Protein AF-A0A2P4YSJ6-F1 (afdb_monomer)

Sequence (942 aa):
MQADPAQVALFRINFDSLRIKSAMDFTLGIGMNLSFCHRFSRVVDILVAQRYQMVGAKLGPTIAAANEAKQSYQKSVPRWFALPFLMASIFAVIYTHQAIETSHAACRAYPQCVAFSYTWTSDAKCSCIMLIDTDRIPRTARDWYSPADATEIVRKLAVGGSLQGLQLINRQLQHFPEELRHCTGLETISLIYTSTEDLPEWIVELKQLQFFSLIYTSLEEIPSWATEFKQLQHLHLEGKYGSQNLVTLPPDLFSDFPEFTFLHLGNHHNLVALPPFYGTPNLRSMVLAVLLSLTELPSFDNLPNLETMALAHIQRVPVVPDMAPLVSLSRLAIFRPNHMCCNGFIGACNLTDSYCEQDVAFNVPAAKCLDANDPRHATTATSEILAKFSFAICQKSAIPFALEGLSDFPTPDRIASCDGVMFRQCDIPGVTSANGTVGMCYSSRMQVVACNVDQLFIKVRRVEIERNVGPPCNPEEEAWLGCKRADLSAAPTSVSNLQHPTNVFIMPRVTLNIGMFGCGTVGGGVFDLLHSPVRRQKLAAMGVNALVSKICVQNVKKDRGLQHLGSETTFTSSYSDILEDSNINCIVELMGGVDDAKDVVFGAIKAGKHVITANKALVANFMPEIVQLLQSHPDVRFGYEAAVAGGIPIIHTLQGAYNSDTITEIAGIMNGTTNYMLSKMEAEGVAYDAVLKEAQDLGYAEANPSADVDGYDVQSKIAILAKLGFATIAKPAETPTVGISRVSSADIVYSKMMDSTIKLLGVAKLLKPADEKTGKPQEVTVYVSPVVVKHSNVIASISGATNLVNVRSDNLDSSAYVGPGAGRFPTANSVMNDIIQLARGDAPLDPFKASVPFTLQPDYEAHFYVRITITDGLGVIRHVGQLAEESGVSIYSILQAPIIDRANVQFVVTTETSLLSKVRSMCQKIAALPFVQEEPLYLPIM

Structure (mmCIF, N/CA/C/O backbone):
data_AF-A0A2P4YSJ6-F1
#
_entry.id   AF-A0A2P4YSJ6-F1
#
loop_
_atom_site.group_PDB
_atom_site.id
_atom_site.type_symbol
_atom_site.label_atom_id
_atom_site.label_alt_id
_atom_site.label_comp_id
_atom_site.label_asym_id
_atom_site.label_entity_id
_atom_site.label_seq_id
_atom_site.pdbx_PDB_ins_code
_atom_site.Cartn_x
_atom_site.Cartn_y
_atom_site.Cartn_z
_atom_site.occupancy
_atom_site.B_iso_or_equiv
_atom_site.auth_seq_id
_atom_site.auth_comp_id
_atom_site.auth_asym_id
_atom_site.auth_atom_id
_atom_site.pdbx_PDB_model_num
ATOM 1 N N . MET A 1 1 ? 13.505 12.958 0.367 1.00 31.94 1 MET A N 1
ATOM 2 C CA . MET A 1 1 ? 13.326 12.914 -1.104 1.00 31.94 1 MET A CA 1
ATOM 3 C C . MET A 1 1 ? 12.061 13.682 -1.447 1.00 31.94 1 MET A C 1
ATOM 5 O O . MET A 1 1 ? 10.998 13.270 -1.010 1.00 31.94 1 MET A O 1
ATOM 9 N N . GLN A 1 2 ? 12.157 14.812 -2.148 1.00 39.88 2 GLN A N 1
ATOM 10 C CA . GLN A 1 2 ? 10.982 15.439 -2.766 1.00 39.88 2 GLN A CA 1
ATOM 11 C C . GLN A 1 2 ? 10.757 14.785 -4.133 1.00 39.88 2 GLN A C 1
ATOM 13 O O . GLN A 1 2 ? 11.734 14.494 -4.825 1.00 39.88 2 GLN A O 1
ATOM 18 N N . ALA A 1 3 ? 9.497 14.534 -4.497 1.00 44.44 3 ALA A N 1
ATOM 19 C CA . ALA A 1 3 ? 9.133 14.033 -5.820 1.00 44.44 3 ALA A CA 1
ATOM 20 C C . ALA A 1 3 ? 9.685 14.953 -6.923 1.00 44.44 3 ALA A C 1
ATOM 22 O O . ALA A 1 3 ? 9.896 16.147 -6.696 1.00 44.44 3 ALA A O 1
ATOM 23 N N . ASP A 1 4 ? 9.938 14.400 -8.110 1.00 61.72 4 ASP A N 1
ATOM 24 C CA . ASP A 1 4 ? 10.343 15.197 -9.265 1.00 61.72 4 ASP A CA 1
ATOM 25 C C . ASP A 1 4 ? 9.221 16.205 -9.604 1.00 61.72 4 ASP A C 1
ATOM 27 O O . ASP A 1 4 ? 8.117 15.783 -9.957 1.00 61.72 4 ASP A O 1
ATOM 31 N N . PRO A 1 5 ? 9.454 17.525 -9.498 1.00 62.47 5 PRO A N 1
ATOM 32 C CA . PRO A 1 5 ? 8.469 18.555 -9.789 1.00 62.47 5 PRO A CA 1
ATOM 33 C C . PRO A 1 5 ? 7.919 18.468 -11.210 1.00 62.47 5 PRO A C 1
ATOM 35 O O . PRO A 1 5 ? 6.750 18.784 -11.413 1.00 62.47 5 PRO A O 1
ATOM 38 N N . ALA A 1 6 ? 8.702 17.969 -12.175 1.00 66.44 6 ALA A N 1
ATOM 39 C CA . ALA A 1 6 ? 8.205 17.716 -13.523 1.00 66.44 6 ALA A CA 1
ATOM 40 C C . ALA A 1 6 ? 7.145 16.605 -13.527 1.00 66.44 6 ALA A C 1
ATOM 42 O O . ALA A 1 6 ? 6.098 16.749 -14.157 1.00 66.44 6 ALA A O 1
ATOM 43 N N . GLN A 1 7 ? 7.368 15.527 -12.768 1.00 68.19 7 GLN A N 1
ATOM 44 C CA . GLN A 1 7 ? 6.403 14.434 -12.619 1.00 68.19 7 GLN A CA 1
ATOM 45 C C . GLN A 1 7 ? 5.158 14.872 -11.847 1.00 68.19 7 GLN A C 1
ATOM 47 O O . GLN A 1 7 ? 4.054 14.501 -12.237 1.00 68.19 7 GLN A O 1
ATOM 52 N N . VAL A 1 8 ? 5.308 15.683 -10.795 1.00 65.62 8 VAL A N 1
ATOM 53 C CA . VAL A 1 8 ? 4.171 16.236 -10.037 1.00 65.62 8 VAL A CA 1
ATOM 54 C C . VAL A 1 8 ? 3.336 17.173 -10.913 1.00 65.62 8 VAL A C 1
ATOM 56 O O . VAL A 1 8 ? 2.109 17.082 -10.907 1.00 65.62 8 VAL A O 1
ATOM 59 N N . ALA A 1 9 ? 3.979 18.030 -11.709 1.00 65.19 9 ALA A N 1
ATOM 60 C CA . ALA A 1 9 ? 3.290 18.920 -12.638 1.00 65.19 9 ALA A CA 1
ATOM 61 C C . ALA A 1 9 ? 2.554 18.138 -13.739 1.00 65.19 9 ALA A C 1
ATOM 63 O O . ALA A 1 9 ? 1.369 18.371 -13.971 1.00 65.19 9 ALA A O 1
ATOM 64 N N . LEU A 1 10 ? 3.210 17.148 -14.358 1.00 68.12 10 LEU A N 1
ATOM 65 C CA . LEU A 1 10 ? 2.581 16.241 -15.329 1.00 68.12 10 LEU A CA 1
ATOM 66 C C . LEU A 1 10 ? 1.416 15.462 -14.711 1.00 68.12 10 LEU A C 1
ATOM 68 O O . LEU A 1 10 ? 0.381 15.282 -15.350 1.00 68.12 10 LEU A O 1
ATOM 72 N N . PHE A 1 11 ? 1.564 15.002 -13.469 1.00 70.88 11 PHE A N 1
ATOM 73 C CA . PHE A 1 11 ? 0.501 14.327 -12.735 1.00 70.88 11 PHE A CA 1
ATOM 74 C C . PHE A 1 11 ? -0.700 15.257 -12.534 1.00 70.88 11 PHE A C 1
ATOM 76 O O . PHE A 1 11 ? -1.816 14.890 -12.896 1.00 70.88 11 PHE A O 1
ATOM 83 N N . ARG A 1 12 ? -0.480 16.488 -12.054 1.00 65.69 12 ARG A N 1
ATOM 84 C CA . ARG A 1 12 ? -1.548 17.482 -11.862 1.00 65.69 12 ARG A CA 1
ATOM 85 C C . ARG A 1 12 ? -2.288 17.780 -13.170 1.00 65.69 12 ARG A C 1
ATOM 87 O O . ARG A 1 12 ? -3.512 17.696 -13.191 1.00 65.69 12 ARG A O 1
ATOM 94 N N . ILE A 1 13 ? -1.560 18.021 -14.263 1.00 66.19 13 ILE A N 1
ATOM 95 C CA . ILE A 1 13 ? -2.143 18.305 -15.587 1.00 66.19 13 ILE A CA 1
ATOM 96 C C . ILE A 1 13 ? -2.995 17.128 -16.091 1.00 66.19 13 ILE A C 1
ATOM 98 O O . ILE A 1 13 ? -4.111 17.328 -16.567 1.00 66.19 13 ILE A O 1
ATOM 102 N N . ASN A 1 14 ? -2.507 15.889 -15.959 1.00 64.75 14 ASN A N 1
ATOM 103 C CA . ASN A 1 14 ? -3.235 14.710 -16.437 1.00 64.75 14 ASN A CA 1
ATOM 104 C C . ASN A 1 14 ? -4.503 14.425 -15.617 1.00 64.75 14 ASN A C 1
ATOM 106 O O . ASN A 1 14 ? -5.535 14.081 -16.190 1.00 64.75 14 ASN A O 1
ATOM 110 N N . PHE A 1 15 ? -4.458 14.585 -14.293 1.00 64.00 15 PHE A N 1
ATOM 111 C CA . PHE A 1 15 ? -5.619 14.339 -13.429 1.00 64.00 15 PHE A CA 1
ATOM 112 C C . PHE A 1 15 ? -6.645 15.469 -13.462 1.00 64.00 15 PHE A C 1
ATOM 114 O O . PHE A 1 15 ? -7.834 15.219 -13.271 1.00 64.00 15 PHE A O 1
ATOM 121 N N . ASP A 1 16 ? -6.228 16.692 -13.775 1.00 60.44 16 ASP A N 1
ATOM 122 C CA . ASP A 1 16 ? -7.156 17.801 -13.968 1.00 60.44 16 ASP A CA 1
ATOM 123 C C . ASP A 1 16 ? -8.103 17.587 -15.158 1.00 60.44 16 ASP A C 1
ATOM 125 O O . ASP A 1 16 ? -9.205 18.128 -15.143 1.00 60.44 16 ASP A O 1
ATOM 129 N N . SER A 1 17 ? -7.743 16.732 -16.126 1.00 56.22 17 SER A N 1
ATOM 130 C CA . SER A 1 17 ? -8.652 16.296 -17.201 1.00 56.22 17 SER A CA 1
ATOM 131 C C . SER A 1 17 ? -9.813 15.410 -16.717 1.00 56.22 17 SER A C 1
ATOM 133 O O . SER A 1 17 ? -10.814 15.265 -17.416 1.00 56.22 17 SER A O 1
ATOM 135 N N . LEU A 1 18 ? -9.704 14.836 -15.511 1.00 56.25 18 LEU A N 1
ATOM 136 C CA . LEU A 1 18 ? -10.758 14.050 -14.859 1.00 56.25 18 LEU A CA 1
ATOM 137 C C . LEU A 1 18 ? -11.694 14.922 -14.010 1.00 56.25 18 LEU A C 1
ATOM 139 O O . LEU A 1 18 ? -12.719 14.437 -13.528 1.00 56.25 18 LEU A O 1
ATOM 143 N N . ARG A 1 19 ? -11.349 16.198 -13.801 1.00 59.91 19 ARG A N 1
ATOM 144 C CA . ARG A 1 19 ? -12.173 17.147 -13.052 1.00 59.91 19 ARG A CA 1
ATOM 145 C C . ARG A 1 19 ? -13.124 17.871 -13.993 1.00 59.91 19 ARG A C 1
ATOM 147 O O . ARG A 1 19 ? -12.736 18.385 -15.034 1.00 59.91 19 ARG A O 1
ATOM 154 N N . ILE A 1 20 ? -14.382 17.966 -13.577 1.00 60.84 20 ILE A N 1
ATOM 155 C CA . ILE A 1 20 ? -15.380 18.793 -14.250 1.00 60.84 20 ILE A CA 1
ATOM 156 C C . ILE A 1 20 ? -15.113 20.242 -13.842 1.00 60.84 20 ILE A C 1
ATOM 158 O O . ILE A 1 20 ? -15.538 20.674 -12.772 1.00 60.84 20 ILE A O 1
ATOM 162 N N . LYS A 1 21 ? -14.357 20.970 -14.666 1.00 59.41 21 LYS A N 1
ATOM 163 C CA . LYS A 1 21 ? -13.983 22.366 -14.394 1.00 59.41 21 LYS A CA 1
ATOM 164 C C . LYS A 1 21 ? -14.977 23.366 -14.986 1.00 59.41 21 LYS A C 1
ATOM 166 O O . LYS A 1 21 ? -15.074 24.489 -14.503 1.00 59.41 21 LYS A O 1
ATOM 171 N N . SER A 1 22 ? -15.739 22.963 -16.004 1.00 66.69 22 SER A N 1
ATOM 172 C CA . SER A 1 22 ? -16.735 23.815 -16.655 1.00 66.69 22 SER A CA 1
ATOM 173 C C . SER A 1 22 ? -18.081 23.115 -16.859 1.00 66.69 22 SER A C 1
ATOM 175 O O . SER A 1 22 ? -18.188 21.887 -16.913 1.00 66.69 22 SER A O 1
ATOM 177 N N . ALA A 1 23 ? -19.135 23.914 -17.049 1.00 70.50 23 ALA A N 1
ATOM 178 C CA . ALA A 1 23 ? -20.457 23.410 -17.425 1.00 70.50 23 ALA A CA 1
ATOM 179 C C . ALA A 1 23 ? -20.436 22.647 -18.766 1.00 70.50 23 ALA A C 1
ATOM 181 O O . ALA A 1 23 ? -21.259 21.757 -18.994 1.00 70.50 23 ALA A O 1
ATOM 182 N N . MET A 1 24 ? -19.484 22.962 -19.648 1.00 69.94 24 MET A N 1
ATOM 183 C CA . MET A 1 24 ? -19.315 22.267 -20.921 1.00 69.94 24 MET A CA 1
ATOM 184 C C . MET A 1 24 ? -18.724 20.865 -20.719 1.00 69.94 24 MET A C 1
ATOM 186 O O . MET A 1 24 ? -19.256 19.911 -21.288 1.00 69.94 24 MET A O 1
ATOM 190 N N . ASP A 1 25 ? -17.720 20.718 -19.847 1.00 66.38 25 ASP A N 1
ATOM 191 C CA . ASP A 1 25 ? -17.141 19.412 -19.482 1.00 66.38 25 ASP A CA 1
ATOM 192 C C . ASP A 1 25 ? -18.190 18.511 -18.830 1.00 66.38 25 ASP A C 1
ATOM 194 O O . ASP A 1 25 ? -18.306 17.328 -19.156 1.00 66.38 25 ASP A O 1
ATOM 198 N N . PHE A 1 26 ? -19.020 19.100 -17.963 1.00 74.94 26 PHE A N 1
ATOM 199 C CA . PHE A 1 26 ? -20.151 18.420 -17.337 1.00 74.94 26 PHE A CA 1
ATOM 200 C C . PHE A 1 26 ? -21.137 17.902 -18.388 1.00 74.94 26 PHE A C 1
ATOM 202 O O . PHE A 1 26 ? -21.523 16.732 -18.376 1.00 74.94 26 PHE A O 1
ATOM 209 N N . THR A 1 27 ? -21.514 18.766 -19.333 1.00 74.12 27 THR A N 1
ATOM 210 C CA . THR A 1 27 ? -22.490 18.443 -20.381 1.00 74.12 27 THR A CA 1
ATOM 211 C C . THR A 1 27 ? -21.962 17.362 -21.325 1.00 74.12 27 THR A C 1
ATOM 213 O O . THR A 1 27 ? -22.700 16.439 -21.672 1.00 74.12 27 THR A O 1
ATOM 216 N N . LEU A 1 28 ? -20.683 17.426 -21.707 1.00 74.00 28 LEU A N 1
ATOM 217 C CA . LEU A 1 28 ? -20.032 16.417 -22.547 1.00 74.00 28 LEU A CA 1
ATOM 218 C C . LEU A 1 28 ? -19.907 15.072 -21.825 1.00 74.00 28 LEU A C 1
ATOM 220 O O . LEU A 1 28 ? -20.308 14.042 -22.375 1.00 74.00 28 LEU A O 1
ATOM 224 N N . GLY A 1 29 ? -19.421 15.081 -20.581 1.00 69.62 29 GLY A N 1
ATOM 225 C CA . GLY A 1 29 ? -19.271 13.875 -19.768 1.00 69.62 29 GLY A CA 1
ATOM 226 C C . GLY A 1 29 ? -20.606 13.168 -19.527 1.00 69.62 29 GLY A C 1
ATOM 227 O O . GLY A 1 29 ? -20.720 11.955 -19.718 1.00 69.62 29 GLY A O 1
ATOM 228 N N . ILE A 1 30 ? -21.658 13.915 -19.184 1.00 77.12 30 ILE A N 1
ATOM 229 C CA . ILE A 1 30 ? -23.006 13.357 -19.011 1.00 77.12 30 ILE A CA 1
ATOM 230 C C . ILE A 1 30 ? -23.601 12.906 -20.344 1.00 77.12 30 ILE A C 1
ATOM 232 O O . ILE A 1 30 ? -24.177 11.820 -20.413 1.00 77.12 30 ILE A O 1
ATOM 236 N N . GLY A 1 31 ? -23.435 13.683 -21.416 1.00 76.44 31 GLY A N 1
ATOM 237 C CA . GLY A 1 31 ? -23.946 13.339 -22.743 1.00 76.44 31 GLY A CA 1
ATOM 238 C C . GLY A 1 31 ? -23.377 12.021 -23.279 1.00 76.44 31 GLY A C 1
ATOM 239 O O . GLY A 1 31 ? -24.120 11.201 -23.833 1.00 76.44 31 GLY A O 1
ATOM 240 N N . MET A 1 32 ? -22.082 11.771 -23.061 1.00 75.00 32 MET A N 1
ATOM 241 C CA . MET A 1 32 ? -21.431 10.504 -23.410 1.00 75.00 32 MET A CA 1
ATOM 242 C C . MET A 1 32 ? -21.963 9.337 -22.573 1.00 75.00 32 MET A C 1
ATOM 244 O O . MET A 1 32 ? -22.320 8.298 -23.136 1.00 75.00 32 MET A O 1
ATOM 248 N N . ASN A 1 33 ? -22.085 9.520 -21.256 1.00 71.81 33 ASN A N 1
ATOM 249 C CA . ASN A 1 33 ? -22.592 8.486 -20.352 1.00 71.81 33 ASN A CA 1
ATOM 250 C C . ASN A 1 33 ? -24.065 8.138 -20.630 1.00 71.81 33 ASN A C 1
ATOM 252 O O . ASN A 1 33 ? -24.407 6.962 -20.736 1.00 71.81 33 ASN A O 1
ATOM 256 N N . LEU A 1 34 ? -24.932 9.131 -20.857 1.00 74.81 34 LEU A N 1
ATOM 257 C CA . LEU A 1 34 ? -26.335 8.907 -21.230 1.00 74.81 34 LEU A CA 1
ATOM 258 C C . LEU A 1 34 ? -26.464 8.199 -22.585 1.00 74.81 34 LEU A C 1
ATOM 260 O O . LEU A 1 34 ? -27.275 7.282 -22.730 1.00 74.81 34 LEU A O 1
ATOM 264 N N . SER A 1 35 ? -25.637 8.573 -23.568 1.00 71.81 35 SER A N 1
ATOM 265 C CA . SER A 1 35 ? -25.599 7.899 -24.874 1.00 71.81 35 SER A CA 1
ATOM 266 C C . SER A 1 35 ? -25.154 6.440 -24.754 1.00 71.81 35 SER A C 1
ATOM 268 O O . SER A 1 35 ? -25.697 5.568 -25.439 1.00 71.81 35 SER A O 1
ATOM 270 N N . PHE A 1 36 ? -24.194 6.159 -23.869 1.00 73.62 36 PHE A N 1
ATOM 271 C CA . PHE A 1 36 ? -23.746 4.803 -23.571 1.00 73.62 36 PHE A CA 1
ATOM 272 C C . PHE A 1 36 ? -24.843 3.985 -22.881 1.00 73.62 36 PHE A C 1
ATOM 274 O O . PHE A 1 36 ? -25.173 2.902 -23.363 1.00 73.62 36 PHE A O 1
ATOM 281 N N . CYS A 1 37 ? -25.488 4.528 -21.843 1.00 73.38 37 CYS A N 1
ATOM 282 C CA . CYS A 1 37 ? -26.615 3.888 -21.157 1.00 73.38 37 CYS A CA 1
ATOM 283 C C . CYS A 1 37 ? -27.771 3.574 -22.117 1.00 73.38 37 CYS A C 1
ATOM 285 O O . CYS A 1 37 ? -28.315 2.469 -22.096 1.00 73.38 37 CYS A O 1
ATOM 287 N N . HIS A 1 38 ? -28.109 4.503 -23.017 1.00 77.12 38 HIS A N 1
ATOM 288 C CA . HIS A 1 38 ? -29.149 4.279 -24.020 1.00 77.12 38 HIS A CA 1
ATOM 289 C C . HIS A 1 38 ? -28.775 3.163 -25.010 1.00 77.12 38 HIS A C 1
ATOM 291 O O . HIS A 1 38 ? -29.597 2.292 -25.308 1.00 77.12 38 HIS A O 1
ATOM 297 N N . ARG A 1 39 ? -27.525 3.143 -25.500 1.00 73.62 39 ARG A N 1
ATOM 298 C CA . ARG A 1 39 ? -27.034 2.061 -26.372 1.00 73.62 39 ARG A CA 1
ATOM 299 C C . ARG A 1 39 ? -27.007 0.716 -25.650 1.00 73.62 39 ARG A C 1
ATOM 301 O O . ARG A 1 39 ? -27.403 -0.282 -26.245 1.00 73.62 39 ARG A O 1
ATOM 308 N N . PHE A 1 40 ? -26.588 0.692 -24.389 1.00 72.19 40 PHE A N 1
ATOM 309 C CA . PHE A 1 40 ? -26.539 -0.520 -23.579 1.00 72.19 40 PHE A CA 1
ATOM 310 C C . PHE A 1 40 ? -27.941 -1.088 -23.331 1.00 72.19 40 PHE A C 1
ATOM 312 O O . PHE A 1 40 ? -28.170 -2.263 -23.603 1.00 72.19 40 PHE A O 1
ATOM 319 N N . SER A 1 41 ? -28.908 -0.244 -22.951 1.00 71.56 41 SER A N 1
ATOM 320 C CA . SER A 1 41 ? -30.316 -0.646 -22.811 1.00 71.56 41 SER A CA 1
ATOM 321 C C . SER A 1 41 ? -30.859 -1.267 -24.100 1.00 71.56 41 SER A C 1
ATOM 323 O O . SER A 1 41 ? -31.503 -2.309 -24.057 1.00 71.56 41 SER A O 1
ATOM 325 N N . ARG A 1 42 ? -30.536 -0.692 -25.267 1.00 71.31 42 ARG A N 1
ATOM 326 C CA . ARG A 1 42 ? -30.964 -1.233 -26.569 1.00 71.31 42 ARG A CA 1
ATOM 327 C C . ARG A 1 42 ? -30.327 -2.582 -26.901 1.00 71.31 42 ARG A C 1
ATOM 329 O O . ARG A 1 42 ? -30.977 -3.416 -27.523 1.00 71.31 42 ARG A O 1
ATOM 336 N N . VAL A 1 43 ? -29.074 -2.805 -26.507 1.00 72.62 43 VAL A N 1
ATOM 337 C CA . VAL A 1 43 ? -28.411 -4.111 -26.661 1.00 72.62 43 VAL A CA 1
ATOM 338 C C . VAL A 1 43 ? -29.056 -5.148 -25.740 1.00 72.62 43 VAL A C 1
ATOM 340 O O . VAL A 1 43 ? -29.330 -6.260 -26.188 1.00 72.62 43 VAL A O 1
ATOM 343 N N . VAL A 1 44 ? -29.365 -4.778 -24.494 1.00 71.81 44 VAL A N 1
ATOM 344 C CA . VAL A 1 44 ? -30.080 -5.644 -23.543 1.00 71.81 44 VAL A CA 1
ATOM 345 C C . VAL A 1 44 ? -31.462 -6.025 -24.081 1.00 71.81 44 VAL A C 1
ATOM 347 O O . VAL A 1 44 ? -31.788 -7.210 -24.088 1.00 71.81 44 VAL A O 1
ATOM 350 N N . ASP A 1 45 ? -32.229 -5.075 -24.625 1.00 71.88 45 ASP A N 1
ATOM 351 C CA . ASP A 1 45 ? -33.541 -5.350 -25.233 1.00 71.88 45 ASP A CA 1
ATOM 352 C C . ASP A 1 45 ? -33.450 -6.383 -26.373 1.00 71.88 45 ASP A C 1
ATOM 354 O O . ASP A 1 45 ? -34.282 -7.289 -26.472 1.00 71.88 45 ASP A O 1
ATOM 358 N N . ILE A 1 46 ? -32.413 -6.290 -27.219 1.00 70.50 46 ILE A N 1
ATOM 359 C CA . ILE A 1 46 ? -32.168 -7.241 -28.318 1.00 70.50 46 ILE A CA 1
ATOM 360 C C . ILE A 1 46 ? -31.793 -8.627 -27.775 1.00 70.50 46 ILE A C 1
ATOM 362 O O . ILE A 1 46 ? -32.308 -9.637 -28.262 1.00 70.50 46 ILE A O 1
ATOM 366 N N . LEU A 1 47 ? -30.932 -8.693 -26.755 1.00 67.75 47 LEU A N 1
ATOM 367 C CA . LEU A 1 47 ? -30.520 -9.954 -26.128 1.00 67.75 47 LEU A CA 1
ATOM 368 C C . LEU A 1 47 ? -31.694 -10.651 -25.425 1.00 67.75 47 LEU A C 1
ATOM 370 O O . LEU A 1 47 ? -31.843 -11.870 -25.529 1.00 67.75 47 LEU A O 1
ATOM 374 N N . VAL A 1 48 ? -32.567 -9.886 -24.762 1.00 70.50 48 VAL A N 1
ATOM 375 C CA . VAL A 1 48 ? -33.799 -10.396 -24.144 1.00 70.50 48 VAL A CA 1
ATOM 376 C C . VAL A 1 48 ? -34.750 -10.939 -25.215 1.00 70.50 48 VAL A C 1
ATOM 378 O O . VAL A 1 48 ? -35.243 -12.060 -25.076 1.00 70.50 48 VAL A O 1
ATOM 381 N N . ALA A 1 49 ? -34.951 -10.213 -26.321 1.00 64.75 49 ALA A N 1
ATOM 382 C CA . ALA A 1 49 ? -35.796 -10.662 -27.430 1.00 64.75 49 ALA A CA 1
ATOM 383 C C . ALA A 1 49 ? -35.283 -11.959 -28.093 1.00 64.75 49 ALA A C 1
ATOM 385 O O . ALA A 1 49 ? -36.075 -12.865 -28.368 1.00 64.75 49 ALA A O 1
ATOM 386 N N . GLN A 1 50 ? -33.966 -12.101 -28.285 1.00 66.00 50 GLN A N 1
ATOM 387 C CA . GLN A 1 50 ? -33.358 -13.339 -28.798 1.00 66.00 50 GLN A CA 1
ATOM 388 C C . GLN A 1 50 ? -33.543 -14.524 -27.839 1.00 66.00 50 GLN A C 1
ATOM 390 O O . GLN A 1 50 ? -33.789 -15.652 -28.276 1.00 66.00 50 GLN A O 1
ATOM 395 N N . ARG A 1 51 ? -33.479 -14.281 -26.524 1.00 60.31 51 ARG A N 1
ATOM 396 C CA . ARG A 1 51 ? -33.683 -15.319 -25.503 1.00 60.31 51 ARG A CA 1
ATOM 397 C C . ARG A 1 51 ? -35.133 -15.814 -25.478 1.00 60.31 51 ARG A C 1
ATOM 399 O O . ARG A 1 51 ? -35.353 -17.020 -25.394 1.00 60.31 51 ARG A O 1
ATOM 406 N N . TYR A 1 52 ? -36.110 -14.919 -25.647 1.00 57.47 52 TYR A N 1
ATOM 407 C CA . TYR A 1 52 ? -37.523 -15.296 -25.790 1.00 57.47 52 TYR A CA 1
ATOM 408 C C . TYR A 1 52 ? -37.792 -16.129 -27.056 1.00 57.47 52 TYR A C 1
ATOM 410 O O . TYR A 1 52 ? -38.559 -17.091 -26.990 1.00 57.47 52 TYR A O 1
ATOM 418 N N . GLN A 1 53 ? -37.128 -15.836 -28.182 1.00 56.31 53 GLN A N 1
ATOM 419 C CA . GLN A 1 53 ? -37.230 -16.659 -29.398 1.00 56.31 53 GLN A CA 1
ATOM 420 C C . GLN A 1 53 ? -36.653 -18.072 -29.209 1.00 56.31 53 GLN A C 1
ATOM 422 O O . GLN A 1 53 ? -37.250 -19.044 -29.670 1.00 56.31 53 GLN A O 1
ATOM 427 N N . MET A 1 54 ? -35.537 -18.212 -28.485 1.00 56.06 54 MET A N 1
ATOM 428 C CA . MET A 1 54 ? -34.944 -19.527 -28.196 1.00 56.06 54 MET A CA 1
ATOM 429 C C . MET A 1 54 ? -35.784 -20.376 -27.229 1.00 56.06 54 MET A C 1
ATOM 431 O O . MET A 1 54 ? -35.830 -21.597 -27.370 1.00 56.06 54 MET A O 1
ATOM 435 N N . VAL A 1 55 ? -36.479 -19.751 -26.273 1.00 57.09 55 VAL A N 1
ATOM 436 C CA . VAL A 1 55 ? -37.373 -20.455 -25.332 1.00 57.09 55 VAL A CA 1
ATOM 437 C C . VAL A 1 55 ? -38.705 -20.837 -25.997 1.00 57.09 55 VAL A C 1
ATOM 439 O O . VAL A 1 55 ? -39.226 -21.922 -25.737 1.00 57.09 55 VAL A O 1
ATOM 442 N N . GLY A 1 56 ? -39.221 -20.013 -26.917 1.00 50.25 56 GLY A N 1
ATOM 443 C CA . GLY A 1 56 ? -40.447 -20.297 -27.676 1.00 50.25 56 GLY A CA 1
ATOM 444 C C . GLY A 1 56 ? -40.360 -21.524 -28.595 1.00 50.25 56 GLY A C 1
ATOM 445 O O . GLY A 1 56 ? -41.367 -22.185 -28.814 1.00 50.25 56 GLY A O 1
ATOM 446 N N . ALA A 1 57 ? -39.165 -21.897 -29.063 1.00 51.03 57 ALA A N 1
ATOM 447 C CA . ALA A 1 57 ? -38.955 -23.090 -29.892 1.00 51.03 57 ALA A CA 1
ATOM 448 C C . ALA A 1 57 ? -39.098 -24.429 -29.128 1.00 51.03 57 ALA A C 1
ATOM 450 O O . ALA A 1 57 ? -39.122 -25.489 -29.752 1.00 51.03 57 ALA A O 1
ATOM 451 N N . LYS A 1 58 ? -39.196 -24.402 -27.787 1.00 50.00 58 LYS A N 1
ATOM 452 C CA . LYS A 1 58 ? -39.369 -25.593 -26.930 1.00 50.00 58 LYS A CA 1
ATOM 453 C C . LYS A 1 58 ? -40.810 -25.840 -26.460 1.00 50.00 58 LYS A C 1
ATOM 455 O O . LYS A 1 58 ? -41.058 -26.877 -25.849 1.00 50.00 58 LYS A O 1
ATOM 460 N N . LEU A 1 59 ? -41.760 -24.947 -26.752 1.00 47.72 59 LEU A N 1
ATOM 461 C CA . LEU A 1 59 ? -43.191 -25.177 -26.519 1.00 47.72 59 LEU A CA 1
ATOM 462 C C . LEU A 1 59 ? -43.917 -25.333 -27.862 1.00 47.72 59 LEU A C 1
ATOM 464 O O . LEU A 1 59 ? -43.666 -24.584 -28.797 1.00 47.72 59 LEU A O 1
ATOM 468 N N . GLY A 1 60 ? -44.783 -26.347 -27.954 1.00 50.47 60 GLY A N 1
ATOM 469 C CA . GLY A 1 60 ? -45.460 -26.790 -29.178 1.00 50.47 60 GLY A CA 1
ATOM 470 C C . GLY A 1 60 ? -46.317 -25.738 -29.917 1.00 50.47 60 GLY A C 1
ATOM 471 O O . GLY A 1 60 ? -46.428 -24.592 -29.485 1.00 50.47 60 GLY A O 1
ATOM 472 N N . PRO A 1 61 ? -46.969 -26.122 -31.037 1.00 47.84 61 PRO A N 1
ATOM 473 C CA . PRO A 1 61 ? -47.288 -25.234 -32.168 1.00 47.84 61 PRO A CA 1
ATOM 474 C C . PRO A 1 61 ? -48.340 -24.139 -31.926 1.00 47.84 61 PRO A C 1
ATOM 476 O O . PRO A 1 61 ? -48.700 -23.423 -32.855 1.00 47.84 61 PRO A O 1
ATOM 479 N N . THR A 1 62 ? -48.868 -23.988 -30.716 1.00 50.03 62 THR A N 1
ATOM 480 C CA . THR A 1 62 ? -50.038 -23.146 -30.429 1.00 50.03 62 THR A CA 1
ATOM 481 C C . THR A 1 62 ? -49.717 -21.739 -29.920 1.00 50.03 62 THR A C 1
ATOM 483 O O . THR A 1 62 ? -50.632 -20.931 -29.805 1.00 50.03 62 THR A O 1
ATOM 486 N N . ILE A 1 63 ? -48.445 -21.395 -29.673 1.00 48.41 63 ILE A N 1
ATOM 487 C CA . ILE A 1 63 ? -48.044 -20.037 -29.227 1.00 48.41 63 ILE A CA 1
ATOM 488 C C . ILE A 1 63 ? -47.253 -19.269 -30.308 1.00 48.41 63 ILE A C 1
ATOM 490 O O . ILE A 1 63 ? -47.117 -18.048 -30.234 1.00 48.41 63 ILE A O 1
ATOM 494 N N . ALA A 1 64 ? -46.815 -19.938 -31.380 1.00 41.34 64 ALA A N 1
ATOM 495 C CA . ALA A 1 64 ? -46.072 -19.302 -32.472 1.00 41.34 64 ALA A CA 1
ATOM 496 C C . ALA A 1 64 ? -46.894 -18.239 -33.237 1.00 41.34 64 ALA A C 1
ATOM 498 O O . ALA A 1 64 ? -46.331 -17.252 -33.700 1.00 41.34 64 ALA A O 1
ATOM 499 N N . ALA A 1 65 ? -48.224 -18.377 -33.297 1.00 43.97 65 ALA A N 1
ATOM 500 C CA . ALA A 1 65 ? -49.100 -17.462 -34.037 1.00 43.97 65 ALA A CA 1
ATOM 501 C C . ALA A 1 65 ? -49.377 -16.120 -33.324 1.00 43.97 65 ALA A C 1
ATOM 503 O O . ALA A 1 65 ? -49.796 -15.160 -33.964 1.00 43.97 65 ALA A O 1
ATOM 504 N N . ALA A 1 66 ? -49.134 -16.014 -32.012 1.00 44.59 66 ALA A N 1
ATOM 505 C CA . ALA A 1 66 ? -49.408 -14.783 -31.258 1.00 44.59 66 ALA A CA 1
ATOM 506 C C . ALA A 1 66 ? -48.243 -13.771 -31.283 1.00 44.59 66 ALA A C 1
ATOM 508 O O . ALA A 1 66 ? -48.438 -12.603 -30.949 1.00 44.59 66 ALA A O 1
ATOM 509 N N . ASN A 1 67 ? -47.042 -14.192 -31.697 1.00 39.31 67 ASN A N 1
ATOM 510 C CA . ASN A 1 67 ? -45.827 -13.369 -31.636 1.00 39.31 67 ASN A CA 1
ATOM 511 C C . ASN A 1 67 ? -45.415 -12.717 -32.968 1.00 39.31 67 ASN A C 1
ATOM 513 O O . ASN A 1 67 ? -44.470 -11.928 -32.982 1.00 39.31 67 ASN A O 1
ATOM 517 N N . GLU A 1 68 ? -46.134 -12.956 -34.069 1.00 41.22 68 GLU A N 1
ATOM 518 C CA . GLU A 1 68 ? -45.874 -12.270 -35.349 1.00 41.22 68 GLU A CA 1
ATOM 519 C C . GLU A 1 68 ? -46.346 -10.801 -35.362 1.00 41.22 68 GLU A C 1
ATOM 521 O O . GLU A 1 68 ? -45.917 -10.014 -36.203 1.00 41.22 68 GLU A O 1
ATOM 526 N N . ALA A 1 69 ? -47.155 -10.365 -34.390 1.00 41.53 69 ALA A N 1
ATOM 527 C CA . ALA A 1 69 ? -47.773 -9.034 -34.401 1.00 41.53 69 ALA A CA 1
ATOM 528 C C . ALA A 1 69 ? -46.925 -7.889 -33.796 1.00 41.53 69 ALA A C 1
ATOM 530 O O . ALA A 1 69 ? -47.410 -6.763 -33.685 1.00 41.53 69 ALA A O 1
ATOM 531 N N . LYS A 1 70 ? -45.665 -8.124 -33.394 1.00 42.97 70 LYS A N 1
ATOM 532 C CA . LYS A 1 70 ? -44.804 -7.083 -32.785 1.00 42.97 70 LYS A CA 1
ATOM 533 C C . LYS A 1 70 ? -43.375 -7.032 -33.342 1.00 42.97 70 LYS A C 1
ATOM 535 O O . LYS A 1 70 ? -42.436 -6.694 -32.628 1.00 42.97 70 LYS A O 1
ATOM 540 N N . GLN A 1 71 ? -43.186 -7.287 -34.636 1.00 41.72 71 GLN A N 1
ATOM 541 C CA . GLN A 1 71 ? -41.957 -6.862 -35.317 1.00 41.72 71 GLN A CA 1
ATOM 542 C C . GLN A 1 71 ? -42.024 -5.362 -35.637 1.00 41.72 71 GLN A C 1
ATOM 544 O O . GLN A 1 71 ? -42.453 -4.932 -36.705 1.00 41.72 71 GLN A O 1
ATOM 549 N N . SER A 1 72 ? -41.583 -4.543 -34.680 1.00 42.72 72 SER A N 1
ATOM 550 C CA . SER A 1 72 ? -41.203 -3.157 -34.952 1.00 42.72 72 SER A CA 1
ATOM 551 C C . SER A 1 72 ? -39.980 -3.169 -35.872 1.00 42.72 72 SER A C 1
ATOM 553 O O . SER A 1 72 ? -38.863 -3.459 -35.444 1.00 42.72 72 SER A O 1
ATOM 555 N N . TYR A 1 73 ? -40.215 -2.906 -37.158 1.00 43.94 73 TYR A N 1
ATOM 556 C CA . TYR A 1 73 ? -39.186 -2.721 -38.176 1.00 43.94 73 TYR A CA 1
ATOM 557 C C . TYR A 1 73 ? -38.201 -1.637 -37.718 1.00 43.94 73 TYR A C 1
ATOM 559 O O . TYR A 1 73 ? -38.517 -0.444 -37.680 1.00 43.94 73 TYR A O 1
ATOM 567 N N . GLN A 1 74 ? -36.981 -2.045 -37.378 1.00 49.72 74 GLN A N 1
ATOM 568 C CA . GLN A 1 74 ? -35.881 -1.131 -37.111 1.00 49.72 74 GLN A CA 1
ATOM 569 C C . GLN A 1 74 ? -35.526 -0.432 -38.431 1.00 49.72 74 GLN A C 1
ATOM 571 O O . GLN A 1 74 ? -34.905 -1.026 -39.311 1.00 49.72 74 GLN A O 1
ATOM 576 N N . LYS A 1 75 ? -35.957 0.826 -38.608 1.00 51.41 75 LYS A N 1
ATOM 577 C CA . LYS A 1 75 ? -35.527 1.644 -39.750 1.00 51.41 75 LYS A CA 1
ATOM 578 C C . LYS A 1 75 ? -34.003 1.742 -39.713 1.00 51.41 75 LYS A C 1
ATOM 580 O O . LYS A 1 75 ? -33.439 2.309 -38.778 1.00 51.41 75 LYS A O 1
ATOM 585 N N . SER A 1 76 ? -33.342 1.173 -40.718 1.00 53.75 76 SER A N 1
ATOM 586 C CA . SER A 1 76 ? -31.899 1.294 -40.900 1.00 53.75 76 SER A CA 1
ATOM 587 C C . SER A 1 76 ? -31.531 2.773 -40.978 1.00 53.75 76 SER A C 1
ATOM 589 O O . SER A 1 76 ? -32.023 3.479 -41.862 1.00 53.75 76 SER A O 1
ATOM 591 N N . VAL A 1 77 ? -30.672 3.245 -40.075 1.00 59.66 77 VAL A N 1
ATOM 592 C CA . VAL A 1 77 ? -30.081 4.579 -40.201 1.00 59.66 77 VAL A CA 1
ATOM 593 C C . VAL A 1 77 ? -29.261 4.583 -41.499 1.00 59.66 77 VAL A C 1
ATOM 595 O O . VAL A 1 77 ? -28.397 3.717 -41.664 1.00 59.66 77 VAL A O 1
ATOM 598 N N . PRO A 1 78 ? -29.540 5.484 -42.455 1.00 70.62 78 PRO A N 1
ATOM 599 C CA . PRO A 1 78 ? -28.821 5.516 -43.721 1.00 70.62 78 PRO A CA 1
ATOM 600 C C . PRO A 1 78 ? -27.313 5.676 -43.502 1.00 70.62 78 PRO A C 1
ATOM 602 O O . PRO A 1 78 ? -26.888 6.527 -42.726 1.00 70.62 78 PRO A O 1
ATOM 605 N N . ARG A 1 79 ? -26.486 4.903 -44.218 1.00 64.75 79 ARG A N 1
ATOM 606 C CA . ARG A 1 79 ? -25.015 4.916 -44.066 1.00 64.75 79 ARG A CA 1
ATOM 607 C C . ARG A 1 79 ? -24.383 6.306 -44.238 1.00 64.75 79 ARG A C 1
ATOM 609 O O . ARG A 1 79 ? -23.336 6.566 -43.657 1.00 64.75 79 ARG A O 1
ATOM 616 N N . TRP A 1 80 ? -25.030 7.215 -44.971 1.00 75.50 80 TRP A N 1
ATOM 617 C CA . TRP A 1 80 ? -24.558 8.591 -45.142 1.00 75.50 80 TRP A CA 1
ATOM 618 C C . TRP A 1 80 ? -24.586 9.419 -43.845 1.00 75.50 80 TRP A C 1
ATOM 620 O O . TRP A 1 80 ? -23.783 10.335 -43.713 1.00 75.50 80 TRP A O 1
ATOM 630 N N . PHE A 1 81 ? -25.409 9.060 -42.849 1.00 72.50 81 PHE A N 1
ATOM 631 C CA . PHE A 1 81 ? -25.382 9.695 -41.523 1.00 72.50 81 PHE A CA 1
ATOM 632 C C . PHE A 1 81 ? -24.113 9.370 -40.723 1.00 72.50 81 PHE A C 1
ATOM 634 O O . PHE A 1 81 ? -23.759 10.134 -39.833 1.00 72.50 81 PHE A O 1
ATOM 641 N N . ALA A 1 82 ? -23.413 8.271 -41.027 1.00 71.25 82 ALA A N 1
ATOM 642 C CA . ALA A 1 82 ? -22.145 7.922 -40.379 1.00 71.25 82 ALA A CA 1
ATOM 643 C C . ALA A 1 82 ? -20.941 8.663 -40.988 1.00 71.25 82 ALA A C 1
ATOM 645 O O . ALA A 1 82 ? -19.913 8.810 -40.329 1.00 71.25 82 ALA A O 1
ATOM 646 N N . LEU A 1 83 ? -21.073 9.153 -42.226 1.00 81.06 83 LEU A N 1
ATOM 647 C CA . LEU A 1 83 ? -20.019 9.855 -42.957 1.00 81.06 83 LEU A CA 1
ATOM 648 C C . LEU A 1 83 ? -19.475 11.095 -42.213 1.00 81.06 83 LEU A C 1
ATOM 650 O O . LEU A 1 83 ? -18.257 11.184 -42.078 1.00 81.06 83 LEU A O 1
ATOM 654 N N . PRO A 1 84 ? -20.300 12.022 -41.674 1.00 81.88 84 PRO A N 1
ATOM 655 C CA . PRO A 1 84 ? -19.782 13.178 -40.938 1.00 81.88 84 PRO A CA 1
ATOM 656 C C . PRO A 1 84 ? -19.052 12.787 -39.646 1.00 81.88 84 PRO A C 1
ATOM 658 O O . PRO A 1 84 ? -18.047 13.408 -39.320 1.00 81.88 84 PRO A O 1
ATOM 661 N N . PHE A 1 85 ? -19.490 11.736 -38.942 1.00 77.75 85 PHE A N 1
ATOM 662 C CA . PHE A 1 85 ? -18.794 11.246 -37.745 1.00 77.75 85 PHE A CA 1
ATOM 663 C C . PHE A 1 85 ? -17.443 10.624 -38.091 1.00 77.75 85 PHE A C 1
ATOM 665 O O . PHE A 1 85 ? -16.458 10.905 -37.420 1.00 77.75 85 PHE A O 1
ATOM 672 N N . LEU A 1 86 ? -17.381 9.832 -39.167 1.00 80.12 86 LEU A N 1
ATOM 673 C CA . LEU A 1 86 ? -16.127 9.266 -39.662 1.00 80.12 86 LEU A CA 1
ATOM 674 C C . LEU A 1 86 ? -15.152 10.377 -40.079 1.00 80.12 86 LEU A C 1
ATOM 676 O O . LEU A 1 86 ? -13.987 10.347 -39.693 1.00 80.12 86 LEU A O 1
ATOM 680 N N . MET A 1 87 ? -15.636 11.379 -40.818 1.00 85.88 87 MET A N 1
ATOM 681 C CA . MET A 1 87 ? -14.834 12.536 -41.224 1.00 85.88 87 MET A CA 1
ATOM 682 C C . MET A 1 87 ? -14.352 13.348 -40.018 1.00 85.88 87 MET A C 1
ATOM 684 O O . MET A 1 87 ? -13.190 13.741 -39.989 1.00 85.88 87 MET A O 1
ATOM 688 N N . ALA A 1 88 ? -15.196 13.549 -39.002 1.00 85.19 88 ALA A N 1
ATOM 689 C CA . ALA A 1 88 ? -14.812 14.219 -37.761 1.00 85.19 88 ALA A CA 1
ATOM 690 C C . ALA A 1 88 ? -13.764 13.419 -36.970 1.00 85.19 88 ALA A C 1
ATOM 692 O O . ALA A 1 88 ? -12.810 14.006 -36.468 1.00 85.19 88 ALA A O 1
ATOM 693 N N . SER A 1 89 ? -13.888 12.088 -36.899 1.00 78.19 89 SER A N 1
ATOM 694 C CA . SER A 1 89 ? -12.878 11.225 -36.273 1.00 78.19 89 SER A CA 1
ATOM 695 C C . SER A 1 89 ? -11.545 11.272 -37.018 1.00 78.19 89 SER A C 1
ATOM 697 O O . SER A 1 89 ? -10.502 11.397 -36.384 1.00 78.19 89 SER A O 1
ATOM 699 N N . ILE A 1 90 ? -11.565 11.224 -38.355 1.00 88.31 90 ILE A N 1
ATOM 700 C CA . ILE A 1 90 ? -10.355 11.351 -39.181 1.00 88.31 90 ILE A CA 1
ATOM 701 C C . ILE A 1 90 ? -9.716 12.729 -38.978 1.00 88.31 90 ILE A C 1
ATOM 703 O O . ILE A 1 90 ? -8.511 12.815 -38.756 1.00 88.31 90 ILE A O 1
ATOM 707 N N . PHE A 1 91 ? -10.515 13.799 -38.994 1.00 89.81 91 PHE A N 1
ATOM 708 C CA . PHE A 1 91 ? -10.031 15.151 -38.731 1.00 89.81 91 PHE A CA 1
ATOM 709 C C . PHE A 1 91 ? -9.415 15.277 -37.334 1.00 89.81 91 PHE A C 1
ATOM 711 O O . PHE A 1 91 ? -8.327 15.826 -37.219 1.00 89.81 91 PHE A O 1
ATOM 718 N N . ALA A 1 92 ? -10.052 14.733 -36.293 1.00 84.69 92 ALA A N 1
ATOM 719 C CA . ALA A 1 92 ? -9.515 14.752 -34.934 1.00 84.69 92 ALA A CA 1
ATOM 720 C C . ALA A 1 92 ? -8.163 14.031 -34.849 1.00 84.69 92 ALA A C 1
ATOM 722 O O . ALA A 1 92 ? -7.227 14.568 -34.270 1.00 84.69 92 ALA A O 1
ATOM 723 N N . VAL A 1 93 ? -8.025 12.864 -35.489 1.00 85.81 93 VAL A N 1
ATOM 724 C CA . VAL A 1 93 ? -6.749 12.132 -35.544 1.00 85.81 93 VAL A CA 1
ATOM 725 C C . VAL A 1 93 ? -5.665 12.953 -36.246 1.00 85.81 93 VAL A C 1
ATOM 727 O O . VAL A 1 93 ? -4.557 13.061 -35.724 1.00 85.81 93 VAL A O 1
ATOM 730 N N . ILE A 1 94 ? -5.981 13.560 -37.395 1.00 88.75 94 ILE A N 1
ATOM 731 C CA . ILE A 1 94 ? -5.040 14.412 -38.139 1.00 88.75 94 ILE A CA 1
ATOM 732 C C . ILE A 1 94 ? -4.652 15.637 -37.306 1.00 88.75 94 ILE A C 1
ATOM 734 O O . ILE A 1 94 ? -3.468 15.929 -37.169 1.00 88.75 94 ILE A O 1
ATOM 738 N N . TYR A 1 95 ? -5.634 16.323 -36.718 1.00 87.81 95 TYR A N 1
ATOM 739 C CA . TYR A 1 95 ? -5.423 17.498 -35.878 1.00 87.81 95 TYR A CA 1
ATOM 740 C C . TYR A 1 95 ? -4.532 17.166 -34.679 1.00 87.81 95 TYR A C 1
ATOM 742 O O . TYR A 1 95 ? -3.543 17.853 -34.445 1.00 87.81 95 TYR A O 1
ATOM 750 N N . THR A 1 96 ? -4.841 16.094 -33.942 1.00 84.88 96 THR A N 1
ATOM 751 C CA . THR A 1 96 ? -4.052 15.657 -32.783 1.00 84.88 96 THR A CA 1
ATOM 752 C C . THR A 1 96 ? -2.629 15.299 -33.186 1.00 84.88 96 THR A C 1
ATOM 754 O O . THR A 1 96 ? -1.688 15.732 -32.528 1.00 84.88 96 THR A O 1
ATOM 757 N N . HIS A 1 97 ? -2.452 14.544 -34.273 1.00 87.94 97 HIS A N 1
ATOM 758 C CA . HIS A 1 97 ? -1.122 14.181 -34.750 1.00 87.94 97 HIS A CA 1
ATOM 759 C C . HIS A 1 97 ? -0.305 15.422 -35.127 1.00 87.94 97 HIS A C 1
ATOM 761 O O . HIS A 1 97 ? 0.811 15.592 -34.638 1.00 87.94 97 HIS A O 1
ATOM 767 N N . GLN A 1 98 ? -0.897 16.330 -35.905 1.00 87.81 98 GLN A N 1
ATOM 768 C CA . GLN A 1 98 ? -0.231 17.553 -36.332 1.00 87.81 98 GLN A CA 1
ATOM 769 C C . GLN A 1 98 ? 0.110 18.461 -35.145 1.00 87.81 98 GLN A C 1
ATOM 771 O O . GLN A 1 98 ? 1.229 18.956 -35.075 1.00 87.81 98 GLN A O 1
ATOM 776 N N . ALA A 1 99 ? -0.814 18.633 -34.195 1.00 85.06 99 ALA A N 1
ATOM 777 C CA . ALA A 1 99 ? -0.603 19.435 -32.993 1.00 85.06 99 ALA A CA 1
ATOM 778 C C . ALA A 1 99 ? 0.532 18.885 -32.111 1.00 85.06 99 ALA A C 1
ATOM 780 O O . ALA A 1 99 ? 1.346 19.652 -31.595 1.00 85.06 99 ALA A O 1
ATOM 781 N N . ILE A 1 100 ? 0.623 17.557 -31.966 1.00 84.69 100 ILE A N 1
ATOM 782 C CA . ILE A 1 100 ? 1.712 16.892 -31.237 1.00 84.69 100 ILE A CA 1
ATOM 783 C C . ILE A 1 100 ? 3.050 17.146 -31.929 1.00 84.69 100 ILE A C 1
ATOM 785 O O . ILE A 1 100 ? 3.999 17.598 -31.282 1.00 84.69 100 ILE A O 1
ATOM 789 N N . GLU A 1 101 ? 3.137 16.894 -33.235 1.00 85.62 101 GLU A N 1
ATOM 790 C CA . GLU A 1 101 ? 4.388 17.070 -33.974 1.00 85.62 101 GLU A CA 1
ATOM 791 C C . GLU A 1 101 ? 4.866 18.526 -33.973 1.00 85.62 101 GLU A C 1
ATOM 793 O O . GLU A 1 101 ? 6.044 18.782 -33.701 1.00 85.62 101 GLU A O 1
ATOM 798 N N . THR A 1 102 ? 3.969 19.491 -34.209 1.00 84.69 102 THR A N 1
ATOM 799 C CA . THR A 1 102 ? 4.335 20.915 -34.251 1.00 84.69 102 THR A CA 1
ATOM 800 C C . THR A 1 102 ? 4.775 21.437 -32.890 1.00 84.69 102 THR A C 1
ATOM 802 O O . THR A 1 102 ? 5.809 22.104 -32.810 1.00 84.69 102 THR A O 1
ATOM 805 N N . SER A 1 103 ? 4.057 21.101 -31.812 1.00 84.06 103 SER A N 1
ATOM 806 C CA . SER A 1 103 ? 4.436 21.526 -30.458 1.00 84.06 103 SER A CA 1
ATOM 807 C C . SER A 1 103 ? 5.774 20.916 -30.025 1.00 84.06 103 SER A C 1
ATOM 809 O O . SER A 1 103 ? 6.626 21.631 -29.494 1.00 84.06 103 SER A O 1
ATOM 811 N N . HIS A 1 104 ? 6.019 19.629 -30.307 1.00 84.81 104 HIS A N 1
ATOM 812 C CA . HIS A 1 104 ? 7.307 19.003 -29.990 1.00 84.81 104 HIS A CA 1
ATOM 813 C C . HIS A 1 104 ? 8.466 19.592 -30.793 1.00 84.81 104 HIS A C 1
ATOM 815 O O . HIS A 1 104 ? 9.556 19.769 -30.247 1.00 84.81 104 HIS A O 1
ATOM 821 N N . ALA A 1 105 ? 8.259 19.890 -32.076 1.00 85.94 105 ALA A N 1
ATOM 822 C CA . ALA A 1 105 ? 9.286 20.507 -32.906 1.00 85.94 105 ALA A CA 1
ATOM 823 C C . ALA A 1 105 ? 9.641 21.918 -32.407 1.00 85.94 105 ALA A C 1
ATOM 825 O O . ALA A 1 105 ? 10.824 22.221 -32.245 1.00 85.94 105 ALA A O 1
ATOM 826 N N . ALA A 1 106 ? 8.635 22.743 -32.097 1.00 85.12 106 ALA A N 1
ATOM 827 C CA . ALA A 1 106 ? 8.828 24.116 -31.629 1.00 85.12 106 ALA A CA 1
ATOM 828 C C . ALA A 1 106 ? 9.490 24.196 -30.240 1.00 85.12 106 ALA A C 1
ATOM 830 O O . ALA A 1 106 ? 10.311 25.078 -29.992 1.00 85.12 106 ALA A O 1
ATOM 831 N N . CYS A 1 107 ? 9.168 23.266 -29.334 1.00 86.56 107 CYS A N 1
ATOM 832 C CA . CYS A 1 107 ? 9.688 23.273 -27.964 1.00 86.56 107 CYS A CA 1
ATOM 833 C C . CYS A 1 107 ? 10.988 22.482 -27.758 1.00 86.56 107 CYS A C 1
ATOM 835 O O . CYS A 1 107 ? 11.577 22.567 -26.684 1.00 86.56 107 CYS A O 1
ATOM 837 N N . ARG A 1 108 ? 11.489 21.751 -28.766 1.00 86.94 108 ARG A N 1
ATOM 838 C CA . ARG A 1 108 ? 12.697 20.907 -28.647 1.00 86.94 108 ARG A CA 1
ATOM 839 C C . ARG A 1 108 ? 13.940 21.665 -28.162 1.00 86.94 108 ARG A C 1
ATOM 841 O O . ARG A 1 108 ? 14.803 21.069 -27.527 1.00 86.94 108 ARG A O 1
ATOM 848 N N . ALA A 1 109 ? 14.039 22.957 -28.469 1.00 87.25 109 ALA A N 1
ATOM 849 C CA . ALA A 1 109 ? 15.161 23.803 -28.064 1.00 87.25 109 ALA A CA 1
ATOM 850 C C . ALA A 1 109 ? 15.155 24.180 -26.567 1.00 87.25 109 ALA A C 1
ATOM 852 O O . ALA A 1 109 ? 16.145 24.726 -26.086 1.00 87.25 109 ALA A O 1
ATOM 853 N N . TYR A 1 110 ? 14.067 23.898 -25.841 1.00 90.44 110 TYR A N 1
ATOM 854 C CA . TYR A 1 110 ? 13.855 24.331 -24.459 1.00 90.44 110 TYR A CA 1
ATOM 855 C C . TYR A 1 110 ? 13.584 23.126 -23.546 1.00 90.44 110 TYR A C 1
ATOM 857 O O . TYR A 1 110 ? 12.424 22.814 -23.270 1.00 90.44 110 TYR A O 1
ATOM 865 N N . PRO A 1 111 ? 14.625 22.431 -23.053 1.00 88.50 111 PRO A N 1
ATOM 866 C CA . PRO A 1 111 ? 14.456 21.290 -22.145 1.00 88.50 111 PRO A CA 1
ATOM 867 C C . PRO A 1 111 ? 13.761 21.646 -20.818 1.00 88.50 111 PRO A C 1
ATOM 869 O O . PRO A 1 111 ? 13.216 20.768 -20.159 1.00 88.50 111 PRO A O 1
ATOM 872 N N . GLN A 1 112 ? 13.752 22.926 -20.442 1.00 90.75 112 GLN A N 1
ATOM 873 C CA . GLN A 1 112 ? 13.073 23.468 -19.262 1.00 90.75 112 GLN A CA 1
ATOM 874 C C . GLN A 1 112 ? 11.544 23.465 -19.408 1.00 90.75 112 GLN A C 1
ATOM 876 O O . GLN A 1 112 ? 10.825 23.599 -18.420 1.00 90.75 112 GLN A O 1
ATOM 881 N N . CYS A 1 113 ? 11.028 23.327 -20.634 1.00 90.62 113 CYS A N 1
ATOM 882 C CA . CYS A 1 113 ? 9.604 23.170 -20.869 1.00 90.62 113 CYS A CA 1
ATOM 883 C C . CYS A 1 113 ? 9.201 21.700 -20.694 1.00 90.62 113 CYS A C 1
ATOM 885 O O . CYS A 1 113 ? 9.404 20.877 -21.589 1.00 90.62 113 CYS A O 1
ATOM 887 N N . VAL A 1 114 ? 8.623 21.368 -19.540 1.00 89.00 114 VAL A N 1
ATOM 888 C CA . VAL A 1 114 ? 8.328 19.973 -19.166 1.00 89.00 114 VAL A CA 1
ATOM 889 C C . VAL A 1 114 ? 6.950 19.494 -19.630 1.00 89.00 114 VAL A C 1
ATOM 891 O O . VAL A 1 114 ? 6.681 18.294 -19.611 1.00 89.00 114 VAL A O 1
ATOM 894 N N . ALA A 1 115 ? 6.072 20.411 -20.051 1.00 85.50 115 ALA A N 1
ATOM 895 C CA . ALA A 1 115 ? 4.737 20.092 -20.551 1.00 85.50 115 ALA A CA 1
ATOM 896 C C . ALA A 1 115 ? 4.263 21.104 -21.612 1.00 85.50 115 ALA A C 1
ATOM 898 O O . ALA A 1 115 ? 4.643 22.279 -21.581 1.00 85.50 115 ALA A O 1
ATOM 899 N N . PHE A 1 116 ? 3.389 20.658 -22.527 1.00 84.56 116 PHE A N 1
ATOM 900 C CA . PHE A 1 116 ? 2.951 21.417 -23.710 1.00 84.56 116 PHE A CA 1
ATOM 901 C C . PHE A 1 116 ? 1.419 21.494 -23.826 1.00 84.56 116 PHE A C 1
ATOM 903 O O . PHE A 1 116 ? 0.727 20.563 -23.421 1.00 84.56 116 PHE A O 1
ATOM 910 N N . SER A 1 117 ? 0.887 22.556 -24.443 1.00 77.69 117 SER A N 1
ATOM 911 C CA . SER A 1 117 ? -0.560 22.717 -24.696 1.00 77.69 117 SER A CA 1
ATOM 912 C C . SER A 1 117 ? -1.077 22.018 -25.963 1.00 77.69 117 SER A C 1
ATOM 914 O O . SER A 1 117 ? -2.280 22.038 -26.201 1.00 77.69 117 SER A O 1
ATOM 916 N N . TYR A 1 118 ? -0.196 21.401 -26.765 1.00 81.31 118 TYR A N 1
ATOM 917 C CA . TYR A 1 118 ? -0.524 20.666 -27.999 1.00 81.31 118 TYR A CA 1
ATOM 918 C C . TYR A 1 118 ? -1.481 21.428 -28.933 1.00 81.31 118 TYR A C 1
ATOM 920 O O . TYR A 1 118 ? -2.615 21.011 -29.175 1.00 81.31 118 TYR A O 1
ATOM 928 N N . THR A 1 119 ? -1.018 22.556 -29.478 1.00 77.56 119 THR A N 1
ATOM 929 C CA . THR A 1 119 ? -1.802 23.398 -30.392 1.00 77.56 119 THR A CA 1
ATOM 930 C C . THR A 1 119 ? -1.256 23.332 -31.815 1.00 77.56 119 THR A C 1
ATOM 932 O O . THR A 1 119 ? -0.050 23.413 -32.050 1.00 77.56 119 THR A O 1
ATOM 935 N N . TRP A 1 120 ? -2.155 23.207 -32.796 1.00 77.69 120 TRP A N 1
ATOM 936 C CA . TRP A 1 120 ? -1.779 23.312 -34.203 1.00 77.69 120 TRP A CA 1
ATOM 937 C C . TRP A 1 120 ? -1.820 24.785 -34.630 1.00 77.69 120 TRP A C 1
ATOM 939 O O . TRP A 1 120 ? -2.868 25.306 -35.006 1.00 77.69 120 TRP A O 1
ATOM 949 N N . THR A 1 121 ? -0.677 25.471 -34.536 1.00 68.06 121 THR A N 1
ATOM 950 C CA . THR A 1 121 ? -0.509 26.867 -34.979 1.00 68.06 121 THR A CA 1
ATOM 951 C C . THR A 1 121 ? 0.601 26.979 -36.026 1.00 68.06 121 THR A C 1
ATOM 953 O O . THR A 1 121 ? 1.533 26.175 -36.049 1.00 68.06 121 THR A O 1
ATOM 956 N N . SER A 1 122 ? 0.503 27.968 -36.918 1.00 62.00 122 SER A N 1
ATOM 957 C CA . SER A 1 122 ? 1.477 28.210 -37.994 1.00 62.00 122 SER A CA 1
ATOM 958 C C . SER A 1 122 ? 2.784 28.853 -37.525 1.00 62.00 122 SER A C 1
ATOM 960 O O . SER A 1 122 ? 3.758 28.863 -38.273 1.00 62.00 122 SER A O 1
ATOM 962 N N . ASP A 1 123 ? 2.820 29.394 -36.306 1.00 65.44 123 ASP A N 1
ATOM 963 C CA . ASP A 1 123 ? 3.784 30.437 -35.931 1.00 65.44 123 ASP A CA 1
ATOM 964 C C . ASP A 1 123 ? 5.093 29.910 -35.315 1.00 65.44 123 ASP A C 1
ATOM 966 O O . ASP A 1 123 ? 5.905 30.701 -34.843 1.00 65.44 123 ASP A O 1
ATOM 970 N N . ALA A 1 124 ? 5.327 28.592 -35.311 1.00 67.19 124 ALA A N 1
ATOM 971 C CA . ALA A 1 124 ? 6.542 27.930 -34.797 1.00 67.19 124 ALA A CA 1
ATOM 972 C C . ALA A 1 124 ? 6.963 28.307 -33.352 1.00 67.19 124 ALA A C 1
ATOM 974 O O . ALA A 1 124 ? 8.081 28.008 -32.928 1.00 67.19 124 ALA A O 1
ATOM 975 N N . LYS A 1 125 ? 6.084 28.948 -32.573 1.00 82.56 125 LYS A N 1
ATOM 976 C CA . LYS A 1 125 ? 6.331 29.327 -31.175 1.00 82.56 125 LYS A CA 1
ATOM 977 C C . LYS A 1 125 ? 6.161 28.117 -30.260 1.00 82.56 125 LYS A C 1
ATOM 979 O O . LYS A 1 125 ? 5.250 27.313 -30.450 1.00 82.56 125 LYS A O 1
ATOM 984 N N . CYS A 1 126 ? 7.016 27.999 -29.245 1.00 85.38 126 CYS A N 1
ATOM 985 C CA . CYS A 1 126 ? 6.875 26.939 -28.253 1.00 85.38 126 CYS A CA 1
ATOM 986 C C . CYS A 1 126 ? 5.639 27.188 -27.376 1.00 85.38 126 CYS A C 1
ATOM 988 O O . CYS A 1 126 ? 5.535 28.207 -26.697 1.00 85.38 126 CYS A O 1
ATOM 990 N N . SER A 1 127 ? 4.711 26.234 -27.385 1.00 85.19 127 SER A N 1
ATOM 991 C CA . SER A 1 127 ? 3.449 26.276 -26.650 1.00 85.19 127 SER A CA 1
ATOM 992 C C . SER A 1 127 ? 3.607 25.653 -25.252 1.00 85.19 127 SER A C 1
ATOM 994 O O . SER A 1 127 ? 2.993 24.629 -24.934 1.00 85.19 127 SER A O 1
ATOM 996 N N . CYS A 1 128 ? 4.517 26.215 -24.454 1.00 90.00 128 CYS A N 1
ATOM 997 C CA . CYS A 1 128 ? 4.867 25.683 -23.139 1.00 90.00 128 CYS A CA 1
ATOM 998 C C . CYS A 1 128 ? 3.781 25.969 -22.097 1.00 90.00 128 CYS A C 1
ATOM 1000 O O . CYS A 1 128 ? 3.346 27.113 -21.990 1.00 90.00 128 CYS A O 1
ATOM 1002 N N . ILE A 1 129 ? 3.383 24.960 -21.312 1.00 90.06 129 ILE A N 1
ATOM 1003 C CA . ILE A 1 129 ? 2.439 25.139 -20.188 1.00 90.06 129 ILE A CA 1
ATOM 1004 C C . ILE A 1 129 ? 3.125 25.081 -18.823 1.00 90.06 129 ILE A C 1
ATOM 1006 O O . ILE A 1 129 ? 2.639 25.699 -17.883 1.00 90.06 129 ILE A O 1
ATOM 1010 N N . MET A 1 130 ? 4.271 24.406 -18.703 1.00 91.38 130 MET A N 1
ATOM 1011 C CA . MET A 1 130 ? 5.023 24.331 -17.449 1.00 91.38 130 MET A CA 1
ATOM 1012 C C . MET A 1 130 ? 6.518 24.516 -17.710 1.00 91.38 130 MET A C 1
ATOM 1014 O O . MET A 1 130 ? 7.132 23.693 -18.394 1.00 91.38 130 MET A O 1
ATOM 1018 N N . LEU A 1 131 ? 7.096 25.576 -17.140 1.00 93.50 131 LEU A N 1
ATOM 1019 C CA . LEU A 1 131 ? 8.529 25.867 -17.181 1.00 93.50 131 LEU A CA 1
ATOM 1020 C C . LEU A 1 131 ? 9.143 25.530 -15.822 1.00 93.50 131 LEU A C 1
ATOM 1022 O O . LEU A 1 131 ? 8.769 26.121 -14.808 1.00 93.50 131 LEU A O 1
ATOM 1026 N N . ILE A 1 132 ? 10.086 24.588 -15.811 1.00 93.06 132 ILE A N 1
ATOM 1027 C CA . ILE A 1 132 ? 10.842 24.190 -14.621 1.00 93.06 132 ILE A CA 1
ATOM 1028 C C . ILE A 1 132 ? 12.338 24.285 -14.936 1.00 93.06 132 ILE A C 1
ATOM 1030 O O . ILE A 1 132 ? 12.851 23.528 -15.760 1.00 93.06 132 ILE A O 1
ATOM 1034 N N . ASP A 1 133 ? 13.042 25.197 -14.263 1.00 93.81 133 ASP A N 1
ATOM 1035 C CA . ASP A 1 133 ? 14.505 25.305 -14.322 1.00 93.81 133 ASP A CA 1
ATOM 1036 C C . ASP A 1 133 ? 15.085 25.398 -12.908 1.00 93.81 133 ASP A C 1
ATOM 1038 O O . ASP A 1 133 ? 14.944 26.401 -12.206 1.00 93.81 133 ASP A O 1
ATOM 1042 N N . THR A 1 134 ? 15.703 24.307 -12.458 1.00 91.00 134 THR A N 1
ATOM 1043 C CA . THR A 1 134 ? 16.117 24.154 -11.062 1.00 91.00 134 THR A CA 1
ATOM 1044 C C . THR A 1 134 ? 17.547 23.656 -10.962 1.00 91.00 134 THR A C 1
ATOM 1046 O O . THR A 1 134 ? 17.879 22.621 -11.540 1.00 91.00 134 THR A O 1
ATOM 1049 N N . ASP A 1 135 ? 18.361 24.318 -10.150 1.00 90.88 135 ASP A N 1
ATOM 1050 C CA . ASP A 1 135 ? 19.529 23.717 -9.506 1.00 90.88 135 ASP A CA 1
ATOM 1051 C C . ASP A 1 135 ? 19.240 23.626 -8.008 1.00 90.88 135 ASP A C 1
ATOM 1053 O O . ASP A 1 135 ? 18.954 24.630 -7.374 1.00 90.88 135 ASP A O 1
ATOM 1057 N N . ARG A 1 136 ? 19.227 22.421 -7.435 1.00 88.88 136 ARG A N 1
ATOM 1058 C CA . ARG A 1 136 ? 18.858 22.223 -6.019 1.00 88.88 136 ARG A CA 1
ATOM 1059 C C . ARG A 1 136 ? 20.053 22.075 -5.096 1.00 88.88 136 ARG A C 1
ATOM 1061 O O . ARG A 1 136 ? 19.860 22.058 -3.887 1.00 88.88 136 ARG A O 1
ATOM 1068 N N . ILE A 1 137 ? 21.245 21.879 -5.654 1.00 89.25 137 ILE A N 1
ATOM 1069 C CA . ILE A 1 137 ? 22.465 21.657 -4.879 1.00 89.25 137 ILE A CA 1
ATOM 1070 C C . ILE A 1 137 ? 23.602 22.415 -5.576 1.00 89.25 137 ILE A C 1
ATOM 1072 O O . ILE A 1 137 ? 24.511 21.774 -6.119 1.00 89.25 137 ILE A O 1
ATOM 1076 N N . PRO A 1 138 ? 23.572 23.765 -5.579 1.00 92.25 138 PRO A N 1
ATOM 1077 C CA . PRO A 1 138 ? 24.709 24.542 -6.052 1.00 92.25 138 PRO A CA 1
ATOM 1078 C C . PRO A 1 138 ? 25.966 24.099 -5.300 1.00 92.25 138 PRO A C 1
ATOM 1080 O O . PRO A 1 138 ? 25.931 23.873 -4.087 1.00 92.25 138 PRO A O 1
ATOM 1083 N N . ARG A 1 139 ? 27.087 23.923 -6.000 1.00 90.62 139 ARG A N 1
ATOM 1084 C CA . ARG A 1 139 ? 28.305 23.369 -5.381 1.00 90.62 139 ARG A CA 1
ATOM 1085 C C . ARG A 1 139 ? 29.352 24.423 -5.084 1.00 90.62 139 ARG A C 1
ATOM 1087 O O . ARG A 1 139 ? 30.122 24.251 -4.146 1.00 90.62 139 ARG A O 1
ATOM 1094 N N . THR A 1 140 ? 29.388 25.497 -5.865 1.00 89.12 140 THR A N 1
ATOM 1095 C CA . THR A 1 140 ? 30.425 26.520 -5.744 1.00 89.12 140 THR A CA 1
ATOM 1096 C C . THR A 1 140 ? 29.851 27.867 -5.323 1.00 89.12 140 THR A C 1
ATOM 1098 O O . THR A 1 140 ? 28.680 28.174 -5.552 1.00 89.12 140 THR A O 1
ATOM 1101 N N . ALA A 1 141 ? 30.705 28.722 -4.753 1.00 87.94 141 ALA A N 1
ATOM 1102 C CA . ALA A 1 141 ? 30.336 30.102 -4.442 1.00 87.94 141 ALA A CA 1
ATOM 1103 C C . ALA A 1 141 ? 29.928 30.884 -5.703 1.00 87.94 141 ALA A C 1
ATOM 1105 O O . ALA A 1 141 ? 29.071 31.760 -5.633 1.00 87.94 141 ALA A O 1
ATOM 1106 N N . ARG A 1 142 ? 30.499 30.545 -6.869 1.00 87.56 142 ARG A N 1
ATOM 1107 C CA . ARG A 1 142 ? 30.112 31.143 -8.150 1.00 87.56 142 ARG A CA 1
ATOM 1108 C C . ARG A 1 142 ? 28.672 30.794 -8.512 1.00 87.56 142 ARG A C 1
ATOM 1110 O O . ARG A 1 142 ? 27.925 31.703 -8.850 1.00 87.56 142 ARG A O 1
ATOM 1117 N N . ASP A 1 143 ? 28.293 29.522 -8.410 1.00 87.50 143 ASP A N 1
ATOM 1118 C CA . ASP A 1 143 ? 26.930 29.071 -8.729 1.00 87.50 143 ASP A CA 1
ATOM 1119 C C . ASP A 1 143 ? 25.895 29.708 -7.792 1.00 87.50 143 ASP A C 1
ATOM 1121 O O . ASP A 1 143 ? 24.768 29.975 -8.195 1.00 87.50 143 ASP A O 1
ATOM 1125 N N . TRP A 1 144 ? 26.295 29.982 -6.547 1.00 89.81 144 TRP A N 1
ATOM 1126 C CA . TRP A 1 144 ? 25.447 30.597 -5.529 1.00 89.81 144 TRP A CA 1
ATOM 1127 C C . TRP A 1 144 ? 25.269 32.109 -5.691 1.00 89.81 144 TRP A C 1
ATOM 1129 O O . TRP A 1 144 ? 24.149 32.613 -5.651 1.00 89.81 144 TRP A O 1
ATOM 1139 N N . TYR A 1 145 ? 26.369 32.852 -5.847 1.00 87.31 145 TYR A N 1
ATOM 1140 C CA . TYR A 1 145 ? 26.330 34.317 -5.921 1.00 87.31 145 TYR A CA 1
ATOM 1141 C C . TYR A 1 145 ? 26.090 34.844 -7.340 1.00 87.31 145 TYR A C 1
ATOM 1143 O O . TYR A 1 145 ? 25.676 35.989 -7.495 1.00 87.31 145 TYR A O 1
ATOM 1151 N N . SER A 1 146 ? 26.343 34.029 -8.367 1.00 88.56 146 SER A N 1
ATOM 1152 C CA . SER A 1 146 ? 26.133 34.364 -9.778 1.00 88.56 146 SER A CA 1
ATOM 1153 C C . SER A 1 146 ? 25.468 33.193 -10.523 1.00 88.56 146 SER A C 1
ATOM 1155 O O . SER A 1 146 ? 26.080 32.630 -11.440 1.00 88.56 146 SER A O 1
ATOM 1157 N N . PRO A 1 147 ? 24.237 32.801 -10.138 1.00 91.38 147 PRO A N 1
ATOM 1158 C CA . PRO A 1 147 ? 23.513 31.713 -10.788 1.00 91.38 147 PRO A CA 1
ATOM 1159 C C . PRO A 1 147 ? 23.200 32.039 -12.254 1.00 91.38 147 PRO A C 1
ATOM 1161 O O . PRO A 1 147 ? 23.249 33.190 -12.684 1.00 91.38 147 PRO A O 1
ATOM 1164 N N . ALA A 1 148 ? 22.855 31.016 -13.036 1.00 93.19 148 ALA A N 1
ATOM 1165 C CA . ALA A 1 148 ? 22.471 31.207 -14.431 1.00 93.19 148 ALA A CA 1
ATOM 1166 C C . ALA A 1 148 ? 21.225 32.102 -14.553 1.00 93.19 148 ALA A C 1
ATOM 1168 O O . ALA A 1 148 ? 20.246 31.913 -13.827 1.00 93.19 148 ALA A O 1
ATOM 1169 N N . ASP A 1 149 ? 21.265 33.047 -15.491 1.00 93.81 149 ASP A N 1
ATOM 1170 C CA . ASP A 1 149 ? 20.161 33.960 -15.778 1.00 93.81 149 ASP A CA 1
ATOM 1171 C C . ASP A 1 149 ? 19.060 33.259 -16.582 1.00 93.81 149 ASP A C 1
ATOM 1173 O O . ASP A 1 149 ? 19.289 32.770 -17.694 1.00 93.81 149 ASP A O 1
ATOM 1177 N N . ALA A 1 150 ? 17.860 33.200 -16.002 1.00 95.31 150 ALA A N 1
ATOM 1178 C CA . ALA A 1 150 ? 16.683 32.591 -16.610 1.00 95.31 150 ALA A CA 1
ATOM 1179 C C . ALA A 1 150 ? 15.766 33.611 -17.308 1.00 95.31 150 ALA A C 1
ATOM 1181 O O . ALA A 1 150 ? 14.779 33.217 -17.935 1.00 95.31 150 ALA A O 1
ATOM 1182 N N . THR A 1 151 ? 16.079 34.908 -17.262 1.00 94.56 151 THR A N 1
ATOM 1183 C CA . THR A 1 151 ? 15.219 35.974 -17.800 1.00 94.56 151 THR A CA 1
ATOM 1184 C C . THR A 1 151 ? 14.896 35.743 -19.275 1.00 94.56 151 THR A C 1
ATOM 1186 O O . THR A 1 151 ? 13.729 35.719 -19.662 1.00 94.56 151 THR A O 1
ATOM 1189 N N . GLU A 1 152 ? 15.908 35.471 -20.103 1.00 93.88 152 GLU A N 1
ATOM 1190 C CA . GLU A 1 152 ? 15.719 35.302 -21.550 1.00 93.88 152 GLU A CA 1
ATOM 1191 C C . GLU A 1 152 ? 14.928 34.036 -21.912 1.00 93.88 152 GLU A C 1
ATOM 1193 O O . GLU A 1 152 ? 14.174 34.028 -22.890 1.00 93.88 152 GLU A O 1
ATOM 1198 N N . ILE A 1 153 ? 15.072 32.953 -21.141 1.00 93.94 153 ILE A N 1
ATOM 1199 C CA . ILE A 1 153 ? 14.317 31.726 -21.410 1.00 93.94 153 ILE A CA 1
ATOM 1200 C C . ILE A 1 153 ? 12.857 31.857 -20.981 1.00 93.94 153 ILE A C 1
ATOM 1202 O O . ILE A 1 153 ? 11.970 31.463 -21.742 1.00 93.94 153 ILE A O 1
ATOM 1206 N N . VAL A 1 154 ? 12.601 32.471 -19.822 1.00 95.62 154 VAL A N 1
ATOM 1207 C CA . VAL A 1 154 ? 11.243 32.794 -19.367 1.00 95.62 154 VAL A CA 1
ATOM 1208 C C . VAL A 1 154 ? 10.570 33.691 -20.396 1.00 95.62 154 VAL A C 1
ATOM 1210 O O . VAL A 1 154 ? 9.472 33.377 -20.849 1.00 95.62 154 VAL A O 1
ATOM 1213 N N . ARG A 1 155 ? 11.271 34.732 -20.856 1.00 94.56 155 ARG A N 1
ATOM 1214 C CA . ARG A 1 155 ? 10.807 35.637 -21.907 1.00 94.56 155 ARG A CA 1
ATOM 1215 C C . ARG A 1 155 ? 10.376 34.878 -23.164 1.00 94.56 155 ARG A C 1
ATOM 1217 O O . ARG A 1 155 ? 9.231 34.991 -23.591 1.00 94.56 155 ARG A O 1
ATOM 1224 N N . LYS A 1 156 ? 11.258 34.044 -23.730 1.00 91.94 156 LYS A N 1
ATOM 1225 C CA . LYS A 1 156 ? 10.983 33.273 -24.960 1.00 91.94 156 LYS A CA 1
ATOM 1226 C C . LYS A 1 156 ? 9.806 32.308 -24.832 1.00 91.94 156 LYS A C 1
ATOM 1228 O O . LYS A 1 156 ? 9.054 32.156 -25.794 1.00 91.94 156 LYS A O 1
ATOM 1233 N N . LEU A 1 157 ? 9.655 31.652 -23.683 1.00 92.12 157 LEU A N 1
ATOM 1234 C CA . LEU A 1 157 ? 8.575 30.689 -23.448 1.00 92.12 157 LEU A CA 1
ATOM 1235 C C . LEU A 1 157 ? 7.244 31.368 -23.085 1.00 92.12 157 LEU A C 1
ATOM 1237 O O . LEU A 1 157 ? 6.185 30.823 -23.391 1.00 92.12 157 LEU A O 1
ATOM 1241 N N . ALA A 1 158 ? 7.286 32.575 -22.519 1.00 92.75 158 ALA A N 1
ATOM 1242 C CA . ALA A 1 158 ? 6.105 33.367 -22.188 1.00 92.75 158 ALA A CA 1
ATOM 1243 C C . ALA A 1 158 ? 5.446 34.033 -23.409 1.00 92.75 158 ALA A C 1
ATOM 1245 O O . ALA A 1 158 ? 4.238 34.255 -23.400 1.00 92.75 158 ALA A O 1
ATOM 1246 N N . VAL A 1 159 ? 6.192 34.284 -24.497 1.00 89.19 159 VAL A N 1
ATOM 1247 C CA . VAL A 1 159 ? 5.668 34.897 -25.744 1.00 89.19 159 VAL A CA 1
ATOM 1248 C C . VAL A 1 159 ? 4.422 34.180 -26.285 1.00 89.19 159 VAL A C 1
ATOM 1250 O O . VAL A 1 159 ? 3.573 34.804 -26.921 1.00 89.19 159 VAL A O 1
ATOM 1253 N N . GLY A 1 160 ? 4.310 32.866 -26.073 1.00 82.19 160 GLY A N 1
ATOM 1254 C CA . GLY A 1 160 ? 3.164 32.071 -26.520 1.00 82.19 160 GLY A CA 1
ATOM 1255 C C . GLY A 1 160 ? 1.899 32.222 -25.666 1.00 82.19 160 GLY A C 1
ATOM 1256 O O . GLY A 1 160 ? 0.876 31.644 -26.029 1.00 82.19 160 GLY A O 1
ATOM 1257 N N . GLY A 1 161 ? 1.959 32.917 -24.523 1.00 88.75 161 GLY A N 1
ATOM 1258 C CA . GLY A 1 161 ? 0.826 33.135 -23.611 1.00 88.75 161 GLY A CA 1
ATOM 1259 C C . GLY A 1 161 ? 0.226 31.862 -22.998 1.00 88.75 161 GLY A C 1
ATOM 1260 O O . GLY A 1 161 ? -0.820 31.916 -22.362 1.00 88.75 161 GLY A O 1
ATOM 1261 N N . SER A 1 162 ? 0.855 30.703 -23.213 1.00 88.94 162 SER A N 1
ATOM 1262 C CA . SER A 1 162 ? 0.321 29.389 -22.832 1.00 88.94 162 SER A CA 1
ATOM 1263 C C . SER A 1 162 ? 0.760 28.938 -21.438 1.00 88.94 162 SER A C 1
ATOM 1265 O O . SER A 1 162 ? 0.292 27.902 -20.972 1.00 88.94 162 SER A O 1
ATOM 1267 N N . LEU A 1 163 ? 1.670 29.670 -20.787 1.00 92.38 163 LEU A N 1
ATOM 1268 C CA . LEU A 1 163 ? 2.289 29.233 -19.542 1.00 92.38 163 LEU A CA 1
ATOM 1269 C C . LEU A 1 163 ? 1.259 29.207 -18.405 1.00 92.38 163 LEU A C 1
ATOM 1271 O O . LEU A 1 163 ? 0.578 30.198 -18.156 1.00 92.38 163 LEU A O 1
ATOM 1275 N N . GLN A 1 164 ? 1.175 28.069 -17.717 1.00 92.31 164 GLN A N 1
ATOM 1276 C CA . GLN A 1 164 ? 0.308 27.832 -16.559 1.00 92.31 164 GLN A CA 1
ATOM 1277 C C . GLN A 1 164 ? 1.107 27.689 -15.259 1.00 92.31 164 GLN A C 1
ATOM 1279 O O . GLN A 1 164 ? 0.600 28.006 -14.184 1.00 92.31 164 GLN A O 1
ATOM 1284 N N . GLY A 1 165 ? 2.377 27.283 -15.340 1.00 92.94 165 GLY A N 1
ATOM 1285 C CA . GLY A 1 165 ? 3.264 27.249 -14.183 1.00 92.94 165 GLY A CA 1
ATOM 1286 C C . GLY A 1 165 ? 4.712 27.628 -14.485 1.00 92.94 165 GLY A C 1
ATOM 1287 O O . GLY A 1 165 ? 5.266 27.267 -15.527 1.00 92.94 165 GLY A O 1
ATOM 1288 N N . LEU A 1 166 ? 5.320 28.343 -13.538 1.00 95.19 166 LEU A N 1
ATOM 1289 C CA . LEU A 1 166 ? 6.713 28.783 -13.550 1.00 95.19 166 LEU A CA 1
ATOM 1290 C C . LEU A 1 166 ? 7.396 28.364 -12.244 1.00 95.19 166 LEU A C 1
ATOM 1292 O O . LEU A 1 166 ? 7.003 28.817 -11.169 1.00 95.19 166 LEU A O 1
ATOM 1296 N N . GLN A 1 167 ? 8.429 27.527 -12.335 1.00 94.94 167 GLN A N 1
ATOM 1297 C CA . GLN A 1 167 ? 9.256 27.147 -11.193 1.00 94.94 167 GLN A CA 1
ATOM 1298 C C . GLN A 1 167 ? 10.742 27.367 -11.478 1.00 94.94 167 GLN A C 1
ATOM 1300 O O . GLN A 1 167 ? 11.312 26.718 -12.358 1.00 94.94 167 GLN A O 1
ATOM 1305 N N . LEU A 1 168 ? 11.370 28.233 -10.684 1.00 95.38 168 LEU A N 1
ATOM 1306 C CA . LEU A 1 168 ? 12.798 28.533 -10.747 1.00 95.38 168 LEU A CA 1
ATOM 1307 C C . LEU A 1 168 ? 13.449 28.313 -9.379 1.00 95.38 168 LEU A C 1
ATOM 1309 O O . LEU A 1 168 ? 12.954 28.811 -8.369 1.00 95.38 168 LEU A O 1
ATOM 1313 N N . ILE A 1 169 ? 14.564 27.579 -9.346 1.00 93.69 169 ILE A N 1
ATOM 1314 C CA . ILE A 1 169 ? 15.350 27.343 -8.123 1.00 93.69 169 ILE A CA 1
ATOM 1315 C C . ILE A 1 169 ? 16.826 27.583 -8.438 1.00 93.69 169 ILE A C 1
ATOM 1317 O O . ILE A 1 169 ? 17.362 26.935 -9.339 1.00 93.69 169 ILE A O 1
ATOM 1321 N N . ASN A 1 170 ? 17.472 28.497 -7.705 1.00 93.38 170 ASN A N 1
ATOM 1322 C CA . ASN A 1 170 ? 18.859 28.926 -7.946 1.00 93.38 170 ASN A CA 1
ATOM 1323 C C . ASN A 1 170 ? 19.098 29.356 -9.411 1.00 93.38 170 ASN A C 1
ATOM 1325 O O . ASN A 1 170 ? 20.031 28.911 -10.088 1.00 93.38 170 ASN A O 1
ATOM 1329 N N . ARG A 1 171 ? 18.206 30.209 -9.922 1.00 94.81 171 ARG A N 1
ATOM 1330 C CA . ARG A 1 171 ? 18.289 30.856 -11.240 1.00 94.81 171 ARG A CA 1
ATOM 1331 C C . ARG A 1 171 ? 17.989 32.328 -11.085 1.00 94.81 171 ARG A C 1
ATOM 1333 O O . ARG A 1 171 ? 17.030 32.666 -10.406 1.00 94.81 171 ARG A O 1
ATOM 1340 N N . GLN A 1 172 ? 18.762 33.195 -11.718 1.00 92.88 172 GLN A N 1
ATOM 1341 C CA . GLN A 1 172 ? 18.5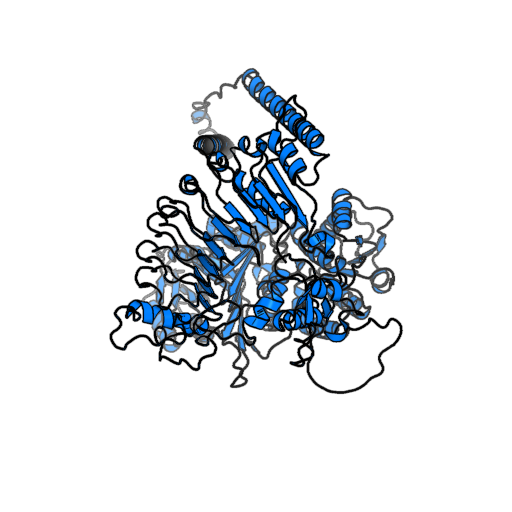21 34.627 -11.609 1.00 92.88 172 GLN A CA 1
ATOM 1342 C C . GLN A 1 172 ? 17.262 35.011 -12.400 1.00 92.88 172 GLN A C 1
ATOM 1344 O O . GLN A 1 172 ? 17.130 34.668 -13.575 1.00 92.88 172 GLN A O 1
ATOM 1349 N N . LEU A 1 173 ? 16.343 35.705 -11.730 1.00 94.31 173 LEU A N 1
ATOM 1350 C CA . LEU A 1 173 ? 15.186 36.380 -12.317 1.00 94.31 173 LEU A CA 1
ATOM 1351 C C . LEU A 1 173 ? 14.903 37.619 -11.458 1.00 94.31 173 LEU A C 1
ATOM 1353 O O . LEU A 1 173 ? 14.012 37.613 -10.607 1.00 94.31 173 LEU A O 1
ATOM 1357 N N . GLN A 1 174 ? 15.739 38.647 -11.625 1.00 90.44 174 GLN A N 1
ATOM 1358 C CA . GLN A 1 174 ? 15.648 39.887 -10.842 1.00 90.44 174 GLN A CA 1
ATOM 1359 C C . GL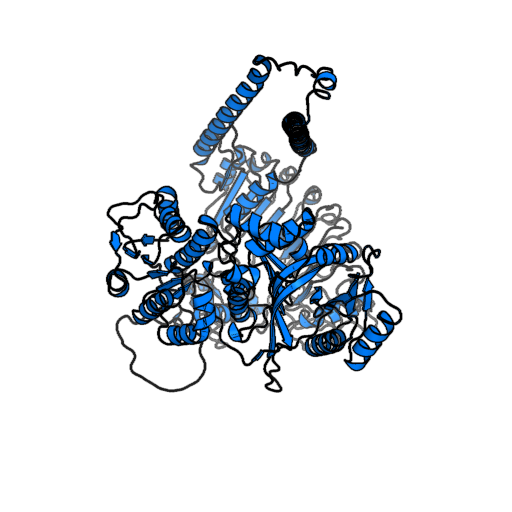N A 1 174 ? 14.336 40.623 -11.106 1.00 90.44 174 GLN A C 1
ATOM 1361 O O . GLN A 1 174 ? 13.657 41.013 -10.160 1.00 90.44 174 GLN A O 1
ATOM 1366 N N . HIS A 1 175 ? 13.963 40.713 -12.384 1.00 91.19 175 HIS A N 1
ATOM 1367 C CA . HIS A 1 175 ? 12.745 41.359 -12.853 1.00 91.19 175 HIS A CA 1
ATOM 1368 C C . HIS A 1 175 ? 11.915 40.382 -13.686 1.00 91.19 175 HIS A C 1
ATOM 1370 O O . HIS A 1 175 ? 12.449 39.539 -14.415 1.00 91.19 175 HIS A O 1
ATOM 1376 N N . PHE A 1 176 ? 10.595 40.512 -13.603 1.00 93.44 176 PHE A N 1
ATOM 1377 C CA . PHE A 1 176 ? 9.677 39.732 -14.423 1.00 93.44 176 PHE A CA 1
ATOM 1378 C C . PHE A 1 176 ? 9.657 40.291 -15.857 1.00 93.44 176 PHE A C 1
ATOM 1380 O O . PHE A 1 176 ? 9.398 41.481 -16.032 1.00 93.44 176 PHE A O 1
ATOM 1387 N N . PRO A 1 177 ? 9.890 39.471 -16.899 1.00 94.88 177 PRO A N 1
ATOM 1388 C CA . PRO A 1 177 ? 9.773 39.936 -18.278 1.00 94.88 177 PRO A CA 1
ATOM 1389 C C . PRO A 1 177 ? 8.317 40.277 -18.627 1.00 94.88 177 PRO A C 1
ATOM 1391 O O . PRO A 1 177 ? 7.406 39.518 -18.293 1.00 94.88 177 PRO A O 1
ATOM 1394 N N . GLU A 1 178 ? 8.108 41.373 -19.363 1.00 94.25 178 GLU A N 1
ATOM 1395 C CA . GLU A 1 178 ? 6.785 41.852 -19.810 1.00 94.25 178 GLU A CA 1
ATOM 1396 C C . GLU A 1 178 ? 5.972 40.780 -20.552 1.00 94.25 178 GLU A C 1
ATOM 1398 O O . GLU A 1 178 ? 4.746 40.745 -20.483 1.00 94.25 178 GLU A O 1
ATOM 1403 N N . GLU A 1 179 ? 6.630 39.856 -21.251 1.00 94.31 179 GLU A N 1
ATOM 1404 C CA . GLU A 1 179 ? 5.956 38.793 -21.988 1.00 94.31 179 GLU A CA 1
ATOM 1405 C C . GLU A 1 179 ? 5.130 37.859 -21.089 1.00 94.31 179 GLU A C 1
ATOM 1407 O O . GLU A 1 179 ? 4.123 37.324 -21.561 1.00 94.31 179 GLU A O 1
ATOM 1412 N N . LEU A 1 180 ? 5.475 37.715 -19.800 1.00 94.31 180 LEU A N 1
ATOM 1413 C CA . LEU A 1 180 ? 4.678 36.940 -18.837 1.00 94.31 180 LEU A CA 1
ATOM 1414 C C . LEU A 1 180 ? 3.270 37.506 -18.635 1.00 94.31 180 LEU A C 1
ATOM 1416 O O . LEU A 1 180 ? 2.355 36.732 -18.358 1.00 94.31 180 LEU A O 1
ATOM 1420 N N . ARG A 1 181 ? 3.063 38.808 -18.860 1.00 94.12 181 ARG A N 1
ATOM 1421 C CA . ARG A 1 181 ? 1.743 39.453 -18.812 1.00 94.12 181 ARG A CA 1
ATOM 1422 C C . ARG A 1 181 ? 0.723 38.786 -19.740 1.00 94.12 181 ARG A C 1
ATOM 1424 O O . ARG A 1 181 ? -0.463 38.740 -19.433 1.00 94.12 181 ARG A O 1
ATOM 1431 N N . HIS A 1 182 ? 1.176 38.216 -20.860 1.00 90.75 182 HIS A N 1
ATOM 1432 C CA . HIS A 1 182 ? 0.303 37.531 -21.820 1.00 90.75 182 HIS A CA 1
ATOM 1433 C C . HIS A 1 182 ? -0.152 36.141 -21.347 1.00 90.75 182 HIS A C 1
ATOM 1435 O O . HIS A 1 182 ? -1.078 35.567 -21.924 1.00 90.75 182 HIS A O 1
ATOM 1441 N N . CYS A 1 183 ? 0.475 35.583 -20.308 1.00 92.69 183 CYS A N 1
ATOM 1442 C CA . CYS A 1 183 ? 0.169 34.258 -19.772 1.00 92.69 183 CYS A CA 1
ATOM 1443 C C . CYS A 1 183 ? -1.012 34.321 -18.792 1.00 92.69 183 CYS A C 1
ATOM 1445 O O . CYS A 1 183 ? -0.884 34.025 -17.611 1.00 92.69 183 CYS A O 1
ATOM 1447 N N . THR A 1 184 ? -2.191 34.701 -19.284 1.00 88.81 184 THR A N 1
ATOM 1448 C CA . THR A 1 184 ? -3.399 34.891 -18.450 1.00 88.81 184 THR A CA 1
ATOM 1449 C C . THR A 1 184 ? -3.875 33.624 -17.724 1.00 88.81 184 THR A C 1
ATOM 1451 O O . THR A 1 184 ? -4.608 33.720 -16.742 1.00 88.81 184 THR A O 1
ATOM 1454 N N . GLY A 1 185 ? -3.448 32.442 -18.182 1.00 89.06 185 GLY A N 1
ATOM 1455 C CA . GLY A 1 185 ? -3.709 31.148 -17.547 1.00 89.06 185 GLY A CA 1
ATOM 1456 C C . GLY A 1 185 ? -2.682 30.727 -16.491 1.00 89.06 185 GLY A C 1
ATOM 1457 O O . GLY A 1 185 ? -2.683 29.561 -16.110 1.00 89.06 185 GLY A O 1
ATOM 1458 N N . LEU A 1 186 ? -1.781 31.615 -16.058 1.00 92.38 186 LEU A N 1
ATOM 1459 C CA . LEU A 1 186 ? -0.745 31.284 -15.082 1.00 92.38 186 LEU A CA 1
ATOM 1460 C C . LEU A 1 186 ? -1.354 31.048 -13.691 1.00 92.38 186 LEU A C 1
ATOM 1462 O O . LEU A 1 186 ? -1.830 31.974 -13.041 1.00 92.38 186 LEU A O 1
ATOM 1466 N N . GLU A 1 187 ? -1.322 29.795 -13.237 1.00 91.88 187 GLU A N 1
ATOM 1467 C CA . GLU A 1 187 ? -1.879 29.349 -11.956 1.00 91.88 187 GLU A CA 1
ATOM 1468 C C . GLU A 1 187 ? -0.822 29.269 -10.847 1.00 91.88 187 GLU A C 1
ATOM 1470 O O . GLU A 1 187 ? -1.150 29.394 -9.666 1.00 91.88 187 GLU A O 1
ATOM 1475 N N . THR A 1 188 ? 0.441 29.000 -11.198 1.00 92.50 188 THR A N 1
ATOM 1476 C CA . THR A 1 188 ? 1.512 28.722 -10.224 1.00 92.50 188 THR A CA 1
ATOM 1477 C C . THR A 1 188 ? 2.803 29.468 -10.553 1.00 92.50 188 THR A C 1
ATOM 1479 O O . THR A 1 188 ? 3.366 29.300 -11.633 1.00 92.50 188 THR A O 1
ATOM 1482 N N . ILE A 1 189 ? 3.332 30.216 -9.586 1.00 95.00 189 ILE A N 1
ATOM 1483 C CA . ILE A 1 189 ? 4.681 30.793 -9.625 1.00 95.00 189 ILE A CA 1
ATOM 1484 C C . ILE A 1 189 ? 5.424 30.376 -8.350 1.00 95.00 189 ILE A C 1
ATOM 1486 O O . ILE A 1 189 ? 4.962 30.629 -7.237 1.00 95.00 189 ILE A O 1
ATOM 1490 N N . SER A 1 190 ? 6.591 29.753 -8.514 1.00 95.06 190 SER A N 1
ATOM 1491 C CA . SER A 1 190 ? 7.497 29.378 -7.427 1.00 95.06 190 SER A CA 1
ATOM 1492 C C . SER A 1 190 ? 8.922 29.802 -7.767 1.00 95.06 190 SER A C 1
ATOM 1494 O O . SER A 1 190 ? 9.565 29.216 -8.638 1.00 95.06 190 SER A O 1
ATOM 1496 N N . LEU A 1 191 ? 9.405 30.837 -7.087 1.00 95.38 191 LEU A N 1
ATOM 1497 C CA . LEU A 1 191 ? 10.736 31.405 -7.262 1.00 95.38 191 LEU A CA 1
ATOM 1498 C C . LEU A 1 191 ? 11.525 31.221 -5.966 1.00 95.38 191 LEU A C 1
ATOM 1500 O O . LEU A 1 191 ? 11.145 31.748 -4.923 1.00 95.38 191 LEU A O 1
ATOM 1504 N N . ILE A 1 192 ? 12.608 30.450 -6.020 1.00 93.50 192 ILE A N 1
ATOM 1505 C CA . ILE A 1 192 ? 13.445 30.121 -4.863 1.00 93.50 192 ILE A CA 1
ATOM 1506 C C . ILE A 1 192 ? 14.890 30.521 -5.175 1.00 93.50 192 ILE A C 1
ATOM 1508 O O . ILE A 1 192 ? 15.469 30.045 -6.154 1.00 93.50 192 ILE A O 1
ATOM 1512 N N . TYR A 1 193 ? 15.484 31.389 -4.352 1.00 92.12 193 TYR A N 1
ATOM 1513 C CA . TYR A 1 193 ? 16.834 31.939 -4.569 1.00 92.12 193 TYR A CA 1
ATOM 1514 C C . TYR A 1 193 ? 17.018 32.604 -5.945 1.00 92.12 193 TYR A C 1
ATOM 1516 O O . TYR A 1 193 ? 18.048 32.441 -6.601 1.00 92.12 193 TYR A O 1
ATOM 1524 N N . THR A 1 194 ? 16.021 33.364 -6.402 1.00 92.44 194 THR A N 1
ATOM 1525 C CA . THR A 1 194 ? 16.045 34.008 -7.728 1.00 92.44 194 THR A CA 1
ATOM 1526 C C . THR A 1 194 ? 16.571 35.438 -7.736 1.00 92.44 194 THR A C 1
ATOM 1528 O O . THR A 1 194 ? 16.753 36.024 -8.802 1.00 92.44 194 THR A O 1
ATOM 1531 N N . SER A 1 195 ? 16.840 35.997 -6.551 1.00 87.62 195 SER A N 1
ATOM 1532 C CA . SER A 1 195 ? 17.196 37.411 -6.356 1.00 87.62 195 SER A CA 1
ATOM 1533 C C . SER A 1 195 ? 16.185 38.382 -6.973 1.00 87.62 195 SER A C 1
ATOM 1535 O O . SER A 1 195 ? 16.564 39.452 -7.421 1.00 87.62 195 SER A O 1
ATOM 1537 N N . THR A 1 196 ? 14.908 38.004 -7.006 1.00 91.25 196 THR A N 1
ATOM 1538 C CA . THR A 1 196 ? 13.813 38.891 -7.411 1.00 91.25 196 THR A CA 1
ATOM 1539 C C . THR A 1 196 ? 13.716 40.065 -6.436 1.00 91.25 196 THR A C 1
ATOM 1541 O O . THR A 1 196 ? 13.688 39.838 -5.221 1.00 91.25 196 THR A O 1
ATOM 1544 N N . GLU A 1 197 ? 13.705 41.287 -6.961 1.00 87.50 197 GLU A N 1
ATOM 1545 C CA . GLU A 1 197 ? 13.741 42.531 -6.172 1.00 87.50 197 GLU A CA 1
ATOM 1546 C C . GLU A 1 197 ? 12.371 43.213 -6.122 1.00 87.50 197 GLU A C 1
ATOM 1548 O O . GLU A 1 197 ? 11.952 43.664 -5.059 1.00 87.50 197 GLU A O 1
ATOM 1553 N N . ASP A 1 198 ? 11.638 43.200 -7.233 1.00 87.12 198 ASP A N 1
ATOM 1554 C CA . ASP A 1 198 ? 10.341 43.855 -7.372 1.00 87.12 198 ASP A CA 1
ATOM 1555 C C . ASP A 1 198 ? 9.301 42.965 -8.069 1.00 87.12 198 ASP A C 1
ATOM 1557 O O . ASP A 1 198 ? 9.610 41.987 -8.758 1.00 87.12 198 ASP A O 1
ATOM 1561 N N . LEU A 1 199 ? 8.034 43.322 -7.855 1.00 90.44 199 LEU A N 1
ATOM 1562 C CA . LEU A 1 199 ? 6.891 42.763 -8.564 1.00 90.44 199 LEU A CA 1
ATOM 1563 C C . LEU A 1 199 ? 6.300 43.851 -9.465 1.00 90.44 199 LEU A C 1
ATOM 1565 O O . LEU A 1 199 ? 5.928 44.910 -8.954 1.00 90.44 199 LEU A O 1
ATOM 1569 N N . PRO A 1 200 ? 6.169 43.612 -10.780 1.00 90.69 200 PRO A N 1
ATOM 1570 C CA . PRO A 1 200 ? 5.674 44.634 -11.691 1.00 90.69 200 PRO A CA 1
ATOM 1571 C C . PRO A 1 200 ? 4.183 44.898 -11.470 1.00 90.69 200 PRO A C 1
ATOM 1573 O O . PRO A 1 200 ? 3.430 43.988 -11.127 1.00 90.69 200 PRO A O 1
ATOM 1576 N N . GLU A 1 201 ? 3.721 46.120 -11.751 1.00 88.56 201 GLU A N 1
ATOM 1577 C CA . GLU A 1 201 ? 2.310 46.495 -11.557 1.00 88.56 201 GLU A CA 1
ATOM 1578 C C . GLU A 1 201 ? 1.326 45.606 -12.330 1.00 88.56 201 GLU A C 1
ATOM 1580 O O . GLU A 1 201 ? 0.237 45.310 -11.843 1.00 88.56 201 GLU A O 1
ATOM 1585 N N . TRP A 1 202 ? 1.707 45.136 -13.522 1.00 91.25 202 TRP A N 1
ATOM 1586 C CA . TRP A 1 202 ? 0.833 44.332 -14.378 1.00 91.25 202 TRP A CA 1
ATOM 1587 C C . TRP A 1 202 ? 0.591 42.911 -13.863 1.00 91.25 202 TRP A C 1
ATOM 1589 O O . TRP A 1 202 ? -0.306 42.242 -14.371 1.00 91.25 202 TRP A O 1
ATOM 1599 N N . ILE A 1 203 ? 1.342 42.413 -12.874 1.00 90.69 203 ILE A N 1
ATOM 1600 C CA . ILE A 1 203 ? 1.189 41.027 -12.392 1.00 90.69 203 ILE A CA 1
ATOM 1601 C C . ILE A 1 203 ? -0.219 40.763 -11.829 1.00 90.69 203 ILE A C 1
ATOM 1603 O O . ILE A 1 203 ? -0.692 39.629 -11.841 1.00 90.69 203 ILE A O 1
ATOM 1607 N N . VAL A 1 204 ? -0.939 41.823 -11.443 1.00 87.19 204 VAL A N 1
ATOM 1608 C CA . VAL A 1 204 ? -2.361 41.803 -11.073 1.00 87.19 204 VAL A CA 1
ATOM 1609 C C . VAL A 1 204 ? -3.293 41.271 -12.172 1.00 87.19 204 VAL A C 1
ATOM 1611 O O . VAL A 1 204 ? -4.415 40.834 -11.897 1.00 87.19 204 VAL A O 1
ATOM 1614 N N . GLU A 1 205 ? -2.854 41.306 -13.430 1.00 89.88 205 GLU A N 1
ATOM 1615 C CA . GLU A 1 205 ? -3.598 40.795 -14.584 1.00 89.88 205 GLU A CA 1
ATOM 1616 C C . GLU A 1 205 ? -3.632 39.262 -14.627 1.00 89.88 205 GLU A C 1
ATOM 1618 O O . GLU A 1 205 ? -4.486 38.679 -15.299 1.00 89.88 205 GLU A O 1
ATOM 1623 N N . LEU A 1 206 ? -2.770 38.592 -13.854 1.00 91.56 206 LEU A N 1
ATOM 1624 C CA . LEU A 1 206 ? -2.733 37.137 -13.714 1.00 91.56 206 LEU A CA 1
ATOM 1625 C C . LEU A 1 206 ? -3.836 36.648 -12.761 1.00 91.56 206 LEU A C 1
ATOM 1627 O O . LEU A 1 206 ? -3.587 36.107 -11.686 1.00 91.56 206 LEU A O 1
ATOM 1631 N N . LYS A 1 207 ? -5.096 36.845 -13.159 1.00 88.44 207 LYS A N 1
ATOM 1632 C CA . LYS A 1 207 ? -6.281 36.580 -12.323 1.00 88.44 207 LYS A CA 1
ATOM 1633 C C . LYS A 1 207 ? -6.490 35.103 -11.952 1.00 88.44 207 LYS A C 1
ATOM 1635 O O . LYS A 1 207 ? -7.275 34.833 -11.048 1.00 88.44 207 LYS A O 1
ATOM 1640 N N . GLN A 1 208 ? -5.818 34.174 -12.638 1.00 90.25 208 GLN A N 1
ATOM 1641 C CA . GLN A 1 208 ? -5.884 32.729 -12.370 1.00 90.25 208 GLN A CA 1
ATOM 1642 C C . GLN A 1 208 ? -4.837 32.243 -11.355 1.00 90.25 208 GLN A C 1
ATOM 1644 O O . GLN A 1 208 ? -4.761 31.046 -11.079 1.00 90.25 208 GLN A O 1
ATOM 1649 N N . LEU A 1 209 ? -4.011 33.144 -10.809 1.00 91.88 209 LEU A N 1
ATOM 1650 C CA . LEU A 1 209 ? -2.932 32.773 -9.903 1.00 91.88 209 LEU A CA 1
ATOM 1651 C C . LEU A 1 209 ? -3.496 32.193 -8.597 1.00 91.88 209 LEU A C 1
ATOM 1653 O O . LEU A 1 209 ? -4.193 32.871 -7.844 1.00 91.88 209 LEU A O 1
ATOM 1657 N N . GLN A 1 210 ? -3.161 30.932 -8.329 1.00 92.56 210 GLN A N 1
ATOM 1658 C CA . GLN A 1 210 ? -3.591 30.180 -7.145 1.00 92.56 210 GLN A CA 1
ATOM 1659 C C . GLN A 1 210 ? -2.432 29.947 -6.173 1.00 92.56 210 GLN A C 1
ATOM 1661 O O . GLN A 1 210 ? -2.625 29.984 -4.958 1.00 92.56 210 GLN A O 1
ATOM 1666 N N . PHE A 1 211 ? -1.225 29.716 -6.697 1.00 93.19 211 PHE A N 1
ATOM 1667 C CA . PHE A 1 211 ? -0.034 29.407 -5.910 1.00 93.19 211 PHE A CA 1
ATOM 1668 C C . PHE A 1 211 ? 1.055 30.432 -6.194 1.00 93.19 211 PHE A C 1
ATOM 1670 O O . PHE A 1 211 ? 1.599 30.471 -7.299 1.00 93.19 211 PHE A O 1
ATOM 1677 N N . PHE A 1 212 ? 1.400 31.227 -5.183 1.00 94.00 212 PHE A N 1
ATOM 1678 C CA . PHE A 1 212 ? 2.462 32.217 -5.278 1.00 94.00 212 PHE A CA 1
ATOM 1679 C C . PHE A 1 212 ? 3.492 32.016 -4.168 1.00 94.00 212 PHE A C 1
ATOM 1681 O O . PHE A 1 212 ? 3.186 32.105 -2.978 1.00 94.00 212 PHE A O 1
ATOM 1688 N N . SER A 1 213 ? 4.717 31.681 -4.566 1.00 94.81 213 SER A N 1
ATOM 1689 C CA . SER A 1 213 ? 5.813 31.379 -3.654 1.00 94.81 213 SER A CA 1
ATOM 1690 C C . SER A 1 213 ? 7.079 32.112 -4.083 1.00 94.81 213 SER A C 1
ATOM 1692 O O . SER A 1 213 ? 7.584 31.886 -5.182 1.00 94.81 213 SER A O 1
ATOM 1694 N N . LEU A 1 214 ? 7.579 32.982 -3.208 1.00 94.19 214 LEU A N 1
ATOM 1695 C CA . LEU A 1 214 ? 8.828 33.725 -3.352 1.00 94.19 214 LEU A CA 1
ATOM 1696 C C . LEU A 1 214 ? 9.679 33.435 -2.117 1.00 94.19 214 LEU A C 1
ATOM 1698 O O . LEU A 1 214 ? 9.379 33.911 -1.026 1.00 94.19 214 LEU A O 1
ATOM 1702 N N . ILE A 1 215 ? 10.707 32.608 -2.264 1.00 92.25 215 ILE A N 1
ATOM 1703 C CA . ILE A 1 215 ? 11.503 32.118 -1.140 1.00 92.25 215 ILE A CA 1
ATOM 1704 C C . ILE A 1 215 ? 12.944 32.606 -1.293 1.00 92.25 215 ILE A C 1
ATOM 1706 O O . ILE A 1 215 ? 13.605 32.344 -2.302 1.00 92.25 215 ILE A O 1
ATOM 1710 N N . TYR A 1 216 ? 13.440 33.297 -0.268 1.00 89.38 216 TYR A N 1
ATOM 1711 C CA . TYR A 1 216 ? 14.753 33.940 -0.229 1.00 89.38 216 TYR A CA 1
ATOM 1712 C C . TYR A 1 216 ? 14.975 34.943 -1.373 1.00 89.38 216 TYR A C 1
ATOM 1714 O O . TYR A 1 216 ? 16.038 34.976 -2.004 1.00 89.38 216 TYR A O 1
ATOM 1722 N N . THR A 1 217 ? 13.965 35.773 -1.628 1.00 87.00 217 THR A N 1
ATOM 1723 C CA . THR A 1 217 ? 14.012 36.895 -2.578 1.00 87.00 217 THR A CA 1
ATOM 1724 C C . THR A 1 217 ? 14.316 38.210 -1.856 1.00 87.00 217 THR A C 1
ATOM 1726 O O . THR A 1 217 ? 14.163 38.312 -0.639 1.00 87.00 217 THR A O 1
ATOM 1729 N N . SER A 1 218 ? 14.754 39.229 -2.595 1.00 86.50 218 SER A N 1
ATOM 1730 C CA . SER A 1 218 ? 15.109 40.548 -2.046 1.00 86.50 218 SER A CA 1
ATOM 1731 C C . SER A 1 218 ? 13.913 41.509 -2.001 1.00 86.50 218 SER A C 1
ATOM 1733 O O . SER A 1 218 ? 14.109 42.715 -1.999 1.00 86.50 218 SER A O 1
ATOM 1735 N N . LEU A 1 219 ? 12.687 40.983 -1.981 1.00 89.25 219 LEU A N 1
ATOM 1736 C CA . LEU A 1 219 ? 11.463 41.777 -2.057 1.00 89.25 219 LEU A CA 1
ATOM 1737 C C . LEU A 1 219 ? 11.293 42.652 -0.804 1.00 89.25 219 LEU A C 1
ATOM 1739 O O . LEU A 1 219 ? 11.220 42.127 0.314 1.00 89.25 219 LEU A O 1
ATOM 1743 N N . GLU A 1 220 ? 11.214 43.969 -0.998 1.00 88.56 220 GLU A N 1
ATOM 1744 C CA . GLU A 1 220 ? 11.086 44.962 0.085 1.00 88.56 220 GLU A CA 1
ATOM 1745 C C . GLU A 1 220 ? 9.638 45.403 0.340 1.00 88.56 220 GLU A C 1
ATOM 1747 O O . GLU A 1 220 ? 9.281 45.743 1.470 1.00 88.56 220 GLU A O 1
ATOM 1752 N N . GLU A 1 221 ? 8.776 45.331 -0.675 1.00 87.38 221 GLU A N 1
ATOM 1753 C CA . GLU A 1 221 ? 7.368 45.704 -0.566 1.00 87.38 221 GLU A CA 1
ATOM 1754 C C . GLU A 1 221 ? 6.453 44.755 -1.346 1.00 87.38 221 GLU A C 1
ATOM 1756 O O . GLU A 1 221 ? 6.821 44.203 -2.383 1.00 87.38 221 GLU A O 1
ATOM 1761 N N . ILE A 1 222 ? 5.233 44.572 -0.837 1.00 88.12 222 ILE A N 1
ATOM 1762 C CA . ILE A 1 222 ? 4.132 43.996 -1.611 1.00 88.12 222 ILE A CA 1
ATOM 1763 C C . ILE A 1 222 ? 3.236 45.156 -2.027 1.00 88.12 222 ILE A C 1
ATOM 1765 O O . ILE A 1 222 ? 2.701 45.835 -1.147 1.00 88.12 222 ILE A O 1
ATOM 1769 N N . PRO A 1 223 ? 3.035 45.391 -3.329 1.00 84.81 223 PRO A N 1
ATOM 1770 C CA . PRO A 1 223 ? 2.161 46.467 -3.766 1.00 84.81 223 PRO A CA 1
ATOM 1771 C C . PRO A 1 223 ? 0.702 46.254 -3.344 1.00 84.81 223 PRO A C 1
ATOM 1773 O O . PRO A 1 223 ? 0.224 45.126 -3.207 1.00 84.81 223 PRO A O 1
ATOM 1776 N N . SER A 1 224 ? -0.044 47.350 -3.199 1.00 81.88 224 SER A N 1
ATOM 1777 C CA . SER A 1 224 ? -1.448 47.323 -2.759 1.00 81.88 224 SER A CA 1
ATOM 1778 C C . SER A 1 224 ? -2.384 46.569 -3.706 1.00 81.88 224 SER A C 1
ATOM 1780 O O . SER A 1 224 ? -3.383 46.011 -3.256 1.00 81.88 224 SER A O 1
ATOM 1782 N N . TRP A 1 225 ? -2.051 46.478 -4.998 1.00 79.56 225 TRP A N 1
ATOM 1783 C CA . TRP A 1 225 ? -2.840 45.719 -5.974 1.00 79.56 225 TRP A CA 1
ATOM 1784 C C . TRP A 1 225 ? -2.859 44.210 -5.697 1.00 79.56 225 TRP A C 1
ATOM 1786 O O . TRP A 1 225 ? -3.662 43.501 -6.297 1.00 79.56 225 TRP A O 1
ATOM 1796 N N . ALA A 1 226 ? -2.031 43.685 -4.786 1.00 80.19 226 ALA A N 1
ATOM 1797 C CA . ALA A 1 226 ? -2.035 42.263 -4.440 1.00 80.19 226 ALA A CA 1
ATOM 1798 C C . ALA A 1 226 ? -3.396 41.771 -3.904 1.00 80.19 226 ALA A C 1
ATOM 1800 O O . ALA A 1 226 ? -3.691 40.579 -3.989 1.00 80.19 226 ALA A O 1
ATOM 1801 N N . THR A 1 227 ? -4.258 42.679 -3.428 1.00 81.50 227 THR A N 1
ATOM 1802 C CA . THR A 1 227 ? -5.632 42.382 -2.981 1.00 81.50 227 THR A CA 1
ATOM 1803 C C . THR A 1 227 ? -6.569 41.873 -4.074 1.00 81.50 227 THR A C 1
ATOM 1805 O O . THR A 1 227 ? -7.637 41.320 -3.804 1.00 81.50 227 THR A O 1
ATOM 1808 N N . GLU A 1 228 ? -6.176 42.035 -5.329 1.00 85.94 228 GLU A N 1
ATOM 1809 C CA . GLU A 1 228 ? -6.962 41.682 -6.503 1.00 85.94 228 GLU A CA 1
ATOM 1810 C C . GLU A 1 228 ? -6.903 40.189 -6.872 1.00 85.94 228 GLU A C 1
ATOM 1812 O O . GLU A 1 228 ? -7.662 39.741 -7.740 1.00 85.94 228 GLU A O 1
ATOM 1817 N N . PHE A 1 229 ? -6.031 39.396 -6.239 1.00 87.31 229 PHE A N 1
ATOM 1818 C CA . PHE A 1 229 ? -5.906 37.959 -6.504 1.00 87.31 229 PHE A CA 1
ATOM 1819 C C . PHE A 1 229 ? -6.966 37.129 -5.768 1.00 87.31 229 PHE A C 1
ATOM 1821 O O . PHE A 1 229 ? -6.675 36.376 -4.841 1.00 87.31 229 PHE A O 1
ATOM 1828 N N . LYS A 1 230 ? -8.218 37.213 -6.228 1.00 87.56 230 LYS A N 1
ATOM 1829 C CA . LYS A 1 230 ? -9.364 36.532 -5.590 1.00 87.56 230 LYS A CA 1
ATOM 1830 C C . LYS A 1 230 ? -9.281 35.001 -5.593 1.00 87.56 230 LYS A C 1
ATOM 1832 O O . LYS A 1 230 ? -9.956 34.358 -4.797 1.00 87.56 230 LYS A O 1
ATOM 1837 N N . GLN A 1 231 ? -8.474 34.424 -6.484 1.00 90.44 231 GLN A N 1
ATOM 1838 C CA . GLN A 1 231 ? -8.268 32.977 -6.593 1.00 90.44 231 GLN A CA 1
ATOM 1839 C C . GLN A 1 231 ? -7.028 32.473 -5.843 1.00 90.44 231 GLN A C 1
ATOM 1841 O O . GLN A 1 231 ? -6.739 31.277 -5.903 1.00 90.44 231 GLN A O 1
ATOM 1846 N N . LEU A 1 232 ? -6.284 33.348 -5.155 1.00 92.62 232 LEU A N 1
ATOM 1847 C CA . LEU A 1 232 ? -5.055 32.936 -4.491 1.00 92.62 232 LEU A CA 1
ATOM 1848 C C . LEU A 1 232 ? -5.370 32.004 -3.320 1.00 92.62 232 LEU A C 1
ATOM 1850 O O . LEU A 1 232 ? -6.066 32.376 -2.379 1.00 92.62 232 LEU A O 1
ATOM 1854 N N . GLN A 1 233 ? -4.808 30.800 -3.367 1.00 94.31 233 GLN A N 1
ATOM 1855 C CA . GLN A 1 233 ? -4.975 29.767 -2.347 1.00 94.31 233 GLN A CA 1
ATOM 1856 C C . GLN A 1 233 ? -3.759 29.671 -1.430 1.00 94.31 233 GLN A C 1
ATOM 1858 O O . GLN A 1 233 ? -3.906 29.370 -0.245 1.00 94.31 233 GLN A O 1
ATOM 1863 N N . HIS A 1 234 ? -2.564 29.911 -1.970 1.00 94.94 234 HIS A N 1
ATOM 1864 C CA . HIS A 1 234 ? -1.301 29.688 -1.279 1.00 94.94 234 HIS A CA 1
ATOM 1865 C C . HIS A 1 234 ? -0.349 30.861 -1.492 1.00 94.94 234 HIS A C 1
ATOM 1867 O O . HIS A 1 234 ? 0.060 31.134 -2.623 1.00 94.94 234 HIS A O 1
ATOM 1873 N N . LEU A 1 235 ? 0.060 31.493 -0.391 1.00 95.12 235 LEU A N 1
ATOM 1874 C CA . LEU A 1 235 ? 1.060 32.555 -0.369 1.00 95.12 235 LEU A CA 1
ATOM 1875 C C . LEU A 1 235 ? 2.208 32.158 0.555 1.00 95.12 235 LEU A C 1
ATOM 1877 O O . LEU A 1 235 ? 2.017 31.947 1.754 1.00 95.12 235 LEU A O 1
ATOM 1881 N N . HIS A 1 236 ? 3.408 32.070 -0.008 1.00 95.50 236 HIS A N 1
ATOM 1882 C CA . HIS A 1 236 ? 4.624 31.760 0.737 1.00 95.50 236 HIS A CA 1
ATOM 1883 C C . HIS A 1 236 ? 5.709 32.763 0.386 1.00 95.50 236 HIS A C 1
ATOM 1885 O O . HIS A 1 236 ? 6.238 32.740 -0.721 1.00 95.50 236 HIS A O 1
ATOM 1891 N N . LEU A 1 237 ? 6.030 33.629 1.339 1.00 94.69 237 LEU A N 1
ATOM 1892 C CA . LEU A 1 237 ? 7.049 34.655 1.197 1.00 94.69 237 LEU A CA 1
ATOM 1893 C C . LEU A 1 237 ? 8.131 34.428 2.248 1.00 94.69 237 LEU A C 1
ATOM 1895 O O . LEU A 1 237 ? 7.842 34.395 3.444 1.00 94.69 237 LEU A O 1
ATOM 1899 N N . GLU A 1 238 ? 9.369 34.252 1.799 1.00 92.88 238 GLU A N 1
ATOM 1900 C CA . GLU A 1 238 ? 10.536 34.260 2.674 1.00 92.88 238 GLU A CA 1
ATOM 1901 C C . GLU A 1 238 ? 11.562 35.278 2.188 1.00 92.88 238 GLU A C 1
ATOM 1903 O O . GLU A 1 238 ? 11.981 35.257 1.029 1.00 92.88 238 GLU A O 1
ATOM 1908 N N . GLY A 1 239 ? 12.001 36.151 3.089 1.00 90.12 239 GLY A N 1
ATOM 1909 C CA . GLY A 1 239 ? 13.044 37.130 2.813 1.00 90.12 239 GLY A CA 1
ATOM 1910 C C . GLY A 1 239 ? 14.428 36.505 2.624 1.00 90.12 239 GLY A C 1
ATOM 1911 O O . GLY A 1 239 ? 14.720 35.398 3.088 1.00 90.12 239 GLY A O 1
ATOM 1912 N N . LYS A 1 240 ? 15.327 37.232 1.963 1.00 87.06 240 LYS A N 1
ATOM 1913 C CA . LYS A 1 240 ? 16.750 36.890 1.837 1.00 87.06 240 LYS A CA 1
ATOM 1914 C C . LYS A 1 240 ? 17.534 37.419 3.041 1.00 87.06 240 LYS A C 1
ATOM 1916 O O . LYS A 1 240 ? 17.405 38.580 3.413 1.00 87.06 240 LYS A O 1
ATOM 1921 N N . TYR A 1 241 ? 18.397 36.602 3.643 1.00 79.25 241 TYR A N 1
ATOM 1922 C CA . TYR A 1 241 ? 19.263 37.075 4.731 1.00 79.25 241 TYR A CA 1
ATOM 1923 C C . TYR A 1 241 ? 20.162 38.233 4.278 1.00 79.25 241 TYR A C 1
ATOM 1925 O O . TYR A 1 241 ? 20.728 38.201 3.186 1.00 79.25 241 TYR A O 1
ATOM 1933 N N . GLY A 1 242 ? 20.299 39.247 5.134 1.00 76.44 242 GLY A N 1
ATOM 1934 C CA . GLY A 1 242 ? 21.109 40.437 4.861 1.00 76.44 242 GLY A CA 1
ATOM 1935 C C . GLY A 1 242 ? 20.474 41.453 3.904 1.00 76.44 242 GLY A C 1
ATOM 1936 O O . GLY A 1 242 ? 21.060 42.511 3.700 1.00 76.44 242 GLY A O 1
ATOM 1937 N N . SER A 1 243 ? 19.297 41.163 3.341 1.00 83.12 243 SER A N 1
ATOM 1938 C CA . SER A 1 243 ? 18.472 42.153 2.641 1.00 83.12 243 SER A CA 1
ATOM 1939 C C . SER A 1 243 ? 17.579 42.911 3.632 1.00 83.12 243 SER A C 1
ATOM 1941 O O . SER A 1 243 ? 17.377 42.453 4.761 1.00 83.12 243 SER A O 1
ATOM 1943 N N . GLN A 1 244 ? 17.026 44.057 3.220 1.00 85.25 244 GLN A N 1
ATOM 1944 C CA . GLN A 1 244 ? 16.031 44.771 4.027 1.00 85.25 244 GLN A CA 1
ATOM 1945 C C . GLN A 1 244 ? 14.768 43.924 4.226 1.00 85.25 244 GLN A C 1
ATOM 1947 O O . GLN A 1 244 ? 14.211 43.925 5.329 1.00 85.25 244 GLN A O 1
ATOM 1952 N N . ASN A 1 245 ? 14.397 43.140 3.201 1.00 90.31 245 ASN A N 1
ATOM 1953 C CA . ASN A 1 245 ? 13.174 42.336 3.126 1.00 90.31 245 ASN A CA 1
ATOM 1954 C C . ASN A 1 245 ? 11.909 43.175 3.385 1.00 90.31 245 ASN A C 1
ATOM 1956 O O . ASN A 1 245 ? 11.979 44.380 3.599 1.00 90.31 245 ASN A O 1
ATOM 1960 N N . LEU A 1 246 ? 10.738 42.533 3.365 1.00 91.50 246 LEU A N 1
ATOM 1961 C CA . LEU A 1 246 ? 9.473 43.205 3.674 1.00 91.50 246 LEU A CA 1
ATOM 1962 C C . LEU A 1 246 ? 9.531 43.996 4.990 1.00 91.50 246 LEU A C 1
ATOM 1964 O O . LEU A 1 246 ? 9.762 43.427 6.062 1.00 91.50 246 LEU A O 1
ATOM 1968 N N . VAL A 1 247 ? 9.283 45.303 4.891 1.00 88.88 247 VAL A N 1
ATOM 1969 C CA . VAL A 1 247 ? 9.188 46.225 6.038 1.00 88.88 247 VAL A CA 1
ATOM 1970 C C . VAL A 1 247 ? 7.729 46.448 6.435 1.00 88.88 247 VAL A C 1
ATOM 1972 O O . VAL A 1 247 ? 7.394 46.524 7.619 1.00 88.88 247 VAL A O 1
ATOM 1975 N N . THR A 1 248 ? 6.840 46.521 5.447 1.00 88.81 248 THR A N 1
ATOM 1976 C CA . THR A 1 248 ? 5.399 46.699 5.632 1.00 88.81 248 THR A CA 1
ATOM 1977 C C . THR A 1 248 ? 4.620 45.815 4.663 1.00 88.81 248 THR A C 1
ATOM 1979 O O . THR A 1 248 ? 5.129 45.365 3.637 1.00 88.81 248 THR A O 1
ATOM 1982 N N . LEU A 1 249 ? 3.363 45.553 5.012 1.00 92.31 249 LEU A N 1
ATOM 1983 C CA . LEU A 1 249 ? 2.379 44.921 4.142 1.00 92.31 249 LEU A CA 1
ATOM 1984 C C . LEU A 1 249 ? 1.207 45.891 3.947 1.00 92.31 249 LEU A C 1
ATOM 1986 O O . LEU A 1 249 ? 0.894 46.636 4.883 1.00 92.31 249 LEU A O 1
ATOM 1990 N N . PRO A 1 250 ? 0.533 45.881 2.782 1.00 91.56 250 PRO A N 1
ATOM 1991 C CA . PRO A 1 250 ? -0.688 46.652 2.589 1.00 91.56 250 PRO A CA 1
ATOM 1992 C C . PRO A 1 250 ? -1.715 46.330 3.687 1.00 91.56 250 PRO A C 1
ATOM 1994 O O . PRO A 1 250 ? -1.965 45.153 3.955 1.00 91.56 250 PRO A O 1
ATOM 1997 N N . PRO A 1 251 ? -2.316 47.338 4.344 1.00 90.50 251 PRO A N 1
ATOM 1998 C CA . PRO A 1 251 ? -3.200 47.119 5.493 1.00 90.50 251 PRO A CA 1
ATOM 1999 C C . PRO A 1 251 ? -4.482 46.352 5.139 1.00 90.50 251 PRO A C 1
ATOM 2001 O O . PRO A 1 251 ? -5.120 45.772 6.015 1.00 90.50 251 PRO A O 1
ATOM 2004 N N . ASP A 1 252 ? -4.855 46.338 3.864 1.00 90.12 252 ASP A N 1
ATOM 2005 C CA . ASP A 1 252 ? -6.003 45.645 3.293 1.00 90.12 252 ASP A CA 1
ATOM 2006 C C . ASP A 1 252 ? -5.630 44.318 2.613 1.00 90.12 252 ASP A C 1
ATOM 2008 O O . ASP A 1 252 ? -6.508 43.678 2.033 1.00 90.12 252 ASP A O 1
ATOM 2012 N N . LEU A 1 253 ? -4.372 43.862 2.714 1.00 91.56 253 LEU A N 1
ATOM 2013 C CA . LEU A 1 253 ? -3.886 42.686 1.986 1.00 91.56 253 LEU A CA 1
ATOM 2014 C C . LEU A 1 253 ? -4.750 41.443 2.213 1.00 91.56 253 LEU A C 1
ATOM 2016 O O . LEU A 1 253 ? -4.997 40.723 1.266 1.00 91.56 253 LEU A O 1
ATOM 2020 N N . PHE A 1 254 ? -5.246 41.192 3.426 1.00 92.81 254 PHE A N 1
ATOM 2021 C CA . PHE A 1 254 ? -6.064 40.008 3.741 1.00 92.81 254 PHE A CA 1
ATOM 2022 C C . PHE A 1 254 ? -7.562 40.326 3.885 1.00 92.81 254 PHE A C 1
ATOM 2024 O O . PHE A 1 254 ? -8.294 39.622 4.584 1.00 92.81 254 PHE A O 1
ATOM 2031 N N . SER A 1 255 ? -8.031 41.399 3.239 1.00 90.75 255 SER A N 1
ATOM 2032 C CA . SER A 1 255 ? -9.422 41.867 3.342 1.00 90.75 255 SER A CA 1
ATOM 2033 C C . SER A 1 255 ? -10.418 41.137 2.434 1.00 90.75 255 SER A C 1
ATOM 2035 O O . SER A 1 255 ? -11.598 41.092 2.776 1.00 90.75 255 SER A O 1
ATOM 2037 N N . ASP A 1 256 ? -9.973 40.534 1.325 1.00 89.94 256 ASP A N 1
ATOM 2038 C CA . ASP A 1 256 ? -10.848 39.842 0.362 1.00 89.94 256 ASP A CA 1
ATOM 2039 C C . ASP A 1 256 ? -10.119 38.700 -0.378 1.00 89.94 256 ASP A C 1
ATOM 2041 O O . ASP A 1 256 ? -9.721 38.827 -1.539 1.00 89.94 256 ASP A O 1
ATOM 2045 N N . PHE A 1 257 ? -9.906 37.597 0.346 1.00 91.62 257 PHE A N 1
ATOM 2046 C CA . PHE A 1 257 ? -9.143 36.407 -0.050 1.00 91.62 257 PHE A CA 1
ATOM 2047 C C . PHE A 1 257 ? -9.977 35.131 0.195 1.00 91.62 257 PHE A C 1
ATOM 2049 O O . PHE A 1 257 ? -9.652 34.310 1.060 1.00 91.62 257 PHE A O 1
ATOM 2056 N N . PRO A 1 258 ? -11.088 34.945 -0.542 1.00 90.25 258 PRO A N 1
ATOM 2057 C CA . PRO A 1 258 ? -12.070 33.906 -0.238 1.00 90.25 258 PRO A CA 1
ATOM 2058 C C . PRO A 1 258 ? -11.522 32.484 -0.404 1.00 90.25 258 PRO A C 1
ATOM 2060 O O . PRO A 1 258 ? -11.907 31.601 0.354 1.00 90.25 258 PRO A O 1
ATOM 2063 N N . GLU A 1 259 ? -10.602 32.251 -1.340 1.00 92.38 259 GLU A N 1
ATOM 2064 C CA . GLU A 1 259 ? -10.027 30.924 -1.618 1.00 92.38 259 GLU A CA 1
ATOM 2065 C C . GLU A 1 259 ? -8.732 30.643 -0.834 1.00 92.38 259 GLU A C 1
ATOM 2067 O O . GLU A 1 259 ? -8.104 29.600 -1.004 1.00 92.38 259 GLU A O 1
ATOM 2072 N N . PHE A 1 260 ? -8.305 31.564 0.030 1.00 95.00 260 PHE A N 1
ATOM 2073 C CA . PHE A 1 260 ? -6.991 31.517 0.659 1.00 95.00 260 PHE A CA 1
ATOM 2074 C C . PHE A 1 260 ? -6.916 30.476 1.775 1.00 95.00 260 PHE A C 1
ATOM 2076 O O . PHE A 1 260 ? -7.671 30.540 2.740 1.00 95.00 260 PHE A O 1
ATOM 2083 N N . THR A 1 261 ? -5.992 29.520 1.650 1.00 96.38 261 THR A N 1
ATOM 2084 C CA . THR A 1 261 ? -5.876 28.350 2.540 1.00 96.38 261 THR A CA 1
ATOM 2085 C C . THR A 1 261 ? -4.520 28.223 3.230 1.00 96.38 261 THR A C 1
ATOM 2087 O O . THR A 1 261 ? -4.449 27.615 4.302 1.00 96.38 261 THR A O 1
ATOM 2090 N N . PHE A 1 262 ? -3.452 28.791 2.665 1.00 97.38 262 PHE A N 1
ATOM 2091 C CA . PHE A 1 262 ? -2.094 28.644 3.184 1.00 97.38 262 PHE A CA 1
ATOM 2092 C C . PHE A 1 262 ? -1.330 29.969 3.180 1.00 97.38 262 PHE A C 1
ATOM 2094 O O . PHE A 1 262 ? -1.138 30.580 2.127 1.00 97.38 262 PHE A O 1
ATOM 2101 N N . LEU A 1 263 ? -0.825 30.349 4.355 1.00 97.06 263 LEU A N 1
ATOM 2102 C CA . LEU A 1 263 ? 0.060 31.489 4.562 1.00 97.06 263 LEU A CA 1
ATOM 2103 C C . LEU A 1 263 ? 1.375 31.034 5.196 1.00 97.06 263 LEU A C 1
ATOM 2105 O O . LEU A 1 263 ? 1.380 30.426 6.269 1.00 97.06 263 LEU A O 1
ATOM 2109 N N . HIS A 1 264 ? 2.492 31.412 4.582 1.00 97.31 264 HIS A N 1
ATOM 2110 C CA . HIS A 1 264 ? 3.808 31.339 5.205 1.00 97.31 264 HIS A CA 1
ATOM 2111 C C . HIS A 1 264 ? 4.559 32.653 4.995 1.00 97.31 264 HIS A C 1
ATOM 2113 O O . HIS A 1 264 ? 4.811 33.044 3.857 1.00 97.31 264 HIS A O 1
ATOM 2119 N N . LEU A 1 265 ? 4.918 33.314 6.098 1.00 96.19 265 LEU A N 1
ATOM 2120 C CA . LEU A 1 265 ? 5.811 34.472 6.118 1.00 96.19 265 LEU A CA 1
ATOM 2121 C C . LEU A 1 265 ? 7.069 34.134 6.919 1.00 96.19 265 LEU A C 1
ATOM 2123 O O . LEU A 1 265 ? 6.974 33.773 8.096 1.00 96.19 265 LEU A O 1
ATOM 2127 N N . GLY A 1 266 ? 8.233 34.259 6.284 1.00 93.44 266 GLY A N 1
ATOM 2128 C CA . GLY A 1 266 ? 9.516 33.883 6.867 1.00 93.44 266 GLY A CA 1
ATOM 2129 C C . GLY A 1 266 ? 10.621 34.923 6.667 1.00 93.44 266 GLY A C 1
ATOM 2130 O O . GLY A 1 266 ? 10.701 35.557 5.624 1.00 93.44 266 GLY A O 1
ATOM 2131 N N . ASN A 1 267 ? 11.535 35.072 7.625 1.00 90.06 267 ASN A N 1
ATOM 2132 C CA . ASN A 1 267 ? 12.780 35.846 7.451 1.00 90.06 267 ASN A CA 1
ATOM 2133 C C . ASN A 1 267 ? 12.583 37.338 7.085 1.00 90.06 267 ASN A C 1
ATOM 2135 O O . ASN A 1 267 ? 13.390 37.935 6.370 1.00 90.06 267 ASN A O 1
ATOM 2139 N N . HIS A 1 268 ? 11.517 37.963 7.589 1.00 92.81 268 HIS A N 1
ATOM 2140 C CA . HIS A 1 268 ? 11.228 39.391 7.412 1.00 92.81 268 HIS A CA 1
ATOM 2141 C C . HIS A 1 268 ? 11.492 40.143 8.723 1.00 92.81 268 HIS A C 1
ATOM 2143 O O . HIS A 1 268 ? 10.578 40.492 9.466 1.00 92.81 268 HIS A O 1
ATOM 2149 N N . HIS A 1 269 ? 12.773 40.366 9.037 1.00 89.00 269 HIS A N 1
ATOM 2150 C CA . HIS A 1 269 ? 13.205 40.902 10.336 1.00 89.00 269 HIS A CA 1
ATOM 2151 C C . HIS A 1 269 ? 12.647 42.292 10.657 1.00 89.00 269 HIS A C 1
ATOM 2153 O O . HIS A 1 269 ? 12.471 42.608 11.832 1.00 89.00 269 HIS A O 1
ATOM 2159 N N . ASN A 1 270 ? 12.376 43.101 9.631 1.00 90.44 270 ASN A N 1
ATOM 2160 C CA . ASN A 1 270 ? 11.919 44.484 9.757 1.00 90.44 270 ASN A CA 1
ATOM 2161 C C . ASN A 1 270 ? 10.392 44.631 9.693 1.00 90.44 270 ASN A C 1
ATOM 2163 O O . ASN A 1 270 ? 9.892 45.739 9.865 1.00 90.44 270 ASN A O 1
ATOM 2167 N N . LEU A 1 271 ? 9.647 43.540 9.478 1.00 92.88 271 LEU A N 1
ATOM 2168 C CA . LEU A 1 271 ? 8.191 43.581 9.406 1.00 92.88 271 LEU A CA 1
ATOM 2169 C C . LEU A 1 271 ? 7.597 43.812 10.801 1.00 92.88 271 LEU A C 1
ATOM 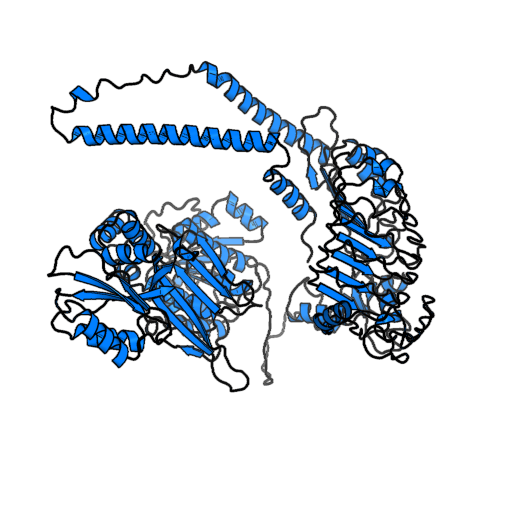2171 O O . LEU A 1 271 ? 7.739 42.973 11.692 1.00 92.88 271 LEU A O 1
ATOM 2175 N N . VAL A 1 272 ? 6.945 44.961 10.992 1.00 91.31 272 VAL A N 1
ATOM 2176 C CA . VAL A 1 272 ? 6.467 45.408 12.317 1.00 91.31 272 VAL A CA 1
ATOM 2177 C C . VAL A 1 272 ? 5.043 44.942 12.628 1.00 91.31 272 VAL A C 1
ATOM 2179 O O . VAL A 1 272 ? 4.708 44.731 13.793 1.00 91.31 272 VAL A O 1
ATOM 2182 N N . ALA A 1 273 ? 4.202 44.771 11.606 1.00 93.62 273 ALA A N 1
ATOM 2183 C CA . ALA A 1 273 ? 2.789 44.442 11.768 1.00 93.62 273 ALA A CA 1
ATOM 2184 C C . ALA A 1 273 ? 2.273 43.556 10.628 1.00 93.62 273 ALA A C 1
ATOM 2186 O O . ALA A 1 273 ? 2.766 43.623 9.500 1.00 93.62 273 ALA A O 1
ATOM 2187 N N . LEU A 1 274 ? 1.248 42.756 10.932 1.00 95.62 274 LEU A N 1
ATOM 2188 C CA . LEU A 1 274 ? 0.493 41.975 9.954 1.00 95.62 274 LEU A CA 1
ATOM 2189 C C . LEU A 1 274 ? -0.895 42.602 9.726 1.00 95.62 274 LEU A C 1
ATOM 2191 O O . LEU A 1 274 ? -1.512 43.059 10.689 1.00 95.62 274 LEU A O 1
ATOM 2195 N N . PRO A 1 275 ? -1.413 42.608 8.485 1.00 94.31 275 PRO A N 1
ATOM 2196 C CA . PRO A 1 275 ? -2.778 43.039 8.194 1.00 94.31 275 PRO A CA 1
ATOM 2197 C C . PRO A 1 275 ? -3.836 42.130 8.851 1.00 94.31 275 PRO A C 1
ATOM 2199 O O . PRO A 1 275 ? -3.578 40.940 9.045 1.00 94.31 275 PRO A O 1
ATOM 2202 N N . PRO A 1 276 ? -5.044 42.638 9.160 1.00 94.88 276 PRO A N 1
ATOM 2203 C CA . PRO A 1 276 ? -6.128 41.824 9.712 1.00 94.88 276 PRO A CA 1
ATOM 2204 C C . PRO A 1 276 ? -6.636 40.737 8.757 1.00 94.88 276 PRO A C 1
ATOM 2206 O O . PRO A 1 276 ? -6.830 40.988 7.572 1.00 94.88 276 PRO A O 1
ATOM 2209 N N . PHE A 1 277 ? -6.968 39.562 9.295 1.00 94.19 277 PHE A N 1
ATOM 2210 C CA . PHE A 1 277 ? -7.400 38.376 8.537 1.00 94.19 277 PHE A CA 1
ATOM 2211 C C . PHE A 1 277 ? -8.900 38.336 8.166 1.00 94.19 277 PHE A C 1
ATOM 2213 O O . PHE A 1 277 ? -9.451 37.264 7.907 1.00 94.19 277 PHE A O 1
ATOM 2220 N N . TYR A 1 278 ? -9.592 39.479 8.149 1.00 90.81 278 TYR A N 1
ATOM 2221 C CA . TYR A 1 278 ? -11.060 39.541 8.033 1.00 90.81 278 TYR A CA 1
ATOM 2222 C C . TYR A 1 278 ? -11.629 38.895 6.761 1.00 90.81 278 TYR A C 1
ATOM 2224 O O . TYR A 1 278 ? -12.735 38.364 6.793 1.00 90.81 278 TYR A O 1
ATOM 2232 N N . GLY A 1 279 ? -10.877 38.907 5.660 1.00 90.00 279 GLY A N 1
ATOM 2233 C CA . GLY A 1 279 ? -11.287 38.342 4.377 1.00 90.00 279 GLY A CA 1
ATOM 2234 C C . GLY A 1 279 ? -10.750 36.951 4.080 1.00 90.00 279 GLY A C 1
ATOM 2235 O O . GLY A 1 279 ? -10.736 36.578 2.912 1.00 90.00 279 GLY A O 1
ATOM 2236 N N . THR A 1 280 ? -10.275 36.200 5.081 1.00 93.81 280 THR A N 1
ATOM 2237 C CA . THR A 1 280 ? -9.613 34.890 4.879 1.00 93.81 280 THR A CA 1
ATOM 2238 C C . THR A 1 280 ? -10.344 33.719 5.561 1.00 93.81 280 THR A C 1
ATOM 2240 O O . THR A 1 280 ? -9.744 32.967 6.330 1.00 93.81 280 THR A O 1
ATOM 2243 N N . PRO A 1 281 ? -11.647 33.502 5.288 1.00 90.44 281 PRO A N 1
ATOM 2244 C CA . PRO A 1 281 ? -12.466 32.535 6.030 1.00 90.44 281 PRO A CA 1
ATOM 2245 C C . PRO A 1 281 ? -12.028 31.072 5.846 1.00 90.44 281 PRO A C 1
ATOM 2247 O O . PRO A 1 281 ? -12.372 30.213 6.658 1.00 90.44 281 PRO A O 1
ATOM 2250 N N . ASN A 1 282 ? -11.286 30.773 4.778 1.00 94.56 282 ASN A N 1
ATOM 2251 C CA . ASN A 1 282 ? -10.848 29.425 4.420 1.00 94.56 282 ASN A CA 1
ATOM 2252 C C . ASN A 1 282 ? -9.382 29.141 4.781 1.00 94.56 282 ASN A C 1
ATOM 2254 O O . ASN A 1 282 ? -8.860 28.097 4.383 1.00 94.56 282 ASN A O 1
ATOM 2258 N N . LEU A 1 283 ? -8.719 30.021 5.544 1.00 96.56 283 LEU A N 1
ATOM 2259 C CA . LEU A 1 283 ? -7.324 29.827 5.934 1.00 96.56 283 LEU A CA 1
ATOM 2260 C C . LEU A 1 283 ? -7.189 28.580 6.820 1.00 96.56 283 LEU A C 1
ATOM 2262 O O . LEU A 1 283 ? -7.787 28.507 7.890 1.00 96.56 283 LEU A O 1
ATOM 2266 N N . ARG A 1 284 ? -6.383 27.607 6.378 1.00 97.44 284 ARG A N 1
ATOM 2267 C CA . ARG A 1 284 ? -6.164 26.315 7.058 1.00 97.44 284 ARG A CA 1
ATOM 2268 C C . ARG A 1 284 ? -4.792 26.192 7.697 1.00 97.44 284 ARG A C 1
ATOM 2270 O O . ARG A 1 284 ? -4.646 25.487 8.692 1.00 97.44 284 ARG A O 1
ATOM 2277 N N . SER A 1 285 ? -3.779 26.843 7.134 1.00 98.06 285 SER A N 1
ATOM 2278 C CA . SER A 1 285 ? -2.401 26.748 7.614 1.00 98.06 285 SER A CA 1
ATOM 2279 C C . SER A 1 285 ? -1.747 28.118 7.669 1.00 98.06 285 SER A C 1
ATOM 2281 O O . SER A 1 285 ? -1.716 28.828 6.665 1.00 98.06 285 SER A O 1
ATOM 2283 N N . MET A 1 286 ? -1.177 28.453 8.825 1.00 97.69 286 MET A N 1
ATOM 2284 C CA . MET A 1 286 ? -0.431 29.686 9.048 1.00 97.69 286 MET A CA 1
ATOM 2285 C C . MET A 1 286 ? 0.929 29.385 9.682 1.00 97.69 286 MET A C 1
ATOM 2287 O O . MET A 1 286 ? 1.011 28.809 10.768 1.00 97.69 286 MET A O 1
ATOM 2291 N N . VAL A 1 287 ? 1.999 29.804 9.011 1.00 97.81 287 VAL A N 1
ATOM 2292 C CA . VAL A 1 287 ? 3.377 29.691 9.502 1.00 97.81 287 VAL A CA 1
ATOM 2293 C C . VAL A 1 287 ? 4.010 31.075 9.534 1.00 97.81 287 VAL A C 1
ATOM 2295 O O . VAL A 1 287 ? 4.122 31.737 8.503 1.00 97.81 287 VAL A O 1
ATOM 2298 N N . LEU A 1 288 ? 4.436 31.504 10.719 1.00 97.25 288 LEU A N 1
ATOM 2299 C CA . LEU A 1 288 ? 5.142 32.764 10.930 1.00 97.25 288 LEU A CA 1
ATOM 2300 C C . LEU A 1 288 ? 6.513 32.453 11.529 1.00 97.25 288 LEU A C 1
ATOM 2302 O O . LEU A 1 288 ? 6.607 31.932 12.645 1.00 97.25 288 LEU A O 1
ATOM 2306 N N . ALA A 1 289 ? 7.570 32.746 10.775 1.00 93.12 289 ALA A N 1
ATOM 2307 C CA . ALA A 1 289 ? 8.933 32.383 11.136 1.00 93.12 289 ALA A CA 1
ATOM 2308 C C . ALA A 1 289 ? 9.891 33.577 11.011 1.00 93.12 289 ALA A C 1
ATOM 2310 O O . ALA A 1 289 ? 9.995 34.202 9.964 1.00 93.12 289 ALA A O 1
ATOM 2311 N N . VAL A 1 290 ? 10.671 33.868 12.051 1.00 90.31 290 VAL A N 1
ATOM 2312 C CA . VAL A 1 290 ? 11.738 34.886 12.007 1.00 90.31 290 VAL A CA 1
ATOM 2313 C C . VAL A 1 290 ? 11.195 36.281 11.635 1.00 90.31 290 VAL A C 1
ATOM 2315 O O . VAL A 1 290 ? 11.642 36.926 10.685 1.00 90.31 290 VAL A O 1
ATOM 2318 N N . LEU A 1 291 ? 10.204 36.745 12.405 1.00 93.44 291 LEU A N 1
ATOM 2319 C CA . LEU A 1 291 ? 9.595 38.080 12.296 1.00 93.44 291 LEU A CA 1
ATOM 2320 C C . LEU A 1 291 ? 9.984 38.903 13.529 1.00 93.44 291 LEU A C 1
ATOM 2322 O O . LEU A 1 291 ? 9.197 39.127 14.447 1.00 93.44 291 LEU A O 1
ATOM 2326 N N . LEU A 1 292 ? 11.257 39.291 13.581 1.00 90.44 292 LEU A N 1
ATOM 2327 C CA . LEU A 1 292 ? 11.905 39.778 14.803 1.00 90.44 292 LEU A CA 1
ATOM 2328 C C . LEU A 1 292 ? 11.415 41.161 15.259 1.00 90.44 292 LEU A C 1
ATOM 2330 O O . LEU A 1 292 ? 11.527 41.475 16.442 1.00 90.44 292 LEU A O 1
ATOM 2334 N N . SER A 1 293 ? 10.846 41.970 14.359 1.00 92.25 293 SER A N 1
ATOM 2335 C CA . SER A 1 293 ? 10.249 43.276 14.685 1.00 92.25 293 SER A CA 1
ATOM 2336 C C . SER A 1 293 ? 8.742 43.235 14.930 1.00 92.25 293 SER A C 1
ATOM 2338 O O . SER A 1 293 ? 8.191 44.250 15.354 1.00 92.25 293 SER A O 1
ATOM 2340 N N . LEU A 1 294 ? 8.088 42.090 14.716 1.00 95.25 294 LEU A N 1
ATOM 2341 C CA . LEU A 1 294 ? 6.647 41.948 14.888 1.00 95.25 294 LEU A CA 1
ATOM 2342 C C . LEU A 1 294 ? 6.274 42.084 16.367 1.00 95.25 294 LEU A C 1
ATOM 2344 O O . LEU A 1 294 ? 6.785 41.346 17.212 1.00 95.25 294 LEU A O 1
ATOM 2348 N N . THR A 1 295 ? 5.388 43.025 16.691 1.00 92.62 295 THR A N 1
ATOM 2349 C CA . THR A 1 295 ? 5.018 43.319 18.089 1.00 92.62 295 THR A CA 1
ATOM 2350 C C . THR A 1 295 ? 3.688 42.716 18.521 1.00 92.62 295 THR A C 1
ATOM 2352 O O . THR A 1 295 ? 3.466 42.519 19.714 1.00 92.62 295 THR A O 1
ATOM 2355 N N . GLU A 1 296 ? 2.800 42.419 17.576 1.00 94.25 296 GLU A N 1
ATOM 2356 C CA . GLU A 1 296 ? 1.465 41.883 17.843 1.00 94.25 296 GLU A CA 1
ATOM 2357 C C . GLU A 1 296 ? 0.973 40.999 16.693 1.00 94.25 296 GLU A C 1
ATOM 2359 O O . GLU A 1 296 ? 1.456 41.100 15.565 1.00 94.25 296 GLU A O 1
ATOM 2364 N N . LEU A 1 297 ? 0.009 40.126 16.992 1.00 95.81 297 LEU A N 1
ATOM 2365 C CA . LEU A 1 297 ? -0.695 39.314 16.002 1.00 95.81 297 LEU A CA 1
ATOM 2366 C C . LEU A 1 297 ? -2.132 39.836 15.825 1.00 95.81 297 LEU A C 1
ATOM 2368 O O . LEU A 1 297 ? -2.752 40.215 16.822 1.00 95.81 297 LEU A O 1
ATOM 2372 N N . PRO A 1 298 ? -2.688 39.825 14.599 1.00 95.44 298 PRO A N 1
ATOM 2373 C CA . PRO A 1 298 ? -4.085 40.182 14.360 1.00 95.44 298 PRO A CA 1
ATOM 2374 C C . PRO A 1 298 ? -5.062 39.203 15.018 1.00 95.44 298 PRO A C 1
ATOM 2376 O O . PRO A 1 298 ? -4.716 38.048 15.249 1.00 95.44 298 PRO A O 1
ATOM 2379 N N . SER A 1 299 ? -6.304 39.642 15.259 1.00 94.12 299 SER A N 1
ATOM 2380 C CA . SER A 1 299 ? -7.348 38.789 15.850 1.00 94.12 299 SER A CA 1
ATOM 2381 C C . SER A 1 299 ? -7.594 37.500 15.051 1.00 94.12 299 SER A C 1
ATOM 2383 O O . SER A 1 299 ? -7.562 37.493 13.817 1.00 94.12 299 SER A O 1
ATOM 2385 N N . PHE A 1 300 ? -7.909 36.424 15.776 1.00 95.31 300 PHE A N 1
ATOM 2386 C CA . PHE A 1 300 ? -8.245 35.107 15.239 1.00 95.31 300 PHE A CA 1
ATOM 2387 C C . PHE A 1 300 ? -9.752 34.889 15.013 1.00 95.31 300 PHE A C 1
ATOM 2389 O O . PHE A 1 300 ? -10.139 33.824 14.535 1.00 95.31 300 PHE A O 1
ATOM 2396 N N . ASP A 1 301 ? -10.602 35.885 15.287 1.00 93.00 301 ASP A N 1
ATOM 2397 C CA . ASP A 1 301 ? -12.074 35.766 15.241 1.00 93.00 301 ASP A CA 1
ATOM 2398 C C . ASP A 1 301 ? -12.638 35.252 13.906 1.00 93.00 301 ASP A C 1
ATOM 2400 O O . ASP A 1 301 ? -13.703 34.641 13.874 1.00 93.00 301 ASP A O 1
ATOM 2404 N N . ASN A 1 302 ? -11.925 35.478 12.800 1.00 89.44 302 ASN A N 1
ATOM 2405 C CA . ASN A 1 302 ? -12.362 35.103 11.451 1.00 89.44 302 ASN A CA 1
ATOM 2406 C C . ASN A 1 302 ? -11.611 33.887 10.887 1.00 89.44 302 ASN A C 1
ATOM 2408 O O . ASN A 1 302 ? -11.611 33.674 9.676 1.00 89.44 302 ASN A O 1
ATOM 2412 N N . LEU A 1 303 ? -10.987 33.080 11.754 1.00 94.69 303 LEU A N 1
ATOM 2413 C CA . LEU A 1 303 ? -10.176 31.917 11.373 1.00 94.69 303 LEU A CA 1
ATOM 2414 C C . LEU A 1 303 ? -10.737 30.568 11.888 1.00 94.69 303 LEU A C 1
ATOM 2416 O O . LEU A 1 303 ? -9.980 29.758 12.429 1.00 94.69 303 LEU A O 1
ATOM 2420 N N . PRO A 1 304 ? -12.040 30.254 11.715 1.00 93.19 304 PRO A N 1
ATOM 2421 C CA . PRO A 1 304 ? -12.631 29.028 12.268 1.00 93.19 304 PRO A CA 1
ATOM 2422 C C . PRO A 1 304 ? -12.078 27.741 11.634 1.00 93.19 304 PRO A C 1
ATOM 2424 O O . PRO A 1 304 ? -12.108 26.673 12.250 1.00 93.19 304 PRO A O 1
ATOM 2427 N N . ASN A 1 305 ? -11.560 27.839 10.407 1.00 96.19 305 ASN A N 1
ATOM 2428 C CA . ASN A 1 305 ? -11.038 26.719 9.625 1.00 96.19 305 ASN A CA 1
ATOM 2429 C C . ASN A 1 305 ? -9.523 26.515 9.781 1.00 96.19 305 ASN A C 1
ATOM 2431 O O . ASN A 1 305 ? -8.961 25.657 9.102 1.00 96.19 305 ASN A O 1
ATOM 2435 N N . LEU A 1 306 ? -8.850 27.274 10.655 1.00 97.25 306 LEU A N 1
ATOM 2436 C CA . LEU A 1 306 ? -7.408 27.145 10.840 1.00 97.25 306 LEU A CA 1
ATOM 2437 C C . LEU A 1 306 ? -7.081 25.808 11.517 1.00 97.25 306 LEU A C 1
ATOM 2439 O O . LEU A 1 306 ? -7.386 25.592 12.686 1.00 97.25 306 LEU A O 1
ATOM 2443 N N . GLU A 1 307 ? -6.443 24.910 10.773 1.00 97.88 307 GLU A N 1
ATOM 2444 C CA . GLU A 1 307 ? -6.073 23.566 11.219 1.00 97.88 307 GLU A CA 1
ATOM 2445 C C . GLU A 1 307 ? -4.648 23.526 11.784 1.00 97.88 307 GLU A C 1
ATOM 2447 O O . GLU A 1 307 ? -4.361 22.748 12.696 1.00 97.88 307 GLU A O 1
ATOM 2452 N N . THR A 1 308 ? -3.737 24.323 11.211 1.00 97.94 308 THR A N 1
ATOM 2453 C CA . THR A 1 308 ? -2.297 24.299 11.504 1.00 97.94 308 THR A CA 1
ATOM 2454 C C . THR A 1 308 ? -1.759 25.699 11.775 1.00 97.94 308 THR A C 1
ATOM 2456 O O . THR A 1 308 ? -1.894 26.587 10.937 1.00 97.94 308 THR A O 1
ATOM 2459 N N . MET A 1 309 ? -1.093 25.878 12.916 1.00 97.31 309 MET A N 1
ATOM 2460 C CA . MET A 1 309 ? -0.393 27.115 13.260 1.00 97.31 309 MET A CA 1
ATOM 2461 C C . MET A 1 309 ? 1.021 26.824 13.768 1.00 97.31 309 MET A C 1
ATOM 2463 O O . MET A 1 309 ? 1.207 26.008 14.672 1.00 97.31 309 MET A O 1
ATOM 2467 N N . ALA A 1 310 ? 2.019 27.505 13.206 1.00 96.75 310 ALA A N 1
ATOM 2468 C CA . ALA A 1 310 ? 3.406 27.419 13.653 1.00 96.75 310 ALA A CA 1
ATOM 2469 C C . ALA A 1 310 ? 4.013 28.814 13.837 1.00 96.75 310 ALA A C 1
ATOM 2471 O O . ALA A 1 310 ? 4.019 29.616 12.904 1.00 96.75 310 ALA A O 1
ATOM 2472 N N . LEU A 1 311 ? 4.538 29.079 15.034 1.00 95.69 311 LEU A N 1
ATOM 2473 C CA . LEU A 1 311 ? 5.161 30.346 15.417 1.00 95.69 311 LEU A CA 1
ATOM 2474 C C . LEU A 1 311 ? 6.609 30.091 15.854 1.00 95.69 311 LEU A C 1
ATOM 2476 O O . LEU A 1 311 ? 6.852 29.356 16.817 1.00 95.69 311 LEU A O 1
ATOM 2480 N N . ALA A 1 312 ? 7.570 30.687 15.149 1.00 91.19 312 ALA A N 1
ATOM 2481 C CA . ALA A 1 312 ? 8.993 30.536 15.449 1.00 91.19 312 ALA A CA 1
ATOM 2482 C C . ALA A 1 312 ? 9.750 31.857 15.309 1.00 91.19 312 ALA A C 1
ATOM 2484 O O . ALA A 1 312 ? 9.593 32.553 14.313 1.00 91.19 312 ALA A O 1
ATOM 2485 N N . HIS A 1 313 ? 10.611 32.200 16.274 1.00 89.31 313 HIS A N 1
ATOM 2486 C CA . HIS A 1 313 ? 11.377 33.457 16.260 1.00 89.31 313 HIS A CA 1
ATOM 2487 C C . HIS A 1 313 ? 10.501 34.710 16.064 1.00 89.31 313 HIS A C 1
ATOM 2489 O O . HIS A 1 313 ? 10.811 35.580 15.248 1.00 89.31 313 HIS A O 1
ATOM 2495 N N . ILE A 1 314 ? 9.400 34.809 16.813 1.00 93.06 314 ILE A N 1
ATOM 2496 C CA . ILE A 1 314 ? 8.553 36.014 16.879 1.00 93.06 314 ILE A CA 1
ATOM 2497 C C . ILE A 1 314 ? 8.650 36.663 18.266 1.00 93.06 314 ILE A C 1
ATOM 2499 O O . ILE A 1 314 ? 7.663 37.034 18.893 1.00 93.06 314 ILE A O 1
ATOM 2503 N N . GLN A 1 315 ? 9.878 36.767 18.776 1.00 91.00 315 GLN A N 1
ATOM 2504 C CA . GLN A 1 315 ? 10.200 37.093 20.169 1.00 91.00 315 GLN A CA 1
ATOM 2505 C C . GLN A 1 315 ? 9.491 38.342 20.706 1.00 91.00 315 GLN A C 1
ATOM 2507 O O . GLN A 1 315 ? 9.040 38.339 21.846 1.00 91.00 315 GLN A O 1
ATOM 2512 N N . ARG A 1 316 ? 9.349 39.398 19.898 1.00 92.56 316 ARG A N 1
ATOM 2513 C CA . ARG A 1 316 ? 8.747 40.666 20.340 1.00 92.56 316 ARG A CA 1
ATOM 2514 C C . ARG A 1 316 ? 7.227 40.625 20.484 1.00 92.56 316 ARG A C 1
ATOM 2516 O O . ARG A 1 316 ? 6.691 41.562 21.069 1.00 92.56 316 ARG A O 1
ATOM 2523 N N . VAL A 1 317 ? 6.565 39.557 20.041 1.00 94.19 317 VAL A N 1
ATOM 2524 C CA . VAL A 1 317 ? 5.145 39.306 20.299 1.00 94.19 317 VAL A CA 1
ATOM 2525 C C . VAL A 1 317 ? 4.998 38.755 21.726 1.00 94.19 317 VAL A C 1
ATOM 2527 O O . VAL A 1 317 ? 5.393 37.615 21.989 1.00 94.19 317 VAL A O 1
ATOM 2530 N N . PRO A 1 318 ? 4.451 39.532 22.682 1.00 90.75 318 PRO A N 1
ATOM 2531 C CA . PRO A 1 318 ? 4.413 39.112 24.080 1.00 90.75 318 PRO A CA 1
ATOM 2532 C C . PRO A 1 318 ? 3.305 38.086 24.364 1.00 90.75 318 PRO A C 1
ATOM 2534 O O . PRO A 1 318 ? 3.410 37.340 25.332 1.00 90.75 318 PRO A O 1
ATOM 2537 N N . VAL A 1 319 ? 2.243 38.056 23.558 1.00 94.06 319 VAL A N 1
ATOM 2538 C CA . VAL A 1 319 ? 1.028 37.252 23.775 1.00 94.06 319 VAL A CA 1
ATOM 2539 C C . VAL A 1 319 ? 0.426 36.841 22.433 1.00 94.06 319 VAL A C 1
ATOM 2541 O O . VAL A 1 319 ? 0.638 37.538 21.439 1.00 94.06 319 VAL A O 1
ATOM 2544 N N . VAL A 1 320 ? -0.364 35.765 22.403 1.00 94.81 320 VAL A N 1
ATOM 2545 C CA . VAL A 1 320 ? -1.242 35.475 21.253 1.00 94.81 320 VAL A CA 1
ATOM 2546 C C . VAL A 1 320 ? -2.676 35.958 21.532 1.00 94.81 320 VAL A C 1
ATOM 2548 O O . VAL A 1 320 ? -3.086 35.960 22.694 1.00 94.81 320 VAL A O 1
ATOM 2551 N N . PRO A 1 321 ? -3.437 36.370 20.499 1.00 95.19 321 PRO A N 1
ATOM 2552 C CA . PRO A 1 321 ? -4.868 36.657 20.599 1.00 95.19 321 PRO A CA 1
ATOM 2553 C C . PRO A 1 321 ? -5.672 35.466 21.125 1.00 95.19 321 PRO A C 1
ATOM 2555 O O . PRO A 1 321 ? -5.190 34.331 21.121 1.00 95.19 321 PRO A O 1
ATOM 2558 N N . ASP A 1 322 ? -6.916 35.721 21.541 1.00 94.38 322 ASP A N 1
ATOM 2559 C CA . ASP A 1 322 ? -7.799 34.661 22.023 1.00 94.38 322 ASP A CA 1
ATOM 2560 C C . ASP A 1 322 ? -7.971 33.569 20.960 1.00 94.38 322 ASP A C 1
ATOM 2562 O O . ASP A 1 322 ? -8.321 33.830 19.809 1.00 94.38 322 ASP A O 1
ATOM 2566 N N . MET A 1 323 ? -7.696 32.331 21.358 1.00 95.69 323 MET A N 1
ATOM 2567 C CA . MET A 1 323 ? -7.718 31.165 20.483 1.00 95.69 323 MET A CA 1
ATOM 2568 C C . MET A 1 323 ? -9.074 30.453 20.482 1.00 95.69 323 MET A C 1
ATOM 2570 O O . MET A 1 323 ? -9.242 29.495 19.731 1.00 95.69 323 MET A O 1
ATOM 2574 N N . ALA A 1 324 ? -10.049 30.908 21.278 1.00 95.06 324 ALA A N 1
ATOM 2575 C CA . ALA A 1 324 ? -11.401 30.342 21.300 1.00 95.06 324 ALA A CA 1
ATOM 2576 C C . ALA A 1 324 ? -12.065 30.207 19.905 1.00 95.06 324 ALA A C 1
ATOM 2578 O O . ALA A 1 324 ? -12.727 29.193 19.675 1.00 95.06 324 ALA A O 1
ATOM 2579 N N . PRO A 1 325 ? -11.873 31.141 18.946 1.00 95.00 325 PRO A N 1
ATOM 2580 C CA . PRO A 1 325 ? -12.421 31.006 17.592 1.00 95.00 325 PRO A CA 1
ATOM 2581 C C . PRO A 1 325 ? -11.799 29.878 16.748 1.00 95.00 325 PRO A C 1
ATOM 2583 O O . PRO A 1 325 ? -12.389 29.470 15.747 1.00 95.00 325 PRO A O 1
ATOM 2586 N N . LEU A 1 326 ? -10.625 29.353 17.124 1.00 95.31 326 LEU A N 1
ATOM 2587 C CA . LEU A 1 326 ? -9.850 28.375 16.346 1.00 95.31 326 LEU A CA 1
ATOM 2588 C C . LEU A 1 326 ? -10.367 26.935 16.528 1.00 95.31 326 LEU A C 1
ATOM 2590 O O . LEU A 1 326 ? -9.647 26.034 16.962 1.00 95.31 326 LEU A O 1
ATOM 2594 N N . VAL A 1 327 ? -11.635 26.705 16.190 1.00 94.44 327 VAL A N 1
ATOM 2595 C CA . VAL A 1 327 ? -12.346 25.440 16.456 1.00 94.44 327 VAL A CA 1
ATOM 2596 C C . VAL A 1 327 ? -11.786 24.226 15.703 1.00 94.44 327 VAL A C 1
ATOM 2598 O O . VAL A 1 327 ? -11.934 23.098 16.172 1.00 94.44 327 VAL A O 1
ATOM 2601 N N . SER A 1 328 ? -11.119 24.439 14.565 1.00 96.44 328 SER A N 1
ATOM 2602 C CA . SER A 1 328 ? -10.549 23.367 13.729 1.00 96.44 328 SER A CA 1
ATOM 2603 C C . SER A 1 328 ? -9.077 23.057 14.030 1.00 96.44 328 SER A C 1
ATOM 2605 O O . SER A 1 328 ? -8.481 22.194 13.378 1.00 96.44 328 SER A O 1
ATOM 2607 N N . LEU A 1 329 ? -8.469 23.739 15.010 1.00 96.75 329 LEU A N 1
ATOM 2608 C CA . LEU A 1 329 ? -7.033 23.654 15.259 1.00 96.75 329 LEU A CA 1
ATOM 2609 C C . LEU A 1 329 ? -6.630 22.250 15.737 1.00 96.75 329 LEU A C 1
ATOM 2611 O O . LEU A 1 329 ? -6.996 21.788 16.824 1.00 96.75 329 LEU A O 1
ATOM 2615 N N . SER A 1 330 ? -5.830 21.573 14.916 1.00 96.12 330 SER A N 1
ATOM 2616 C CA . SER A 1 330 ? -5.356 20.203 15.151 1.00 96.12 330 SER A CA 1
ATOM 2617 C C . SER A 1 330 ? -3.839 20.113 15.292 1.00 96.12 330 SER A C 1
ATOM 2619 O O . SER A 1 330 ? -3.342 19.147 15.872 1.00 96.12 330 SER A O 1
ATOM 2621 N N . ARG A 1 331 ? -3.098 21.114 14.801 1.00 96.44 331 ARG A N 1
ATOM 2622 C CA . ARG A 1 331 ? -1.638 21.199 14.895 1.00 96.44 331 ARG A CA 1
ATOM 2623 C C . ARG A 1 331 ? -1.223 22.596 15.334 1.00 96.44 331 ARG A C 1
ATOM 2625 O O . ARG A 1 331 ? -1.499 23.577 14.650 1.00 96.44 331 ARG A O 1
ATOM 2632 N N . LEU A 1 332 ? -0.512 22.668 16.451 1.00 95.94 332 LEU A N 1
ATOM 2633 C CA . LEU A 1 332 ? 0.053 23.900 16.980 1.00 95.94 332 LEU A CA 1
ATOM 2634 C C . LEU A 1 332 ? 1.504 23.658 17.374 1.00 95.94 332 LEU A C 1
ATOM 2636 O O . LEU A 1 332 ? 1.792 22.708 18.101 1.00 95.94 332 LEU A O 1
ATOM 2640 N N . ALA A 1 333 ? 2.397 24.527 16.913 1.00 94.50 333 ALA A N 1
ATOM 2641 C CA . ALA A 1 333 ? 3.783 24.555 17.348 1.00 94.50 333 ALA A CA 1
ATOM 2642 C C . ALA A 1 333 ? 4.198 25.989 17.683 1.00 94.50 333 ALA A C 1
ATOM 2644 O O . ALA A 1 333 ? 4.041 26.902 16.874 1.00 94.50 333 ALA A O 1
ATOM 2645 N N . ILE A 1 334 ? 4.765 26.174 18.869 1.00 92.94 334 ILE A N 1
ATOM 2646 C CA . ILE A 1 334 ? 5.435 27.415 19.264 1.00 92.94 334 ILE A CA 1
ATOM 2647 C C . ILE A 1 334 ? 6.827 26.982 19.678 1.00 92.94 334 ILE A C 1
ATOM 2649 O O . ILE A 1 334 ? 6.993 26.343 20.710 1.00 92.94 334 ILE A O 1
ATOM 2653 N N . PHE A 1 335 ? 7.826 27.233 18.850 1.00 85.19 335 PHE A N 1
ATOM 2654 C CA . PHE A 1 335 ? 9.153 26.654 19.042 1.00 85.19 335 PHE A CA 1
ATOM 2655 C C . PHE A 1 335 ? 10.223 27.648 18.626 1.00 85.19 335 PHE A C 1
ATOM 2657 O O . PHE A 1 335 ? 9.923 28.635 17.956 1.00 85.19 335 PHE A O 1
ATOM 2664 N N . ARG A 1 336 ? 11.468 27.401 19.051 1.00 82.19 336 ARG A N 1
ATOM 2665 C CA . ARG A 1 336 ? 12.536 28.416 19.037 1.00 82.19 336 ARG A CA 1
ATOM 2666 C C . ARG A 1 336 ? 12.200 29.599 19.977 1.00 82.19 336 ARG A C 1
ATOM 2668 O O . ARG A 1 336 ? 11.103 29.637 20.542 1.00 82.19 336 ARG A O 1
ATOM 2675 N N . PRO A 1 337 ? 13.133 30.539 20.222 1.00 86.06 337 PRO A N 1
ATOM 2676 C CA . PRO A 1 337 ? 12.892 31.663 21.117 1.00 86.06 337 PRO A CA 1
ATOM 2677 C C . PRO A 1 337 ? 11.608 32.433 20.793 1.00 86.06 337 PRO A C 1
ATOM 2679 O O . PRO A 1 337 ? 11.436 32.949 19.691 1.00 86.06 337 PRO A O 1
ATOM 2682 N N . ASN A 1 338 ? 10.720 32.512 21.784 1.00 90.00 338 ASN A N 1
ATOM 2683 C CA . ASN A 1 338 ? 9.509 33.329 21.797 1.00 90.00 338 ASN A CA 1
ATOM 2684 C C . ASN A 1 338 ? 9.316 33.843 23.233 1.00 90.00 338 ASN A C 1
ATOM 2686 O O . ASN A 1 338 ? 9.261 33.030 24.156 1.00 90.00 338 ASN A O 1
ATOM 2690 N N . HIS A 1 339 ? 9.195 35.159 23.457 1.00 92.38 339 HIS A N 1
ATOM 2691 C CA . HIS A 1 339 ? 9.108 35.698 24.828 1.00 92.38 339 HIS A CA 1
ATOM 2692 C C . HIS A 1 339 ? 7.858 35.226 25.577 1.00 92.38 339 HIS A C 1
ATOM 2694 O O . HIS A 1 339 ? 7.897 35.078 26.796 1.00 92.38 339 HIS A O 1
ATOM 2700 N N . MET A 1 340 ? 6.772 34.919 24.859 1.00 92.81 340 MET A N 1
ATOM 2701 C CA . MET A 1 340 ? 5.540 34.370 25.441 1.00 92.81 340 MET A CA 1
ATOM 2702 C C . MET A 1 340 ? 5.751 33.060 26.229 1.00 92.81 340 MET A C 1
ATOM 2704 O O . MET A 1 340 ? 4.945 32.712 27.086 1.00 92.81 340 MET A O 1
ATOM 2708 N N . CYS A 1 341 ? 6.857 32.350 25.978 1.00 92.25 341 CYS A N 1
ATOM 2709 C CA . CYS A 1 341 ? 7.238 31.130 26.691 1.00 92.25 341 CYS A CA 1
ATOM 2710 C C . CYS A 1 341 ? 7.799 31.361 28.100 1.00 92.25 341 CYS A C 1
ATOM 2712 O O . CYS A 1 341 ? 7.983 30.402 28.843 1.00 92.25 341 CYS A O 1
ATOM 2714 N N . CYS A 1 342 ? 8.142 32.601 28.451 1.00 92.12 342 CYS A N 1
ATOM 2715 C CA . CYS A 1 342 ? 8.861 32.906 29.688 1.00 92.12 342 CYS A CA 1
ATOM 2716 C C . CYS A 1 342 ? 8.468 34.251 30.319 1.00 92.12 342 CYS A C 1
ATOM 2718 O O . CYS A 1 342 ? 8.875 34.543 31.439 1.00 92.12 342 CYS A O 1
ATOM 2720 N N . ASN A 1 343 ? 7.630 35.058 29.666 1.00 93.56 343 ASN A N 1
ATOM 2721 C CA . ASN A 1 343 ? 7.123 36.323 30.204 1.00 93.56 343 ASN A CA 1
ATOM 2722 C C . ASN A 1 343 ? 5.886 36.175 31.116 1.00 93.56 343 ASN A C 1
ATOM 2724 O O . ASN A 1 343 ? 5.346 37.179 31.572 1.00 93.56 343 ASN A O 1
ATOM 2728 N N . GLY A 1 344 ? 5.424 34.950 31.377 1.00 90.75 344 GLY A N 1
ATOM 2729 C CA . GLY A 1 344 ? 4.225 34.687 32.179 1.00 90.75 344 GLY A CA 1
ATOM 2730 C C . GLY A 1 344 ? 2.918 34.591 31.387 1.00 90.75 344 GLY A C 1
ATOM 2731 O O . GLY A 1 344 ? 1.868 34.427 31.997 1.00 90.75 344 GLY A O 1
ATOM 2732 N N . PHE A 1 345 ? 2.954 34.664 30.050 1.00 92.62 345 PHE A N 1
ATOM 2733 C CA . PHE A 1 345 ? 1.789 34.336 29.220 1.00 92.62 345 PHE A CA 1
ATOM 2734 C C . PHE A 1 345 ? 1.511 32.826 29.228 1.00 92.62 345 PHE A C 1
ATOM 2736 O O . PHE A 1 345 ? 0.386 32.396 29.475 1.00 92.62 345 PHE A O 1
ATOM 2743 N N . ILE A 1 346 ? 2.555 32.016 29.003 1.00 88.88 346 ILE A N 1
ATOM 2744 C CA . ILE A 1 346 ? 2.513 30.555 29.131 1.00 88.88 346 ILE A CA 1
ATOM 2745 C C . ILE A 1 346 ? 3.149 30.177 30.469 1.00 88.88 346 ILE A C 1
ATOM 2747 O O . ILE A 1 346 ? 4.369 30.149 30.608 1.00 88.88 346 ILE A O 1
ATOM 2751 N N . GLY A 1 347 ? 2.316 29.874 31.465 1.00 84.75 347 GLY A N 1
ATOM 2752 C CA . GLY A 1 347 ? 2.785 29.470 32.791 1.00 84.75 347 GLY A CA 1
ATOM 2753 C C . GLY A 1 347 ? 3.403 30.616 33.600 1.00 84.75 347 GLY A C 1
ATOM 2754 O O . GLY A 1 347 ? 3.006 31.770 33.478 1.00 84.75 347 GLY A O 1
ATOM 2755 N N . ALA A 1 348 ? 4.347 30.294 34.487 1.00 88.56 348 ALA A N 1
ATOM 2756 C CA . ALA A 1 348 ? 4.968 31.285 35.365 1.00 88.56 348 ALA A CA 1
ATOM 2757 C C . ALA A 1 348 ? 6.032 32.113 34.630 1.00 88.56 348 ALA A C 1
ATOM 2759 O O . ALA A 1 348 ? 6.808 31.577 33.839 1.00 88.56 348 ALA A O 1
ATOM 2760 N N . CYS A 1 349 ? 6.121 33.410 34.943 1.00 93.56 349 CYS A N 1
ATOM 2761 C CA . CYS A 1 349 ? 7.195 34.241 34.408 1.00 93.56 349 CYS A CA 1
ATOM 2762 C C . CYS A 1 349 ? 8.567 33.763 34.911 1.00 93.56 349 CYS A C 1
ATOM 2764 O O . CYS A 1 349 ? 8.778 33.599 36.115 1.00 93.56 349 CYS A O 1
ATOM 2766 N N . ASN A 1 350 ? 9.505 33.588 33.983 1.00 93.31 350 ASN A N 1
ATOM 2767 C CA . ASN A 1 350 ? 10.879 33.186 34.232 1.00 93.31 350 ASN A CA 1
ATOM 2768 C C . ASN A 1 350 ? 11.838 33.956 33.306 1.00 93.31 350 ASN A C 1
ATOM 2770 O O . ASN A 1 350 ? 12.227 33.472 32.246 1.00 93.31 350 ASN A O 1
ATOM 2774 N N . LEU A 1 351 ? 12.251 35.158 33.716 1.00 92.31 351 LEU A N 1
ATOM 2775 C CA . LEU A 1 351 ? 13.158 36.000 32.920 1.00 92.31 351 LEU A CA 1
ATOM 2776 C C . LEU A 1 351 ? 14.601 35.478 32.854 1.00 92.31 351 LEU A C 1
ATOM 2778 O O . LEU A 1 351 ? 15.394 36.017 32.091 1.00 92.31 351 LEU A O 1
ATOM 2782 N N . THR A 1 352 ? 14.949 34.446 33.630 1.00 88.19 352 THR A N 1
ATOM 2783 C CA . THR A 1 352 ? 16.245 33.760 33.506 1.00 88.19 352 THR A CA 1
ATOM 2784 C C . THR A 1 352 ? 16.210 32.652 32.453 1.00 88.19 352 THR A C 1
ATOM 2786 O O . THR A 1 352 ? 17.177 31.910 32.305 1.00 88.19 352 THR A O 1
ATOM 2789 N N . ASP A 1 353 ? 15.081 32.459 31.767 1.00 87.44 353 ASP A N 1
ATOM 2790 C CA . ASP A 1 353 ? 15.012 31.558 30.627 1.00 87.44 353 ASP A CA 1
ATOM 2791 C C . ASP A 1 353 ? 15.792 32.138 29.441 1.00 87.44 353 ASP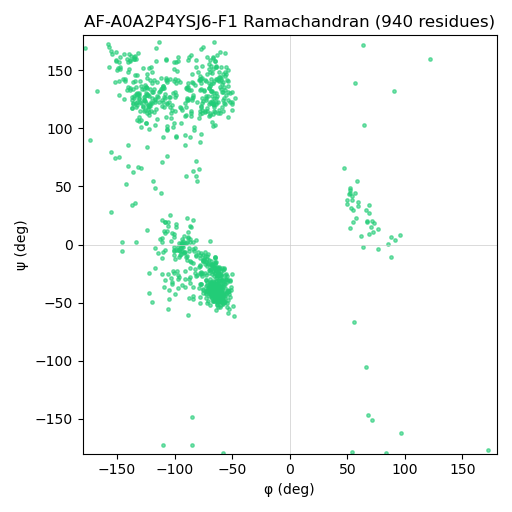 A C 1
ATOM 2793 O O . ASP A 1 353 ? 15.597 33.294 29.075 1.00 87.44 353 ASP A O 1
ATOM 2797 N N . SER A 1 354 ? 16.593 31.302 28.777 1.00 82.75 354 SER A N 1
ATOM 2798 C CA . SER A 1 354 ? 17.318 31.630 27.542 1.00 82.75 354 SER A CA 1
ATOM 2799 C C . SER A 1 354 ? 16.455 32.262 26.443 1.00 82.75 354 SER A C 1
ATOM 2801 O O . SER A 1 354 ? 16.973 32.962 25.581 1.00 82.75 354 SER A O 1
ATOM 2803 N N . TYR A 1 355 ? 15.141 32.011 26.436 1.00 87.19 355 TYR A N 1
ATOM 2804 C CA . TYR A 1 355 ? 14.229 32.618 25.463 1.00 87.19 355 TYR A CA 1
ATOM 2805 C C . TYR A 1 355 ? 13.872 34.070 25.783 1.00 87.19 355 TYR A C 1
ATOM 2807 O O . TYR A 1 355 ? 13.414 34.761 24.882 1.00 87.19 355 TYR A O 1
ATOM 2815 N N . CYS A 1 356 ? 14.071 34.522 27.022 1.00 88.94 356 CYS A N 1
ATOM 2816 C CA . CYS A 1 356 ? 13.743 35.865 27.504 1.00 88.94 356 CYS A CA 1
ATOM 2817 C C . CYS A 1 356 ? 14.960 36.802 27.580 1.00 88.94 356 CYS A C 1
ATOM 2819 O O . CYS A 1 356 ? 14.799 37.988 27.883 1.00 88.94 356 CYS A O 1
ATOM 2821 N N . GLU A 1 357 ? 16.163 36.288 27.328 1.00 86.50 357 GLU A N 1
ATOM 2822 C CA . GLU A 1 357 ? 17.392 37.075 27.305 1.00 86.50 357 GLU A CA 1
ATOM 2823 C C . GLU A 1 357 ? 17.441 38.020 26.094 1.00 86.50 357 GLU A C 1
ATOM 2825 O O . GLU A 1 357 ? 16.797 37.801 25.068 1.00 86.50 357 GLU A O 1
ATOM 2830 N N . GLN A 1 358 ? 18.213 39.099 26.221 1.00 86.94 358 GLN A N 1
ATOM 2831 C CA . GLN A 1 358 ? 18.436 40.038 25.125 1.00 86.94 358 GLN A CA 1
ATOM 2832 C C . GLN A 1 358 ? 19.257 39.378 24.008 1.00 86.94 358 GLN A C 1
ATOM 2834 O O . GLN A 1 358 ? 20.335 38.844 24.270 1.00 86.94 358 GLN A O 1
ATOM 2839 N N . ASP A 1 359 ? 18.816 39.523 22.757 1.00 81.44 359 ASP A N 1
ATOM 2840 C CA . ASP A 1 359 ? 19.622 39.179 21.584 1.00 81.44 359 ASP A CA 1
ATOM 2841 C C . ASP A 1 359 ? 20.234 40.449 20.983 1.00 81.44 359 ASP A C 1
ATOM 2843 O O . ASP A 1 359 ? 19.566 41.258 20.333 1.00 81.44 359 ASP A O 1
ATOM 2847 N N . VAL A 1 360 ? 21.532 40.636 21.218 1.00 77.88 360 VAL A N 1
ATOM 2848 C CA . VAL A 1 360 ? 22.277 41.805 20.731 1.00 77.88 360 VAL A CA 1
ATOM 2849 C C . VAL A 1 360 ? 22.512 41.740 19.217 1.00 77.88 360 VAL A C 1
ATOM 2851 O O . VAL A 1 360 ? 22.559 42.787 18.574 1.00 77.88 360 VAL A O 1
ATOM 2854 N N . ALA A 1 361 ? 22.631 40.542 18.633 1.00 71.94 361 ALA A N 1
ATOM 2855 C CA . ALA A 1 361 ? 22.936 40.373 17.211 1.00 71.94 361 ALA A CA 1
ATOM 2856 C C . ALA A 1 361 ? 21.762 40.799 16.321 1.00 71.94 361 ALA A C 1
ATOM 2858 O O . ALA A 1 361 ? 21.971 41.390 15.262 1.00 71.94 361 ALA A O 1
ATOM 2859 N N . PHE A 1 362 ? 20.535 40.553 16.781 1.00 74.94 362 PHE A N 1
ATOM 2860 C CA . PHE A 1 362 ? 19.311 40.917 16.065 1.00 74.94 362 PHE A CA 1
ATOM 2861 C C . PHE A 1 362 ? 18.538 42.084 16.693 1.00 74.94 362 PHE A C 1
ATOM 2863 O O . PHE A 1 362 ? 17.417 42.376 16.279 1.00 74.94 362 PHE A O 1
ATOM 2870 N N . ASN A 1 363 ? 19.130 42.774 17.675 1.00 82.44 363 ASN A N 1
ATOM 2871 C CA . ASN A 1 363 ? 18.515 43.896 18.392 1.00 82.44 363 ASN A CA 1
ATOM 2872 C C . ASN A 1 363 ? 17.138 43.551 19.006 1.00 82.44 363 ASN A C 1
ATOM 2874 O O . ASN A 1 363 ? 16.210 44.367 19.010 1.00 82.44 363 ASN A O 1
ATOM 2878 N N . VAL A 1 364 ? 16.998 42.332 19.533 1.00 85.62 364 VAL A N 1
ATOM 2879 C CA . VAL A 1 364 ? 15.794 41.899 20.250 1.00 85.62 364 VAL A CA 1
ATOM 2880 C C . VAL A 1 364 ? 15.976 42.232 21.734 1.00 85.62 364 VAL A C 1
ATOM 2882 O O . VAL A 1 364 ? 16.913 41.734 22.361 1.00 85.62 364 VAL A O 1
ATOM 2885 N N . PRO A 1 365 ? 15.123 43.087 22.328 1.00 90.06 365 PRO A N 1
ATOM 2886 C CA . PRO A 1 365 ? 15.238 43.443 23.740 1.00 90.06 365 PRO A CA 1
ATOM 2887 C C . PRO A 1 365 ? 14.901 42.252 24.643 1.00 90.06 365 PRO A C 1
ATOM 2889 O O . PRO A 1 365 ? 14.091 41.415 24.263 1.00 90.06 365 PRO A O 1
ATOM 2892 N N . ALA A 1 366 ? 15.446 42.221 25.864 1.00 90.44 366 ALA A N 1
ATOM 2893 C CA . ALA A 1 366 ? 15.033 41.239 26.868 1.00 90.44 366 ALA A CA 1
ATOM 2894 C C . ALA A 1 366 ? 13.522 41.330 27.154 1.00 90.44 366 ALA A C 1
ATOM 2896 O O . ALA A 1 366 ? 12.927 42.418 27.132 1.00 90.44 366 ALA A O 1
ATOM 2897 N N . ALA A 1 367 ? 12.909 40.188 27.451 1.00 92.94 367 ALA A N 1
ATOM 2898 C CA . ALA A 1 367 ? 11.501 40.122 27.806 1.00 92.94 367 ALA A CA 1
ATOM 2899 C C . ALA A 1 367 ? 11.213 40.810 29.151 1.00 92.94 367 ALA A C 1
ATOM 2901 O O . ALA A 1 367 ? 12.086 40.991 30.002 1.00 92.94 367 ALA A O 1
ATOM 2902 N N . LYS A 1 368 ? 9.944 41.156 29.368 1.00 93.31 368 LYS A N 1
ATOM 2903 C CA . LYS A 1 368 ? 9.422 41.636 30.653 1.00 93.31 368 LYS A CA 1
ATOM 2904 C C . LYS A 1 368 ? 8.260 40.750 31.066 1.00 93.31 368 LYS A C 1
ATOM 2906 O O . LYS A 1 368 ? 7.494 40.351 30.194 1.00 93.31 368 LYS A O 1
ATOM 2911 N N . CYS A 1 369 ? 8.127 40.469 32.361 1.00 93.81 369 CYS A N 1
ATOM 2912 C CA . CYS A 1 369 ? 6.955 39.757 32.860 1.00 93.81 369 CYS A CA 1
ATOM 2913 C C . CYS A 1 369 ? 5.680 40.552 32.568 1.00 93.81 369 CYS A C 1
ATOM 2915 O O . CYS A 1 369 ? 5.691 41.782 32.648 1.00 93.81 369 CYS A O 1
ATOM 2917 N N . LEU A 1 370 ? 4.596 39.841 32.270 1.00 92.31 370 LEU A N 1
ATOM 2918 C CA . LEU A 1 370 ? 3.254 40.407 32.276 1.00 92.31 370 LEU A CA 1
ATOM 2919 C C . LEU A 1 370 ? 2.836 40.737 33.715 1.00 92.31 370 LEU A C 1
ATOM 2921 O O . LEU A 1 370 ? 3.173 40.014 34.658 1.00 92.31 370 LEU A O 1
ATOM 2925 N N . ASP A 1 371 ? 2.122 41.849 33.882 1.00 89.62 371 ASP A N 1
ATOM 2926 C CA . ASP A 1 371 ? 1.567 42.236 35.176 1.00 89.62 371 ASP A CA 1
ATOM 2927 C C . ASP A 1 371 ? 0.472 41.247 35.597 1.00 89.62 371 ASP A C 1
ATOM 2929 O O . ASP A 1 371 ? -0.287 40.756 34.768 1.00 89.62 371 ASP A O 1
ATOM 2933 N N . ALA A 1 372 ? 0.313 40.995 36.900 1.00 82.19 372 ALA A N 1
ATOM 2934 C CA . ALA A 1 372 ? -0.656 40.011 37.402 1.00 82.19 372 ALA A CA 1
ATOM 2935 C C . ALA A 1 372 ? -2.113 40.259 36.939 1.00 82.19 372 ALA A C 1
ATOM 2937 O O . ALA A 1 372 ? -2.888 39.312 36.831 1.00 82.19 372 ALA A O 1
ATOM 2938 N N . ASN A 1 373 ? -2.465 41.516 36.642 1.00 83.19 373 ASN A N 1
ATOM 2939 C CA . ASN A 1 373 ? -3.782 41.941 36.157 1.00 83.19 373 ASN A CA 1
ATOM 2940 C C . ASN A 1 373 ? -3.773 42.358 34.672 1.00 83.19 373 ASN A C 1
ATOM 2942 O O . ASN A 1 373 ? -4.659 43.104 34.249 1.00 83.19 373 ASN A O 1
ATOM 2946 N N . ASP A 1 374 ? -2.769 41.953 33.888 1.00 84.56 374 ASP A N 1
ATOM 2947 C CA . ASP A 1 374 ? -2.703 42.297 32.467 1.00 84.56 374 ASP A CA 1
ATOM 2948 C C . ASP A 1 374 ? -3.891 41.657 31.715 1.00 84.56 374 ASP A C 1
ATOM 2950 O O . ASP A 1 374 ? -4.057 40.433 31.754 1.00 84.56 374 ASP A O 1
ATOM 2954 N N . PRO A 1 375 ? -4.734 42.445 31.018 1.00 83.38 375 PRO A N 1
ATOM 2955 C CA . PRO A 1 375 ? -5.895 41.923 30.295 1.00 83.38 375 PRO A CA 1
ATOM 2956 C C . PRO A 1 375 ? -5.517 41.004 29.126 1.00 83.38 375 PRO A C 1
ATOM 2958 O O . PRO A 1 375 ? -6.390 40.361 28.551 1.00 83.38 375 PRO A O 1
ATOM 2961 N N . ARG A 1 376 ? -4.232 40.952 28.758 1.00 83.88 376 ARG A N 1
ATOM 2962 C CA . ARG A 1 376 ? -3.696 40.109 27.687 1.00 83.88 376 ARG A CA 1
ATOM 2963 C C . ARG A 1 376 ? -3.274 38.716 28.156 1.00 83.88 376 ARG A C 1
ATOM 2965 O O . ARG A 1 376 ? -2.740 37.954 27.354 1.00 83.88 376 ARG A O 1
ATOM 2972 N N . HIS A 1 377 ? -3.463 38.377 29.433 1.00 87.25 377 HIS A N 1
ATOM 2973 C CA . HIS A 1 377 ? -3.298 36.997 29.884 1.00 87.25 377 HIS A CA 1
ATOM 2974 C C . HIS A 1 377 ? -4.199 36.043 29.097 1.00 87.25 377 HIS A C 1
ATOM 2976 O O . HIS A 1 377 ? -5.296 36.405 28.669 1.00 87.25 377 HIS A O 1
ATOM 2982 N N . ALA A 1 378 ? -3.722 34.810 28.915 1.00 89.31 378 ALA A N 1
ATOM 2983 C CA . ALA A 1 378 ? -4.462 33.788 28.195 1.00 89.31 378 ALA A CA 1
ATOM 2984 C C . ALA A 1 378 ? -5.851 33.589 28.821 1.00 89.31 378 ALA A C 1
ATOM 2986 O O . ALA A 1 378 ? -5.986 33.363 30.026 1.00 89.31 378 ALA A O 1
ATOM 2987 N N . THR A 1 379 ? -6.890 33.643 27.987 1.00 92.12 379 THR A N 1
ATOM 2988 C CA . THR A 1 379 ? -8.249 33.276 28.395 1.00 92.12 379 THR A CA 1
ATOM 2989 C C . THR A 1 379 ? -8.285 31.812 28.845 1.00 92.12 379 THR A C 1
ATOM 2991 O O . THR A 1 379 ? -7.369 31.029 28.562 1.00 92.12 379 THR A O 1
ATOM 2994 N N . THR A 1 380 ? -9.358 31.400 29.524 1.00 91.88 380 THR A N 1
ATOM 2995 C CA . THR A 1 380 ? -9.548 29.989 29.899 1.00 91.88 380 THR A CA 1
ATOM 2996 C C . THR A 1 380 ? -9.497 29.079 28.668 1.00 91.88 380 THR A C 1
ATOM 2998 O O . THR A 1 380 ? -8.744 28.111 28.664 1.00 91.88 380 THR A O 1
ATOM 3001 N N . ALA A 1 381 ? -10.194 29.452 27.590 1.00 93.00 381 ALA A N 1
ATOM 3002 C CA . ALA A 1 381 ? -10.192 28.707 26.331 1.00 93.00 381 ALA A CA 1
ATOM 3003 C C . ALA A 1 381 ? -8.794 28.639 25.691 1.00 93.00 381 ALA A C 1
ATOM 3005 O O . ALA A 1 381 ? -8.343 27.568 25.285 1.00 93.00 381 ALA A O 1
ATOM 3006 N N . THR A 1 382 ? -8.067 29.761 25.653 1.00 95.19 382 THR A N 1
ATOM 3007 C CA . THR A 1 382 ? -6.693 29.791 25.130 1.00 95.19 382 THR A CA 1
ATOM 3008 C C . THR A 1 382 ? -5.763 28.897 25.951 1.00 95.19 382 THR A C 1
ATOM 3010 O O . THR A 1 382 ? -4.983 28.129 25.388 1.00 95.19 382 THR A O 1
ATOM 3013 N N . SER A 1 383 ? -5.877 28.930 27.280 1.00 93.44 383 SER A N 1
ATOM 3014 C CA . SER A 1 383 ? -5.062 28.102 28.177 1.00 93.44 383 SER A CA 1
ATOM 3015 C C . SER A 1 383 ? -5.321 26.604 27.982 1.00 93.44 383 SER A C 1
ATOM 3017 O O . SER A 1 383 ? -4.376 25.814 27.960 1.00 93.44 383 SER A O 1
ATOM 3019 N N . GLU A 1 384 ? -6.581 26.204 27.792 1.00 94.00 384 GLU A N 1
ATOM 3020 C CA . GLU A 1 384 ? -6.961 24.816 27.494 1.00 94.00 384 GLU A CA 1
ATOM 3021 C C . GLU A 1 384 ? -6.383 24.335 26.155 1.00 94.00 384 GLU A C 1
ATOM 3023 O O . GLU A 1 384 ? -5.848 23.224 26.068 1.00 94.00 384 GLU A O 1
ATOM 3028 N N . ILE A 1 385 ? -6.421 25.186 25.123 1.00 94.62 385 ILE A N 1
ATOM 3029 C CA . ILE A 1 385 ? -5.826 24.880 23.816 1.00 94.62 385 ILE A CA 1
ATOM 3030 C C . ILE A 1 385 ? -4.308 24.716 23.945 1.00 94.62 385 ILE A C 1
ATOM 3032 O O . ILE A 1 385 ? -3.763 23.710 23.491 1.00 94.62 385 ILE A O 1
ATOM 3036 N N . LEU A 1 386 ? -3.617 25.650 24.604 1.00 94.25 386 LEU A N 1
ATOM 3037 C CA . LEU A 1 386 ? -2.168 25.557 24.815 1.00 94.25 386 LEU A CA 1
ATOM 3038 C C . LEU A 1 386 ? -1.790 24.285 25.595 1.00 94.25 386 LEU A C 1
ATOM 3040 O O . LEU A 1 386 ? -0.829 23.605 25.237 1.00 94.25 386 LEU A O 1
ATOM 3044 N N . ALA A 1 387 ? -2.572 23.900 26.609 1.00 92.75 387 ALA A N 1
ATOM 3045 C CA . ALA A 1 387 ? -2.328 22.678 27.376 1.00 92.75 387 ALA A CA 1
ATOM 3046 C C . ALA A 1 387 ? -2.419 21.404 26.511 1.00 92.75 387 ALA A C 1
ATOM 3048 O O . ALA A 1 387 ? -1.573 20.510 26.643 1.00 92.75 387 ALA A O 1
ATOM 3049 N N . LYS A 1 388 ? -3.384 21.343 25.578 1.00 93.81 388 LYS A N 1
ATOM 3050 C CA . LYS A 1 388 ? -3.553 20.226 24.625 1.00 93.81 388 LYS A CA 1
ATOM 3051 C C . LYS A 1 388 ? -2.310 19.998 23.756 1.00 93.81 388 LYS A C 1
ATOM 3053 O O . LYS A 1 388 ? -2.013 18.861 23.399 1.00 93.81 388 LYS A O 1
ATOM 3058 N N . PHE A 1 389 ? -1.571 21.062 23.447 1.00 94.19 389 PHE A N 1
ATOM 3059 C CA . PHE A 1 389 ? -0.378 21.031 22.594 1.00 94.19 389 PHE A CA 1
ATOM 3060 C C . PHE A 1 389 ? 0.930 21.230 23.369 1.00 94.19 389 PHE A C 1
ATOM 3062 O O . PHE A 1 389 ? 1.958 21.546 22.775 1.00 94.19 389 PHE A O 1
ATOM 3069 N N . SER A 1 390 ? 0.919 21.014 24.687 1.00 89.50 390 SER A N 1
ATOM 3070 C CA . SER A 1 390 ? 2.070 21.244 25.576 1.00 89.50 390 SER A CA 1
ATOM 3071 C C . SER A 1 390 ? 3.369 20.575 25.117 1.00 89.50 390 SER A C 1
ATOM 3073 O O . SER A 1 390 ? 4.445 21.123 25.333 1.00 89.50 390 SER A O 1
ATOM 3075 N N . PHE A 1 391 ? 3.293 19.432 24.428 1.00 87.00 391 PHE A N 1
ATOM 3076 C CA . PHE A 1 391 ? 4.476 18.764 23.890 1.00 87.00 391 PHE A CA 1
ATOM 3077 C C . PHE A 1 391 ? 5.160 19.545 22.761 1.00 87.00 391 PHE A C 1
ATOM 3079 O O . PHE A 1 391 ? 6.344 19.338 22.572 1.00 87.00 391 PHE A O 1
ATOM 3086 N N . ALA A 1 392 ? 4.468 20.410 22.015 1.00 88.12 392 ALA A N 1
ATOM 3087 C CA . ALA A 1 392 ? 4.991 21.133 20.846 1.00 88.12 392 ALA A CA 1
ATOM 3088 C C . ALA A 1 392 ? 5.149 22.648 21.084 1.00 88.12 392 ALA A C 1
ATOM 3090 O O . ALA A 1 392 ? 5.472 23.404 20.163 1.00 88.12 392 ALA A O 1
ATOM 3091 N N . ILE A 1 393 ? 4.913 23.099 22.316 1.00 91.31 393 ILE A N 1
ATOM 3092 C CA . ILE A 1 393 ? 4.965 24.502 22.720 1.00 91.31 393 ILE A CA 1
ATOM 3093 C C . ILE A 1 393 ? 6.184 24.728 23.611 1.00 91.31 393 ILE A C 1
ATOM 3095 O O . ILE A 1 393 ? 6.458 23.962 24.531 1.00 91.31 393 ILE A O 1
ATOM 3099 N N . CYS A 1 394 ? 6.915 25.803 23.331 1.00 88.88 394 CYS A N 1
ATOM 3100 C CA . CYS A 1 394 ? 8.098 26.255 24.052 1.00 88.88 394 CYS A CA 1
ATOM 3101 C C . CYS A 1 394 ? 9.198 25.190 24.179 1.00 88.88 394 CYS A C 1
ATOM 3103 O O . CYS A 1 394 ? 9.980 25.195 25.132 1.00 88.88 394 CYS A O 1
ATOM 3105 N N . GLN A 1 395 ? 9.287 24.286 23.197 1.00 80.12 395 GLN A N 1
ATOM 3106 C CA . GLN A 1 395 ? 10.369 23.311 23.129 1.00 80.12 395 GLN A CA 1
ATOM 3107 C C . GLN A 1 395 ? 11.705 24.012 22.878 1.00 80.12 395 GLN A C 1
ATOM 3109 O O . GLN A 1 395 ? 11.880 24.702 21.871 1.00 80.12 395 GLN A O 1
ATOM 3114 N N . LYS A 1 396 ? 12.662 23.791 23.783 1.00 72.12 396 LYS A N 1
ATOM 3115 C CA . LYS A 1 396 ? 13.998 24.376 23.693 1.00 72.12 396 LYS A CA 1
ATOM 3116 C C . LYS A 1 396 ? 14.865 23.644 22.676 1.00 72.12 396 LYS A C 1
ATOM 3118 O O . LYS A 1 396 ? 14.967 22.420 22.700 1.00 72.12 396 LYS A O 1
ATOM 3123 N N . SER A 1 397 ? 15.533 24.412 21.817 1.00 63.09 397 SER A N 1
ATOM 3124 C CA . SER A 1 397 ? 16.616 23.904 20.976 1.00 63.09 397 SER A CA 1
ATOM 3125 C C . SER A 1 397 ? 17.851 23.617 21.827 1.00 63.09 397 SER A C 1
ATOM 3127 O O . SER A 1 397 ? 18.131 24.338 22.782 1.00 63.09 397 SER A O 1
ATOM 3129 N N . ALA A 1 398 ? 18.616 22.593 21.453 1.00 57.00 398 ALA A N 1
ATOM 3130 C CA . ALA A 1 398 ? 19.909 22.297 22.066 1.00 57.00 398 ALA A CA 1
ATOM 3131 C C . ALA A 1 398 ? 21.020 23.282 21.640 1.00 57.00 398 ALA A C 1
ATOM 3133 O O . ALA A 1 398 ? 22.132 23.198 22.159 1.00 57.00 398 ALA A O 1
ATOM 3134 N N . ILE A 1 399 ? 20.741 24.184 20.689 1.00 60.28 399 ILE A N 1
ATOM 3135 C CA . ILE A 1 399 ? 21.700 25.131 20.113 1.00 60.28 399 ILE A CA 1
ATOM 3136 C C . ILE A 1 399 ? 21.189 26.569 20.342 1.00 60.28 399 ILE A C 1
ATOM 3138 O O . ILE A 1 399 ? 20.008 26.833 20.108 1.00 60.28 399 ILE A O 1
ATOM 3142 N N . PRO A 1 400 ? 22.040 27.514 20.792 1.00 62.62 400 PRO A N 1
ATOM 3143 C CA . PRO A 1 400 ? 21.680 28.931 20.860 1.00 62.62 400 PRO A CA 1
ATOM 3144 C C . PRO A 1 400 ? 21.309 29.496 19.481 1.00 62.62 400 PRO A C 1
ATOM 3146 O O . PRO A 1 400 ? 21.965 29.182 18.489 1.00 62.62 400 PRO A O 1
ATOM 3149 N N . PHE A 1 401 ? 20.325 30.396 19.415 1.00 61.94 401 PHE A N 1
ATOM 3150 C CA . PHE A 1 401 ? 19.855 30.982 18.149 1.00 61.94 401 PHE A CA 1
ATOM 3151 C C . PHE A 1 401 ? 20.970 31.657 17.331 1.00 61.94 401 PHE A C 1
ATOM 3153 O O . PHE A 1 401 ? 21.026 31.499 16.114 1.00 61.94 401 PHE A O 1
ATOM 3160 N N . ALA A 1 402 ? 21.922 32.322 17.990 1.00 59.91 402 ALA A N 1
ATOM 3161 C CA . ALA A 1 402 ? 23.081 32.910 17.319 1.00 59.91 402 ALA A CA 1
ATOM 3162 C C . ALA A 1 402 ? 23.912 31.873 16.527 1.00 59.91 402 ALA A C 1
ATOM 3164 O O . ALA A 1 402 ? 24.448 32.194 15.469 1.00 59.91 402 ALA A O 1
ATOM 3165 N N . LEU A 1 403 ? 23.986 30.618 16.993 1.00 60.25 403 LEU A N 1
ATOM 3166 C CA . LEU A 1 403 ? 24.629 29.514 16.268 1.00 60.25 403 LEU A CA 1
ATOM 3167 C C . LEU A 1 403 ? 23.723 28.884 15.192 1.00 60.25 403 LEU A C 1
ATOM 3169 O O . LEU A 1 403 ? 24.234 28.364 14.197 1.00 60.25 403 LEU A O 1
ATOM 3173 N N . GLU A 1 404 ? 22.400 28.941 15.353 1.00 62.19 404 GLU A N 1
ATOM 3174 C CA . GLU A 1 404 ? 21.439 28.525 14.317 1.00 62.19 404 GLU A CA 1
ATOM 3175 C C . GLU A 1 404 ? 21.486 29.466 13.109 1.00 62.19 404 GLU A C 1
ATOM 3177 O O . GLU A 1 404 ? 21.651 29.005 11.981 1.00 62.19 404 GLU A O 1
ATOM 3182 N N . GLY A 1 405 ? 21.489 30.784 13.340 1.00 59.59 405 GLY A N 1
ATOM 3183 C CA . GLY A 1 405 ? 21.639 31.779 12.273 1.00 59.59 405 GLY A CA 1
ATOM 3184 C C . GLY A 1 405 ? 22.959 31.642 11.503 1.00 59.59 405 GLY A C 1
ATOM 3185 O O . GLY A 1 405 ? 22.990 31.794 10.282 1.00 59.59 405 GLY A O 1
ATOM 3186 N N . LEU A 1 406 ? 24.043 31.259 12.192 1.00 59.91 406 LEU A N 1
ATOM 3187 C CA . LEU A 1 406 ? 25.329 30.929 11.564 1.00 59.91 406 LEU A CA 1
ATOM 3188 C C . LEU A 1 406 ? 25.296 29.633 10.748 1.00 59.91 406 LEU A C 1
ATOM 3190 O O . LEU A 1 406 ? 26.156 29.456 9.893 1.00 59.91 406 LEU A O 1
ATOM 3194 N N . SER A 1 407 ? 24.342 28.731 10.989 1.00 59.50 407 SER A N 1
ATOM 3195 C CA . SER A 1 407 ? 24.172 27.485 10.231 1.00 59.50 407 SER A CA 1
ATOM 3196 C C . SER A 1 407 ? 23.296 27.677 8.988 1.00 59.50 407 SER A C 1
ATOM 3198 O O . SER A 1 407 ? 23.555 27.027 7.971 1.00 59.50 407 SER A O 1
ATOM 3200 N N . ASP A 1 408 ? 22.351 28.619 9.032 1.00 65.75 408 ASP A N 1
ATOM 3201 C CA . ASP A 1 408 ? 21.322 28.835 8.005 1.00 65.75 408 ASP A CA 1
ATOM 3202 C C . ASP A 1 408 ? 21.753 29.700 6.803 1.00 65.75 408 ASP A C 1
ATOM 3204 O O . ASP A 1 408 ? 21.083 29.652 5.770 1.00 65.75 408 ASP A O 1
ATOM 3208 N N . PHE A 1 409 ? 22.859 30.462 6.883 1.00 76.19 409 PHE A N 1
ATOM 3209 C CA . PHE A 1 409 ? 23.333 31.292 5.757 1.00 76.19 409 PHE A CA 1
ATOM 3210 C C . PHE A 1 409 ? 24.775 30.996 5.295 1.00 76.19 409 PHE A C 1
ATOM 3212 O O . PHE A 1 409 ? 25.724 31.240 6.049 1.00 76.19 409 PHE A O 1
ATOM 3219 N N . PRO A 1 410 ? 24.988 30.536 4.049 1.00 83.75 410 PRO A N 1
ATOM 3220 C CA . PRO A 1 410 ? 26.304 30.143 3.555 1.00 83.75 410 PRO A CA 1
ATOM 3221 C C . PRO A 1 410 ? 27.198 31.368 3.281 1.00 83.75 410 PRO A C 1
ATOM 3223 O O . PRO A 1 410 ? 26.921 32.178 2.396 1.00 83.75 410 PRO A O 1
ATOM 3226 N N . THR A 1 411 ? 28.293 31.502 4.036 1.00 84.31 411 THR A N 1
ATOM 3227 C CA . THR A 1 411 ? 29.343 32.509 3.798 1.00 84.31 411 THR A CA 1
ATOM 3228 C C . THR A 1 411 ? 30.413 31.970 2.840 1.00 84.31 411 THR A C 1
ATOM 3230 O O . THR A 1 411 ? 30.569 30.748 2.746 1.00 84.31 411 THR A O 1
ATOM 3233 N N . PRO A 1 412 ? 31.201 32.831 2.162 1.00 85.56 412 PRO A N 1
ATOM 3234 C CA . PRO A 1 412 ? 32.256 32.378 1.252 1.00 85.56 412 PRO A CA 1
ATOM 3235 C C . PRO A 1 412 ? 33.228 31.383 1.898 1.00 85.56 412 PRO A C 1
ATOM 3237 O O . PRO A 1 412 ? 33.521 30.350 1.303 1.00 85.56 412 PRO A O 1
ATOM 3240 N N . ASP A 1 413 ? 33.637 31.634 3.144 1.00 84.06 413 ASP A N 1
ATOM 3241 C CA . ASP A 1 413 ? 34.549 30.754 3.885 1.00 84.06 413 ASP A CA 1
ATOM 3242 C C . ASP A 1 413 ? 33.923 29.382 4.194 1.00 84.06 413 ASP A C 1
ATOM 3244 O O . ASP A 1 413 ? 34.594 28.355 4.097 1.00 84.06 413 ASP A O 1
ATOM 3248 N N . ARG A 1 414 ? 32.617 29.337 4.507 1.00 87.62 414 ARG A N 1
ATOM 3249 C CA . ARG A 1 414 ? 31.876 28.084 4.762 1.00 87.62 414 ARG A CA 1
ATOM 3250 C C . ARG A 1 414 ? 31.620 27.273 3.495 1.00 87.62 414 ARG A C 1
ATOM 3252 O O . ARG A 1 414 ? 31.497 26.054 3.575 1.00 87.62 414 ARG A O 1
ATOM 3259 N N . ILE A 1 415 ? 31.472 27.937 2.352 1.00 90.62 415 ILE A N 1
ATOM 3260 C CA . ILE A 1 415 ? 31.352 27.269 1.051 1.00 90.62 415 ILE A CA 1
ATOM 3261 C C . ILE A 1 415 ? 32.721 26.702 0.660 1.00 90.62 415 ILE A C 1
ATOM 3263 O O . ILE A 1 415 ? 32.831 25.538 0.275 1.00 90.62 415 ILE A O 1
ATOM 3267 N N . ALA A 1 416 ? 33.776 27.508 0.821 1.00 88.88 416 ALA A N 1
ATOM 3268 C CA . ALA A 1 416 ? 35.146 27.118 0.512 1.00 88.88 416 ALA A CA 1
ATOM 3269 C C . ALA A 1 416 ? 35.617 25.919 1.348 1.00 88.88 416 ALA A C 1
ATOM 3271 O O . ALA A 1 416 ? 36.263 25.028 0.804 1.00 88.88 416 ALA A O 1
ATOM 3272 N N . SER A 1 417 ? 35.241 25.837 2.631 1.00 89.19 417 SER A N 1
ATOM 3273 C CA . SER A 1 417 ? 35.606 24.696 3.485 1.00 89.19 417 SER A CA 1
ATOM 3274 C C . SER A 1 417 ? 34.994 23.362 3.040 1.00 89.19 417 SER A C 1
ATOM 3276 O O . SER A 1 417 ? 35.488 22.303 3.426 1.00 89.19 417 SER A O 1
ATOM 3278 N N . CYS A 1 418 ? 33.961 23.397 2.196 1.00 91.75 418 CYS A N 1
ATOM 3279 C CA . CYS A 1 418 ? 33.321 22.206 1.652 1.00 91.75 418 CYS A CA 1
ATOM 3280 C C . CYS A 1 418 ? 33.789 21.817 0.254 1.00 91.75 418 CYS A C 1
ATOM 3282 O O . CYS A 1 418 ? 33.650 20.650 -0.107 1.00 91.75 418 CYS A O 1
ATOM 3284 N N . ASP A 1 419 ? 34.331 22.754 -0.530 1.00 89.62 419 ASP A N 1
ATOM 3285 C CA . ASP A 1 419 ? 34.773 22.522 -1.916 1.00 89.62 419 ASP A CA 1
ATOM 3286 C C . ASP A 1 419 ? 33.706 21.807 -2.781 1.00 89.62 419 ASP A C 1
ATOM 3288 O O . ASP A 1 419 ? 33.989 20.931 -3.595 1.00 89.62 419 ASP A O 1
ATOM 3292 N N . GLY A 1 420 ? 32.425 22.106 -2.534 1.00 89.75 420 GLY A N 1
ATOM 3293 C CA . GLY A 1 420 ? 31.296 21.485 -3.236 1.00 89.75 420 GLY A CA 1
ATOM 3294 C C . GLY A 1 420 ? 31.051 19.997 -2.942 1.00 89.75 420 GLY A C 1
ATOM 3295 O O . GLY A 1 420 ? 30.210 19.372 -3.607 1.00 89.75 420 GLY A O 1
ATOM 3296 N N . VAL A 1 421 ? 31.746 19.421 -1.957 1.00 92.56 421 VAL A N 1
ATOM 3297 C CA . VAL A 1 421 ? 31.614 18.021 -1.542 1.00 92.56 421 VAL A CA 1
ATOM 3298 C C . VAL A 1 421 ? 30.623 17.909 -0.386 1.00 92.56 421 VAL A C 1
ATOM 3300 O O . VAL A 1 421 ? 30.823 18.454 0.695 1.00 92.56 421 VAL A O 1
ATOM 3303 N N . MET A 1 422 ? 29.525 17.190 -0.619 1.00 92.12 422 MET A N 1
ATOM 3304 C CA . MET A 1 422 ? 28.516 16.907 0.405 1.00 92.12 422 MET A CA 1
ATOM 3305 C C . MET A 1 422 ? 29.069 15.949 1.466 1.00 92.12 422 MET A C 1
ATOM 3307 O O . MET A 1 422 ? 29.875 15.077 1.159 1.00 92.12 422 MET A O 1
ATOM 3311 N N . PHE A 1 423 ? 28.591 16.095 2.698 1.00 93.19 423 PHE A N 1
ATOM 3312 C CA . PHE A 1 423 ? 28.841 15.242 3.867 1.00 93.19 423 PHE A CA 1
ATOM 3313 C C . PHE A 1 423 ? 30.289 15.175 4.382 1.00 93.19 423 PHE A C 1
ATOM 3315 O O . PHE A 1 423 ? 30.546 14.574 5.428 1.00 93.19 423 PHE A O 1
ATOM 3322 N N . ARG A 1 424 ? 31.222 15.857 3.713 1.00 93.25 424 ARG A N 1
ATOM 3323 C CA . ARG A 1 424 ? 32.583 16.097 4.197 1.00 93.25 424 ARG A CA 1
ATOM 3324 C C . ARG A 1 424 ? 32.565 16.748 5.586 1.00 93.25 424 ARG A C 1
ATOM 3326 O O . ARG A 1 424 ? 31.736 17.620 5.862 1.00 93.25 424 ARG A O 1
ATOM 3333 N N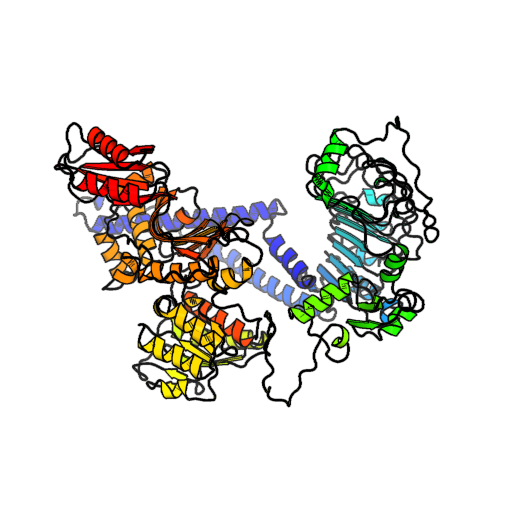 . GLN A 1 425 ? 33.496 16.339 6.448 1.00 93.00 425 GLN A N 1
ATOM 3334 C CA . GLN A 1 425 ? 33.733 17.011 7.725 1.00 93.00 425 GLN A CA 1
ATOM 3335 C C . GLN A 1 425 ? 34.330 18.395 7.481 1.00 93.00 425 GLN A C 1
ATOM 3337 O O . GLN A 1 425 ? 35.296 18.532 6.733 1.00 93.00 425 GLN A O 1
ATOM 3342 N N . CYS A 1 426 ? 33.793 19.415 8.135 1.00 89.88 426 CYS A N 1
ATOM 3343 C CA . CYS A 1 426 ? 34.234 20.790 7.938 1.00 89.88 426 CYS A CA 1
ATOM 3344 C C . CYS A 1 426 ? 34.330 21.551 9.263 1.00 89.88 426 CYS A C 1
ATOM 3346 O O . CYS A 1 426 ? 33.759 21.150 10.282 1.00 89.88 426 CYS A O 1
ATOM 3348 N N . ASP A 1 427 ? 35.067 22.660 9.226 1.00 84.44 427 ASP A N 1
ATOM 3349 C CA . ASP A 1 427 ? 35.363 23.513 10.374 1.00 84.44 427 ASP A CA 1
ATOM 3350 C C . ASP A 1 427 ? 34.853 24.938 10.115 1.00 84.44 427 ASP A C 1
ATOM 3352 O O . ASP A 1 427 ? 34.949 25.441 8.990 1.00 84.44 427 ASP A O 1
ATOM 3356 N N . ILE A 1 428 ? 34.305 25.588 11.146 1.00 78.25 428 ILE A N 1
ATOM 3357 C CA . ILE A 1 428 ? 33.934 27.008 11.111 1.00 78.25 428 ILE A CA 1
ATOM 3358 C C . ILE A 1 428 ? 34.826 27.739 12.123 1.00 78.25 428 ILE A C 1
ATOM 3360 O O . ILE A 1 428 ? 34.606 27.592 13.333 1.00 78.25 428 ILE A O 1
ATOM 3364 N N . PRO A 1 429 ? 35.803 28.548 11.665 1.00 68.75 429 PRO A N 1
ATOM 3365 C CA . PRO A 1 429 ? 36.741 29.233 12.547 1.00 68.75 429 PRO A CA 1
ATOM 3366 C C . PRO A 1 429 ? 36.037 29.986 13.685 1.00 68.75 429 PRO A C 1
ATOM 3368 O O . PRO A 1 429 ? 35.188 30.841 13.447 1.00 68.75 429 PRO A O 1
ATOM 3371 N N . GLY A 1 430 ? 36.384 29.651 14.932 1.00 64.56 430 GLY A N 1
ATOM 3372 C CA . GLY A 1 430 ? 35.851 30.289 16.142 1.00 64.56 430 GLY A CA 1
ATOM 3373 C C . GLY A 1 430 ? 34.557 29.684 16.703 1.00 64.56 430 GLY A C 1
ATOM 3374 O O . GLY A 1 430 ? 34.203 29.999 17.834 1.00 64.56 430 GLY A O 1
ATOM 3375 N N . VAL A 1 431 ? 33.878 28.791 15.973 1.00 66.31 431 VAL A N 1
ATOM 3376 C CA . VAL A 1 431 ? 32.636 28.132 16.428 1.00 66.31 431 VAL A CA 1
ATOM 3377 C C . VAL A 1 431 ? 32.901 26.678 16.813 1.00 66.31 431 VAL A C 1
ATOM 3379 O O . VAL A 1 431 ? 32.638 26.255 17.938 1.00 66.31 431 VAL A O 1
ATOM 3382 N N . THR A 1 432 ? 33.464 25.910 15.889 1.00 66.00 432 THR A N 1
ATOM 3383 C CA . THR A 1 432 ? 33.788 24.486 16.061 1.00 66.00 432 THR A CA 1
ATOM 3384 C C . THR A 1 432 ? 34.997 24.291 16.983 1.00 66.00 432 THR A C 1
ATOM 3386 O O . THR A 1 432 ? 34.969 23.448 17.879 1.00 66.00 432 THR A O 1
ATOM 3389 N N . SER A 1 433 ? 36.017 25.148 16.859 1.00 55.94 433 SER A N 1
ATOM 3390 C CA . SER A 1 433 ? 37.233 25.119 17.685 1.00 55.94 433 SER A CA 1
ATOM 3391 C C . SER A 1 433 ? 37.040 25.607 19.128 1.00 55.94 433 SER A C 1
ATOM 3393 O O . SER A 1 433 ? 37.788 25.190 20.010 1.00 55.94 433 SER A O 1
ATOM 3395 N N . ALA A 1 434 ? 36.036 26.451 19.392 1.00 56.31 434 ALA A N 1
ATOM 3396 C CA . ALA A 1 434 ? 35.742 26.972 20.731 1.00 56.31 434 ALA A CA 1
ATOM 3397 C C . ALA A 1 434 ? 34.820 26.051 21.552 1.00 56.31 434 ALA A C 1
ATOM 3399 O O . ALA A 1 434 ? 34.981 25.954 22.766 1.00 56.31 434 ALA A O 1
ATOM 3400 N N . ASN A 1 435 ? 33.887 25.348 20.895 1.00 59.78 435 ASN A N 1
ATOM 3401 C CA . ASN A 1 435 ? 32.875 24.513 21.557 1.00 59.78 435 ASN A CA 1
ATOM 3402 C C . ASN A 1 435 ? 33.102 22.997 21.392 1.00 59.78 435 ASN A C 1
ATOM 3404 O O . ASN A 1 435 ? 32.351 22.206 21.959 1.00 59.78 435 ASN A O 1
ATOM 3408 N N . GLY A 1 436 ? 34.108 22.572 20.616 1.00 64.50 436 GLY A N 1
ATOM 3409 C CA . GLY A 1 436 ? 34.392 21.155 20.345 1.00 64.50 436 GLY A CA 1
ATOM 3410 C C . GLY A 1 436 ? 33.382 20.470 19.412 1.00 64.50 436 GLY A C 1
ATOM 3411 O O . GLY A 1 436 ? 33.386 19.246 19.284 1.00 64.50 436 GLY A O 1
ATOM 3412 N N . THR A 1 437 ? 32.503 21.243 18.772 1.00 70.94 437 THR A N 1
ATOM 3413 C CA . THR A 1 437 ? 31.466 20.757 17.853 1.00 70.94 437 THR A CA 1
ATOM 3414 C C . THR A 1 437 ? 32.046 20.574 16.451 1.00 70.94 437 THR A C 1
ATOM 3416 O O . THR A 1 437 ? 32.798 21.423 15.986 1.00 70.94 437 THR A O 1
ATOM 3419 N N . VAL A 1 438 ? 31.682 19.501 15.745 1.00 82.19 438 VAL A N 1
ATOM 3420 C CA . VAL A 1 438 ? 32.113 19.245 14.356 1.00 82.19 438 VAL A CA 1
ATOM 3421 C C . VAL A 1 438 ? 31.028 19.642 13.354 1.00 82.19 438 VAL A C 1
ATOM 3423 O O . VAL A 1 438 ? 29.843 19.429 13.622 1.00 82.19 438 VAL A O 1
ATOM 3426 N N . GLY A 1 439 ? 31.428 20.205 12.211 1.00 87.44 439 GLY A N 1
ATOM 3427 C CA . GLY A 1 439 ? 30.531 20.545 11.107 1.00 87.44 439 GLY A CA 1
ATOM 3428 C C . GLY A 1 439 ? 30.496 19.479 10.008 1.00 87.44 439 GLY A C 1
ATOM 3429 O O . GLY A 1 439 ? 31.433 18.695 9.847 1.00 87.44 439 GLY A O 1
ATOM 3430 N N . MET A 1 440 ? 29.415 19.479 9.229 1.00 91.62 440 MET A N 1
ATOM 3431 C CA . MET A 1 440 ? 29.219 18.660 8.034 1.00 91.62 440 MET A CA 1
ATOM 3432 C C . MET A 1 440 ? 28.795 19.529 6.855 1.00 91.62 440 MET A C 1
ATOM 3434 O O . MET A 1 440 ? 27.881 20.346 6.962 1.00 91.62 440 MET A O 1
ATOM 3438 N N . CYS A 1 441 ? 29.418 19.315 5.704 1.00 92.88 441 CYS A N 1
ATOM 3439 C CA . CYS A 1 441 ? 29.011 19.945 4.458 1.00 92.88 441 CYS A CA 1
ATOM 3440 C C . CYS A 1 441 ? 27.625 19.460 4.036 1.00 92.88 441 CYS A C 1
ATOM 3442 O O . CYS A 1 441 ? 27.404 18.266 3.839 1.00 92.88 441 CYS A O 1
ATOM 3444 N N . TYR A 1 442 ? 26.668 20.372 3.910 1.00 90.56 442 TYR A N 1
ATOM 3445 C CA . TYR A 1 442 ? 25.282 20.015 3.624 1.00 90.56 442 TYR A CA 1
ATOM 3446 C C . TYR A 1 442 ? 24.590 21.127 2.833 1.00 90.56 442 TYR A C 1
ATOM 3448 O O . TYR A 1 442 ? 24.916 22.303 2.982 1.00 90.56 442 TYR A O 1
ATOM 3456 N N . SER A 1 443 ? 23.622 20.753 1.998 1.00 89.38 443 SER A N 1
ATOM 3457 C CA . SER A 1 443 ? 22.732 21.686 1.303 1.00 89.38 443 SER A CA 1
ATOM 3458 C C . SER A 1 443 ? 21.417 21.760 2.078 1.00 89.38 443 SER A C 1
ATOM 3460 O O . SER A 1 443 ? 20.524 20.926 1.918 1.00 89.38 443 SER A O 1
ATOM 3462 N N . SER A 1 444 ? 21.319 22.737 2.981 1.00 83.75 444 SER A N 1
ATOM 3463 C CA . SER A 1 444 ? 20.076 23.015 3.709 1.00 83.75 444 SER A CA 1
ATOM 3464 C C . SER A 1 444 ? 19.118 23.773 2.793 1.00 83.75 444 SER A C 1
ATOM 3466 O O . SER A 1 444 ? 19.536 24.712 2.130 1.00 83.75 444 SER A O 1
ATOM 3468 N N . ARG A 1 445 ? 17.840 23.379 2.727 1.00 83.38 445 ARG A N 1
ATOM 3469 C CA . ARG A 1 445 ? 16.785 24.104 1.983 1.00 83.38 445 ARG A CA 1
ATOM 3470 C C . ARG A 1 445 ? 17.141 24.468 0.528 1.00 83.38 445 ARG A C 1
ATOM 3472 O O . ARG A 1 445 ? 16.741 25.520 0.058 1.00 83.38 445 ARG A O 1
ATOM 3479 N N . MET A 1 446 ? 17.839 23.592 -0.200 1.00 88.38 446 MET A N 1
ATOM 3480 C CA . MET A 1 446 ? 18.276 23.827 -1.593 1.00 88.38 446 MET A CA 1
ATOM 3481 C C . MET A 1 446 ? 19.336 24.936 -1.753 1.00 88.38 446 MET A C 1
ATOM 3483 O O . MET A 1 446 ? 19.504 25.480 -2.844 1.00 88.38 446 MET A O 1
ATOM 3487 N N . GLN A 1 447 ? 20.054 25.281 -0.681 1.00 89.12 447 GLN A N 1
ATOM 3488 C CA . GLN A 1 447 ? 21.192 26.202 -0.718 1.00 89.12 447 GLN A CA 1
ATOM 3489 C C . GLN A 1 447 ? 22.444 25.556 -1.321 1.00 89.12 447 GLN A C 1
ATOM 3491 O O . GLN A 1 447 ? 22.529 24.336 -1.485 1.00 89.12 447 GLN A O 1
ATOM 3496 N N . VAL A 1 448 ? 23.459 26.380 -1.581 1.00 91.75 448 VAL A N 1
ATOM 3497 C CA . VAL A 1 448 ? 24.812 25.903 -1.884 1.00 91.75 448 VAL A CA 1
ATOM 3498 C C . VAL A 1 448 ? 25.358 24.984 -0.788 1.00 91.75 448 VAL A C 1
ATOM 3500 O O . VAL A 1 448 ? 25.073 25.169 0.397 1.00 91.75 448 VAL A O 1
ATOM 3503 N N . VAL A 1 449 ? 26.162 23.995 -1.178 1.00 92.88 449 VAL A N 1
ATOM 3504 C CA . VAL A 1 449 ? 26.879 23.134 -0.232 1.00 92.88 449 VAL A CA 1
ATOM 3505 C C . VAL A 1 449 ? 27.814 23.987 0.626 1.00 92.88 449 VAL A C 1
ATOM 3507 O O . VAL A 1 449 ? 28.793 24.544 0.131 1.00 92.88 449 VAL A O 1
ATOM 3510 N N . ALA A 1 450 ? 27.515 24.072 1.919 1.00 91.75 450 ALA A N 1
ATOM 3511 C CA . ALA A 1 450 ? 28.304 24.831 2.880 1.00 91.75 450 ALA A CA 1
ATOM 3512 C C . ALA A 1 450 ? 28.404 24.091 4.216 1.00 91.75 450 ALA A C 1
ATOM 3514 O O . ALA A 1 450 ? 27.603 23.206 4.531 1.00 91.75 450 ALA A O 1
ATOM 3515 N N . CYS A 1 451 ? 29.407 24.457 5.011 1.00 89.56 451 CYS A N 1
ATOM 3516 C CA . CYS A 1 451 ? 29.679 23.789 6.275 1.00 89.56 451 CYS A CA 1
ATOM 3517 C C . CYS A 1 451 ? 28.595 24.074 7.315 1.00 89.56 451 CYS A C 1
ATOM 3519 O O . CYS A 1 451 ? 28.491 25.209 7.766 1.00 89.56 451 CYS A O 1
ATOM 3521 N N . ASN A 1 452 ? 27.802 23.087 7.727 1.00 86.38 452 ASN A N 1
ATOM 3522 C CA . ASN A 1 452 ? 26.709 23.232 8.691 1.00 86.38 452 ASN A CA 1
ATOM 3523 C C . ASN A 1 452 ? 27.050 22.530 10.021 1.00 86.38 452 ASN A C 1
ATOM 3525 O O . ASN A 1 452 ? 27.571 21.419 10.012 1.00 86.38 452 ASN A O 1
ATOM 3529 N N . VAL A 1 453 ? 26.779 23.168 11.165 1.00 82.00 453 VAL A N 1
ATOM 3530 C CA . VAL A 1 453 ? 27.138 22.637 12.501 1.00 82.00 453 VAL A CA 1
ATOM 3531 C C . VAL A 1 453 ? 25.960 22.031 13.268 1.00 82.00 453 VAL A C 1
ATOM 3533 O O . VAL A 1 453 ? 26.136 21.570 14.401 1.00 82.00 453 VAL A O 1
ATOM 3536 N N . ASP A 1 454 ? 24.772 21.986 12.662 1.00 78.75 454 ASP A N 1
ATOM 3537 C CA . ASP A 1 454 ? 23.599 21.357 13.258 1.00 78.75 454 ASP A CA 1
ATOM 3538 C C . ASP A 1 454 ? 23.806 19.838 13.365 1.00 78.75 454 ASP A C 1
ATOM 3540 O O . ASP A 1 454 ? 23.861 19.084 12.386 1.00 78.75 454 ASP A O 1
ATOM 3544 N N . GLN A 1 455 ? 23.907 19.379 14.612 1.00 78.69 455 GLN A N 1
ATOM 3545 C CA . GLN A 1 455 ? 24.125 17.977 14.939 1.00 78.69 455 GLN A CA 1
ATOM 3546 C C . GLN A 1 455 ? 22.949 17.090 14.534 1.00 78.69 455 GLN A C 1
ATOM 3548 O O . GLN A 1 455 ? 23.132 15.877 14.416 1.00 78.69 455 GLN A O 1
ATOM 3553 N N . LEU A 1 456 ? 21.754 17.648 14.323 1.00 78.44 456 LEU A N 1
ATOM 3554 C CA . LEU A 1 456 ? 20.618 16.882 13.834 1.00 78.44 456 LEU A CA 1
ATOM 3555 C C . LEU A 1 456 ? 20.883 16.370 12.416 1.00 78.44 456 LEU A C 1
ATOM 3557 O O . LEU A 1 456 ? 20.671 15.185 12.177 1.00 78.44 456 LEU A O 1
ATOM 3561 N N . PHE A 1 457 ? 21.430 17.192 11.513 1.00 85.12 457 PHE A N 1
ATOM 3562 C CA . PHE A 1 457 ? 21.781 16.733 10.162 1.00 85.12 457 PHE A CA 1
ATOM 3563 C C . PHE A 1 457 ? 22.865 15.657 10.194 1.00 85.12 457 PHE A C 1
ATOM 3565 O O . PHE A 1 457 ? 22.765 14.668 9.472 1.00 85.12 457 PHE A O 1
ATOM 3572 N N . ILE A 1 458 ? 23.859 15.798 11.074 1.00 88.19 458 ILE A N 1
ATOM 3573 C CA . ILE A 1 458 ? 24.909 14.787 11.268 1.00 88.19 458 ILE A CA 1
ATOM 3574 C C . ILE A 1 458 ? 24.315 13.482 11.798 1.00 88.19 458 ILE A C 1
ATOM 3576 O O . ILE A 1 458 ? 24.621 12.414 11.276 1.00 88.19 458 ILE A O 1
ATOM 3580 N N . LYS A 1 459 ? 23.446 13.542 12.813 1.00 88.25 459 LYS A N 1
ATOM 3581 C CA . LYS A 1 459 ? 22.757 12.361 13.357 1.00 88.25 459 LYS A CA 1
ATOM 3582 C C . LYS A 1 459 ? 21.896 11.689 12.296 1.00 88.25 459 LYS A C 1
ATOM 3584 O O . LYS A 1 459 ? 21.987 10.478 12.144 1.00 88.25 459 LYS A O 1
ATOM 3589 N N . VAL A 1 460 ? 21.114 12.464 11.545 1.00 87.25 460 VAL A N 1
ATOM 3590 C CA . VAL A 1 460 ? 20.299 11.950 10.439 1.00 87.25 460 VAL A CA 1
ATOM 3591 C C . VAL A 1 460 ? 21.192 11.286 9.398 1.00 87.25 460 VAL A C 1
ATOM 3593 O O . VAL A 1 460 ? 20.920 10.147 9.047 1.00 87.25 460 VAL A O 1
ATOM 3596 N N . ARG A 1 461 ? 22.299 11.915 8.978 1.00 91.62 461 ARG A N 1
ATOM 3597 C CA . ARG A 1 461 ? 23.206 11.318 7.990 1.00 91.62 461 ARG A CA 1
ATOM 3598 C C . ARG A 1 461 ? 23.912 10.067 8.515 1.00 91.62 461 ARG A C 1
ATOM 3600 O O . ARG A 1 461 ? 24.053 9.104 7.775 1.00 91.62 461 ARG A O 1
ATOM 3607 N N . ARG A 1 462 ? 24.310 10.028 9.789 1.00 91.56 462 ARG A N 1
ATOM 3608 C CA . ARG A 1 462 ? 24.841 8.807 10.422 1.00 91.56 462 ARG A CA 1
ATOM 3609 C C . ARG A 1 462 ? 23.819 7.683 10.396 1.00 91.56 462 ARG A C 1
ATOM 3611 O O . ARG A 1 462 ? 24.173 6.575 10.030 1.00 91.56 462 ARG A O 1
ATOM 3618 N N . VAL A 1 463 ? 22.563 7.986 10.722 1.00 87.38 463 VAL A N 1
ATOM 3619 C CA . VAL A 1 463 ? 21.463 7.018 10.666 1.00 87.38 463 VAL A CA 1
ATOM 3620 C C . VAL A 1 463 ? 21.162 6.607 9.221 1.00 87.38 463 VAL A C 1
ATOM 3622 O O . VAL A 1 463 ? 20.876 5.444 8.975 1.00 87.38 463 VAL A O 1
ATOM 3625 N N . GLU A 1 464 ? 21.258 7.514 8.250 1.00 86.25 464 GLU A N 1
ATOM 3626 C CA . GLU A 1 464 ? 21.158 7.203 6.818 1.00 86.25 464 GLU A CA 1
ATOM 3627 C C . GLU A 1 464 ? 22.279 6.263 6.360 1.00 86.25 464 GLU A C 1
ATOM 3629 O O . GLU A 1 464 ? 22.000 5.284 5.679 1.00 86.25 464 GLU A O 1
ATOM 3634 N N . ILE A 1 465 ? 23.528 6.514 6.768 1.00 85.12 465 ILE A N 1
ATOM 3635 C CA . ILE A 1 465 ? 24.682 5.648 6.479 1.00 85.12 465 ILE A CA 1
ATOM 3636 C C . ILE A 1 465 ? 24.514 4.289 7.170 1.00 85.12 465 ILE A C 1
ATOM 3638 O O . ILE A 1 465 ? 24.691 3.252 6.538 1.00 85.12 465 ILE A O 1
ATOM 3642 N N . GLU A 1 466 ? 24.132 4.291 8.447 1.00 83.38 466 GLU A N 1
ATOM 3643 C CA . GLU A 1 466 ? 23.901 3.095 9.264 1.00 83.38 466 GLU A CA 1
ATOM 3644 C C . GLU A 1 466 ? 22.777 2.226 8.690 1.00 83.38 466 GLU A C 1
ATOM 3646 O O . GLU A 1 466 ? 22.922 1.010 8.576 1.00 83.38 466 GLU A O 1
ATOM 3651 N N . ARG A 1 467 ? 21.666 2.847 8.284 1.00 77.69 467 ARG A N 1
ATOM 3652 C CA . ARG A 1 467 ? 20.496 2.163 7.711 1.00 77.69 467 ARG A CA 1
ATOM 3653 C C . ARG A 1 467 ? 20.592 1.973 6.200 1.00 77.69 467 ARG A C 1
ATOM 3655 O O . ARG A 1 467 ? 19.689 1.378 5.620 1.00 77.69 467 ARG A O 1
ATOM 3662 N N . ASN A 1 468 ? 21.654 2.479 5.576 1.00 75.00 468 ASN A N 1
ATOM 3663 C CA . ASN A 1 468 ? 21.863 2.497 4.132 1.00 75.00 468 ASN A CA 1
ATOM 3664 C C . ASN A 1 468 ? 20.662 3.085 3.355 1.00 75.00 468 ASN A C 1
ATOM 3666 O O . ASN A 1 468 ? 20.215 2.540 2.347 1.00 75.00 468 ASN A O 1
ATOM 3670 N N . VAL A 1 469 ? 20.102 4.189 3.856 1.00 71.31 469 VAL A N 1
ATOM 3671 C CA . VAL A 1 469 ? 18.964 4.910 3.266 1.00 71.31 469 VAL A CA 1
ATOM 3672 C C . VAL A 1 469 ? 19.449 6.254 2.725 1.00 71.31 469 VAL A C 1
ATOM 3674 O O . VAL A 1 469 ? 20.154 6.981 3.412 1.00 71.31 469 VAL A O 1
ATOM 3677 N N . GLY A 1 470 ? 19.038 6.620 1.509 1.00 70.75 470 GLY A N 1
ATOM 3678 C CA . GLY A 1 470 ? 19.445 7.875 0.866 1.00 70.75 470 GLY A CA 1
ATOM 3679 C C . GLY A 1 470 ? 20.624 7.705 -0.104 1.00 70.75 470 GLY A C 1
ATOM 3680 O O . GLY A 1 470 ? 20.862 6.600 -0.590 1.00 70.75 470 GLY A O 1
ATOM 3681 N N . PRO A 1 471 ? 21.330 8.793 -0.470 1.00 77.19 471 PRO A N 1
ATOM 3682 C CA . PRO A 1 471 ? 22.470 8.724 -1.383 1.00 77.19 471 PRO A CA 1
ATOM 3683 C C . PRO A 1 471 ? 23.607 7.864 -0.806 1.00 77.19 471 PRO A C 1
ATOM 3685 O O . PRO A 1 471 ? 23.882 7.976 0.397 1.00 77.19 471 PRO A O 1
ATOM 3688 N N . PRO A 1 472 ? 24.296 7.058 -1.638 1.00 83.69 472 PRO A N 1
ATOM 3689 C CA . PRO A 1 472 ? 25.396 6.208 -1.187 1.00 83.69 472 PRO A CA 1
ATOM 3690 C C . PRO A 1 472 ? 26.496 7.046 -0.528 1.00 83.69 472 PRO A C 1
ATOM 3692 O O . PRO A 1 472 ? 26.794 8.146 -0.996 1.00 83.69 472 PRO A O 1
ATOM 3695 N N . CYS A 1 473 ? 27.076 6.538 0.562 1.00 87.12 473 CYS A N 1
ATOM 3696 C CA . CYS A 1 473 ? 28.108 7.259 1.303 1.00 87.12 473 CYS A CA 1
ATOM 3697 C C . CYS A 1 473 ? 29.474 7.179 0.613 1.00 87.12 473 CYS A C 1
ATOM 3699 O O . CYS A 1 473 ? 29.851 6.144 0.060 1.00 87.12 473 CYS A O 1
ATOM 3701 N N . ASN A 1 474 ? 30.226 8.276 0.646 1.00 90.25 474 ASN A N 1
ATOM 3702 C CA . ASN A 1 474 ? 31.601 8.348 0.180 1.00 90.25 474 ASN A CA 1
ATOM 3703 C C . ASN A 1 474 ? 32.553 7.900 1.310 1.00 90.25 474 ASN A C 1
ATOM 3705 O O . ASN A 1 474 ? 32.656 8.589 2.324 1.00 90.25 474 ASN A O 1
ATOM 3709 N N . PRO A 1 475 ? 33.288 6.784 1.159 1.00 86.75 475 PRO A N 1
ATOM 3710 C CA . PRO A 1 475 ? 34.114 6.227 2.231 1.00 86.75 475 PRO A CA 1
ATOM 3711 C C . PRO A 1 475 ? 35.352 7.059 2.579 1.00 86.75 475 PRO A C 1
ATOM 3713 O O . PRO A 1 475 ? 35.974 6.790 3.601 1.00 86.75 475 PRO A O 1
ATOM 3716 N N . GLU A 1 476 ? 35.736 8.032 1.753 1.00 89.06 476 GLU A N 1
ATOM 3717 C CA . GLU A 1 476 ? 36.833 8.955 2.065 1.00 89.06 476 GLU A CA 1
ATOM 3718 C C . GLU A 1 476 ? 36.316 10.166 2.848 1.00 89.06 476 GLU A C 1
ATOM 3720 O O . GLU A 1 476 ? 36.866 10.519 3.887 1.00 89.06 476 GLU A O 1
ATOM 3725 N N . GLU A 1 477 ? 35.208 10.751 2.396 1.00 91.38 477 GLU A N 1
ATOM 3726 C CA . GLU A 1 477 ? 34.660 12.003 2.939 1.00 91.38 477 GLU A CA 1
ATOM 3727 C C . GLU A 1 477 ? 33.738 11.794 4.146 1.00 91.38 477 GLU A C 1
ATOM 3729 O O . GLU A 1 477 ? 33.623 12.662 5.009 1.00 91.38 477 GLU A O 1
ATOM 3734 N N . GLU A 1 478 ? 33.084 10.634 4.225 1.00 93.06 478 GLU A N 1
ATOM 3735 C CA . GLU A 1 478 ? 32.074 10.296 5.236 1.00 93.06 478 GLU A CA 1
ATOM 3736 C C . GLU A 1 478 ? 32.587 9.242 6.233 1.00 93.06 478 GLU A C 1
ATOM 3738 O O . GLU A 1 478 ? 31.817 8.709 7.036 1.00 93.06 478 GLU A O 1
ATOM 3743 N N . ALA A 1 479 ? 33.895 8.946 6.232 1.00 90.38 479 ALA A N 1
ATOM 3744 C CA . ALA A 1 479 ? 34.520 8.010 7.176 1.00 90.38 479 ALA A CA 1
ATOM 3745 C C . ALA A 1 479 ? 34.241 8.385 8.639 1.00 90.38 479 ALA A C 1
ATOM 3747 O O . ALA A 1 479 ? 33.917 7.540 9.474 1.00 90.38 479 ALA A O 1
ATOM 3748 N N . TRP A 1 480 ? 34.290 9.684 8.935 1.00 91.38 480 TRP A N 1
ATOM 3749 C CA . TRP A 1 480 ? 34.009 10.261 10.250 1.00 91.38 480 TRP A CA 1
ATOM 3750 C C . TRP A 1 480 ? 32.529 10.150 10.678 1.00 91.38 480 TRP A C 1
ATOM 3752 O O . TRP A 1 480 ? 32.198 10.326 11.855 1.00 91.38 480 TRP A O 1
ATOM 3762 N N . LEU A 1 481 ? 31.630 9.838 9.739 1.00 91.75 481 LEU A N 1
ATOM 3763 C CA . LEU A 1 481 ? 30.217 9.536 9.984 1.00 91.75 481 LEU A CA 1
ATOM 3764 C C . LEU A 1 481 ? 29.956 8.028 10.115 1.00 91.75 481 LEU A C 1
ATOM 3766 O O . LEU A 1 481 ? 28.815 7.627 10.323 1.00 91.75 481 LEU A O 1
ATOM 3770 N N . GLY A 1 482 ? 30.995 7.193 10.023 1.00 87.44 482 GLY A N 1
ATOM 3771 C CA . GLY A 1 482 ? 30.883 5.736 10.092 1.00 87.44 482 GLY A CA 1
ATOM 3772 C C . GLY A 1 482 ? 30.818 5.039 8.730 1.00 87.44 482 GLY A C 1
ATOM 3773 O O . GLY A 1 482 ? 30.605 3.827 8.699 1.00 87.44 482 GLY A O 1
ATOM 3774 N N . CYS A 1 483 ? 31.033 5.754 7.616 1.00 88.81 483 CYS A N 1
ATOM 3775 C CA . CYS A 1 483 ? 31.144 5.134 6.293 1.00 88.81 483 CYS A CA 1
ATOM 3776 C C . CYS A 1 483 ? 32.452 4.324 6.210 1.00 88.81 483 CYS A C 1
ATOM 3778 O O . CYS A 1 483 ? 33.541 4.848 6.438 1.00 88.81 483 CYS A O 1
ATOM 3780 N N . LYS A 1 484 ? 32.372 3.025 5.913 1.00 84.12 484 LYS A N 1
ATOM 3781 C CA . LYS A 1 484 ? 33.548 2.139 5.857 1.00 84.12 484 LYS A CA 1
ATOM 3782 C C . LYS A 1 484 ? 34.013 1.952 4.414 1.00 84.12 484 LYS A C 1
ATOM 3784 O O . LYS A 1 484 ? 33.194 1.762 3.518 1.00 84.12 484 LYS A O 1
ATOM 3789 N N . ARG A 1 485 ? 35.334 1.955 4.190 1.00 60.69 485 ARG A N 1
ATOM 3790 C CA . ARG A 1 485 ? 35.936 1.588 2.897 1.00 60.69 485 ARG A CA 1
ATOM 3791 C C . ARG A 1 485 ? 35.660 0.103 2.647 1.00 60.69 485 ARG A C 1
ATOM 3793 O O . ARG A 1 485 ? 35.963 -0.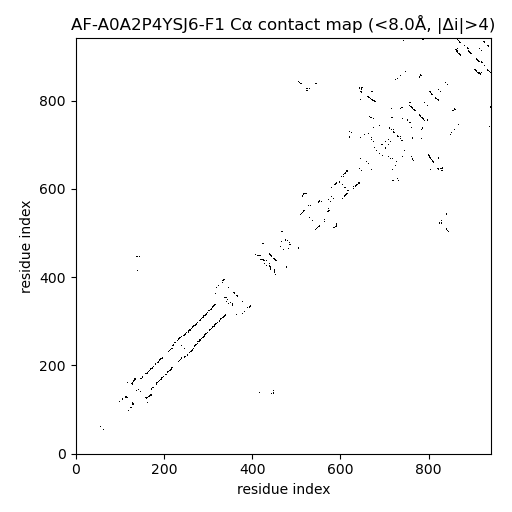722 3.506 1.00 60.69 485 ARG A O 1
ATOM 3800 N N . ALA A 1 486 ? 35.069 -0.234 1.504 1.00 53.44 486 ALA A N 1
ATOM 3801 C CA . ALA A 1 486 ? 34.907 -1.625 1.103 1.00 53.44 486 ALA A CA 1
ATOM 3802 C C . ALA A 1 486 ? 36.298 -2.209 0.806 1.00 53.44 486 ALA A C 1
ATOM 3804 O O . ALA A 1 486 ? 36.918 -1.857 -0.197 1.00 53.44 486 ALA A O 1
ATOM 3805 N N . ASP A 1 487 ? 36.818 -3.038 1.708 1.00 38.16 487 ASP A N 1
ATOM 3806 C CA . ASP A 1 487 ? 38.087 -3.731 1.511 1.00 38.16 487 ASP A CA 1
ATOM 3807 C C . ASP A 1 487 ? 37.870 -4.899 0.536 1.00 38.16 487 ASP A C 1
ATOM 3809 O O . ASP A 1 487 ? 37.109 -5.826 0.809 1.00 38.16 487 ASP A O 1
ATOM 3813 N N . LEU A 1 488 ? 38.506 -4.834 -0.634 1.00 40.84 488 LEU A N 1
ATOM 3814 C CA . LEU A 1 488 ? 38.375 -5.817 -1.714 1.00 40.84 488 LEU A CA 1
ATOM 3815 C C . LEU A 1 488 ? 39.326 -7.023 -1.551 1.00 40.84 488 LEU A C 1
ATOM 3817 O O . LEU A 1 488 ? 39.534 -7.752 -2.519 1.00 40.84 488 LEU A O 1
ATOM 3821 N N . SER A 1 489 ? 39.931 -7.256 -0.373 1.00 30.59 489 SER A N 1
ATOM 3822 C CA . SER A 1 489 ? 40.986 -8.284 -0.257 1.00 30.59 489 SER A CA 1
ATOM 3823 C C . SER A 1 489 ? 41.118 -9.093 1.044 1.00 30.59 489 SER A C 1
ATOM 3825 O O . SER A 1 489 ? 41.985 -9.963 1.097 1.00 30.59 489 SER A O 1
ATOM 3827 N N . ALA A 1 490 ? 40.273 -8.925 2.066 1.00 28.03 490 ALA A N 1
ATOM 3828 C CA . ALA A 1 490 ? 40.430 -9.669 3.324 1.00 28.03 490 ALA A CA 1
ATOM 3829 C C . ALA A 1 490 ? 39.234 -10.586 3.642 1.00 28.03 490 ALA A C 1
ATOM 3831 O O . ALA A 1 490 ? 38.132 -10.126 3.931 1.00 28.03 490 ALA A O 1
ATOM 3832 N N . ALA A 1 491 ? 39.470 -11.904 3.628 1.00 32.94 491 ALA A N 1
ATOM 3833 C CA . ALA A 1 491 ? 38.565 -12.906 4.194 1.00 32.94 491 ALA A CA 1
ATOM 3834 C C . ALA A 1 491 ? 38.469 -12.737 5.728 1.00 32.94 491 ALA A C 1
ATOM 3836 O O . ALA A 1 491 ? 39.501 -12.494 6.361 1.00 32.94 491 ALA A O 1
ATOM 3837 N N . PRO A 1 492 ? 37.292 -12.891 6.368 1.00 36.78 492 PRO A N 1
ATOM 3838 C CA . PRO A 1 492 ? 37.183 -12.643 7.797 1.00 36.78 492 PRO A CA 1
ATOM 3839 C C . PRO A 1 492 ? 37.570 -13.885 8.609 1.00 36.78 492 PRO A C 1
ATOM 3841 O O . PRO A 1 492 ? 36.871 -14.899 8.617 1.00 36.78 492 PRO A O 1
ATOM 3844 N N . THR A 1 493 ? 38.682 -13.780 9.337 1.00 29.30 493 THR A N 1
ATOM 3845 C CA . THR A 1 493 ? 38.974 -14.602 10.514 1.00 29.30 493 THR A CA 1
ATOM 3846 C C . THR A 1 493 ? 38.191 -14.102 11.728 1.00 29.30 493 THR A C 1
ATOM 3848 O O . THR A 1 493 ? 37.940 -12.914 11.916 1.00 29.30 493 THR A O 1
ATOM 3851 N N . SER A 1 494 ? 37.789 -15.065 12.551 1.00 39.19 494 SER A N 1
ATOM 3852 C CA . SER A 1 494 ? 36.944 -14.947 13.736 1.00 39.19 494 SER A CA 1
ATOM 3853 C C . SER A 1 494 ? 37.491 -14.015 14.821 1.00 39.19 494 SER A C 1
ATOM 3855 O O . SER A 1 494 ? 38.598 -14.246 15.309 1.00 39.19 494 SER A O 1
ATOM 3857 N N . VAL A 1 495 ? 36.655 -13.100 15.322 1.00 31.94 495 VAL A N 1
ATOM 3858 C CA . VAL A 1 495 ? 36.712 -12.638 16.719 1.00 31.94 495 VAL A CA 1
ATOM 3859 C C . VAL A 1 495 ? 35.291 -12.509 17.273 1.00 31.94 495 VAL A C 1
ATOM 3861 O O . VAL A 1 495 ? 34.376 -12.005 16.629 1.00 31.94 495 VAL A O 1
ATOM 3864 N N . SER A 1 496 ? 35.146 -13.053 18.471 1.00 31.66 496 SER A N 1
ATOM 3865 C CA . SER A 1 496 ? 33.954 -13.322 19.262 1.00 31.66 496 SER A CA 1
ATOM 3866 C C . SER A 1 496 ? 33.380 -12.117 20.018 1.00 31.66 496 SER A C 1
ATOM 3868 O O . SER A 1 496 ? 34.133 -11.333 20.586 1.00 31.66 496 SER A O 1
ATOM 3870 N N . ASN A 1 497 ? 32.049 -12.150 20.163 1.00 34.53 497 ASN A N 1
ATOM 3871 C CA . ASN A 1 497 ? 31.206 -11.624 21.248 1.00 34.53 497 ASN A CA 1
ATOM 3872 C C . ASN A 1 497 ? 31.151 -10.106 21.499 1.00 34.53 497 ASN A C 1
ATOM 3874 O O . ASN A 1 497 ? 31.984 -9.561 22.213 1.00 34.53 497 ASN A O 1
ATOM 3878 N N . LEU A 1 498 ? 30.044 -9.490 21.051 1.00 28.39 498 LEU A N 1
ATOM 3879 C CA . LEU A 1 498 ? 29.095 -8.688 21.852 1.00 28.39 498 LEU A CA 1
ATOM 3880 C C . LEU A 1 498 ? 27.806 -8.441 21.020 1.00 28.39 498 LEU A C 1
ATOM 3882 O O . LEU A 1 498 ? 27.877 -8.131 19.835 1.00 28.39 498 LEU A O 1
ATOM 3886 N N . GLN A 1 499 ? 26.640 -8.673 21.638 1.00 31.11 499 GLN A N 1
ATOM 3887 C CA . GLN A 1 499 ? 25.255 -8.539 21.121 1.00 31.11 499 GLN A CA 1
ATOM 3888 C C . GLN A 1 499 ? 24.972 -7.076 20.682 1.00 31.11 499 GLN A C 1
ATOM 3890 O O . GLN A 1 499 ? 25.464 -6.180 21.355 1.00 31.11 499 GLN A O 1
ATOM 3895 N N . HIS A 1 500 ? 24.262 -6.673 19.613 1.00 27.17 500 HIS A N 1
ATOM 3896 C CA . HIS A 1 500 ? 23.075 -7.126 18.858 1.00 27.17 500 HIS A CA 1
ATOM 3897 C C . HIS A 1 500 ? 23.132 -6.598 17.385 1.00 27.17 500 HIS A C 1
ATOM 3899 O O . HIS A 1 500 ? 23.945 -5.720 17.102 1.00 27.17 500 HIS A O 1
ATOM 3905 N N . PRO A 1 501 ? 22.302 -7.096 16.437 1.00 34.16 501 PRO A N 1
ATOM 3906 C CA . PRO A 1 501 ? 22.513 -6.937 14.989 1.00 34.16 501 PRO A CA 1
ATOM 3907 C C . PRO A 1 501 ? 21.662 -5.824 14.345 1.00 34.16 501 PRO A C 1
ATOM 3909 O O . PRO A 1 501 ? 20.545 -5.592 14.792 1.00 34.16 501 PRO A O 1
ATOM 3912 N N . THR A 1 502 ? 22.136 -5.195 13.258 1.00 30.67 502 THR A N 1
ATOM 3913 C CA . THR A 1 502 ? 21.308 -4.746 12.102 1.00 30.67 502 THR A CA 1
ATOM 3914 C C . THR A 1 502 ? 22.184 -4.197 10.960 1.00 30.67 502 THR A C 1
ATOM 3916 O O . THR A 1 502 ? 22.502 -3.018 10.889 1.00 30.67 502 THR A O 1
ATOM 3919 N N . ASN A 1 503 ? 22.583 -5.089 10.046 1.00 29.41 503 ASN A N 1
ATOM 3920 C CA . ASN A 1 503 ? 23.119 -4.760 8.719 1.00 29.41 503 ASN A CA 1
ATOM 3921 C C . ASN A 1 503 ? 21.948 -4.492 7.754 1.00 29.41 503 ASN A C 1
ATOM 3923 O O . ASN A 1 503 ? 21.029 -5.309 7.714 1.00 29.41 503 ASN A O 1
ATOM 3927 N N . VAL A 1 504 ? 22.012 -3.457 6.906 1.00 32.22 504 VAL A N 1
ATOM 3928 C CA . VAL A 1 504 ? 21.158 -3.352 5.703 1.00 32.22 504 VAL A CA 1
ATOM 3929 C C . VAL A 1 504 ? 22.035 -3.364 4.446 1.00 32.22 504 VAL A C 1
ATOM 3931 O O . VAL A 1 504 ? 22.678 -2.381 4.081 1.00 32.22 504 VAL A O 1
ATOM 3934 N N . P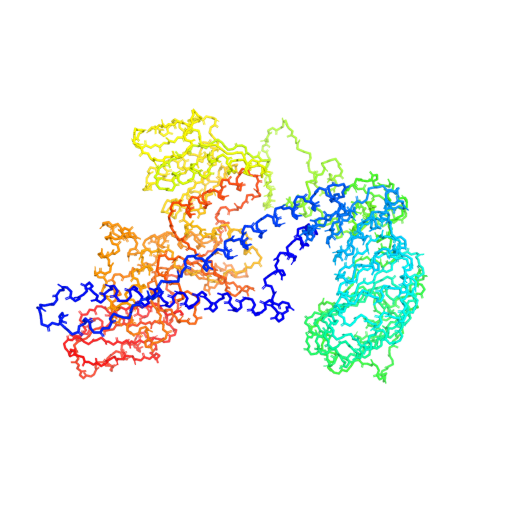HE A 1 505 ? 22.066 -4.522 3.784 1.00 32.25 505 PHE A N 1
ATOM 3935 C CA . PHE A 1 505 ? 22.689 -4.755 2.479 1.00 32.25 505 PHE A CA 1
ATOM 3936 C C . PHE A 1 505 ? 21.844 -4.108 1.365 1.00 32.25 505 PHE A C 1
ATOM 3938 O O . PHE A 1 505 ? 20.690 -4.485 1.210 1.00 32.25 505 PHE A O 1
ATOM 3945 N N . ILE A 1 506 ? 22.401 -3.221 0.532 1.00 37.12 506 ILE A N 1
ATOM 3946 C CA . ILE A 1 506 ? 21.851 -2.955 -0.815 1.00 37.12 506 ILE A CA 1
ATOM 3947 C C . ILE A 1 506 ? 22.803 -3.613 -1.811 1.00 37.12 506 ILE A C 1
ATOM 3949 O O . ILE A 1 506 ? 24.004 -3.336 -1.793 1.00 37.12 506 ILE A O 1
ATOM 3953 N N . MET A 1 507 ? 22.285 -4.526 -2.636 1.00 41.41 507 MET A N 1
ATOM 3954 C CA . MET A 1 507 ? 23.090 -5.241 -3.627 1.00 41.41 507 MET A CA 1
ATOM 3955 C C . MET A 1 507 ? 23.206 -4.417 -4.921 1.00 41.41 507 MET A C 1
ATOM 3957 O O . MET A 1 507 ? 22.265 -3.716 -5.289 1.00 41.41 507 MET A O 1
ATOM 3961 N N . PRO A 1 508 ? 24.336 -4.486 -5.648 1.00 54.97 508 PRO A N 1
ATOM 3962 C CA . PRO A 1 508 ? 24.415 -3.944 -7.003 1.00 54.97 508 PRO A CA 1
ATOM 3963 C C . PRO A 1 508 ? 23.390 -4.638 -7.913 1.00 54.97 508 PRO A C 1
ATOM 3965 O O . PRO A 1 508 ? 23.048 -5.795 -7.681 1.00 54.97 508 PRO A O 1
ATOM 3968 N N . ARG A 1 509 ? 22.924 -3.950 -8.968 1.00 70.81 509 ARG A N 1
ATOM 3969 C CA . ARG A 1 509 ? 22.010 -4.532 -9.971 1.00 70.81 509 ARG A CA 1
ATOM 3970 C C . ARG A 1 509 ? 22.524 -5.897 -10.433 1.00 70.81 509 ARG A C 1
ATOM 3972 O O . ARG A 1 509 ? 23.662 -6.008 -10.894 1.00 70.81 509 ARG A O 1
ATOM 3979 N N . VAL A 1 510 ? 21.673 -6.913 -10.340 1.00 79.44 510 VAL A N 1
ATOM 3980 C CA . VAL A 1 510 ? 22.030 -8.307 -10.611 1.00 79.44 510 VAL A CA 1
ATOM 3981 C C . VAL A 1 510 ? 21.474 -8.702 -11.973 1.00 79.44 510 VAL A C 1
ATOM 3983 O O . VAL A 1 510 ? 20.283 -8.560 -12.245 1.00 79.44 510 VAL A O 1
ATOM 3986 N N . THR A 1 511 ? 22.335 -9.222 -12.847 1.00 90.06 511 THR A N 1
ATOM 3987 C CA . THR A 1 511 ? 21.856 -9.896 -14.059 1.00 90.06 511 THR A CA 1
ATOM 3988 C C . THR A 1 511 ? 21.363 -11.281 -13.668 1.00 90.06 511 THR A C 1
ATOM 3990 O O . THR A 1 511 ? 22.143 -12.092 -13.172 1.00 90.06 511 THR A O 1
ATOM 3993 N N . LEU A 1 512 ? 20.078 -11.552 -13.877 1.00 94.25 512 LEU A N 1
ATOM 3994 C CA . LEU A 1 512 ? 19.453 -12.818 -13.520 1.00 94.25 512 LEU A CA 1
ATOM 3995 C C . LEU A 1 512 ? 19.463 -13.770 -14.707 1.00 94.25 512 LEU A C 1
ATOM 3997 O O . LEU A 1 512 ? 18.811 -13.535 -15.728 1.00 94.25 512 LEU A O 1
ATOM 4001 N N . ASN A 1 513 ? 20.179 -14.872 -14.544 1.00 96.62 513 ASN A N 1
ATOM 4002 C CA . ASN A 1 513 ? 20.093 -16.005 -15.441 1.00 96.62 513 ASN A CA 1
ATOM 4003 C C . ASN A 1 513 ? 19.268 -17.090 -14.750 1.00 96.62 513 ASN A C 1
ATOM 4005 O O . ASN A 1 513 ? 19.690 -17.668 -13.744 1.00 96.62 513 ASN A O 1
ATOM 40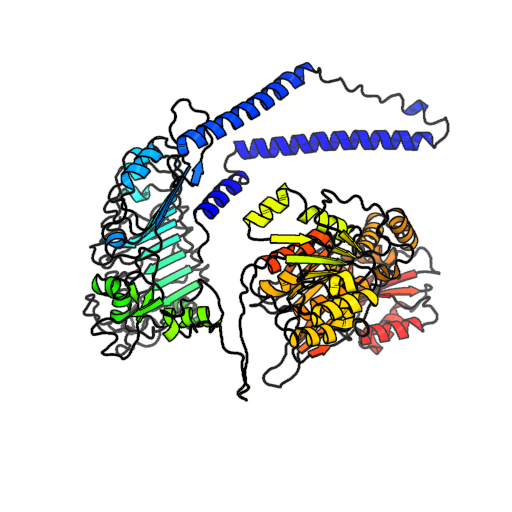09 N N . ILE A 1 514 ? 18.058 -17.288 -15.259 1.00 98.19 514 ILE A N 1
ATOM 4010 C CA . ILE A 1 514 ? 16.976 -17.980 -14.571 1.00 98.19 514 ILE A CA 1
ATOM 4011 C C . ILE A 1 514 ? 16.868 -19.419 -15.068 1.00 98.19 514 ILE A C 1
ATOM 4013 O O . ILE A 1 514 ? 16.697 -19.672 -16.264 1.00 98.19 514 ILE A O 1
ATOM 4017 N N . GLY A 1 515 ? 16.893 -20.351 -14.119 1.00 98.31 515 GLY A N 1
ATOM 4018 C CA . GLY A 1 515 ? 16.440 -21.723 -14.298 1.00 98.31 515 GLY A CA 1
ATOM 4019 C C . GLY A 1 515 ? 15.001 -21.856 -13.817 1.00 98.31 515 GLY A C 1
ATOM 4020 O O . GLY A 1 515 ? 14.717 -21.619 -12.645 1.00 98.31 515 GLY A O 1
ATOM 4021 N N . MET A 1 516 ? 14.079 -22.217 -14.705 1.00 98.00 516 MET A N 1
ATOM 4022 C CA . MET A 1 516 ? 12.659 -22.322 -14.370 1.00 98.00 516 MET A CA 1
ATOM 4023 C C . MET A 1 516 ? 12.231 -23.785 -14.246 1.00 98.00 516 MET A C 1
ATOM 4025 O O . MET A 1 516 ? 12.421 -24.573 -15.171 1.00 98.00 516 MET A O 1
ATOM 4029 N N . PHE A 1 517 ? 11.612 -24.148 -13.128 1.00 97.62 517 PHE A N 1
ATOM 4030 C CA . PHE A 1 517 ? 11.020 -25.463 -12.905 1.00 97.62 517 PHE A CA 1
ATOM 4031 C C . PHE A 1 517 ? 9.509 -25.375 -13.079 1.00 97.62 517 PHE A C 1
ATOM 4033 O O . PHE A 1 517 ? 8.825 -24.696 -12.321 1.00 97.62 517 PHE A O 1
ATOM 4040 N N . GLY A 1 518 ? 8.982 -26.067 -14.086 1.00 94.50 518 GLY A N 1
ATOM 4041 C CA . GLY A 1 518 ? 7.576 -25.965 -14.462 1.00 94.50 518 GLY A CA 1
ATOM 4042 C C . GLY A 1 518 ? 7.323 -24.886 -15.518 1.00 94.50 518 GLY A C 1
ATOM 4043 O O . GLY A 1 518 ? 7.771 -23.748 -15.442 1.00 94.50 518 GLY A O 1
ATOM 4044 N N . CYS A 1 519 ? 6.570 -25.260 -16.550 1.00 94.19 519 CYS A N 1
ATOM 4045 C CA . CYS A 1 519 ? 6.200 -24.379 -17.659 1.00 94.19 519 CYS A CA 1
ATOM 4046 C C . CYS A 1 519 ? 4.762 -24.682 -18.098 1.00 94.19 519 CYS A C 1
ATOM 4048 O O . CYS A 1 519 ? 4.485 -25.043 -19.243 1.00 94.19 519 CYS A O 1
ATOM 4050 N N . GLY A 1 520 ? 3.861 -24.671 -17.113 1.00 91.38 520 GLY A N 1
ATOM 4051 C CA . GLY A 1 520 ? 2.416 -24.728 -17.323 1.00 91.38 520 GLY A CA 1
ATOM 4052 C C . GLY A 1 520 ? 1.845 -23.335 -17.591 1.00 91.38 520 GLY A C 1
ATOM 4053 O O . GLY A 1 520 ? 2.530 -22.461 -18.115 1.00 91.38 520 GLY A O 1
ATOM 4054 N N . THR A 1 521 ? 0.602 -23.105 -17.174 1.00 91.12 521 THR A N 1
ATOM 4055 C CA . THR A 1 521 ? -0.101 -21.830 -17.366 1.00 91.12 521 THR A CA 1
ATOM 4056 C C . THR A 1 521 ? 0.684 -20.634 -16.816 1.00 91.12 521 THR A C 1
ATOM 4058 O O . THR A 1 521 ? 0.905 -19.674 -17.547 1.00 91.12 521 THR A O 1
ATOM 4061 N N . VAL A 1 522 ? 1.157 -20.698 -15.565 1.00 93.75 522 VAL A N 1
ATOM 4062 C CA . VAL A 1 522 ? 1.910 -19.595 -14.935 1.00 93.75 522 VAL A CA 1
ATOM 4063 C C . VAL A 1 522 ? 3.312 -19.466 -15.534 1.00 93.75 522 VAL A C 1
ATOM 4065 O O . VAL A 1 522 ? 3.672 -18.385 -15.988 1.00 93.75 522 VAL A O 1
ATOM 4068 N N . GLY A 1 523 ? 4.074 -20.564 -15.617 1.00 95.31 523 GLY A N 1
ATOM 4069 C CA . GLY A 1 523 ? 5.438 -20.542 -16.165 1.00 95.31 523 GLY A CA 1
ATOM 4070 C C . GLY A 1 523 ? 5.507 -20.064 -17.619 1.00 95.31 523 GLY A C 1
ATOM 4071 O O . GLY A 1 523 ? 6.404 -19.304 -17.970 1.00 95.31 523 GLY A O 1
ATOM 4072 N N . GLY A 1 524 ? 4.521 -20.412 -18.452 1.00 94.94 524 GLY A N 1
ATOM 4073 C CA . GLY A 1 524 ? 4.407 -19.849 -19.800 1.00 94.94 524 GLY A CA 1
ATOM 4074 C C . GLY A 1 524 ? 4.112 -18.346 -19.795 1.00 94.94 524 GLY A C 1
ATOM 4075 O O . GLY A 1 524 ? 4.685 -17.606 -20.585 1.00 94.94 524 GLY A O 1
ATOM 4076 N N . GLY A 1 525 ? 3.274 -17.865 -18.868 1.00 95.38 525 GLY A N 1
ATOM 4077 C CA . GLY A 1 525 ? 3.043 -16.430 -18.669 1.00 95.38 525 GLY A CA 1
ATOM 4078 C C . GLY A 1 525 ? 4.306 -15.662 -18.259 1.00 95.38 525 GLY A C 1
ATOM 4079 O O . GLY A 1 525 ? 4.565 -14.597 -18.813 1.00 95.38 525 GLY A O 1
ATOM 4080 N N . VAL A 1 526 ? 5.105 -16.211 -17.336 1.00 96.25 526 VAL A N 1
ATOM 4081 C CA . VAL A 1 526 ? 6.389 -15.623 -16.902 1.00 96.25 526 VAL A CA 1
ATOM 4082 C C . VAL A 1 526 ? 7.372 -15.561 -18.069 1.00 96.25 526 VAL A C 1
ATOM 4084 O O . VAL A 1 526 ? 7.966 -14.512 -18.322 1.00 96.25 526 VAL A O 1
ATOM 4087 N N . PHE A 1 527 ? 7.492 -16.657 -18.825 1.00 95.88 527 PHE A N 1
ATOM 4088 C CA . PHE A 1 527 ? 8.361 -16.718 -19.996 1.00 95.88 527 PHE A CA 1
ATOM 4089 C C . PHE A 1 527 ? 8.007 -15.640 -21.029 1.00 95.88 527 PHE A C 1
ATOM 4091 O O . PHE A 1 527 ? 8.881 -14.863 -21.421 1.00 95.88 527 PHE A O 1
ATOM 4098 N N . ASP A 1 528 ? 6.728 -15.542 -21.407 1.00 93.44 528 ASP A N 1
ATOM 4099 C CA . ASP A 1 528 ? 6.252 -14.567 -22.395 1.00 93.44 528 ASP A CA 1
ATOM 4100 C C . ASP A 1 528 ? 6.442 -13.116 -21.917 1.00 93.44 528 ASP A C 1
ATOM 4102 O O . ASP A 1 528 ? 6.752 -12.224 -22.712 1.00 93.44 528 ASP A O 1
ATOM 4106 N N . LEU A 1 529 ? 6.255 -12.853 -20.615 1.00 92.94 529 LEU A N 1
ATOM 4107 C CA . LEU A 1 529 ? 6.463 -11.526 -20.025 1.00 92.94 529 LEU A CA 1
ATOM 4108 C C . LEU A 1 529 ? 7.933 -11.089 -20.109 1.00 92.94 529 LEU A C 1
ATOM 4110 O O . LEU A 1 529 ? 8.181 -9.925 -20.435 1.00 92.94 529 LEU A O 1
ATOM 4114 N N . LEU A 1 530 ? 8.880 -12.006 -19.874 1.00 92.69 530 LEU A N 1
ATOM 4115 C CA . LEU A 1 530 ? 10.325 -11.746 -19.955 1.00 92.69 530 LEU A CA 1
ATOM 4116 C C . LEU A 1 530 ? 10.853 -11.649 -21.392 1.00 92.69 530 LEU A C 1
ATOM 4118 O O . LEU A 1 530 ? 11.711 -10.810 -21.665 1.00 92.69 530 LEU A O 1
ATOM 4122 N N . HIS A 1 531 ? 10.360 -12.492 -22.306 1.00 91.88 531 HIS A N 1
ATOM 4123 C CA . HIS A 1 531 ? 10.919 -12.620 -23.663 1.00 91.88 531 HIS A CA 1
ATOM 4124 C C . HIS A 1 531 ? 10.206 -11.769 -24.714 1.00 91.88 531 HIS A C 1
ATOM 4126 O O . HIS A 1 531 ? 10.713 -11.620 -25.826 1.00 91.88 531 HIS A O 1
ATOM 4132 N N . SER A 1 532 ? 9.072 -11.147 -24.381 1.00 91.06 532 SER A N 1
ATOM 4133 C CA . SER A 1 532 ? 8.440 -10.153 -25.252 1.00 91.06 532 SER A CA 1
ATOM 4134 C C . SER A 1 532 ? 9.422 -9.008 -25.566 1.00 91.06 532 SER A C 1
ATOM 4136 O O . SER A 1 532 ? 9.853 -8.327 -24.634 1.00 91.06 532 SER A O 1
ATOM 4138 N N . PRO A 1 533 ? 9.746 -8.720 -26.846 1.00 86.69 533 PRO A N 1
ATOM 4139 C CA . PRO A 1 533 ? 10.767 -7.727 -27.202 1.00 86.69 533 PRO A CA 1
ATOM 4140 C C . PRO A 1 533 ? 10.509 -6.337 -26.608 1.00 86.69 533 PRO A C 1
ATOM 4142 O O . PRO A 1 533 ? 11.404 -5.719 -26.034 1.00 86.69 533 PRO A O 1
ATOM 4145 N N . VAL A 1 534 ? 9.254 -5.879 -26.676 1.00 88.75 534 VAL A N 1
ATOM 4146 C CA . VAL A 1 534 ? 8.830 -4.571 -26.154 1.00 88.75 534 VAL A CA 1
ATOM 4147 C C . VAL A 1 534 ? 8.986 -4.509 -24.633 1.00 88.75 534 VAL A C 1
ATOM 4149 O O . VAL A 1 534 ? 9.489 -3.524 -24.090 1.00 88.75 534 VAL A O 1
ATOM 4152 N N . ARG A 1 535 ? 8.577 -5.567 -23.920 1.00 87.50 535 ARG A N 1
ATOM 4153 C CA . ARG A 1 535 ? 8.673 -5.610 -22.453 1.00 87.50 535 ARG A CA 1
ATOM 4154 C C . ARG A 1 535 ? 10.111 -5.783 -21.991 1.00 87.50 535 ARG A C 1
ATOM 4156 O O . ARG A 1 535 ? 10.520 -5.079 -21.077 1.00 87.50 535 ARG A O 1
ATOM 4163 N N . ARG A 1 536 ? 10.889 -6.638 -22.653 1.00 86.12 536 ARG A N 1
ATOM 4164 C CA . ARG A 1 536 ? 12.315 -6.841 -22.379 1.00 86.12 536 ARG A CA 1
ATOM 4165 C C . ARG A 1 536 ? 13.098 -5.539 -22.526 1.00 86.12 536 ARG A C 1
ATOM 4167 O O . ARG A 1 536 ? 13.881 -5.208 -21.643 1.00 86.12 536 ARG A O 1
ATOM 4174 N N . GLN A 1 537 ? 12.829 -4.756 -23.575 1.00 85.88 537 GLN A N 1
ATOM 4175 C CA . GLN A 1 537 ? 13.428 -3.428 -23.742 1.00 85.88 537 GLN A CA 1
ATOM 4176 C C . GLN A 1 537 ? 13.035 -2.475 -22.602 1.00 85.88 537 GLN A C 1
ATOM 4178 O O . GLN A 1 537 ? 13.890 -1.774 -22.062 1.00 85.88 537 GLN A O 1
ATOM 4183 N N . LYS A 1 538 ? 11.758 -2.476 -22.195 1.00 86.56 538 LYS A N 1
ATOM 4184 C CA . LYS A 1 538 ? 11.272 -1.663 -21.068 1.00 86.56 538 LYS A CA 1
ATOM 4185 C C . LYS A 1 538 ? 11.914 -2.069 -19.734 1.00 86.56 538 LYS A C 1
ATOM 4187 O O . LYS A 1 538 ? 12.289 -1.195 -18.960 1.00 86.56 538 LYS A O 1
ATOM 4192 N N . LEU A 1 539 ? 12.068 -3.368 -19.478 1.00 88.56 539 LEU A N 1
ATOM 4193 C CA . LEU A 1 539 ? 12.740 -3.905 -18.290 1.00 88.56 539 LEU A CA 1
ATOM 4194 C C . LEU A 1 539 ? 14.227 -3.526 -18.276 1.00 88.56 539 LEU A C 1
ATOM 4196 O O . LEU A 1 539 ? 14.710 -3.002 -17.274 1.00 88.56 539 LEU A O 1
ATOM 4200 N N . ALA A 1 540 ? 14.919 -3.669 -19.408 1.00 86.06 540 ALA A N 1
ATOM 4201 C CA . ALA A 1 540 ? 16.318 -3.270 -19.543 1.00 86.06 540 ALA A CA 1
ATOM 4202 C C . ALA A 1 540 ? 16.519 -1.764 -19.288 1.00 86.06 540 ALA A C 1
ATOM 4204 O O . ALA A 1 540 ? 17.435 -1.378 -18.561 1.00 86.06 540 ALA A O 1
ATOM 4205 N N . ALA A 1 541 ? 15.621 -0.908 -19.795 1.00 84.44 541 ALA A N 1
ATOM 4206 C CA . ALA A 1 541 ? 15.638 0.534 -19.520 1.00 84.44 541 ALA A CA 1
ATOM 4207 C C . ALA A 1 541 ? 15.450 0.863 -18.024 1.00 84.44 541 ALA A C 1
ATOM 4209 O O . ALA A 1 541 ? 15.930 1.887 -17.545 1.00 84.44 541 ALA A O 1
ATOM 4210 N N . MET A 1 542 ? 14.797 -0.026 -17.272 1.00 81.62 542 MET A N 1
ATOM 4211 C CA . MET A 1 542 ? 14.646 0.055 -15.816 1.00 81.62 542 MET A CA 1
ATOM 4212 C C . MET A 1 542 ? 15.798 -0.606 -15.039 1.00 81.62 542 MET A C 1
ATOM 4214 O O . MET A 1 542 ? 15.716 -0.727 -13.816 1.00 81.62 542 MET A O 1
ATOM 4218 N N . GLY A 1 543 ? 16.855 -1.055 -15.722 1.00 83.25 543 GLY A N 1
ATOM 4219 C CA . GLY A 1 543 ? 17.987 -1.752 -15.111 1.00 83.25 543 GLY A CA 1
ATOM 4220 C C . GLY A 1 543 ? 17.727 -3.215 -14.752 1.00 83.25 543 GLY A C 1
ATOM 4221 O O . GLY A 1 543 ? 18.524 -3.787 -14.017 1.00 83.25 543 GLY A O 1
ATOM 4222 N N . VAL A 1 544 ? 16.638 -3.812 -15.243 1.00 89.12 544 VAL A N 1
ATOM 4223 C CA . VAL A 1 544 ? 16.287 -5.220 -15.014 1.00 89.12 544 VAL A CA 1
ATOM 4224 C C . VAL A 1 544 ? 16.810 -6.053 -16.180 1.00 89.12 544 VAL A C 1
ATOM 4226 O O . VAL A 1 544 ? 16.232 -6.047 -17.267 1.00 89.12 544 VAL A O 1
ATOM 4229 N N . ASN A 1 545 ? 17.896 -6.787 -15.941 1.00 89.94 545 ASN A N 1
ATOM 4230 C CA . ASN A 1 545 ? 18.461 -7.735 -16.898 1.00 89.94 545 ASN A CA 1
ATOM 4231 C C . ASN A 1 545 ? 18.159 -9.157 -16.428 1.00 89.94 545 ASN A C 1
ATOM 4233 O O . ASN A 1 545 ? 18.845 -9.673 -15.553 1.00 89.94 545 ASN A O 1
ATOM 4237 N N . ALA A 1 546 ? 17.132 -9.782 -17.000 1.00 93.75 546 ALA A N 1
ATOM 4238 C CA . ALA A 1 546 ? 16.723 -11.141 -16.660 1.00 93.75 546 ALA A CA 1
ATOM 4239 C C . ALA A 1 546 ? 16.456 -11.969 -17.924 1.00 93.75 546 ALA A C 1
ATOM 4241 O O . ALA A 1 546 ? 15.888 -11.460 -18.894 1.00 93.75 546 ALA A O 1
ATOM 4242 N N . LEU A 1 547 ? 16.864 -13.238 -17.910 1.00 93.94 547 LEU A N 1
ATOM 4243 C CA . LEU A 1 547 ? 16.675 -14.191 -19.006 1.00 93.94 547 LEU A CA 1
ATOM 4244 C C . LEU A 1 547 ? 16.387 -15.586 -18.446 1.00 93.94 547 LEU A C 1
ATOM 4246 O O . LEU A 1 547 ? 17.029 -15.992 -17.485 1.00 93.94 547 LEU A O 1
ATOM 4250 N N . VAL A 1 548 ? 15.480 -16.341 -19.073 1.00 96.88 548 VAL A N 1
ATOM 4251 C CA . VAL A 1 548 ? 15.288 -17.768 -18.759 1.00 96.88 548 VAL A CA 1
ATOM 4252 C C . VAL A 1 548 ? 16.191 -18.597 -19.669 1.00 96.88 548 VAL A C 1
ATOM 4254 O O . VAL A 1 548 ? 15.945 -18.670 -20.871 1.00 96.88 548 VAL A O 1
ATOM 4257 N N . SER A 1 549 ? 17.227 -19.231 -19.117 1.00 96.50 549 SER A N 1
ATOM 4258 C CA . SER A 1 549 ? 18.175 -20.048 -19.899 1.00 96.50 549 SER A CA 1
ATOM 4259 C C . SER A 1 549 ? 17.772 -21.512 -20.001 1.00 96.50 549 SER A C 1
ATOM 4261 O O . SER A 1 549 ? 17.966 -22.145 -21.042 1.00 96.50 549 SER A O 1
ATOM 4263 N N . LYS A 1 550 ? 17.204 -22.071 -18.931 1.00 97.62 550 LYS A N 1
ATOM 4264 C CA . LYS A 1 550 ? 16.797 -23.477 -18.882 1.00 97.62 550 LYS A CA 1
ATOM 4265 C C . LYS A 1 550 ? 15.424 -23.632 -18.257 1.00 97.62 550 LYS A C 1
ATOM 4267 O O . LYS A 1 550 ? 15.107 -22.981 -17.264 1.00 97.62 550 LYS A O 1
ATOM 4272 N N . ILE A 1 551 ? 14.623 -24.522 -18.832 1.00 97.62 551 ILE A N 1
ATOM 4273 C CA . ILE A 1 551 ? 13.280 -24.845 -18.355 1.00 97.62 551 ILE A CA 1
ATOM 4274 C C . ILE A 1 551 ? 13.187 -26.352 -18.095 1.00 97.62 551 ILE A C 1
ATOM 4276 O O . ILE A 1 551 ? 13.234 -27.152 -19.033 1.00 97.62 551 ILE A O 1
ATOM 4280 N N . CYS A 1 552 ? 13.028 -26.741 -16.830 1.00 96.94 552 CYS A N 1
ATOM 4281 C CA . CYS A 1 552 ? 12.849 -28.131 -16.426 1.00 96.94 552 CYS A CA 1
ATOM 4282 C C . CYS A 1 552 ? 11.369 -28.531 -16.449 1.00 96.94 552 CYS A C 1
ATOM 4284 O O . CYS A 1 552 ? 10.514 -27.890 -15.826 1.00 96.94 552 CYS A O 1
ATOM 4286 N N . VAL A 1 553 ? 11.058 -29.596 -17.190 1.00 95.00 553 VAL A N 1
ATOM 4287 C CA . VAL A 1 553 ? 9.702 -30.107 -17.418 1.00 95.00 553 VAL A CA 1
ATOM 4288 C C . VAL A 1 553 ? 9.697 -31.625 -17.583 1.00 95.00 553 VAL A C 1
ATOM 4290 O O . VAL A 1 553 ? 10.622 -32.203 -18.139 1.00 95.00 553 VAL A O 1
ATOM 4293 N N . GLN A 1 554 ? 8.589 -32.273 -17.213 1.00 91.69 554 GLN A N 1
ATOM 4294 C CA . GLN A 1 554 ? 8.432 -33.727 -17.377 1.00 91.69 554 GLN A CA 1
ATOM 4295 C C . GLN A 1 554 ? 8.497 -34.186 -18.845 1.00 91.69 554 GLN A C 1
ATOM 4297 O O . GLN A 1 554 ? 9.085 -35.214 -19.158 1.00 91.69 554 GLN A O 1
ATOM 4302 N N . ASN A 1 555 ? 7.895 -33.426 -19.768 1.00 92.50 555 ASN A N 1
ATOM 4303 C CA . ASN A 1 555 ? 7.896 -33.744 -21.198 1.00 92.50 555 ASN A CA 1
ATOM 4304 C C . ASN A 1 555 ? 8.500 -32.595 -22.011 1.00 92.50 555 ASN A C 1
ATOM 4306 O O . ASN A 1 555 ? 7.809 -31.625 -22.333 1.00 92.50 555 ASN A O 1
ATOM 4310 N N . VAL A 1 556 ? 9.774 -32.718 -22.381 1.00 93.25 556 VAL A N 1
ATOM 4311 C CA . VAL A 1 556 ? 10.504 -31.697 -23.157 1.00 93.25 556 VAL A CA 1
ATOM 4312 C C . VAL A 1 556 ? 9.939 -31.473 -24.565 1.00 93.25 556 VAL A C 1
ATOM 4314 O O . VAL A 1 556 ? 10.105 -30.392 -25.114 1.00 93.25 556 VAL A O 1
ATOM 4317 N N . LYS A 1 557 ? 9.214 -32.448 -25.132 1.00 90.56 557 LYS A N 1
ATOM 4318 C CA . LYS A 1 557 ? 8.644 -32.377 -26.491 1.00 90.56 557 LYS A CA 1
ATOM 4319 C C . LYS A 1 557 ? 7.235 -31.779 -26.547 1.00 90.56 557 LYS A C 1
ATOM 4321 O O . LYS A 1 557 ? 6.733 -31.533 -27.638 1.00 90.56 557 LYS A O 1
ATOM 4326 N N . LYS A 1 558 ? 6.569 -31.586 -25.402 1.00 90.81 558 LYS A N 1
ATOM 4327 C CA . LYS A 1 558 ? 5.214 -31.015 -25.345 1.00 90.81 558 LYS A CA 1
ATOM 4328 C C . LYS A 1 558 ? 5.228 -29.573 -25.866 1.00 90.81 558 LYS A C 1
ATOM 4330 O O . LYS A 1 558 ? 5.959 -28.747 -25.324 1.00 90.81 558 LYS A O 1
ATOM 4335 N N . ASP A 1 559 ? 4.380 -29.262 -26.844 1.00 87.25 559 ASP A N 1
ATOM 4336 C CA . ASP A 1 559 ? 4.131 -27.873 -27.233 1.00 87.25 559 ASP A CA 1
ATOM 4337 C C . ASP A 1 559 ? 3.380 -27.141 -26.109 1.00 87.25 559 ASP A C 1
ATOM 4339 O O . ASP A 1 559 ? 2.418 -27.650 -25.525 1.00 87.25 559 ASP A O 1
ATOM 4343 N N . ARG A 1 560 ? 3.877 -25.955 -25.771 1.00 87.12 560 ARG A N 1
ATOM 4344 C CA . ARG A 1 560 ? 3.397 -25.102 -24.677 1.00 87.12 560 ARG A CA 1
ATOM 4345 C C . ARG A 1 560 ? 2.860 -23.763 -25.174 1.00 87.12 560 ARG A C 1
ATOM 4347 O O . ARG A 1 560 ? 2.395 -22.976 -24.353 1.00 87.12 560 ARG A O 1
ATOM 4354 N N . GLY A 1 561 ? 2.934 -23.493 -26.481 1.00 86.25 561 GLY A N 1
ATOM 4355 C CA . GLY A 1 561 ? 2.506 -22.220 -27.059 1.00 86.25 561 GLY A CA 1
ATOM 4356 C C . GLY A 1 561 ? 3.262 -21.016 -26.489 1.00 86.25 561 GLY A C 1
ATOM 4357 O O . GLY A 1 561 ? 2.648 -19.973 -26.258 1.00 86.25 561 GLY A O 1
ATOM 4358 N N . LEU A 1 562 ? 4.561 -21.174 -26.201 1.00 89.56 562 LEU A N 1
ATOM 4359 C CA . LEU A 1 562 ? 5.415 -20.073 -25.749 1.00 89.56 562 LEU A CA 1
ATOM 4360 C C . LEU A 1 562 ? 5.656 -19.096 -26.893 1.00 89.56 562 LEU A C 1
ATOM 4362 O O . LEU A 1 562 ? 5.984 -19.496 -28.013 1.00 89.56 562 LEU A O 1
ATOM 4366 N N . GLN A 1 563 ? 5.525 -17.811 -26.598 1.00 81.88 563 GLN A N 1
ATOM 4367 C CA . GLN A 1 563 ? 5.811 -16.751 -27.550 1.00 81.88 563 GLN A CA 1
ATOM 4368 C C . GLN A 1 563 ? 7.296 -16.390 -27.442 1.00 81.88 563 GLN A C 1
ATOM 4370 O O . GLN A 1 563 ? 7.842 -16.305 -26.348 1.00 81.88 563 GLN A O 1
ATOM 4375 N N . HIS A 1 564 ? 7.958 -16.152 -28.577 1.00 85.00 564 HIS A N 1
ATOM 4376 C CA . HIS A 1 564 ? 9.354 -15.685 -28.618 1.00 85.00 564 HIS A CA 1
ATOM 4377 C C . HIS A 1 564 ? 10.407 -16.678 -28.086 1.00 85.00 564 HIS A C 1
ATOM 4379 O O . HIS A 1 564 ? 11.457 -16.259 -27.607 1.00 85.00 564 HIS A O 1
ATOM 4385 N N . LEU A 1 565 ? 10.160 -17.988 -28.193 1.00 87.69 565 LEU A N 1
ATOM 4386 C CA . LEU A 1 565 ? 11.179 -18.999 -27.899 1.00 87.69 565 LEU A CA 1
ATOM 4387 C C . LEU A 1 565 ? 12.341 -18.897 -28.907 1.00 87.69 565 LEU A C 1
ATOM 4389 O O . LEU A 1 565 ? 12.150 -19.139 -30.100 1.00 87.69 565 LEU A O 1
ATOM 4393 N N . GLY A 1 566 ? 13.525 -18.528 -28.416 1.00 82.50 566 GLY A N 1
ATOM 4394 C CA . GLY A 1 566 ? 14.767 -18.428 -29.187 1.00 82.50 566 GLY A CA 1
ATOM 4395 C C . GLY A 1 566 ? 15.790 -19.512 -28.829 1.00 82.50 566 GLY A C 1
ATOM 4396 O O . GLY A 1 566 ? 15.499 -20.442 -28.078 1.00 82.50 566 GLY A O 1
ATOM 4397 N N . SER A 1 567 ? 17.004 -19.399 -29.375 1.00 86.06 567 SER A N 1
ATOM 4398 C CA . SER A 1 567 ? 18.113 -20.338 -29.118 1.00 86.06 567 SER A CA 1
ATOM 4399 C C . SER A 1 567 ? 18.751 -20.181 -27.734 1.00 86.06 567 SER A C 1
ATOM 4401 O O . SER A 1 567 ? 19.543 -21.024 -27.323 1.00 86.06 567 SER A O 1
ATOM 4403 N N . GLU A 1 568 ? 18.443 -19.096 -27.026 1.00 87.69 568 GLU A N 1
ATOM 4404 C CA . GLU A 1 568 ? 18.972 -18.785 -25.699 1.00 87.69 568 GLU A CA 1
ATOM 4405 C C . GLU A 1 568 ? 18.312 -19.572 -24.553 1.00 87.69 568 GLU A C 1
ATOM 4407 O O . GLU A 1 568 ? 18.836 -19.568 -23.439 1.00 87.69 568 GLU A O 1
ATOM 4412 N N . THR A 1 569 ? 17.199 -20.266 -24.822 1.00 94.38 569 THR A N 1
ATOM 4413 C CA . THR A 1 569 ? 16.472 -21.075 -23.836 1.00 94.38 569 THR A CA 1
ATOM 4414 C C . THR A 1 569 ? 16.423 -22.539 -24.260 1.00 94.38 569 THR A C 1
ATOM 4416 O O . THR A 1 569 ? 16.024 -22.864 -25.377 1.00 94.38 569 THR A O 1
ATOM 4419 N N . THR A 1 570 ? 16.756 -23.451 -23.345 1.00 95.38 570 THR A N 1
ATOM 4420 C CA . THR A 1 570 ? 16.692 -24.903 -23.579 1.00 95.38 570 THR A CA 1
ATOM 4421 C C . THR A 1 570 ? 15.748 -25.601 -22.602 1.00 95.38 570 THR A C 1
ATOM 4423 O O . THR A 1 570 ? 15.522 -25.137 -21.485 1.00 95.38 570 THR A O 1
ATOM 4426 N N . PHE A 1 571 ? 15.179 -26.732 -23.020 1.00 96.50 571 PHE A N 1
ATOM 4427 C CA . PHE A 1 571 ? 14.357 -27.582 -22.160 1.00 96.50 571 PHE A CA 1
ATOM 4428 C C . PHE A 1 571 ? 15.160 -28.779 -21.664 1.00 96.50 571 PHE A C 1
ATOM 4430 O O . PHE A 1 571 ? 15.895 -29.397 -22.432 1.00 96.50 571 PHE A O 1
ATOM 4437 N N . THR A 1 572 ? 14.951 -29.146 -20.405 1.00 96.69 572 THR A N 1
ATOM 4438 C CA . THR A 1 572 ? 15.499 -30.362 -19.800 1.00 96.69 572 THR A CA 1
ATOM 4439 C C . THR A 1 572 ? 14.426 -31.076 -18.978 1.00 96.69 572 THR A C 1
ATOM 4441 O O . THR A 1 572 ? 13.394 -30.497 -18.640 1.00 96.69 572 THR A O 1
ATOM 4444 N N . SER A 1 573 ? 14.648 -32.353 -18.687 1.00 94.62 573 SER A N 1
ATOM 4445 C CA . SER A 1 573 ? 13.886 -33.127 -17.703 1.00 94.62 573 SER A CA 1
ATOM 4446 C C . SER A 1 573 ? 14.721 -33.486 -16.469 1.00 94.62 573 SER A C 1
ATOM 4448 O O . SER A 1 573 ? 14.234 -34.206 -15.604 1.00 94.62 573 SER A O 1
ATOM 4450 N N . SER A 1 574 ? 15.976 -33.034 -16.402 1.00 94.75 574 SER A N 1
ATOM 4451 C CA . SER A 1 574 ? 16.897 -33.299 -15.298 1.00 94.75 574 SER A CA 1
ATOM 4452 C C . SER A 1 574 ? 16.982 -32.091 -14.368 1.00 94.75 574 SER A C 1
ATOM 4454 O O . SER A 1 574 ? 17.196 -30.967 -14.821 1.00 94.75 574 SER A O 1
ATOM 4456 N N . TYR A 1 575 ? 16.833 -32.314 -13.059 1.00 94.31 575 TYR A N 1
ATOM 4457 C CA . TYR A 1 575 ? 16.906 -31.232 -12.070 1.00 94.31 575 TYR A CA 1
ATOM 4458 C C . TYR A 1 575 ? 18.348 -30.726 -11.912 1.00 94.31 575 TYR A C 1
ATOM 4460 O O . TYR A 1 575 ? 18.564 -29.520 -11.760 1.00 94.31 575 TYR A O 1
ATOM 4468 N N . SER A 1 576 ? 19.339 -31.623 -12.014 1.00 94.19 576 SER A N 1
ATOM 4469 C CA . SER A 1 576 ? 20.765 -31.290 -11.885 1.00 94.19 576 SER A CA 1
ATOM 4470 C C . SER A 1 576 ? 21.249 -30.348 -12.987 1.00 94.19 576 SER A C 1
ATOM 4472 O O . SER A 1 576 ? 22.021 -29.439 -12.702 1.00 94.19 576 SER A O 1
ATOM 4474 N N . ASP A 1 577 ? 20.711 -30.459 -14.208 1.00 95.12 577 ASP A N 1
ATOM 4475 C CA . ASP A 1 577 ? 21.056 -29.582 -15.339 1.00 95.12 577 ASP A CA 1
ATOM 4476 C C . ASP A 1 577 ? 20.816 -28.092 -15.051 1.00 95.12 577 ASP A C 1
ATOM 4478 O O . ASP A 1 577 ? 21.368 -27.239 -15.752 1.00 95.12 577 ASP A O 1
ATOM 4482 N N . ILE A 1 578 ? 19.959 -27.783 -14.071 1.00 96.75 578 ILE A N 1
ATOM 4483 C CA . ILE A 1 578 ? 19.671 -26.427 -13.603 1.00 96.75 578 ILE A CA 1
ATOM 4484 C C . ILE A 1 578 ? 20.345 -26.150 -12.252 1.00 96.75 578 ILE A C 1
ATOM 4486 O O . ILE A 1 578 ? 20.963 -25.098 -12.083 1.00 96.75 578 ILE A O 1
ATOM 4490 N N . LEU A 1 579 ? 20.230 -27.066 -11.283 1.00 95.06 579 LEU A N 1
ATOM 4491 C CA . LEU A 1 579 ? 20.752 -26.854 -9.926 1.00 95.06 579 LEU A CA 1
ATOM 4492 C C . LEU A 1 579 ? 22.286 -26.810 -9.873 1.00 95.06 579 LEU A C 1
ATOM 4494 O O . LEU A 1 579 ? 22.838 -26.067 -9.065 1.00 95.06 579 LEU A O 1
ATOM 4498 N N . GLU A 1 580 ? 22.974 -27.549 -10.742 1.00 95.88 580 GLU A N 1
ATOM 4499 C CA . GLU A 1 580 ? 24.442 -27.620 -10.782 1.00 95.88 580 GLU A CA 1
ATOM 4500 C C . GLU A 1 580 ? 25.062 -26.627 -11.782 1.00 95.88 580 GLU A C 1
ATOM 4502 O O . GLU A 1 580 ? 26.275 -26.431 -11.793 1.00 95.88 580 GLU A O 1
ATOM 4507 N N . ASP A 1 581 ? 24.253 -25.951 -12.608 1.00 96.38 581 ASP A N 1
ATOM 4508 C CA . ASP A 1 581 ? 24.754 -24.985 -13.590 1.00 96.38 581 ASP A CA 1
ATOM 4509 C C . ASP A 1 581 ? 25.216 -23.695 -12.900 1.00 96.38 581 ASP A C 1
ATOM 4511 O O . ASP A 1 581 ? 24.412 -22.940 -12.341 1.00 96.38 581 ASP A O 1
ATOM 4515 N N . SER A 1 582 ? 26.519 -23.416 -12.950 1.00 93.94 582 SER A N 1
ATOM 4516 C CA . SER A 1 582 ? 27.119 -22.218 -12.353 1.00 93.94 582 SER A CA 1
ATOM 4517 C C . SER A 1 582 ? 26.694 -20.917 -13.036 1.00 93.94 582 SER A C 1
ATOM 4519 O O . SER A 1 582 ? 26.831 -19.853 -12.439 1.00 93.94 582 SER A O 1
ATOM 4521 N N . ASN A 1 583 ? 26.178 -20.973 -14.270 1.00 95.31 583 ASN A N 1
ATOM 4522 C CA . ASN A 1 583 ? 25.694 -19.787 -14.976 1.00 95.31 583 ASN A CA 1
ATOM 4523 C C . ASN A 1 583 ? 24.304 -19.356 -14.506 1.00 95.31 583 ASN A C 1
ATOM 4525 O O . ASN A 1 583 ? 23.926 -18.218 -14.767 1.00 95.31 583 ASN A O 1
ATOM 4529 N N . ILE A 1 584 ? 23.537 -20.243 -13.862 1.00 97.44 584 ILE A N 1
ATOM 4530 C CA . ILE A 1 584 ? 22.195 -19.954 -13.345 1.00 97.44 584 ILE A CA 1
ATOM 4531 C C . ILE A 1 584 ? 22.317 -19.469 -11.904 1.00 97.44 584 ILE A C 1
ATOM 4533 O O . ILE A 1 584 ? 22.817 -20.191 -11.043 1.00 97.44 584 ILE A O 1
ATOM 4537 N N . ASN A 1 585 ? 21.824 -18.268 -11.618 1.00 96.12 585 ASN A N 1
ATOM 4538 C CA . ASN A 1 585 ? 21.893 -17.659 -10.284 1.00 96.12 585 ASN A CA 1
ATOM 4539 C C . ASN A 1 585 ? 20.519 -17.460 -9.627 1.00 96.12 585 ASN A C 1
ATOM 4541 O O . ASN A 1 585 ? 20.450 -17.128 -8.445 1.00 96.12 585 ASN A O 1
ATOM 4545 N N . CYS A 1 586 ? 19.429 -17.699 -10.358 1.00 97.44 586 CYS A N 1
ATOM 4546 C CA . CYS A 1 586 ? 18.068 -17.596 -9.849 1.00 97.44 586 CYS A CA 1
ATOM 4547 C C . CYS A 1 586 ? 17.227 -18.788 -10.317 1.00 97.44 586 CYS A C 1
ATOM 4549 O O . CYS A 1 586 ? 17.249 -19.157 -11.491 1.00 97.44 586 CYS A O 1
ATOM 4551 N N . ILE A 1 587 ? 16.485 -19.383 -9.389 1.00 98.38 587 ILE A N 1
ATOM 4552 C CA . ILE A 1 587 ? 15.548 -20.473 -9.625 1.00 98.38 587 ILE A CA 1
ATOM 4553 C C . ILE A 1 587 ? 14.127 -19.943 -9.486 1.00 98.38 587 ILE A C 1
ATOM 4555 O O . ILE A 1 587 ? 13.769 -19.378 -8.455 1.00 98.38 587 ILE A O 1
ATOM 4559 N N . VAL A 1 588 ? 13.311 -20.156 -10.516 1.00 98.50 588 VAL A N 1
ATOM 4560 C CA . VAL A 1 588 ? 11.871 -19.873 -10.488 1.00 98.50 588 VAL A CA 1
ATOM 4561 C C . VAL A 1 588 ? 11.126 -21.205 -10.439 1.00 98.50 588 VAL A C 1
ATOM 4563 O O . VAL A 1 588 ? 11.126 -21.956 -11.415 1.00 98.50 588 VAL A O 1
ATOM 4566 N N . GLU A 1 589 ? 10.515 -21.517 -9.301 1.00 97.94 589 GLU A N 1
ATOM 4567 C CA . GLU A 1 589 ? 9.793 -22.764 -9.046 1.00 97.94 589 GLU A CA 1
ATOM 4568 C C . GLU A 1 589 ? 8.278 -22.553 -9.203 1.00 97.94 589 GLU A C 1
ATOM 4570 O O . GLU A 1 589 ? 7.644 -21.783 -8.480 1.00 97.94 589 GLU A O 1
ATOM 4575 N N . LEU A 1 590 ? 7.709 -23.215 -10.210 1.00 96.38 590 LEU A N 1
ATOM 4576 C CA . LEU A 1 590 ? 6.304 -23.137 -10.621 1.00 96.38 590 LEU A CA 1
ATOM 4577 C C . LEU A 1 590 ? 5.757 -24.541 -10.929 1.00 96.38 590 LEU A C 1
ATOM 4579 O O . LEU A 1 590 ? 4.966 -24.732 -11.864 1.00 96.38 590 LEU A O 1
ATOM 4583 N N . MET A 1 591 ? 6.231 -25.537 -10.184 1.00 91.81 591 MET A N 1
ATOM 4584 C CA . MET A 1 591 ? 5.769 -26.914 -10.251 1.00 91.81 591 MET A CA 1
ATOM 4585 C C . MET A 1 591 ? 4.488 -27.085 -9.425 1.00 91.81 591 MET A C 1
ATOM 4587 O O . MET A 1 591 ? 4.153 -26.293 -8.546 1.00 91.81 591 MET A O 1
ATOM 4591 N N . GLY A 1 592 ? 3.739 -28.140 -9.740 1.00 83.50 592 GLY A N 1
ATOM 4592 C CA . GLY A 1 592 ? 2.704 -28.648 -8.845 1.00 83.50 592 GLY A CA 1
ATOM 4593 C C . GLY A 1 592 ? 3.293 -29.658 -7.860 1.00 83.50 592 GLY A C 1
ATOM 4594 O O . GLY A 1 592 ? 4.344 -30.238 -8.123 1.00 83.50 592 GLY A O 1
ATOM 4595 N N . GLY A 1 593 ? 2.580 -29.912 -6.763 1.00 87.56 593 GLY A N 1
ATOM 4596 C CA . GLY A 1 593 ? 3.027 -30.835 -5.715 1.00 87.56 593 GLY A CA 1
ATOM 4597 C C . GLY A 1 593 ? 3.979 -30.183 -4.711 1.00 87.56 593 GLY A C 1
ATOM 4598 O O . GLY A 1 593 ? 4.241 -28.986 -4.781 1.00 87.56 593 GLY A O 1
ATOM 4599 N N . VAL A 1 594 ? 4.447 -30.961 -3.736 1.00 90.31 594 VAL A N 1
ATOM 4600 C CA . VAL A 1 594 ? 5.262 -30.452 -2.620 1.00 90.31 594 VAL A CA 1
ATOM 4601 C C . VAL A 1 594 ? 6.617 -31.148 -2.541 1.00 90.31 594 VAL A C 1
ATOM 4603 O O . VAL A 1 594 ? 7.613 -30.462 -2.350 1.00 90.31 594 VAL A O 1
ATOM 4606 N N . ASP A 1 595 ? 6.677 -32.467 -2.732 1.00 89.88 595 ASP A N 1
ATOM 4607 C CA . ASP A 1 595 ? 7.908 -33.241 -2.524 1.00 89.88 595 ASP A CA 1
ATOM 4608 C C . ASP A 1 595 ? 9.028 -32.838 -3.499 1.00 89.88 595 ASP A C 1
ATOM 4610 O O . ASP A 1 595 ? 10.076 -32.363 -3.068 1.00 89.88 595 ASP A O 1
ATOM 4614 N N . ASP A 1 596 ? 8.780 -32.895 -4.811 1.00 91.31 596 ASP A N 1
ATOM 4615 C CA . ASP A 1 596 ? 9.772 -32.476 -5.813 1.00 91.31 596 ASP A CA 1
ATOM 4616 C C . ASP A 1 596 ? 10.112 -30.979 -5.707 1.00 91.31 596 ASP A C 1
ATOM 4618 O O . ASP A 1 596 ? 11.267 -30.573 -5.841 1.00 91.31 596 ASP A O 1
ATOM 4622 N N . ALA A 1 597 ? 9.100 -30.141 -5.449 1.00 94.50 597 ALA A N 1
ATOM 4623 C CA . ALA A 1 597 ? 9.280 -28.699 -5.296 1.00 94.50 597 ALA A CA 1
ATOM 4624 C C . ALA A 1 597 ? 10.171 -28.375 -4.087 1.00 94.50 597 ALA A C 1
ATOM 4626 O O . ALA A 1 597 ? 10.997 -27.463 -4.148 1.00 94.50 597 ALA A O 1
ATOM 4627 N N . LYS A 1 598 ? 10.052 -29.154 -3.006 1.00 95.62 598 LYS A N 1
ATOM 4628 C CA . LYS A 1 598 ? 10.910 -29.050 -1.827 1.00 95.62 598 LYS A CA 1
ATOM 4629 C C . LYS A 1 598 ? 12.355 -29.353 -2.181 1.00 95.62 598 LYS A C 1
ATOM 4631 O O . LYS A 1 598 ? 13.224 -28.555 -1.837 1.00 95.62 598 LYS A O 1
ATOM 4636 N N . ASP A 1 599 ? 12.618 -30.448 -2.885 1.00 94.00 599 ASP A N 1
ATOM 4637 C CA . ASP A 1 599 ? 13.983 -30.814 -3.271 1.00 94.00 599 ASP A CA 1
ATOM 4638 C C . ASP A 1 599 ? 14.627 -29.738 -4.153 1.00 94.00 599 ASP A C 1
ATOM 4640 O O . ASP A 1 599 ? 15.778 -29.353 -3.925 1.00 94.00 599 ASP A O 1
ATOM 4644 N N . VAL A 1 600 ? 13.861 -29.171 -5.090 1.00 96.12 600 VAL A N 1
ATOM 4645 C CA . VAL A 1 600 ? 14.301 -28.057 -5.942 1.00 96.12 600 VAL A CA 1
ATOM 4646 C C . VAL A 1 600 ? 14.599 -26.803 -5.120 1.00 96.12 600 VAL A C 1
ATOM 4648 O O . VAL A 1 600 ? 15.690 -26.244 -5.237 1.00 96.12 600 VAL A O 1
ATOM 4651 N N . VAL A 1 601 ? 13.665 -26.355 -4.276 1.00 97.56 601 VAL A N 1
ATOM 4652 C CA . VAL A 1 601 ? 13.817 -25.118 -3.493 1.00 97.56 601 VAL A CA 1
ATOM 4653 C C . VAL A 1 601 ? 14.958 -25.234 -2.486 1.00 97.56 601 VAL A C 1
ATOM 4655 O O . VAL A 1 601 ? 15.822 -24.358 -2.423 1.00 97.56 601 VAL A O 1
ATOM 4658 N N . PHE A 1 602 ? 15.015 -26.327 -1.726 1.00 97.56 602 PHE A N 1
ATOM 4659 C CA . PHE A 1 602 ? 16.077 -26.540 -0.744 1.00 97.56 602 PHE A CA 1
ATOM 4660 C C . PHE A 1 602 ? 17.432 -26.750 -1.424 1.00 97.56 602 PHE A C 1
ATOM 4662 O O . PHE A 1 602 ? 18.440 -26.242 -0.932 1.00 97.56 602 PHE A O 1
ATOM 4669 N N . GLY A 1 603 ? 17.468 -27.474 -2.547 1.00 96.69 603 GLY A N 1
ATOM 4670 C CA . GLY A 1 603 ? 18.671 -27.644 -3.359 1.00 96.69 603 GLY A CA 1
ATOM 4671 C C . GLY A 1 603 ? 19.197 -26.313 -3.896 1.00 96.69 603 GLY A C 1
ATOM 4672 O O . GLY A 1 603 ? 20.391 -26.045 -3.793 1.00 96.69 603 GLY A O 1
ATOM 4673 N N . ALA A 1 604 ? 18.309 -25.445 -4.385 1.00 97.56 604 ALA A N 1
ATOM 4674 C CA . ALA A 1 604 ? 18.659 -24.123 -4.896 1.00 97.56 604 ALA A CA 1
ATOM 4675 C C . ALA A 1 604 ? 19.257 -23.209 -3.817 1.00 97.56 604 ALA A C 1
ATOM 4677 O O . ALA A 1 604 ? 20.314 -22.619 -4.046 1.00 97.56 604 ALA A O 1
ATOM 4678 N N . ILE A 1 605 ? 18.634 -23.144 -2.631 1.00 97.06 605 ILE A N 1
ATOM 4679 C CA . ILE A 1 605 ? 19.151 -22.334 -1.515 1.00 97.06 605 ILE A CA 1
ATOM 4680 C C . ILE A 1 605 ? 20.528 -22.856 -1.077 1.00 97.06 605 ILE A C 1
ATOM 4682 O O . ILE A 1 605 ? 21.460 -22.065 -0.947 1.00 97.06 605 ILE A O 1
ATOM 4686 N N . LYS A 1 606 ? 20.693 -24.182 -0.934 1.00 96.38 606 LYS A N 1
ATOM 4687 C CA . LYS A 1 606 ? 21.988 -24.813 -0.597 1.00 96.38 606 LYS A CA 1
ATOM 4688 C C . LYS A 1 606 ? 23.073 -24.555 -1.643 1.00 96.38 606 LYS A C 1
ATOM 4690 O O . LYS A 1 606 ? 24.248 -24.480 -1.305 1.00 96.38 606 LYS A O 1
ATOM 4695 N N . ALA A 1 607 ? 22.684 -24.425 -2.909 1.00 95.50 607 ALA A N 1
ATOM 4696 C CA . ALA A 1 607 ? 23.580 -24.086 -4.009 1.00 95.50 607 ALA A CA 1
ATOM 4697 C C . ALA A 1 607 ? 23.873 -22.575 -4.115 1.00 95.50 607 ALA A C 1
ATOM 4699 O O . ALA A 1 607 ? 24.535 -22.154 -5.064 1.00 95.50 607 ALA A O 1
ATOM 4700 N N . GLY A 1 608 ? 23.371 -21.749 -3.187 1.00 94.75 608 GLY A N 1
ATOM 4701 C CA . GLY A 1 608 ? 23.578 -20.299 -3.188 1.00 94.75 608 GLY A CA 1
ATOM 4702 C C . GLY A 1 608 ? 22.809 -19.555 -4.284 1.00 94.75 608 GLY A C 1
ATOM 4703 O O . GLY A 1 608 ? 23.187 -18.442 -4.643 1.00 94.75 608 GLY A O 1
ATOM 4704 N N . LYS A 1 609 ? 21.749 -20.152 -4.845 1.00 96.62 609 LYS A N 1
ATOM 4705 C CA . LYS A 1 609 ? 20.925 -19.540 -5.899 1.00 96.62 609 LYS A CA 1
ATOM 4706 C C . LYS A 1 609 ? 19.708 -18.852 -5.284 1.00 96.62 609 LYS A C 1
ATOM 4708 O O . LYS A 1 609 ? 19.075 -19.402 -4.385 1.00 96.62 609 LYS A O 1
ATOM 4713 N N . HIS A 1 610 ? 19.344 -17.674 -5.792 1.00 96.38 610 HIS A N 1
ATOM 4714 C CA . HIS A 1 610 ? 18.092 -17.014 -5.411 1.00 96.38 610 HIS A CA 1
ATOM 4715 C C . HIS A 1 610 ? 16.893 -17.893 -5.786 1.00 96.38 610 HIS A C 1
ATOM 4717 O O . HIS A 1 610 ? 16.949 -18.606 -6.787 1.00 96.38 610 HIS A O 1
ATOM 4723 N N . VAL A 1 611 ? 15.805 -17.830 -5.023 1.00 97.56 611 VAL A N 1
ATOM 4724 C CA . VAL A 1 611 ? 14.602 -18.639 -5.255 1.00 97.56 611 VAL A CA 1
ATOM 4725 C C . VAL A 1 611 ? 13.378 -17.743 -5.335 1.00 97.56 611 VAL A C 1
ATOM 4727 O O . VAL A 1 611 ? 13.191 -16.868 -4.496 1.00 97.56 611 VAL A O 1
ATOM 4730 N N . ILE A 1 612 ? 12.535 -17.982 -6.334 1.00 97.75 612 ILE A N 1
ATOM 4731 C CA . ILE A 1 612 ? 11.205 -17.393 -6.462 1.00 97.75 612 ILE A CA 1
ATOM 4732 C C . ILE A 1 612 ? 10.209 -18.538 -6.641 1.00 97.75 612 ILE A C 1
ATOM 4734 O O . ILE A 1 612 ? 10.379 -19.343 -7.553 1.00 97.75 612 ILE A O 1
ATOM 4738 N N . THR A 1 613 ? 9.184 -18.640 -5.794 1.00 97.62 613 THR A N 1
ATOM 4739 C CA . THR A 1 613 ? 8.203 -19.743 -5.844 1.00 97.62 613 THR A CA 1
ATOM 4740 C C . THR A 1 613 ? 6.758 -19.254 -5.760 1.00 97.62 613 THR A C 1
ATOM 4742 O O . THR A 1 613 ? 6.447 -18.298 -5.060 1.00 97.62 613 THR A O 1
ATOM 4745 N N . ALA A 1 614 ? 5.840 -19.937 -6.448 1.00 96.06 614 ALA A N 1
ATOM 4746 C CA . ALA A 1 614 ? 4.393 -19.739 -6.276 1.00 96.06 614 ALA A CA 1
ATOM 4747 C C . ALA A 1 614 ? 3.739 -20.817 -5.382 1.00 96.06 614 ALA A C 1
ATOM 4749 O O . ALA A 1 614 ? 2.510 -20.928 -5.304 1.00 96.06 614 ALA A O 1
ATOM 4750 N N . ASN A 1 615 ? 4.538 -21.662 -4.725 1.00 95.69 615 ASN A N 1
ATOM 4751 C CA . ASN A 1 615 ? 4.056 -22.859 -4.050 1.00 95.69 615 ASN A CA 1
ATOM 4752 C C . ASN A 1 615 ? 3.694 -22.605 -2.580 1.00 95.69 615 ASN A C 1
ATOM 4754 O O . ASN A 1 615 ? 4.465 -22.853 -1.654 1.00 95.69 615 ASN A O 1
ATOM 4758 N N . LYS A 1 616 ? 2.457 -22.154 -2.362 1.00 94.56 616 LYS A N 1
ATOM 4759 C CA . LYS A 1 616 ? 1.884 -21.912 -1.026 1.00 94.56 616 LYS A CA 1
ATOM 4760 C C . LYS A 1 616 ? 1.967 -23.094 -0.057 1.00 94.56 616 LYS A C 1
ATOM 4762 O O . LYS A 1 616 ? 2.240 -22.885 1.118 1.00 94.56 616 LYS A O 1
ATOM 4767 N N . ALA A 1 617 ? 1.742 -24.320 -0.531 1.00 93.56 617 ALA A N 1
ATOM 4768 C CA . ALA A 1 617 ? 1.723 -25.505 0.321 1.00 93.56 617 ALA A CA 1
ATOM 4769 C C . ALA A 1 617 ? 3.140 -25.864 0.785 1.00 93.56 617 ALA A C 1
ATOM 4771 O O . ALA A 1 617 ? 3.334 -26.211 1.948 1.00 93.56 617 ALA A O 1
ATOM 4772 N N . LEU A 1 618 ? 4.133 -25.727 -0.099 1.00 96.06 618 LEU A N 1
ATOM 4773 C CA . LEU A 1 618 ? 5.543 -25.863 0.257 1.00 96.06 618 LEU A CA 1
ATOM 4774 C C . LEU A 1 618 ? 5.946 -24.818 1.304 1.00 96.06 618 LEU A C 1
ATOM 4776 O O . LEU A 1 618 ? 6.457 -25.179 2.364 1.00 96.06 618 LEU A O 1
ATOM 4780 N N . VAL A 1 619 ? 5.689 -23.536 1.017 1.00 96.44 619 VAL A N 1
ATOM 4781 C CA . VAL A 1 619 ? 6.094 -22.428 1.893 1.00 96.44 619 VAL A CA 1
ATOM 4782 C C . VAL A 1 619 ? 5.432 -22.541 3.265 1.00 96.44 619 VAL A C 1
ATOM 4784 O O . VAL A 1 619 ? 6.115 -22.380 4.268 1.00 96.44 619 VAL A O 1
ATOM 4787 N N . ALA A 1 620 ? 4.137 -22.859 3.334 1.00 95.69 620 ALA A N 1
ATOM 4788 C CA . ALA A 1 620 ? 3.419 -22.964 4.603 1.00 95.69 620 ALA A CA 1
ATOM 4789 C C . ALA A 1 620 ? 3.856 -24.176 5.448 1.00 95.69 620 ALA A C 1
ATOM 4791 O O . ALA A 1 620 ? 4.007 -24.047 6.662 1.00 95.69 620 ALA A O 1
ATOM 4792 N N . ASN A 1 621 ? 4.081 -25.343 4.830 1.00 94.50 621 ASN A N 1
ATOM 4793 C CA . ASN A 1 621 ? 4.431 -26.566 5.567 1.00 94.50 621 ASN A CA 1
ATOM 4794 C C . ASN A 1 621 ? 5.894 -26.613 6.017 1.00 94.50 621 ASN A C 1
ATOM 4796 O O . ASN A 1 621 ? 6.173 -27.159 7.080 1.00 94.50 621 ASN A O 1
ATOM 4800 N N . PHE A 1 622 ? 6.810 -26.043 5.228 1.00 95.44 622 PHE A N 1
ATOM 4801 C CA . PHE A 1 622 ? 8.254 -26.071 5.502 1.00 95.44 622 PHE A CA 1
ATOM 4802 C C . PHE A 1 622 ? 8.813 -24.696 5.872 1.00 95.44 622 PHE A C 1
ATOM 4804 O O . PHE A 1 622 ? 10.010 -24.448 5.735 1.00 95.44 622 PHE A O 1
ATOM 4811 N N . MET A 1 623 ? 7.951 -23.776 6.316 1.00 94.75 623 MET A N 1
ATOM 4812 C CA . MET A 1 623 ? 8.345 -22.417 6.684 1.00 94.75 623 MET A CA 1
ATOM 4813 C C . MET A 1 623 ? 9.487 -22.383 7.709 1.00 94.75 623 MET A C 1
ATOM 4815 O O . MET A 1 623 ? 10.445 -21.646 7.471 1.00 94.75 623 MET A O 1
ATOM 4819 N N . PRO A 1 624 ? 9.452 -23.161 8.816 1.00 92.62 624 PRO A N 1
ATOM 4820 C CA . PRO A 1 624 ? 10.555 -23.174 9.778 1.00 92.62 624 PRO A CA 1
ATOM 4821 C C . PRO A 1 624 ? 11.889 -23.569 9.140 1.00 92.62 624 PRO A C 1
ATOM 4823 O O . PRO A 1 624 ? 12.905 -22.911 9.365 1.00 92.62 624 PRO A O 1
ATOM 4826 N N . GLU A 1 625 ? 11.883 -24.613 8.314 1.00 95.38 625 GLU A N 1
ATOM 4827 C CA . GLU A 1 625 ? 13.074 -25.138 7.657 1.00 95.38 625 GLU A CA 1
ATOM 4828 C C . GLU A 1 625 ? 13.595 -24.190 6.572 1.00 95.38 625 GLU A C 1
ATOM 4830 O O . GLU A 1 625 ? 14.807 -24.027 6.447 1.00 95.38 625 GLU A O 1
ATOM 4835 N N . ILE A 1 626 ? 12.707 -23.524 5.824 1.00 95.56 626 ILE A N 1
ATOM 4836 C CA . ILE A 1 626 ? 13.079 -22.485 4.851 1.00 95.56 626 ILE A CA 1
ATOM 4837 C C . ILE A 1 626 ? 13.733 -21.306 5.575 1.00 95.56 626 ILE A C 1
ATOM 4839 O O . ILE A 1 626 ? 14.820 -20.884 5.186 1.00 95.56 626 ILE A O 1
ATOM 4843 N N . VAL A 1 627 ? 13.119 -20.802 6.652 1.00 93.12 627 VAL A N 1
ATOM 4844 C CA . VAL A 1 627 ? 13.667 -19.691 7.451 1.00 93.12 627 VAL A CA 1
ATOM 4845 C C . VAL A 1 627 ? 15.046 -20.052 8.001 1.00 93.12 627 VAL A C 1
ATOM 4847 O O . VAL A 1 627 ? 15.987 -19.270 7.861 1.00 93.12 627 VAL A O 1
ATOM 4850 N N . GLN A 1 628 ? 15.196 -21.250 8.569 1.00 93.25 628 GLN A N 1
ATOM 4851 C CA . GLN A 1 628 ? 16.480 -21.734 9.077 1.00 93.25 628 GLN A CA 1
ATOM 4852 C C . GLN A 1 628 ? 17.527 -21.861 7.961 1.00 93.25 628 GLN A C 1
ATOM 4854 O O . GLN A 1 628 ? 18.693 -21.501 8.143 1.00 93.25 628 GLN A O 1
ATOM 4859 N N . LEU A 1 629 ? 17.129 -22.353 6.787 1.00 95.12 629 LEU A N 1
ATOM 4860 C CA . LEU A 1 629 ? 18.046 -22.515 5.668 1.00 95.12 629 LEU A CA 1
ATOM 4861 C C . LEU A 1 629 ? 18.507 -21.159 5.118 1.00 95.12 629 LEU A C 1
ATOM 4863 O O . LEU A 1 629 ? 19.702 -20.993 4.875 1.00 95.12 629 LEU A O 1
ATOM 4867 N N . LEU A 1 630 ? 17.612 -20.174 5.013 1.00 93.75 630 LEU A N 1
ATOM 4868 C CA . LEU A 1 630 ? 17.949 -18.809 4.593 1.00 93.75 630 LEU A CA 1
ATOM 4869 C C . LEU A 1 630 ? 18.877 -18.105 5.589 1.00 93.75 630 LEU A C 1
ATOM 4871 O O . LEU A 1 630 ? 19.794 -17.406 5.170 1.00 93.75 630 LEU A O 1
ATOM 4875 N N . GLN A 1 631 ? 18.723 -18.352 6.894 1.00 90.88 631 GLN A N 1
ATOM 4876 C CA . GLN A 1 631 ? 19.671 -17.857 7.903 1.00 90.88 631 GLN A CA 1
ATOM 4877 C C . GLN A 1 631 ? 21.096 -18.388 7.680 1.00 90.88 631 GLN A C 1
ATOM 4879 O O . GLN A 1 631 ? 22.061 -17.668 7.925 1.00 90.88 631 GLN A O 1
ATOM 4884 N N . SER A 1 632 ? 21.238 -19.626 7.191 1.00 92.81 632 SER A N 1
ATOM 4885 C CA . SER A 1 632 ? 22.548 -20.198 6.831 1.00 92.81 632 SER A CA 1
ATOM 4886 C C . SER A 1 632 ? 23.068 -19.771 5.450 1.00 92.81 632 SER A C 1
ATOM 4888 O O . SER A 1 632 ? 24.232 -20.017 5.149 1.00 92.81 632 SER A O 1
ATOM 4890 N N . HIS A 1 633 ? 22.242 -19.108 4.632 1.00 93.06 633 HIS A N 1
ATOM 4891 C CA . HIS A 1 633 ? 22.578 -18.641 3.282 1.00 93.06 633 HIS A CA 1
ATOM 4892 C C . HIS A 1 633 ? 22.154 -17.168 3.101 1.00 93.06 633 HIS A C 1
ATOM 4894 O O . HIS A 1 633 ? 21.257 -16.880 2.307 1.00 93.06 633 HIS A O 1
ATOM 4900 N N . PRO A 1 634 ? 22.779 -16.215 3.822 1.00 87.06 634 PRO A N 1
ATOM 4901 C CA . PRO A 1 634 ? 22.324 -14.821 3.897 1.00 87.06 634 PRO A CA 1
ATOM 4902 C C . PRO A 1 634 ? 22.399 -14.050 2.569 1.00 87.06 634 PRO A C 1
ATOM 4904 O O . PRO A 1 634 ? 21.780 -12.994 2.442 1.00 87.06 634 PRO A O 1
ATOM 4907 N N . ASP A 1 635 ? 23.124 -14.562 1.573 1.00 88.38 635 ASP A N 1
ATOM 4908 C CA . ASP A 1 635 ? 23.213 -13.983 0.225 1.00 88.38 635 ASP A CA 1
ATOM 4909 C C . ASP A 1 635 ? 22.080 -14.452 -0.702 1.00 88.38 635 ASP A C 1
ATOM 4911 O O . ASP A 1 635 ? 21.812 -13.841 -1.740 1.00 88.38 635 ASP A O 1
ATOM 4915 N N . VAL A 1 636 ? 21.364 -15.510 -0.316 1.00 91.88 636 VAL A N 1
ATOM 4916 C CA . VAL A 1 636 ? 20.200 -15.997 -1.053 1.00 91.88 636 VAL A CA 1
ATOM 4917 C C . VAL A 1 636 ? 19.011 -15.077 -0.783 1.00 91.88 636 VAL A C 1
ATOM 4919 O O . VAL A 1 636 ? 18.825 -14.525 0.302 1.00 91.88 636 VAL A O 1
ATOM 4922 N N . ARG A 1 637 ? 18.198 -14.872 -1.816 1.00 92.12 637 ARG A N 1
ATOM 4923 C CA . ARG A 1 637 ? 16.965 -14.084 -1.753 1.00 92.12 637 ARG A CA 1
ATOM 4924 C C . ARG A 1 637 ? 15.814 -15.015 -2.074 1.00 92.12 637 ARG A C 1
ATOM 4926 O O . ARG A 1 637 ? 15.973 -15.896 -2.919 1.00 92.12 637 ARG A O 1
ATOM 4933 N N . PHE A 1 638 ? 14.702 -14.829 -1.376 1.00 95.12 638 PHE A N 1
ATOM 4934 C CA . PHE A 1 638 ? 13.559 -15.728 -1.427 1.00 95.12 638 PHE A CA 1
ATOM 4935 C C . PHE A 1 638 ? 12.282 -14.926 -1.687 1.00 95.12 638 PHE A C 1
ATOM 4937 O O . PHE A 1 638 ? 11.766 -14.275 -0.782 1.00 95.12 638 PHE A O 1
ATOM 4944 N N . GLY A 1 639 ? 11.814 -14.945 -2.934 1.00 95.56 639 GLY A N 1
ATOM 4945 C CA . GLY A 1 639 ? 10.561 -14.326 -3.367 1.00 95.56 639 GLY A CA 1
ATOM 4946 C C . GLY A 1 639 ? 9.435 -15.353 -3.415 1.00 95.56 639 GLY A C 1
ATOM 4947 O O . GLY A 1 639 ? 9.651 -16.513 -3.775 1.00 95.56 639 GLY A O 1
ATOM 4948 N N . TYR A 1 640 ? 8.234 -14.956 -3.013 1.00 96.69 640 TYR A N 1
ATOM 4949 C CA . TYR A 1 640 ? 7.082 -15.851 -3.059 1.00 96.69 640 TYR A CA 1
ATOM 4950 C C . TYR A 1 640 ? 5.742 -15.114 -3.138 1.00 96.69 640 TYR A C 1
ATOM 4952 O O . TYR A 1 640 ? 4.717 -15.656 -2.722 1.00 96.69 640 TYR A O 1
ATOM 4960 N N . GLU A 1 641 ? 5.718 -13.900 -3.705 1.00 96.31 641 GLU A N 1
ATOM 4961 C CA . GLU A 1 641 ? 4.497 -13.082 -3.826 1.00 96.31 641 GLU A CA 1
ATOM 4962 C C . GLU A 1 641 ? 3.369 -13.866 -4.512 1.00 96.31 641 GLU A C 1
ATOM 4964 O O . GLU A 1 641 ? 2.224 -13.883 -4.070 1.00 96.31 641 GLU A O 1
ATOM 4969 N N . ALA A 1 642 ? 3.716 -14.628 -5.550 1.00 95.50 642 ALA A N 1
ATOM 4970 C CA . ALA A 1 642 ? 2.770 -15.437 -6.311 1.00 95.50 642 ALA A CA 1
ATOM 4971 C C . ALA A 1 642 ? 2.111 -16.585 -5.518 1.00 95.50 642 ALA A C 1
ATOM 4973 O O . ALA A 1 642 ? 1.155 -17.189 -6.015 1.00 95.50 642 ALA A O 1
ATOM 4974 N N . ALA A 1 643 ? 2.598 -16.910 -4.314 1.00 95.25 643 ALA A N 1
ATOM 4975 C CA . ALA A 1 643 ? 2.028 -17.963 -3.478 1.00 95.25 643 ALA A CA 1
ATOM 4976 C C . ALA A 1 643 ? 0.667 -17.568 -2.883 1.00 95.25 643 ALA A C 1
ATOM 4978 O O . ALA A 1 643 ? -0.204 -18.428 -2.707 1.00 95.25 643 ALA A O 1
ATOM 4979 N N . VAL A 1 644 ? 0.446 -16.281 -2.599 1.00 95.31 644 VAL A N 1
ATOM 4980 C CA . VAL A 1 644 ? -0.779 -15.807 -1.947 1.00 95.31 644 VAL A CA 1
ATOM 4981 C C . VAL A 1 644 ? -1.527 -14.840 -2.855 1.00 95.31 644 VAL A C 1
ATOM 4983 O O . VAL A 1 644 ? -0.968 -13.903 -3.396 1.00 95.31 644 VAL A O 1
ATOM 4986 N N . ALA A 1 645 ? -2.830 -15.076 -3.019 1.00 92.44 645 ALA A N 1
ATOM 4987 C CA . ALA A 1 645 ? -3.751 -14.171 -3.707 1.00 92.44 645 ALA A CA 1
ATOM 4988 C C . ALA A 1 645 ? -3.407 -13.804 -5.173 1.00 92.44 645 ALA A C 1
ATOM 4990 O O . ALA A 1 645 ? -3.936 -12.828 -5.706 1.00 92.44 645 ALA A O 1
ATOM 4991 N N . GLY A 1 646 ? -2.621 -14.628 -5.869 1.00 90.88 646 GLY A N 1
ATOM 4992 C CA . GLY A 1 646 ? -2.451 -14.546 -7.319 1.00 90.88 646 GLY A CA 1
ATOM 4993 C C . GLY A 1 646 ? -1.749 -13.266 -7.752 1.00 90.88 646 GLY A C 1
ATOM 4994 O O . GLY A 1 646 ? -0.534 -13.184 -7.626 1.00 90.88 646 GLY A O 1
ATOM 4995 N N . GLY A 1 647 ? -2.496 -12.313 -8.320 1.00 91.12 647 GLY A N 1
ATOM 4996 C CA . GLY A 1 647 ? -1.968 -11.020 -8.780 1.00 91.12 647 GLY A CA 1
ATOM 4997 C C . GLY A 1 647 ? -2.059 -9.877 -7.761 1.00 91.12 647 GLY A C 1
ATOM 4998 O O . GLY A 1 647 ? -1.662 -8.758 -8.085 1.00 91.12 647 GLY A O 1
ATOM 4999 N N . ILE A 1 648 ? -2.619 -10.121 -6.573 1.00 95.75 648 ILE A N 1
ATOM 5000 C CA . ILE A 1 648 ? -2.713 -9.126 -5.497 1.00 95.75 648 ILE A CA 1
ATOM 5001 C C . ILE A 1 648 ? -1.356 -9.064 -4.770 1.00 95.75 648 ILE A C 1
ATOM 5003 O O . ILE A 1 648 ? -0.941 -10.097 -4.255 1.00 95.75 648 ILE A O 1
ATOM 5007 N N . PRO A 1 649 ? -0.677 -7.899 -4.687 1.00 94.50 649 PRO A N 1
ATOM 5008 C CA . PRO A 1 649 ? 0.684 -7.785 -4.146 1.00 94.50 649 PRO A CA 1
ATOM 5009 C C . PRO A 1 649 ? 0.699 -7.751 -2.606 1.00 94.50 649 PRO A C 1
ATOM 5011 O O . PRO A 1 649 ? 1.158 -6.784 -1.993 1.00 94.50 649 PRO A O 1
ATOM 5014 N N . ILE A 1 650 ? 0.102 -8.751 -1.961 1.00 96.44 650 ILE A N 1
ATOM 5015 C CA . ILE A 1 650 ? -0.136 -8.741 -0.515 1.00 96.44 650 ILE A CA 1
ATOM 5016 C C . ILE A 1 650 ? 1.121 -9.048 0.305 1.00 96.44 650 ILE A C 1
ATOM 5018 O O . ILE A 1 650 ? 1.285 -8.474 1.383 1.00 96.44 650 ILE A O 1
ATOM 5022 N N . ILE A 1 651 ? 2.026 -9.898 -0.186 1.00 95.94 651 ILE A N 1
ATOM 5023 C CA . ILE A 1 651 ? 3.233 -10.283 0.559 1.00 95.94 651 ILE A CA 1
ATOM 5024 C C . ILE A 1 651 ? 4.187 -9.094 0.655 1.00 95.94 651 ILE A C 1
ATOM 5026 O O . ILE A 1 651 ? 4.533 -8.689 1.766 1.00 95.94 651 ILE A O 1
ATOM 5030 N N . HIS A 1 652 ? 4.516 -8.458 -0.471 1.00 93.00 652 HIS A N 1
ATOM 5031 C CA . HIS A 1 652 ? 5.326 -7.240 -0.493 1.00 93.00 652 HIS A CA 1
ATOM 5032 C C . HIS A 1 652 ? 4.689 -6.112 0.317 1.00 93.00 652 HIS A C 1
ATOM 5034 O O . HIS A 1 652 ? 5.387 -5.382 1.023 1.00 93.00 652 HIS A O 1
ATOM 5040 N N . THR A 1 653 ? 3.360 -5.980 0.258 1.00 94.12 653 THR A N 1
ATOM 5041 C CA . THR A 1 653 ? 2.647 -4.993 1.074 1.00 94.12 653 THR A CA 1
ATOM 5042 C C . THR A 1 653 ? 2.888 -5.253 2.566 1.00 94.12 653 THR A C 1
ATOM 5044 O O . THR A 1 653 ? 3.267 -4.330 3.286 1.00 94.12 653 THR A O 1
ATOM 5047 N N . LEU A 1 654 ? 2.736 -6.490 3.050 1.00 94.50 654 LEU A N 1
ATOM 5048 C CA . LEU A 1 654 ? 2.953 -6.814 4.468 1.00 94.50 654 LEU A CA 1
ATOM 5049 C C . LEU A 1 654 ? 4.428 -6.757 4.903 1.00 94.50 654 LEU A C 1
ATOM 5051 O O . LEU A 1 654 ? 4.705 -6.537 6.086 1.00 94.50 654 LEU A O 1
ATOM 5055 N N . GLN A 1 655 ? 5.364 -6.930 3.968 1.00 92.12 655 GLN A N 1
ATOM 5056 C CA . GLN A 1 655 ? 6.803 -6.784 4.208 1.00 92.12 655 GLN A CA 1
ATOM 5057 C C . GLN A 1 655 ? 7.257 -5.315 4.296 1.00 92.12 655 GLN A C 1
ATOM 5059 O O . GLN A 1 655 ? 8.265 -5.024 4.941 1.00 92.12 655 GLN A O 1
ATOM 5064 N N . GLY A 1 656 ? 6.541 -4.387 3.649 1.00 86.75 656 GLY A N 1
ATOM 5065 C CA . GLY A 1 656 ? 6.975 -2.991 3.513 1.00 86.75 656 GLY A CA 1
ATOM 5066 C C . GLY A 1 656 ? 6.044 -1.941 4.123 1.00 86.75 656 GLY A C 1
ATOM 5067 O O . GLY A 1 656 ? 6.501 -1.054 4.842 1.00 86.75 656 GLY A O 1
ATOM 5068 N N . ALA A 1 657 ? 4.744 -2.007 3.827 1.00 89.62 657 ALA A N 1
ATOM 5069 C CA . ALA A 1 657 ? 3.812 -0.896 4.040 1.00 89.62 657 ALA A CA 1
ATOM 5070 C C . ALA A 1 657 ? 3.377 -0.707 5.504 1.00 89.62 657 ALA A C 1
ATOM 5072 O O . ALA A 1 657 ? 3.003 0.396 5.886 1.00 89.62 657 ALA A O 1
ATOM 5073 N N . TYR A 1 658 ? 3.456 -1.758 6.325 1.00 90.94 658 TYR A N 1
ATOM 5074 C CA . TYR A 1 658 ? 2.984 -1.757 7.718 1.00 90.94 658 TYR A CA 1
ATOM 5075 C C . TYR A 1 658 ? 4.122 -1.706 8.752 1.00 90.94 658 TYR A C 1
ATOM 5077 O O . TYR A 1 658 ? 3.908 -1.999 9.920 1.00 90.94 658 TYR A O 1
ATOM 5085 N N . ASN A 1 659 ? 5.349 -1.350 8.356 1.00 85.38 659 ASN A N 1
ATOM 5086 C CA . ASN A 1 659 ? 6.516 -1.388 9.254 1.00 85.38 659 ASN A CA 1
ATOM 5087 C C . ASN A 1 659 ? 6.477 -0.357 10.400 1.00 85.38 659 ASN A C 1
ATOM 5089 O O . ASN A 1 659 ? 7.225 -0.499 11.363 1.00 85.38 659 ASN A O 1
ATOM 5093 N N . SER A 1 660 ? 5.630 0.671 10.305 1.00 86.56 660 SER A N 1
ATOM 5094 C CA . SER A 1 660 ? 5.415 1.681 11.353 1.00 86.56 660 SER A CA 1
ATOM 5095 C C . SER A 1 660 ? 4.074 1.531 12.077 1.00 86.56 660 SER A C 1
ATOM 5097 O O . SER A 1 660 ? 3.656 2.464 12.758 1.00 86.56 660 SER A O 1
ATOM 5099 N N . ASP A 1 661 ? 3.372 0.416 11.877 1.00 91.88 661 ASP A N 1
ATOM 5100 C CA . ASP A 1 661 ? 2.011 0.207 12.367 1.00 91.88 661 ASP A CA 1
ATOM 5101 C C . ASP A 1 661 ? 1.860 -1.190 12.988 1.00 91.88 661 ASP A C 1
ATOM 5103 O O . ASP A 1 661 ? 2.639 -2.103 12.700 1.00 91.88 661 ASP A O 1
ATOM 5107 N N . THR A 1 662 ? 0.842 -1.371 13.826 1.00 92.56 662 THR A N 1
ATOM 5108 C CA . THR A 1 662 ? 0.516 -2.671 14.424 1.00 92.56 662 THR A CA 1
ATOM 5109 C C . THR A 1 662 ? -0.680 -3.255 13.698 1.00 92.56 662 THR A C 1
ATOM 5111 O O . THR A 1 662 ? -1.790 -2.734 13.786 1.00 92.56 662 THR A O 1
ATOM 5114 N N . ILE A 1 663 ? -0.470 -4.357 12.980 1.00 96.69 663 ILE A N 1
ATOM 5115 C CA . ILE A 1 663 ? -1.568 -5.100 12.360 1.00 96.69 663 ILE A CA 1
ATOM 5116 C C . ILE A 1 663 ? -2.365 -5.794 13.465 1.00 96.69 663 ILE A C 1
ATOM 5118 O O . ILE A 1 663 ? -1.807 -6.525 14.282 1.00 96.69 663 ILE A O 1
ATOM 5122 N N . THR A 1 664 ? -3.678 -5.583 13.470 1.00 96.69 664 THR A N 1
ATOM 5123 C CA . THR A 1 664 ? -4.608 -6.168 14.442 1.00 96.69 664 THR A CA 1
ATOM 5124 C C . THR A 1 664 ? -5.382 -7.341 13.849 1.00 96.69 664 THR A C 1
ATOM 5126 O O . THR A 1 664 ? -5.670 -8.308 14.556 1.00 96.69 664 THR A O 1
ATOM 5129 N N . GLU A 1 665 ? -5.671 -7.316 12.545 1.00 97.50 665 GLU A N 1
ATOM 5130 C CA . GLU A 1 665 ? -6.421 -8.371 11.859 1.00 97.50 665 GLU A CA 1
ATOM 5131 C C . GLU A 1 665 ? -6.037 -8.462 10.376 1.00 97.50 665 GLU A C 1
ATOM 5133 O O . GLU A 1 665 ? -5.887 -7.454 9.690 1.00 97.50 665 GLU A O 1
ATOM 5138 N N . ILE A 1 666 ? -5.919 -9.684 9.865 1.00 98.44 666 ILE A N 1
ATOM 5139 C CA . ILE A 1 666 ? -5.860 -9.994 8.437 1.00 98.44 666 ILE A CA 1
ATOM 5140 C C . ILE A 1 666 ? -6.997 -10.969 8.150 1.00 98.44 666 ILE A C 1
ATOM 5142 O O . ILE A 1 666 ? -7.015 -12.077 8.686 1.00 98.44 666 ILE A O 1
ATOM 5146 N N . ALA A 1 667 ? -7.929 -10.572 7.291 1.00 98.12 667 ALA A N 1
ATOM 5147 C CA . ALA A 1 667 ? -9.055 -11.398 6.872 1.00 98.12 667 ALA A CA 1
ATOM 5148 C C . ALA A 1 667 ? -9.162 -11.386 5.347 1.00 98.12 667 ALA A C 1
ATOM 5150 O O . ALA A 1 667 ? -9.140 -10.321 4.730 1.00 98.12 667 ALA A O 1
ATOM 5151 N N . GLY A 1 668 ? -9.270 -12.554 4.712 1.00 97.12 668 GLY A N 1
ATOM 5152 C CA . GLY A 1 668 ? -9.232 -12.610 3.252 1.00 97.12 668 GLY A CA 1
ATOM 5153 C C . GLY A 1 668 ? -10.060 -13.713 2.614 1.00 97.12 668 GLY A C 1
ATOM 5154 O O . GLY A 1 668 ? -10.049 -14.862 3.057 1.00 97.12 668 GLY A O 1
ATOM 5155 N N . ILE A 1 669 ? -10.698 -13.352 1.500 1.00 97.81 669 ILE A N 1
ATOM 5156 C CA . ILE A 1 669 ? -11.234 -14.274 0.501 1.00 97.81 669 ILE A CA 1
ATOM 5157 C C . ILE A 1 669 ? -10.071 -14.641 -0.415 1.00 97.81 669 ILE A C 1
ATOM 5159 O O . ILE A 1 669 ? -9.695 -13.882 -1.310 1.00 97.81 669 ILE A O 1
ATOM 5163 N N . MET A 1 670 ? -9.469 -15.799 -0.167 1.00 95.94 670 MET A N 1
ATOM 5164 C CA . MET A 1 670 ? -8.221 -16.189 -0.827 1.00 95.94 670 MET A CA 1
ATOM 5165 C C . MET A 1 670 ? -8.363 -17.375 -1.783 1.00 95.94 670 MET A C 1
ATOM 5167 O O . MET A 1 670 ? -7.361 -17.793 -2.369 1.00 95.94 670 MET A O 1
ATOM 5171 N N . ASN A 1 671 ? -9.586 -17.862 -2.005 1.00 95.25 671 ASN A N 1
ATOM 5172 C CA . ASN A 1 671 ? -9.890 -18.943 -2.935 1.00 95.25 671 ASN A CA 1
ATOM 5173 C C . ASN A 1 671 ? -11.050 -18.566 -3.875 1.00 95.25 671 ASN A C 1
ATOM 5175 O O . ASN A 1 671 ? -12.193 -18.375 -3.447 1.00 95.25 671 ASN A O 1
ATOM 5179 N N . GLY A 1 672 ? -10.734 -18.454 -5.169 1.00 93.50 672 GLY A N 1
ATOM 5180 C CA . GLY A 1 672 ? -11.684 -18.024 -6.194 1.00 93.50 672 GLY A CA 1
ATOM 5181 C C . GLY A 1 672 ? -12.791 -19.047 -6.451 1.00 93.50 672 GLY A C 1
ATOM 5182 O O . GLY A 1 672 ? -13.929 -18.649 -6.688 1.00 93.50 672 GLY A O 1
ATOM 5183 N N . THR A 1 673 ? -12.492 -20.344 -6.341 1.00 93.94 673 THR A N 1
ATOM 5184 C CA . THR A 1 673 ? -13.460 -21.436 -6.524 1.00 93.94 673 THR A CA 1
ATOM 5185 C C . THR A 1 673 ? -14.565 -21.351 -5.481 1.00 93.94 673 THR A C 1
ATOM 5187 O O . THR A 1 673 ? -15.739 -21.226 -5.829 1.00 93.94 673 THR A O 1
ATOM 5190 N N . THR A 1 674 ? -14.208 -21.307 -4.196 1.00 96.44 674 THR A N 1
ATOM 5191 C CA . THR A 1 674 ? -15.197 -21.221 -3.114 1.00 96.44 674 THR A CA 1
ATOM 5192 C C . THR A 1 674 ? -15.957 -19.901 -3.122 1.00 96.44 674 THR A C 1
ATOM 5194 O O . THR A 1 674 ? -17.153 -19.894 -2.835 1.00 96.44 674 THR A O 1
ATOM 5197 N N . ASN A 1 675 ? -15.310 -18.783 -3.485 1.00 96.88 675 ASN A N 1
ATOM 5198 C CA . ASN A 1 675 ? -16.016 -17.502 -3.569 1.00 96.88 675 ASN A CA 1
ATOM 5199 C C . ASN A 1 675 ? -17.011 -17.480 -4.735 1.00 96.88 675 ASN A C 1
ATOM 5201 O O . ASN A 1 675 ? -18.130 -16.990 -4.574 1.00 96.88 675 ASN A O 1
ATOM 5205 N N . TYR A 1 676 ? -16.646 -18.066 -5.879 1.00 95.62 676 TYR A N 1
ATOM 5206 C CA . TYR A 1 676 ? -17.563 -18.243 -6.999 1.00 95.62 676 TYR A CA 1
ATOM 5207 C C . TYR A 1 676 ? -18.766 -19.085 -6.574 1.00 95.62 676 TYR A C 1
ATOM 5209 O O . TYR A 1 676 ? -19.903 -18.661 -6.782 1.00 95.62 676 TYR A O 1
ATOM 5217 N N . MET A 1 677 ? -18.518 -20.221 -5.912 1.00 96.31 677 MET A N 1
ATOM 5218 C CA . MET A 1 677 ? -19.581 -21.114 -5.457 1.00 96.31 677 MET A CA 1
ATOM 5219 C C . MET A 1 677 ? -20.549 -20.409 -4.498 1.00 96.31 677 MET A C 1
ATOM 5221 O O . MET A 1 677 ? -21.751 -20.390 -4.753 1.00 96.31 677 MET A O 1
ATOM 5225 N N . LEU A 1 678 ? -20.041 -19.760 -3.446 1.00 97.19 678 LEU A N 1
ATOM 5226 C CA . LEU A 1 678 ? -20.876 -19.036 -2.478 1.00 97.19 678 LEU A CA 1
ATOM 5227 C C . LEU A 1 678 ? -21.640 -17.873 -3.128 1.00 97.19 678 LEU A C 1
ATOM 5229 O O . LEU A 1 678 ? -22.831 -17.708 -2.875 1.00 97.19 678 LEU A O 1
ATOM 5233 N N . SER A 1 679 ? -20.996 -17.117 -4.025 1.00 95.88 679 SER A N 1
ATOM 5234 C CA . SER A 1 679 ? -21.648 -16.022 -4.763 1.00 95.88 679 SER A CA 1
ATOM 5235 C C . SER A 1 679 ? -22.785 -16.529 -5.656 1.00 95.88 679 SER A C 1
ATOM 5237 O O . SER A 1 679 ? -23.830 -15.892 -5.768 1.00 95.88 679 SER A O 1
ATOM 5239 N N . LYS A 1 680 ? -22.593 -17.685 -6.297 1.00 95.19 680 LYS A N 1
ATOM 5240 C CA . LYS A 1 680 ? -23.590 -18.320 -7.165 1.00 95.19 680 LYS A CA 1
ATOM 5241 C C . LYS A 1 680 ? -24.765 -18.873 -6.355 1.00 95.19 680 LYS A C 1
ATOM 5243 O O . LYS A 1 680 ? -25.916 -18.632 -6.718 1.00 95.19 680 LYS A O 1
ATOM 5248 N N . MET A 1 681 ? -24.484 -19.547 -5.236 1.00 95.50 681 MET A N 1
ATOM 5249 C CA . MET A 1 681 ? -25.507 -19.990 -4.278 1.00 95.50 681 MET A CA 1
ATOM 5250 C C . MET A 1 681 ? -26.332 -18.804 -3.763 1.00 95.50 681 MET A C 1
ATOM 5252 O O . MET A 1 681 ? -27.556 -18.889 -3.693 1.00 95.50 681 MET A O 1
ATOM 5256 N N . GLU A 1 682 ? -25.682 -17.677 -3.467 1.00 94.19 682 GLU A N 1
ATOM 5257 C CA . GLU A 1 682 ? -26.344 -16.448 -3.029 1.00 94.19 682 GLU A CA 1
ATOM 5258 C C . GLU A 1 682 ? -27.234 -15.820 -4.108 1.00 94.19 682 GLU A C 1
ATOM 5260 O O . GLU A 1 682 ? -28.387 -15.468 -3.828 1.00 94.19 682 GLU A O 1
ATOM 5265 N N . ALA A 1 683 ? -26.714 -15.678 -5.327 1.00 93.00 683 ALA A N 1
ATOM 5266 C CA . ALA A 1 683 ? -27.403 -14.999 -6.420 1.00 93.00 683 ALA A CA 1
ATOM 5267 C C . ALA A 1 683 ? -28.586 -15.806 -6.975 1.00 93.00 683 ALA A C 1
ATOM 5269 O O . ALA A 1 683 ? -29.630 -15.233 -7.282 1.00 93.00 683 ALA A O 1
ATOM 5270 N N . GLU A 1 684 ? -28.432 -17.126 -7.100 1.00 91.75 684 GLU A N 1
ATOM 5271 C CA . GLU A 1 684 ? -29.400 -17.988 -7.793 1.00 91.75 684 GLU A CA 1
ATOM 5272 C C . GLU A 1 684 ? -30.184 -18.912 -6.848 1.00 91.75 684 GLU A C 1
ATOM 5274 O O . GLU A 1 684 ? -31.124 -19.573 -7.284 1.00 91.75 684 GLU A O 1
ATOM 5279 N N . GLY A 1 685 ? -29.841 -18.956 -5.554 1.00 87.94 685 GLY A N 1
ATOM 5280 C CA . GLY A 1 685 ? -30.531 -19.796 -4.565 1.00 87.94 685 GLY A CA 1
ATOM 5281 C C . GLY A 1 685 ? -30.340 -21.300 -4.792 1.00 87.94 685 GLY A C 1
ATOM 5282 O O . GLY A 1 685 ? -31.134 -22.108 -4.315 1.00 87.94 685 GLY A O 1
ATOM 5283 N N . VAL A 1 686 ? -29.310 -21.679 -5.544 1.00 89.75 686 VAL A N 1
ATOM 5284 C CA . VAL A 1 686 ? -29.004 -23.060 -5.937 1.00 89.75 686 VAL A CA 1
ATOM 5285 C C . VAL A 1 686 ? -28.265 -23.822 -4.831 1.00 89.75 686 VAL A C 1
ATOM 5287 O O . VAL A 1 686 ? -27.580 -23.231 -3.996 1.00 89.75 686 VAL A O 1
ATOM 5290 N N . ALA A 1 687 ? -28.422 -25.147 -4.810 1.00 92.12 687 ALA A N 1
ATOM 5291 C CA . ALA A 1 687 ? -27.793 -26.022 -3.820 1.00 92.12 687 ALA A CA 1
ATOM 5292 C C . ALA A 1 687 ? -26.298 -26.249 -4.105 1.00 92.12 687 ALA A C 1
ATOM 5294 O O . ALA A 1 687 ? -25.871 -26.228 -5.260 1.00 92.12 687 ALA A O 1
ATOM 5295 N N . TYR A 1 688 ? -25.529 -26.539 -3.050 1.00 94.62 688 TYR A N 1
ATOM 5296 C CA . TYR A 1 688 ? -24.076 -26.743 -3.094 1.00 94.62 688 TYR A CA 1
ATOM 5297 C C . TYR A 1 688 ? -23.622 -27.713 -4.201 1.00 94.62 688 TYR A C 1
ATOM 5299 O O . TYR A 1 688 ? -22.809 -27.337 -5.043 1.00 94.62 688 TYR A O 1
ATOM 5307 N N . ASP A 1 689 ? -24.194 -28.922 -4.260 1.00 94.69 689 ASP A N 1
ATOM 5308 C CA . ASP A 1 689 ? -23.773 -29.965 -5.211 1.00 94.69 689 ASP A CA 1
ATOM 5309 C C . ASP A 1 689 ? -23.953 -29.548 -6.677 1.00 94.69 689 ASP A C 1
ATOM 5311 O O . ASP A 1 689 ? -23.130 -29.868 -7.538 1.00 94.69 689 ASP A O 1
ATOM 5315 N N . ALA A 1 690 ? -25.024 -28.804 -6.972 1.00 93.75 690 ALA A N 1
ATOM 5316 C CA . ALA A 1 690 ? -25.291 -28.308 -8.318 1.00 93.75 690 ALA A CA 1
ATOM 5317 C C . ALA A 1 690 ? -24.249 -27.261 -8.737 1.00 93.75 690 ALA A C 1
ATOM 5319 O O . ALA A 1 690 ? -23.748 -27.303 -9.860 1.00 93.75 690 ALA A O 1
ATOM 5320 N N . VAL A 1 691 ? -23.890 -26.362 -7.817 1.00 94.81 691 VAL A N 1
ATOM 5321 C CA . VAL A 1 691 ? -22.887 -25.319 -8.062 1.00 94.81 691 VAL A CA 1
ATOM 5322 C C . VAL A 1 691 ? -21.484 -25.897 -8.155 1.00 94.81 691 VAL A C 1
ATOM 5324 O O . VAL A 1 691 ? -20.706 -25.446 -8.990 1.00 94.81 691 VAL A O 1
ATOM 5327 N N . LEU A 1 692 ? -21.156 -26.908 -7.346 1.00 95.31 692 LEU A N 1
ATOM 5328 C CA . LEU A 1 692 ? -19.872 -27.598 -7.441 1.00 95.31 692 LEU A CA 1
ATOM 5329 C C . LEU A 1 692 ? -19.699 -28.231 -8.823 1.00 95.31 692 LEU A C 1
ATOM 5331 O O . LEU A 1 692 ? -18.658 -28.056 -9.455 1.00 95.31 692 LEU A O 1
ATOM 5335 N N . LYS A 1 693 ? -20.740 -28.907 -9.319 1.00 94.25 693 LYS A N 1
ATOM 5336 C CA . LYS A 1 693 ? -20.728 -29.495 -10.659 1.00 94.25 693 LYS A CA 1
ATOM 5337 C C . LYS A 1 693 ? -20.562 -28.434 -11.751 1.00 94.25 693 LYS A C 1
ATOM 5339 O O . LYS A 1 693 ? -19.729 -28.603 -12.633 1.00 94.25 693 LYS A O 1
ATOM 5344 N N . GLU A 1 694 ? -21.292 -27.320 -11.668 1.00 92.12 694 GLU A N 1
ATOM 5345 C CA . GLU A 1 694 ? -21.130 -26.199 -12.608 1.00 92.12 694 GLU A CA 1
ATOM 5346 C C . GLU A 1 694 ? -19.711 -25.610 -12.550 1.00 92.12 694 GLU A C 1
ATOM 5348 O O . GLU A 1 694 ? -19.101 -25.355 -13.587 1.00 92.12 694 GLU A O 1
ATOM 5353 N N . ALA A 1 695 ? -19.147 -25.437 -11.351 1.00 91.56 695 ALA A N 1
ATOM 5354 C CA . ALA A 1 695 ? -17.779 -24.959 -11.178 1.00 91.56 695 ALA A CA 1
ATOM 5355 C C . ALA A 1 695 ? -16.753 -25.912 -11.817 1.00 91.56 695 ALA A C 1
ATOM 5357 O O . ALA A 1 695 ? -15.779 -25.438 -12.402 1.00 91.56 695 ALA A O 1
ATOM 5358 N N . GLN A 1 696 ? -16.975 -27.229 -11.757 1.00 92.25 696 GLN A N 1
ATOM 5359 C CA . GLN A 1 696 ? -16.142 -28.222 -12.446 1.00 92.25 696 GLN A CA 1
ATOM 5360 C C . GLN A 1 696 ? -16.287 -28.135 -13.970 1.00 92.25 696 GLN A C 1
ATOM 5362 O O . GLN A 1 696 ? -15.282 -28.090 -14.681 1.00 92.25 696 GLN A O 1
ATOM 5367 N N . ASP A 1 697 ? -17.519 -28.034 -14.473 1.00 91.88 697 ASP A N 1
ATOM 5368 C CA . ASP A 1 697 ? -17.807 -27.929 -15.910 1.00 91.88 697 ASP A CA 1
ATOM 5369 C C . ASP A 1 697 ? -17.202 -26.654 -16.533 1.00 91.88 697 ASP A C 1
ATOM 5371 O O . ASP A 1 697 ? -16.738 -26.665 -17.676 1.00 91.88 697 ASP A O 1
ATOM 5375 N N . LEU A 1 698 ? -17.169 -25.554 -15.773 1.00 87.19 698 LEU A N 1
ATOM 5376 C CA . LEU A 1 698 ? -16.565 -24.278 -16.174 1.00 87.19 698 LEU A CA 1
ATOM 5377 C C . LEU A 1 698 ? -15.045 -24.215 -15.946 1.00 87.19 698 LEU A C 1
ATOM 5379 O O . LEU A 1 698 ? -14.411 -23.233 -16.336 1.00 87.19 698 LEU A O 1
ATOM 5383 N N . GLY A 1 699 ? -14.454 -25.239 -15.324 1.00 83.94 699 GLY A N 1
ATOM 5384 C CA . GLY A 1 699 ? -13.025 -25.292 -15.014 1.00 83.94 699 GLY A CA 1
ATOM 5385 C C . GLY A 1 699 ? -12.585 -24.365 -13.876 1.00 83.94 699 GLY A C 1
ATOM 5386 O O . GLY A 1 699 ? -11.398 -24.060 -13.773 1.00 83.94 699 GLY A O 1
ATOM 5387 N N . TYR A 1 700 ? -13.515 -23.906 -13.033 1.00 81.62 700 TYR A N 1
ATOM 5388 C CA . TYR A 1 700 ? -13.189 -23.243 -11.767 1.00 81.62 700 TYR A CA 1
ATOM 5389 C C . TYR A 1 700 ? -12.723 -24.248 -10.709 1.00 81.62 700 TYR A C 1
ATOM 5391 O O . TYR A 1 700 ? -11.807 -23.939 -9.958 1.00 81.62 700 TYR A O 1
ATOM 5399 N N . ALA A 1 701 ? -13.330 -25.436 -10.659 1.00 87.75 701 ALA A N 1
ATOM 5400 C CA . ALA A 1 701 ? -12.982 -26.504 -9.725 1.00 87.75 701 ALA A CA 1
ATOM 5401 C C . ALA A 1 701 ? -12.362 -27.703 -10.457 1.00 87.75 701 ALA A C 1
ATOM 5403 O O . ALA A 1 701 ? -12.790 -28.068 -11.553 1.00 87.75 701 ALA A O 1
ATOM 5404 N N . GLU A 1 702 ? -11.377 -28.352 -9.838 1.00 85.88 702 GLU A N 1
ATOM 5405 C CA . GLU A 1 702 ? -10.826 -29.611 -10.346 1.00 85.88 702 GLU A CA 1
ATOM 5406 C C . GLU A 1 702 ? -11.754 -30.804 -10.042 1.00 85.88 702 GLU A C 1
ATOM 5408 O O . GLU A 1 702 ? -12.694 -30.722 -9.245 1.00 85.88 702 GLU A O 1
ATOM 5413 N N . ALA A 1 703 ? -11.480 -31.957 -10.665 1.00 85.62 703 ALA A N 1
ATOM 5414 C CA . ALA A 1 703 ? -12.235 -33.189 -10.420 1.00 85.62 703 ALA A CA 1
ATOM 5415 C C . ALA A 1 703 ? -12.198 -33.611 -8.939 1.00 85.62 703 ALA A C 1
ATOM 5417 O O . ALA A 1 703 ? -13.201 -34.085 -8.411 1.00 85.62 703 ALA A O 1
ATOM 5418 N N . ASN A 1 704 ? -11.058 -33.402 -8.270 1.00 91.31 704 ASN A N 1
ATOM 5419 C CA . ASN A 1 704 ? -10.953 -33.449 -6.817 1.00 91.31 704 ASN A CA 1
ATOM 5420 C C . ASN A 1 704 ? -10.801 -32.016 -6.272 1.00 91.31 704 ASN A C 1
ATOM 5422 O O . ASN A 1 704 ? -9.690 -31.487 -6.280 1.00 91.31 704 ASN A O 1
ATOM 5426 N N . PRO A 1 705 ? -11.885 -31.389 -5.787 1.00 92.56 705 PRO A N 1
ATOM 5427 C CA . PRO A 1 705 ? -11.883 -29.993 -5.364 1.00 92.56 705 PRO A CA 1
ATOM 5428 C C . PRO A 1 705 ? -11.492 -29.806 -3.889 1.00 92.56 705 PRO A C 1
ATOM 5430 O O . PRO A 1 705 ? -11.598 -28.693 -3.383 1.00 92.56 705 PRO A O 1
ATOM 5433 N N . SER A 1 706 ? -11.083 -30.868 -3.176 1.00 93.06 706 SER A N 1
ATOM 5434 C CA . SER A 1 706 ? -10.876 -30.859 -1.714 1.00 93.06 706 SER A CA 1
ATOM 5435 C C . SER A 1 706 ? -9.946 -29.734 -1.246 1.00 93.06 706 SER A C 1
ATOM 5437 O O . SER A 1 706 ? -10.243 -29.050 -0.270 1.00 93.06 706 SER A O 1
ATOM 5439 N N . ALA A 1 707 ? -8.872 -29.452 -1.991 1.00 90.50 707 ALA A N 1
ATOM 5440 C CA . ALA A 1 707 ? -7.965 -28.350 -1.669 1.00 90.50 707 ALA A CA 1
ATOM 5441 C C . ALA A 1 707 ? -8.680 -26.986 -1.572 1.00 90.50 707 ALA A C 1
ATOM 5443 O O . ALA A 1 707 ? -8.303 -26.157 -0.742 1.00 90.50 707 ALA A O 1
ATOM 5444 N N . ASP A 1 708 ? -9.717 -26.775 -2.384 1.00 93.88 708 ASP A N 1
ATOM 5445 C CA . ASP A 1 708 ? -10.517 -25.555 -2.406 1.00 93.88 708 ASP A CA 1
ATOM 5446 C C . ASP A 1 708 ? -11.672 -25.632 -1.400 1.00 93.88 708 ASP A C 1
ATOM 5448 O O . ASP A 1 708 ? -11.743 -24.830 -0.468 1.00 93.88 708 ASP A O 1
ATOM 5452 N N . VAL A 1 709 ? -12.573 -26.609 -1.561 1.00 96.06 709 VAL A N 1
ATOM 5453 C CA . VAL A 1 709 ? -13.861 -26.639 -0.842 1.00 96.06 709 VAL A CA 1
ATOM 5454 C C . VAL A 1 709 ? -13.732 -26.982 0.635 1.00 96.06 709 VAL A C 1
ATOM 5456 O O . VAL A 1 709 ? -14.569 -26.529 1.418 1.00 96.06 709 VAL A O 1
ATOM 5459 N N . ASP A 1 710 ? -12.682 -27.713 1.023 1.00 96.12 710 ASP A N 1
ATOM 5460 C CA . ASP A 1 710 ? -12.369 -28.003 2.426 1.00 96.12 710 ASP A CA 1
ATOM 5461 C C . ASP A 1 710 ? -11.491 -26.908 3.060 1.00 96.12 710 ASP A C 1
ATOM 5463 O O . ASP A 1 710 ? -11.267 -26.917 4.266 1.00 96.12 710 ASP A O 1
ATOM 5467 N N . GLY A 1 711 ? -11.034 -25.927 2.270 1.00 96.25 711 GLY A N 1
ATOM 5468 C CA . GLY A 1 711 ? -10.335 -24.733 2.748 1.00 96.25 711 GLY A CA 1
ATOM 5469 C C . GLY A 1 711 ? -8.817 -24.862 2.904 1.00 96.25 711 GLY A C 1
ATOM 5470 O O . GLY A 1 711 ? -8.187 -23.917 3.379 1.00 96.25 711 GLY A O 1
ATOM 5471 N N . TYR A 1 712 ? -8.194 -25.969 2.486 1.00 95.38 712 TYR A N 1
ATOM 5472 C CA . TYR A 1 712 ? -6.746 -26.195 2.645 1.00 95.38 712 TYR A CA 1
ATOM 5473 C C . TYR A 1 712 ? -5.864 -25.197 1.868 1.00 95.38 712 TYR A C 1
ATOM 5475 O O . TYR A 1 712 ? -4.769 -24.830 2.315 1.00 95.38 712 TYR A O 1
ATOM 5483 N N . ASP A 1 713 ? -6.338 -24.703 0.722 1.00 94.44 713 ASP A N 1
ATOM 5484 C CA . ASP A 1 713 ? -5.680 -23.629 -0.029 1.00 94.44 713 ASP A CA 1
ATOM 5485 C C . ASP A 1 713 ? -5.670 -22.314 0.770 1.00 94.44 713 ASP A C 1
ATOM 5487 O O . ASP A 1 713 ? -4.631 -21.661 0.899 1.00 94.44 713 ASP A O 1
ATOM 5491 N N . VAL A 1 714 ? -6.805 -21.960 1.381 1.00 97.31 714 VAL A N 1
ATOM 5492 C CA . VAL A 1 714 ? -6.926 -20.784 2.256 1.00 97.31 714 VAL A CA 1
ATOM 5493 C C . VAL A 1 714 ? -6.087 -20.965 3.523 1.00 97.31 714 VAL A C 1
ATOM 5495 O O . VAL A 1 714 ? -5.428 -20.017 3.942 1.00 97.31 714 VAL A O 1
ATOM 5498 N N . GLN A 1 715 ? -6.042 -22.178 4.084 1.00 97.31 715 GLN A N 1
ATOM 5499 C CA . GLN A 1 715 ? -5.245 -22.535 5.264 1.00 97.31 715 GLN A CA 1
ATOM 5500 C C . GLN A 1 715 ? -3.751 -22.276 5.033 1.00 97.31 715 GLN A C 1
ATOM 5502 O O . GLN A 1 715 ? -3.095 -21.626 5.848 1.00 97.31 715 GLN A O 1
ATOM 5507 N N . SER A 1 716 ? -3.218 -22.717 3.890 1.00 96.50 716 SER A N 1
ATOM 5508 C CA . SER A 1 716 ? -1.815 -22.472 3.530 1.00 96.50 716 SER A CA 1
ATOM 5509 C C . SER A 1 716 ? -1.527 -20.975 3.369 1.00 96.50 716 SER A C 1
ATOM 5511 O O . SER A 1 716 ? -0.509 -20.472 3.842 1.00 96.50 716 SER A O 1
ATOM 5513 N N . LYS A 1 717 ? -2.443 -20.237 2.729 1.00 97.75 717 LYS A N 1
ATOM 5514 C CA . LYS A 1 717 ? -2.292 -18.795 2.488 1.00 97.75 717 LYS A CA 1
ATOM 5515 C C . LYS A 1 717 ? -2.370 -17.978 3.777 1.00 97.75 717 LYS A C 1
ATOM 5517 O O . LYS A 1 717 ? -1.532 -17.103 3.980 1.00 97.75 717 LYS A O 1
ATOM 5522 N N . ILE A 1 718 ? -3.320 -18.269 4.668 1.00 97.88 718 ILE A N 1
ATOM 5523 C CA . ILE A 1 718 ? -3.444 -17.533 5.932 1.00 97.88 718 ILE A CA 1
ATOM 5524 C C . ILE A 1 718 ? -2.282 -17.831 6.883 1.00 97.88 718 ILE A C 1
ATOM 5526 O O . ILE A 1 718 ? -1.841 -16.920 7.572 1.00 97.88 718 ILE A O 1
ATOM 5530 N N . ALA A 1 719 ? -1.718 -19.046 6.867 1.00 96.88 719 ALA A N 1
ATOM 5531 C CA . ALA A 1 719 ? -0.500 -19.367 7.616 1.00 96.88 719 ALA A CA 1
ATOM 5532 C C . ALA A 1 719 ? 0.685 -18.472 7.201 1.00 96.88 719 ALA A C 1
ATOM 5534 O O . ALA A 1 719 ? 1.399 -17.939 8.052 1.00 96.88 719 ALA A O 1
ATOM 5535 N N . ILE A 1 720 ? 0.846 -18.242 5.893 1.00 97.38 720 ILE A N 1
ATOM 5536 C CA . ILE A 1 720 ? 1.847 -17.316 5.343 1.00 97.38 720 ILE A CA 1
ATOM 5537 C C . ILE A 1 720 ? 1.576 -15.874 5.791 1.00 97.38 720 ILE A C 1
ATOM 5539 O O . ILE A 1 720 ? 2.477 -15.199 6.293 1.00 97.38 720 ILE A O 1
ATOM 5543 N N . LEU A 1 721 ? 0.337 -15.397 5.652 1.00 97.69 721 LEU A N 1
ATOM 5544 C CA . LEU A 1 721 ? -0.008 -14.030 6.048 1.00 97.69 721 LEU A CA 1
ATOM 5545 C C . LEU A 1 721 ? 0.089 -13.817 7.565 1.00 97.69 721 LEU A C 1
ATOM 5547 O O . LEU A 1 721 ? 0.471 -12.732 7.991 1.00 97.69 721 LEU A O 1
ATOM 5551 N N . ALA A 1 722 ? -0.178 -14.837 8.385 1.00 96.44 722 ALA A N 1
ATOM 5552 C CA . ALA A 1 722 ? -0.011 -14.769 9.835 1.00 96.44 722 ALA A CA 1
ATOM 5553 C C . ALA A 1 722 ? 1.459 -14.556 10.228 1.00 96.44 722 ALA A C 1
ATOM 5555 O O . ALA A 1 722 ? 1.757 -13.779 11.142 1.00 96.44 722 ALA A O 1
ATOM 5556 N N . LYS A 1 723 ? 2.384 -15.181 9.490 1.00 95.31 723 LYS A N 1
ATOM 5557 C CA . LYS A 1 723 ? 3.819 -14.963 9.667 1.00 95.31 723 LYS A CA 1
ATOM 5558 C C . LYS A 1 723 ? 4.218 -13.524 9.333 1.00 95.31 723 LYS A C 1
ATOM 5560 O O . LYS A 1 723 ? 4.898 -12.885 10.130 1.00 95.31 723 LYS A O 1
ATOM 5565 N N . LEU A 1 724 ? 3.731 -12.977 8.223 1.00 95.25 724 LEU A N 1
ATOM 5566 C CA . LEU A 1 724 ? 4.038 -11.603 7.805 1.00 95.25 724 LEU A CA 1
ATOM 5567 C C . LEU A 1 724 ? 3.335 -10.526 8.649 1.00 95.25 724 LEU A C 1
ATOM 5569 O O . LEU A 1 724 ? 3.902 -9.462 8.897 1.00 95.25 724 LEU A O 1
ATOM 5573 N N . GLY A 1 725 ? 2.107 -10.780 9.095 1.00 95.06 725 GLY A N 1
ATOM 5574 C CA . GLY A 1 725 ? 1.315 -9.838 9.886 1.00 95.06 725 GLY A CA 1
ATOM 5575 C C . GLY A 1 725 ? 1.745 -9.781 11.347 1.00 95.06 725 GLY A C 1
ATOM 5576 O O . GLY A 1 725 ? 1.935 -8.699 11.892 1.00 95.06 725 GLY A O 1
ATOM 5577 N N . PHE A 1 726 ? 1.954 -10.952 11.954 1.00 94.56 726 PHE A N 1
ATOM 5578 C CA . PHE A 1 726 ? 2.109 -11.101 13.404 1.00 94.56 726 PHE A CA 1
ATOM 5579 C C . PHE A 1 726 ? 3.419 -11.789 13.799 1.00 94.56 726 PHE A C 1
ATOM 5581 O O . PHE A 1 726 ? 3.538 -12.258 14.929 1.00 94.56 726 PHE A O 1
ATOM 5588 N N . ALA A 1 727 ? 4.384 -11.949 12.885 1.00 93.19 727 ALA A N 1
ATOM 5589 C CA . ALA A 1 727 ? 5.643 -12.661 13.141 1.00 93.19 727 ALA A CA 1
ATOM 5590 C C . ALA A 1 727 ? 5.462 -14.109 13.666 1.00 93.19 727 ALA A C 1
ATOM 5592 O O . ALA A 1 727 ? 6.395 -14.707 14.208 1.00 93.19 727 ALA A O 1
ATOM 5593 N N . THR A 1 728 ? 4.280 -14.701 13.467 1.00 91.56 728 THR A N 1
ATOM 5594 C CA . THR A 1 728 ? 3.838 -15.950 14.102 1.00 91.56 728 THR A CA 1
ATOM 5595 C C . THR A 1 728 ? 3.814 -17.100 13.101 1.00 91.56 728 THR A C 1
ATOM 5597 O O . THR A 1 728 ? 3.227 -16.983 12.031 1.00 91.56 728 THR A O 1
ATOM 5600 N N . ILE A 1 729 ? 4.436 -18.230 13.445 1.00 92.94 729 ILE A N 1
ATOM 5601 C CA . ILE A 1 729 ? 4.440 -19.421 12.584 1.00 92.94 729 ILE A CA 1
ATOM 5602 C C . ILE A 1 729 ? 3.243 -20.297 12.960 1.00 92.94 729 ILE A C 1
ATOM 5604 O O . ILE A 1 729 ? 3.327 -21.116 13.873 1.00 92.94 729 ILE A O 1
ATOM 5608 N N . ALA A 1 730 ? 2.132 -20.121 12.245 1.00 91.94 730 ALA A N 1
ATOM 5609 C CA . ALA A 1 730 ? 0.974 -21.004 12.335 1.00 91.94 730 ALA A CA 1
ATOM 5610 C C . ALA A 1 730 ? 1.161 -22.190 11.387 1.00 91.94 730 ALA A C 1
ATOM 5612 O O . ALA A 1 730 ? 1.129 -22.026 10.168 1.00 91.94 730 ALA A O 1
ATOM 5613 N N . LYS A 1 731 ? 1.371 -23.395 11.927 1.00 91.00 731 LYS A N 1
ATOM 5614 C CA . LYS A 1 731 ? 1.449 -24.587 11.077 1.00 91.00 731 LYS A CA 1
ATOM 5615 C C . LYS A 1 731 ? 0.067 -24.885 10.494 1.00 91.00 731 LYS A C 1
ATOM 5617 O O . LYS A 1 731 ? -0.908 -24.884 11.252 1.00 91.00 731 LYS A O 1
ATOM 5622 N N . PRO A 1 732 ? -0.040 -25.226 9.197 1.00 92.06 732 PRO A N 1
ATOM 5623 C CA . PRO A 1 732 ? -1.320 -25.597 8.600 1.00 92.06 732 PRO A CA 1
ATOM 5624 C C . PRO A 1 732 ? -2.048 -26.688 9.396 1.00 92.06 732 PRO A C 1
ATOM 5626 O O . PRO A 1 732 ? -3.204 -26.509 9.754 1.00 92.06 732 PRO A O 1
ATOM 5629 N N . ALA A 1 733 ? -1.346 -27.747 9.811 1.00 89.62 733 ALA A N 1
ATOM 5630 C CA . ALA A 1 733 ? -1.921 -28.841 10.604 1.00 89.62 733 ALA A CA 1
ATOM 5631 C C . ALA A 1 733 ? -2.525 -28.415 11.961 1.00 89.62 733 ALA A C 1
ATOM 5633 O O . ALA A 1 733 ? -3.367 -29.124 12.505 1.00 89.62 733 ALA A O 1
ATOM 5634 N N . GLU A 1 734 ? -2.102 -27.274 12.509 1.00 86.69 734 GLU A N 1
ATOM 5635 C CA . GLU A 1 734 ? -2.570 -26.731 13.791 1.00 86.69 734 GLU A CA 1
ATOM 5636 C C . GLU A 1 734 ? -3.644 -25.640 13.599 1.00 86.69 734 GLU A C 1
ATOM 5638 O O . GLU A 1 734 ? -4.217 -25.164 14.576 1.00 86.69 734 GLU A O 1
ATOM 5643 N N . THR A 1 735 ? -3.938 -25.250 12.352 1.00 92.75 735 THR A N 1
ATOM 5644 C CA . THR A 1 735 ? -4.876 -24.170 12.011 1.00 92.75 735 THR A CA 1
ATOM 5645 C C . THR A 1 735 ? -6.294 -24.728 11.835 1.00 92.75 735 THR A C 1
ATOM 5647 O O . THR A 1 735 ? -6.544 -25.431 10.844 1.00 92.75 735 THR A O 1
ATOM 5650 N N . PRO A 1 736 ? -7.253 -24.410 12.732 1.00 93.94 736 PRO A N 1
ATOM 5651 C CA . PRO A 1 736 ? -8.641 -24.841 12.596 1.00 93.94 736 PRO A CA 1
ATOM 5652 C C . PRO A 1 736 ? -9.197 -24.447 11.230 1.00 93.94 736 PRO A C 1
ATOM 5654 O O . PRO A 1 736 ? -9.130 -23.282 10.847 1.00 93.94 736 PRO A O 1
ATOM 5657 N N . THR A 1 737 ? -9.705 -25.426 10.486 1.00 95.56 737 THR A N 1
ATOM 5658 C CA . THR A 1 737 ? -10.124 -25.239 9.095 1.00 95.56 737 THR A CA 1
ATOM 5659 C C . THR A 1 737 ? -11.454 -25.928 8.860 1.00 95.56 737 THR A C 1
ATOM 5661 O O . THR A 1 737 ? -11.594 -27.128 9.091 1.00 95.56 737 THR A O 1
ATOM 5664 N N . VAL A 1 738 ? -12.435 -25.139 8.435 1.00 95.12 738 VAL A N 1
ATOM 5665 C CA . VAL A 1 738 ? -13.768 -25.587 8.046 1.00 95.12 738 VAL A CA 1
ATOM 5666 C C . VAL A 1 738 ? -14.024 -25.100 6.625 1.00 95.12 738 VAL A C 1
ATOM 5668 O O . VAL A 1 738 ? -13.838 -23.922 6.321 1.00 95.12 738 VAL A O 1
ATOM 5671 N N . GLY A 1 739 ? -14.433 -26.024 5.761 1.00 96.94 739 GLY A N 1
ATOM 5672 C CA . GLY A 1 739 ? -14.791 -25.758 4.374 1.00 96.94 739 GLY A CA 1
ATOM 5673 C C . GLY A 1 739 ? -16.234 -25.292 4.183 1.00 96.94 739 GLY A C 1
ATOM 5674 O O . GLY A 1 739 ? -16.981 -25.077 5.137 1.00 96.94 739 GLY A O 1
ATOM 5675 N N . ILE A 1 740 ? -16.650 -25.180 2.921 1.00 97.50 740 ILE A N 1
ATOM 5676 C CA . ILE A 1 740 ? -17.990 -24.702 2.535 1.00 97.50 740 ILE A CA 1
ATOM 5677 C C . ILE A 1 740 ? -19.011 -25.825 2.301 1.00 97.50 740 ILE A C 1
ATOM 5679 O O . ILE A 1 740 ? -20.178 -25.540 2.058 1.00 97.50 740 ILE A O 1
ATOM 5683 N N . SER A 1 741 ? -18.609 -27.093 2.402 1.00 95.25 741 SER A N 1
ATOM 5684 C CA . SER A 1 741 ? -19.442 -28.258 2.052 1.00 95.25 741 SER A CA 1
ATOM 5685 C C . SER A 1 741 ? -20.722 -28.417 2.881 1.00 95.25 741 SER A C 1
ATOM 5687 O O . SER A 1 741 ? -21.685 -29.017 2.411 1.00 95.25 741 SER A O 1
ATOM 5689 N N . ARG A 1 742 ? -20.766 -27.867 4.102 1.00 94.81 742 ARG A N 1
ATOM 5690 C CA . ARG A 1 742 ? -21.961 -27.880 4.972 1.00 94.81 742 ARG A CA 1
ATOM 5691 C C . ARG A 1 742 ? -22.866 -26.653 4.805 1.00 94.81 742 ARG A C 1
ATOM 5693 O O . ARG A 1 742 ? -23.947 -26.616 5.402 1.00 94.81 742 ARG A O 1
ATOM 5700 N N . VAL A 1 743 ? -22.436 -25.661 4.020 1.00 96.38 743 VAL A N 1
ATOM 5701 C CA . VAL A 1 743 ? -23.245 -24.479 3.708 1.00 96.38 743 VAL A CA 1
ATOM 5702 C C . VAL A 1 743 ? -24.353 -24.895 2.746 1.00 96.38 743 VAL A C 1
ATOM 5704 O O . VAL A 1 743 ? -24.116 -25.486 1.695 1.00 96.38 743 VAL A O 1
ATOM 5707 N N . SER A 1 744 ? -25.582 -24.581 3.119 1.00 93.75 744 SER A N 1
ATOM 5708 C CA . SER A 1 744 ? -26.807 -24.920 2.407 1.00 93.75 744 SER A CA 1
ATOM 5709 C C . SER A 1 744 ? -27.520 -23.660 1.918 1.00 93.75 744 SER A C 1
ATOM 5711 O O . SER A 1 744 ? -27.233 -22.541 2.346 1.00 93.75 744 SER A O 1
ATOM 5713 N N . SER A 1 745 ? -28.524 -23.837 1.058 1.00 91.44 745 SER A N 1
ATOM 5714 C CA . SER A 1 745 ? -29.386 -22.736 0.614 1.00 91.44 745 SER A CA 1
ATOM 5715 C C . SER A 1 745 ? -30.130 -22.062 1.775 1.00 91.44 745 SER A C 1
ATOM 5717 O O . SER A 1 745 ? -30.442 -20.878 1.688 1.00 91.44 745 SER A O 1
ATOM 5719 N N . ALA A 1 746 ? -30.387 -22.776 2.876 1.00 91.75 746 ALA A N 1
ATOM 5720 C CA . ALA A 1 746 ? -31.017 -22.184 4.049 1.00 91.75 746 ALA A CA 1
ATOM 5721 C C . ALA A 1 746 ? -30.096 -21.193 4.765 1.00 91.75 746 ALA A C 1
ATOM 5723 O O . ALA A 1 746 ? -30.567 -20.148 5.207 1.00 91.75 746 ALA A O 1
ATOM 5724 N N . ASP A 1 747 ? -28.788 -21.463 4.818 1.00 95.81 747 ASP A N 1
ATOM 5725 C CA . ASP A 1 747 ? -27.830 -20.530 5.422 1.00 95.81 747 ASP A CA 1
ATOM 5726 C C . ASP A 1 747 ? -27.782 -19.214 4.642 1.00 95.81 747 ASP A C 1
ATOM 5728 O O . ASP A 1 747 ? -27.755 -18.147 5.245 1.00 95.81 747 ASP A O 1
ATOM 5732 N N . ILE A 1 748 ? -27.880 -19.283 3.310 1.00 94.06 748 ILE A N 1
ATOM 5733 C CA . ILE A 1 748 ? -27.989 -18.112 2.427 1.00 94.06 748 ILE A CA 1
ATOM 5734 C C . ILE A 1 748 ? -29.280 -17.320 2.690 1.00 94.06 748 ILE A C 1
ATOM 5736 O O . ILE A 1 748 ? -29.276 -16.090 2.690 1.00 94.06 748 ILE A O 1
ATOM 5740 N N . VAL A 1 749 ? -30.409 -18.002 2.902 1.00 93.25 749 VAL A N 1
ATOM 5741 C CA . VAL A 1 749 ? -31.680 -17.332 3.230 1.00 93.25 749 VAL A CA 1
ATOM 5742 C C . VAL A 1 749 ? -31.575 -16.626 4.580 1.00 93.25 749 VAL A C 1
ATOM 5744 O O . VAL A 1 749 ? -31.936 -15.453 4.692 1.00 93.25 749 VAL A O 1
ATOM 5747 N N . TYR A 1 750 ? -31.043 -17.308 5.594 1.00 95.75 750 TYR A N 1
ATOM 5748 C CA . TYR A 1 750 ? -30.891 -16.737 6.927 1.00 95.75 750 TYR A CA 1
ATOM 5749 C C . TYR A 1 750 ? -29.842 -15.624 6.985 1.00 95.75 750 TYR A C 1
ATOM 5751 O O . TYR A 1 750 ? -30.065 -14.641 7.687 1.00 95.75 750 TYR A O 1
ATOM 5759 N N . SER A 1 751 ? -28.742 -15.715 6.230 1.00 95.19 751 SER A N 1
ATOM 5760 C CA . SER A 1 751 ? -27.760 -14.627 6.153 1.00 95.19 751 SER A CA 1
ATOM 5761 C C . SER A 1 751 ? -28.394 -13.357 5.583 1.00 95.19 751 SER A C 1
ATOM 5763 O O . SER A 1 751 ? -28.227 -12.286 6.164 1.00 95.19 751 SER A O 1
ATOM 5765 N N . LYS A 1 752 ? -29.224 -13.477 4.535 1.00 93.38 752 LYS A N 1
ATOM 5766 C CA . LYS A 1 752 ? -29.968 -12.342 3.960 1.00 93.38 752 LYS A CA 1
ATOM 5767 C C . LYS A 1 752 ? -30.944 -11.709 4.951 1.00 93.38 752 LYS A C 1
ATOM 5769 O O . LYS A 1 752 ? -31.072 -10.489 4.976 1.00 93.38 752 LYS A O 1
ATOM 5774 N N . MET A 1 753 ? -31.603 -12.506 5.799 1.00 94.62 753 MET A N 1
ATOM 5775 C CA . MET A 1 753 ? -32.457 -11.975 6.876 1.00 94.62 753 MET A CA 1
ATOM 5776 C C . MET A 1 753 ? -31.673 -11.134 7.898 1.00 94.62 753 MET A C 1
ATOM 5778 O O . MET A 1 753 ? -32.266 -10.292 8.566 1.00 94.62 753 MET A O 1
ATOM 5782 N N . MET A 1 754 ? -30.358 -11.346 8.008 1.00 94.62 754 MET A N 1
ATOM 5783 C CA . MET A 1 754 ? -29.444 -10.597 8.877 1.00 94.62 754 MET A CA 1
ATOM 5784 C C . MET A 1 754 ? -28.669 -9.490 8.138 1.00 94.62 754 MET A C 1
ATOM 5786 O O . MET A 1 754 ? -27.657 -9.022 8.658 1.00 94.62 754 MET A O 1
ATOM 5790 N N . ASP A 1 755 ? -29.081 -9.103 6.923 1.00 95.81 755 ASP A N 1
ATOM 5791 C CA . ASP A 1 755 ? -28.346 -8.150 6.067 1.00 95.81 755 ASP A CA 1
ATOM 5792 C C . ASP A 1 755 ? -26.864 -8.549 5.875 1.00 95.81 755 ASP A C 1
ATOM 5794 O O . ASP A 1 755 ? -25.927 -7.761 6.031 1.00 95.81 755 ASP A O 1
ATOM 5798 N N . SER A 1 756 ? -26.646 -9.841 5.614 1.00 97.38 756 SER A N 1
ATOM 5799 C CA . SER A 1 756 ? -25.323 -10.464 5.555 1.00 97.38 756 SER A CA 1
ATOM 5800 C C . SER A 1 756 ? -25.203 -11.491 4.421 1.00 97.38 756 SER A C 1
ATOM 5802 O O . SER A 1 756 ? -26.176 -12.120 3.995 1.00 97.38 756 SER A O 1
ATOM 5804 N N . THR A 1 757 ? -23.967 -11.745 4.000 1.00 97.62 757 THR A N 1
ATOM 5805 C CA . THR A 1 757 ? -23.580 -12.827 3.076 1.00 97.62 757 THR A CA 1
ATOM 5806 C C . THR A 1 757 ? -22.708 -13.861 3.799 1.00 97.62 757 THR A C 1
ATOM 5808 O O . THR A 1 757 ? -22.339 -13.670 4.958 1.00 97.62 757 THR A O 1
ATOM 5811 N N . ILE A 1 758 ? -22.372 -14.969 3.137 1.00 98.19 758 ILE A N 1
ATOM 5812 C CA . ILE A 1 758 ? -21.446 -15.984 3.651 1.00 98.19 758 ILE A CA 1
ATOM 5813 C C . ILE A 1 758 ? -20.216 -16.028 2.750 1.00 98.19 758 ILE A C 1
ATOM 5815 O O . ILE A 1 758 ? -20.336 -16.188 1.535 1.00 98.19 758 ILE A O 1
ATOM 5819 N N . LYS A 1 759 ? -19.025 -15.920 3.347 1.00 98.25 759 LYS A N 1
ATOM 5820 C CA . LYS A 1 759 ? -17.732 -15.984 2.646 1.00 98.25 759 LYS A CA 1
ATOM 5821 C C . LYS A 1 759 ? -16.800 -16.976 3.334 1.00 98.25 759 LYS A C 1
ATOM 5823 O O . LYS A 1 759 ? -16.759 -17.019 4.558 1.00 98.25 759 LYS A O 1
ATOM 5828 N N . LEU A 1 760 ? -16.028 -17.750 2.569 1.00 98.31 760 LEU A N 1
ATOM 5829 C CA . LEU A 1 760 ? -14.924 -18.539 3.124 1.00 98.31 760 LEU A CA 1
ATOM 5830 C C . LEU A 1 760 ? -13.736 -17.611 3.373 1.00 98.31 760 LEU A C 1
ATOM 5832 O O . LEU A 1 760 ? -13.148 -17.102 2.414 1.00 98.31 760 LEU A O 1
ATOM 5836 N N . LEU A 1 761 ? -13.395 -17.392 4.642 1.00 98.38 761 LEU A N 1
ATOM 5837 C CA . LEU A 1 761 ? -12.308 -16.500 5.033 1.00 98.38 761 LEU A CA 1
ATOM 5838 C C . LEU A 1 761 ? -11.185 -17.271 5.714 1.00 98.38 761 LEU A C 1
ATOM 5840 O O . LEU A 1 761 ? -11.432 -18.137 6.553 1.00 98.38 761 LEU A O 1
ATOM 5844 N N . GLY A 1 762 ? -9.951 -16.899 5.383 1.00 98.19 762 GLY A N 1
ATOM 5845 C CA . GLY A 1 762 ? -8.818 -17.086 6.282 1.00 98.19 762 GLY A CA 1
ATOM 5846 C C . GLY A 1 762 ? -8.704 -15.852 7.165 1.00 98.19 762 GLY A C 1
ATOM 5847 O O . GLY A 1 762 ? -8.659 -14.740 6.633 1.00 98.19 762 GLY A O 1
ATOM 5848 N N . VAL A 1 763 ? -8.678 -16.044 8.481 1.00 98.00 763 VAL A N 1
ATOM 5849 C CA . VAL A 1 763 ? -8.597 -14.969 9.474 1.00 98.00 763 VAL A CA 1
ATOM 5850 C C . VAL A 1 763 ? -7.391 -15.207 10.369 1.00 98.00 763 VAL A C 1
ATOM 5852 O O . VAL A 1 763 ? -7.225 -16.293 10.917 1.00 98.00 763 VAL A O 1
ATOM 5855 N N . ALA A 1 764 ? -6.565 -14.181 10.529 1.00 97.81 764 ALA A N 1
ATOM 5856 C CA . ALA A 1 764 ? -5.505 -14.110 11.519 1.00 97.81 764 ALA A CA 1
ATOM 5857 C C . ALA A 1 764 ? -5.685 -12.816 12.319 1.00 97.81 764 ALA A C 1
ATOM 5859 O O . ALA A 1 764 ? -5.810 -11.743 11.732 1.00 97.81 764 ALA A O 1
ATOM 5860 N N . LYS A 1 765 ? -5.739 -12.904 13.647 1.00 96.88 765 LYS A N 1
ATOM 5861 C CA . LYS A 1 765 ? -6.069 -11.767 14.513 1.00 96.88 765 LYS A CA 1
ATOM 5862 C C . LYS A 1 765 ? -5.210 -11.757 15.765 1.00 96.88 765 LYS A C 1
ATOM 5864 O O . LYS A 1 765 ? -5.050 -12.789 16.421 1.00 96.88 765 LYS A O 1
ATOM 5869 N N . LEU A 1 766 ? -4.709 -10.577 16.114 1.00 96.06 766 LEU A N 1
ATOM 5870 C CA . LEU A 1 766 ? -4.048 -10.326 17.386 1.00 96.06 766 LEU A CA 1
ATOM 5871 C C . LEU A 1 766 ? -5.120 -10.204 18.476 1.00 96.06 766 LEU A C 1
ATOM 5873 O O . LEU A 1 766 ? -5.925 -9.275 18.461 1.00 96.06 766 LEU A O 1
ATOM 5877 N N . LEU A 1 767 ? -5.153 -11.158 19.406 1.00 94.38 767 LEU A N 1
ATOM 5878 C CA . LEU A 1 767 ? -6.073 -11.135 20.547 1.00 94.38 767 LEU A CA 1
ATOM 5879 C C . LEU A 1 767 ? -5.510 -10.287 21.682 1.00 94.38 767 LEU A C 1
ATOM 5881 O O . LEU A 1 767 ? -6.227 -9.489 22.283 1.00 94.38 767 LEU A O 1
ATOM 5885 N N . LYS A 1 768 ? -4.218 -10.468 21.973 1.00 92.69 768 LYS A N 1
ATOM 5886 C CA . LYS A 1 768 ? -3.486 -9.669 22.956 1.00 92.69 768 LYS A CA 1
ATOM 5887 C C . LYS A 1 768 ? -2.075 -9.386 22.449 1.00 92.69 768 LYS A C 1
ATOM 5889 O O . LYS A 1 768 ? -1.414 -10.328 22.006 1.00 92.69 768 LYS A O 1
ATOM 5894 N N . PRO A 1 769 ? -1.594 -8.136 22.532 1.00 90.44 769 PRO A N 1
ATOM 5895 C CA . PRO A 1 769 ? -0.205 -7.823 22.227 1.00 90.44 769 PRO A CA 1
ATOM 5896 C C . PRO A 1 769 ? 0.732 -8.461 23.260 1.00 90.44 769 PRO A C 1
ATOM 5898 O O . PRO A 1 769 ? 0.312 -8.829 24.360 1.00 90.44 769 PRO A O 1
ATOM 5901 N N . ALA A 1 770 ? 2.011 -8.583 22.905 1.00 88.12 770 ALA A N 1
ATOM 5902 C CA . ALA A 1 770 ? 3.035 -9.001 23.852 1.00 88.12 770 ALA A CA 1
ATOM 5903 C C . ALA A 1 770 ? 3.165 -7.962 24.976 1.00 88.12 770 ALA A C 1
ATOM 5905 O O . ALA A 1 770 ? 3.076 -6.757 24.737 1.00 88.12 770 ALA A O 1
ATOM 5906 N N . ASP A 1 771 ? 3.397 -8.429 26.199 1.00 86.31 771 ASP A N 1
ATOM 5907 C CA . ASP A 1 771 ? 3.647 -7.554 27.342 1.00 86.31 771 ASP A CA 1
ATOM 5908 C C . ASP A 1 771 ? 5.129 -7.615 27.703 1.00 86.31 771 ASP A C 1
ATOM 5910 O O . ASP A 1 771 ? 5.600 -8.556 28.346 1.00 86.31 771 ASP A O 1
ATOM 5914 N N . GLU A 1 772 ? 5.864 -6.581 27.295 1.00 79.81 772 GLU A N 1
ATOM 5915 C CA . GLU A 1 772 ? 7.301 -6.459 27.544 1.00 79.81 772 GLU A CA 1
ATOM 5916 C C . GLU A 1 772 ? 7.645 -6.380 29.040 1.00 79.81 772 GLU A C 1
ATOM 5918 O O . GLU A 1 772 ? 8.735 -6.789 29.439 1.00 79.81 772 GLU A O 1
ATOM 5923 N N . LYS A 1 773 ? 6.727 -5.898 29.892 1.00 81.00 773 LYS A N 1
ATOM 5924 C CA . LYS A 1 773 ? 6.970 -5.764 31.338 1.00 81.00 773 LYS A CA 1
ATOM 5925 C C . LYS A 1 773 ? 6.824 -7.092 32.065 1.00 81.00 773 LYS A C 1
ATOM 5927 O O . LYS A 1 773 ? 7.556 -7.344 33.020 1.00 81.00 773 LYS A O 1
ATOM 5932 N N . THR A 1 774 ? 5.866 -7.922 31.652 1.00 85.00 774 THR A N 1
ATOM 5933 C CA . THR A 1 774 ? 5.626 -9.236 32.277 1.00 85.00 774 THR A CA 1
ATOM 5934 C C . THR A 1 774 ? 6.303 -10.390 31.542 1.00 85.00 774 THR A C 1
ATOM 5936 O O . THR A 1 774 ? 6.348 -11.499 32.073 1.00 85.00 774 THR A O 1
ATOM 5939 N N . GLY A 1 775 ? 6.836 -10.145 30.341 1.00 85.50 775 GLY A N 1
ATOM 5940 C CA . GLY A 1 775 ? 7.425 -11.165 29.473 1.00 85.50 775 GLY A CA 1
ATOM 5941 C C . GLY A 1 775 ? 6.389 -12.115 28.869 1.00 85.50 775 GLY A C 1
ATOM 5942 O O . GLY A 1 775 ? 6.753 -13.193 28.395 1.00 85.50 775 GLY A O 1
ATOM 5943 N N . LYS A 1 776 ? 5.097 -11.763 28.912 1.00 89.88 776 LYS A N 1
ATOM 5944 C CA . LYS A 1 776 ? 4.044 -12.604 28.340 1.00 89.88 776 LYS A CA 1
ATOM 5945 C C . LYS A 1 776 ? 4.071 -12.517 26.810 1.00 89.88 776 LYS A C 1
ATOM 5947 O O . LYS A 1 776 ? 4.109 -11.407 26.273 1.00 89.88 776 LYS A O 1
ATOM 5952 N N . PRO A 1 777 ? 4.025 -13.667 26.111 1.00 93.38 777 PRO A N 1
ATOM 5953 C CA . PRO A 1 777 ? 3.959 -13.688 24.658 1.00 93.38 777 PRO A CA 1
ATOM 5954 C C . PRO A 1 777 ? 2.647 -13.070 24.172 1.00 93.38 777 PRO A C 1
ATOM 5956 O O . PRO A 1 777 ? 1.651 -13.059 24.898 1.00 93.38 777 PRO A O 1
ATOM 5959 N N . GLN A 1 778 ? 2.635 -12.603 22.925 1.00 94.44 778 GLN A N 1
ATOM 5960 C CA . GLN A 1 778 ? 1.387 -12.187 22.287 1.00 94.44 778 GLN A CA 1
ATOM 5961 C C . GLN A 1 778 ? 0.459 -13.389 22.057 1.00 94.44 778 GLN A C 1
ATOM 5963 O O . GLN A 1 778 ? 0.917 -14.513 21.834 1.00 94.44 778 GLN A O 1
ATOM 5968 N N . GLU A 1 779 ? -0.847 -13.147 22.056 1.00 95.38 779 GLU A N 1
ATOM 5969 C CA . GLU A 1 779 ? -1.866 -14.151 21.747 1.00 95.38 779 GLU A CA 1
ATOM 5970 C C . GLU A 1 779 ? -2.440 -13.870 20.357 1.00 95.38 779 GLU A C 1
ATOM 5972 O O . GLU A 1 779 ? -2.990 -12.794 20.111 1.00 95.38 779 GLU A O 1
ATOM 5977 N N . VAL A 1 780 ? -2.324 -14.837 19.446 1.00 95.94 780 VAL A N 1
ATOM 5978 C CA . VAL A 1 780 ? -2.796 -14.722 18.058 1.00 95.94 780 VAL A CA 1
ATOM 5979 C C . VAL A 1 780 ? -3.741 -15.877 17.762 1.00 95.94 780 VAL A C 1
ATOM 5981 O O . VAL A 1 780 ? -3.446 -17.024 18.093 1.00 95.94 780 VAL A O 1
ATOM 5984 N N . THR A 1 781 ? -4.867 -15.600 17.114 1.00 96.31 781 THR A N 1
ATOM 5985 C CA . THR A 1 781 ? -5.738 -16.644 16.566 1.00 96.31 781 THR A CA 1
ATOM 5986 C C . THR A 1 781 ? -5.606 -16.692 15.053 1.00 96.31 781 THR A C 1
ATOM 5988 O O . THR A 1 781 ? -5.501 -15.650 14.408 1.00 96.31 781 THR A O 1
ATOM 5991 N N . VAL A 1 782 ? -5.583 -17.898 14.490 1.00 96.94 782 VAL A N 1
ATOM 5992 C CA . VAL A 1 782 ? -5.547 -18.137 13.045 1.00 96.94 782 VAL A CA 1
ATOM 5993 C C . VAL A 1 782 ? -6.524 -19.260 12.738 1.00 96.94 782 VAL A C 1
ATOM 5995 O O . VAL A 1 782 ? -6.437 -20.318 13.359 1.00 96.94 782 VAL A O 1
ATOM 5998 N N . TYR A 1 783 ? -7.453 -19.046 11.812 1.00 96.69 783 TYR A N 1
ATOM 5999 C CA . TYR A 1 783 ? -8.428 -20.058 11.412 1.00 96.69 783 TYR A CA 1
ATOM 6000 C C . TYR A 1 783 ? -8.948 -19.831 9.989 1.00 96.69 783 TYR A C 1
ATOM 6002 O O . TYR A 1 783 ? -8.815 -18.750 9.411 1.00 96.69 783 TYR A O 1
ATOM 6010 N N . VAL A 1 784 ? -9.574 -20.867 9.436 1.00 98.06 784 VAL A N 1
ATOM 6011 C CA . VAL A 1 784 ? -10.335 -20.828 8.186 1.00 98.06 784 VAL A CA 1
ATOM 6012 C C . VAL A 1 784 ? -11.750 -21.316 8.461 1.00 98.06 784 VAL A C 1
ATOM 6014 O O . VAL A 1 784 ? -11.937 -22.381 9.049 1.00 98.06 784 VAL A O 1
ATOM 6017 N N . SER A 1 785 ? -12.752 -20.544 8.051 1.00 97.44 785 SER A N 1
ATOM 6018 C CA . SER A 1 785 ? -14.163 -20.911 8.210 1.00 97.44 785 SER A CA 1
ATOM 6019 C C . SER A 1 785 ? -15.021 -20.170 7.188 1.00 97.44 785 SER A C 1
ATOM 6021 O O . SER A 1 785 ? -14.666 -19.051 6.801 1.00 97.44 785 SER A O 1
ATOM 6023 N N . PRO A 1 786 ? -16.182 -20.711 6.774 1.00 98.12 786 PRO A N 1
ATOM 6024 C CA . PRO A 1 786 ? -17.254 -19.860 6.294 1.00 98.12 786 PRO A CA 1
ATOM 6025 C C . PRO A 1 786 ? -17.635 -18.899 7.425 1.00 98.12 786 PRO A C 1
ATOM 60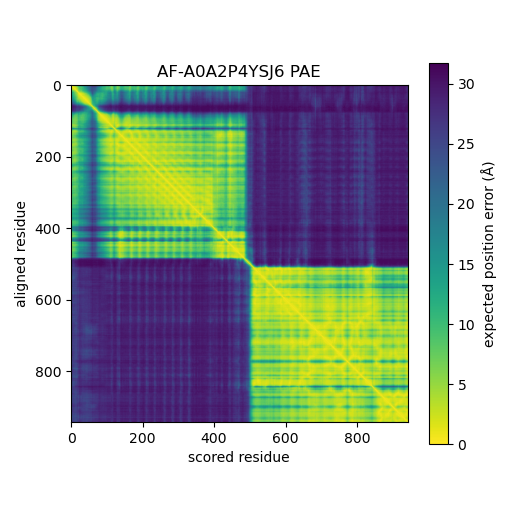27 O O . PRO A 1 786 ? -17.754 -19.308 8.582 1.00 98.12 786 PRO A O 1
ATOM 6030 N N . VAL A 1 787 ? -17.773 -17.624 7.096 1.00 98.19 787 VAL A N 1
ATOM 6031 C CA . VAL A 1 787 ? -18.079 -16.534 8.023 1.00 98.19 787 VAL A CA 1
ATOM 6032 C C . VAL A 1 787 ? -19.314 -15.824 7.500 1.00 98.19 787 VAL A C 1
ATOM 6034 O O . VAL A 1 787 ? -19.412 -15.562 6.297 1.00 98.19 787 VAL A O 1
ATOM 6037 N N . VAL A 1 788 ? -20.253 -15.518 8.390 1.00 98.31 788 VAL A N 1
ATOM 6038 C CA . VAL A 1 788 ? -21.365 -14.618 8.079 1.00 98.31 788 VAL A CA 1
ATOM 6039 C C . VAL A 1 788 ? -20.823 -13.195 8.132 1.00 98.31 788 VAL A C 1
ATOM 6041 O O . VAL A 1 788 ? -20.406 -12.737 9.190 1.00 98.31 788 VAL A O 1
ATOM 6044 N N . VAL A 1 789 ? -20.806 -12.506 6.997 1.00 97.94 789 VAL A N 1
ATOM 6045 C CA . VAL A 1 789 ? -20.218 -11.171 6.856 1.00 97.94 789 VAL A CA 1
ATOM 6046 C C . VAL A 1 789 ? -21.325 -10.165 6.575 1.00 97.94 789 VAL A C 1
ATOM 6048 O O . VAL A 1 789 ? -22.042 -10.303 5.578 1.00 97.94 789 VAL A O 1
ATOM 6051 N N . LYS A 1 790 ? -21.449 -9.134 7.416 1.00 96.56 790 LYS A N 1
ATOM 6052 C CA . LYS A 1 790 ? -22.424 -8.052 7.189 1.00 96.56 790 LYS A CA 1
ATOM 6053 C C . LYS A 1 790 ? -22.147 -7.307 5.886 1.00 96.56 790 LYS A C 1
ATOM 6055 O O . LYS A 1 790 ? -20.990 -7.039 5.561 1.00 96.56 790 LYS A O 1
ATOM 6060 N N . HIS A 1 791 ? -23.193 -6.881 5.176 1.00 95.31 791 HIS A N 1
ATOM 6061 C CA . HIS A 1 791 ? -23.035 -6.123 3.926 1.00 95.31 791 HIS A CA 1
ATOM 6062 C C . HIS A 1 791 ? -22.340 -4.763 4.102 1.00 95.31 791 HIS A C 1
ATOM 6064 O O . HIS A 1 791 ? -21.780 -4.236 3.143 1.00 95.31 791 HIS A O 1
ATOM 6070 N N . SER A 1 792 ? -22.298 -4.223 5.324 1.00 92.31 792 SER A N 1
ATOM 6071 C CA . SER A 1 792 ? -21.510 -3.032 5.662 1.00 92.31 792 SER A CA 1
ATOM 6072 C C . SER A 1 792 ? -19.991 -3.252 5.611 1.00 92.31 792 SER A C 1
ATOM 6074 O O . SER A 1 792 ? -19.237 -2.283 5.608 1.00 92.31 792 SER A O 1
ATOM 6076 N N . ASN A 1 793 ? -19.520 -4.503 5.608 1.00 93.44 793 ASN A N 1
ATOM 6077 C CA . ASN A 1 793 ? -18.101 -4.846 5.547 1.00 93.44 793 ASN A CA 1
ATOM 6078 C C . ASN A 1 793 ? -17.638 -4.973 4.084 1.00 93.44 793 ASN A C 1
ATOM 6080 O O . ASN A 1 793 ? -18.285 -5.633 3.271 1.00 93.44 793 ASN A O 1
ATOM 6084 N N . VAL A 1 794 ? -16.474 -4.403 3.748 1.00 92.38 794 VAL A N 1
ATOM 6085 C CA . VAL A 1 794 ? -15.901 -4.440 2.387 1.00 92.38 794 VAL A CA 1
ATOM 6086 C C . VAL A 1 794 ? -15.759 -5.862 1.829 1.00 92.38 794 VAL A C 1
ATOM 6088 O O . VAL A 1 794 ? -15.952 -6.076 0.631 1.00 92.38 794 VAL A O 1
ATOM 6091 N N . ILE A 1 795 ? -15.505 -6.850 2.693 1.00 96.19 795 ILE A N 1
ATOM 6092 C CA . ILE A 1 795 ? -15.387 -8.268 2.326 1.00 96.19 795 ILE A CA 1
ATOM 6093 C C . ILE A 1 795 ? -16.682 -8.785 1.677 1.00 96.19 795 ILE A C 1
ATOM 6095 O O . ILE A 1 795 ? -16.623 -9.558 0.718 1.00 96.19 795 ILE A O 1
ATOM 6099 N N . ALA A 1 796 ? -17.850 -8.329 2.144 1.00 96.25 796 ALA A N 1
ATOM 6100 C CA . ALA A 1 796 ? -19.144 -8.774 1.630 1.00 96.25 796 ALA A CA 1
ATOM 6101 C C . ALA A 1 796 ? -19.381 -8.366 0.168 1.00 96.25 796 ALA A C 1
ATOM 6103 O O . ALA A 1 796 ? -20.100 -9.057 -0.550 1.00 96.25 796 ALA A O 1
ATOM 6104 N N . SER A 1 797 ? -18.755 -7.276 -0.292 1.00 93.75 797 SER A N 1
ATOM 6105 C CA . SER A 1 797 ? -18.935 -6.756 -1.656 1.00 93.75 797 SER A CA 1
ATOM 6106 C C . SER A 1 797 ? -18.284 -7.620 -2.744 1.00 93.75 797 SER A C 1
ATOM 6108 O O . SER A 1 797 ? -18.602 -7.489 -3.928 1.00 93.75 797 SER A O 1
ATOM 6110 N N . ILE A 1 798 ? -17.375 -8.524 -2.367 1.00 95.19 798 ILE A N 1
ATOM 6111 C CA . ILE A 1 798 ? -16.570 -9.285 -3.322 1.00 95.19 798 ILE A CA 1
ATOM 6112 C C . ILE A 1 798 ? -17.317 -10.522 -3.795 1.00 95.19 798 ILE A C 1
ATOM 6114 O O . ILE A 1 798 ? -17.740 -11.359 -3.002 1.00 95.19 798 ILE A O 1
ATOM 6118 N N . SER A 1 799 ? -17.435 -10.658 -5.114 1.00 93.38 799 SER A N 1
ATOM 6119 C CA . SER A 1 799 ? -18.215 -11.714 -5.761 1.00 93.38 799 SER A CA 1
ATOM 6120 C C . SER A 1 799 ? -17.439 -12.425 -6.871 1.00 93.38 799 SER A C 1
ATOM 6122 O O . SER A 1 799 ? -16.421 -11.934 -7.377 1.00 93.38 799 SER A O 1
ATOM 6124 N N . GLY A 1 800 ? -17.953 -13.587 -7.278 1.00 93.12 800 GLY A N 1
ATOM 6125 C CA . GLY A 1 800 ? -17.362 -14.414 -8.329 1.00 93.12 800 GLY A CA 1
ATOM 6126 C C . GLY A 1 800 ? -16.019 -15.008 -7.902 1.00 93.12 800 GLY A C 1
ATOM 6127 O O . GLY A 1 800 ? -15.805 -15.294 -6.732 1.00 93.12 800 GLY A O 1
ATOM 6128 N N . ALA A 1 801 ? -15.093 -15.166 -8.848 1.00 91.19 801 ALA A N 1
ATOM 6129 C CA . ALA A 1 801 ? -13.758 -15.722 -8.591 1.00 91.19 801 ALA A CA 1
ATOM 6130 C C . ALA A 1 801 ? -12.717 -14.674 -8.131 1.00 91.19 801 ALA A C 1
ATOM 6132 O O . ALA A 1 801 ? -11.510 -14.913 -8.205 1.00 91.19 801 ALA A O 1
ATOM 6133 N N . THR A 1 802 ? -13.170 -13.491 -7.705 1.00 93.81 802 THR A N 1
ATOM 6134 C CA . THR A 1 802 ? -12.300 -12.407 -7.226 1.00 93.81 802 THR A CA 1
ATOM 6135 C C . THR A 1 802 ? -11.826 -12.700 -5.807 1.00 93.81 802 THR A C 1
ATOM 6137 O O . THR A 1 802 ? -12.621 -13.136 -4.971 1.00 93.81 802 THR A O 1
ATOM 6140 N N . ASN A 1 803 ? -10.555 -12.414 -5.529 1.00 96.06 803 ASN A N 1
ATOM 6141 C CA . ASN A 1 803 ? -9.987 -12.494 -4.191 1.00 96.06 803 ASN A CA 1
ATOM 6142 C C . ASN A 1 803 ? -9.895 -11.104 -3.555 1.00 96.06 803 ASN A C 1
ATOM 6144 O O . ASN A 1 803 ? -9.817 -10.081 -4.243 1.00 96.06 803 ASN A O 1
ATOM 6148 N N . LEU A 1 804 ? -9.855 -11.089 -2.227 1.00 96.81 804 LEU A N 1
ATOM 6149 C CA . LEU A 1 804 ? -9.595 -9.899 -1.430 1.00 96.81 804 LEU A CA 1
ATOM 6150 C C . LEU A 1 804 ? -8.799 -10.277 -0.184 1.00 96.81 804 LEU A C 1
ATOM 6152 O O . LEU A 1 804 ? -9.070 -11.305 0.435 1.00 96.81 804 LEU A O 1
ATOM 6156 N N . VAL A 1 805 ? -7.868 -9.415 0.214 1.00 98.25 805 VAL A N 1
ATOM 6157 C CA . VAL A 1 805 ? -7.270 -9.435 1.554 1.00 98.25 805 VAL A CA 1
ATOM 6158 C C . VAL A 1 805 ? -7.525 -8.083 2.208 1.00 98.25 805 VAL A C 1
ATOM 6160 O O . VAL A 1 805 ? -7.131 -7.052 1.668 1.00 98.25 805 VAL A O 1
ATOM 6163 N N . ASN A 1 806 ? -8.209 -8.090 3.348 1.00 97.75 806 ASN A N 1
ATOM 6164 C CA . ASN A 1 806 ? -8.403 -6.927 4.198 1.00 97.75 806 ASN A CA 1
ATOM 6165 C C . ASN A 1 806 ? -7.400 -6.982 5.350 1.00 97.75 806 ASN A C 1
ATOM 6167 O O . ASN A 1 806 ? -7.302 -7.998 6.041 1.00 97.75 806 ASN A O 1
ATOM 6171 N N . VAL A 1 807 ? -6.671 -5.891 5.553 1.00 98.19 807 VAL A N 1
ATOM 6172 C CA . VAL A 1 807 ? -5.712 -5.724 6.646 1.00 98.19 807 VAL A CA 1
ATOM 6173 C C . VAL A 1 807 ? -6.199 -4.581 7.524 1.00 98.19 807 VAL A C 1
ATOM 6175 O O . VAL A 1 807 ? -6.429 -3.477 7.027 1.00 98.19 807 VAL A O 1
ATOM 6178 N N . ARG A 1 808 ? -6.353 -4.846 8.819 1.00 96.69 808 ARG A N 1
ATOM 6179 C CA . ARG A 1 808 ? -6.665 -3.849 9.841 1.00 96.69 808 ARG A CA 1
ATOM 6180 C C . ARG A 1 808 ? -5.451 -3.585 10.710 1.00 96.69 808 ARG A C 1
ATOM 6182 O O . ARG A 1 808 ? -4.715 -4.515 11.047 1.00 96.69 808 ARG A O 1
ATOM 6189 N N . SER A 1 809 ? -5.259 -2.330 11.081 1.00 96.25 809 SER A N 1
ATOM 6190 C CA . SER A 1 809 ? -4.158 -1.889 11.934 1.00 96.25 809 SER A CA 1
ATOM 6191 C C . SER A 1 809 ? -4.551 -0.658 12.745 1.00 96.25 809 SER A C 1
ATOM 6193 O O . SER A 1 809 ? -5.565 -0.023 12.448 1.00 96.25 809 SER A O 1
ATOM 6195 N N . ASP A 1 810 ? -3.763 -0.330 13.766 1.00 93.81 810 ASP A N 1
ATOM 6196 C CA . ASP A 1 810 ? -4.078 0.754 14.703 1.00 93.81 810 ASP A CA 1
ATOM 6197 C C . ASP A 1 810 ? -4.211 2.120 14.011 1.00 93.81 810 ASP A C 1
ATOM 6199 O O . ASP A 1 810 ? -5.089 2.905 14.370 1.00 93.81 810 ASP A O 1
ATOM 6203 N N . ASN A 1 811 ? -3.369 2.405 13.008 1.00 91.69 811 ASN A N 1
ATOM 6204 C CA . ASN A 1 811 ? -3.331 3.726 12.370 1.00 91.69 811 ASN A CA 1
ATOM 6205 C C . ASN A 1 811 ? -4.072 3.806 11.024 1.00 91.69 811 ASN A C 1
ATOM 6207 O O . ASN A 1 811 ? -4.483 4.899 10.633 1.00 91.69 811 ASN A O 1
ATOM 6211 N N . LEU A 1 812 ? -4.240 2.690 10.303 1.00 87.56 812 LEU A N 1
ATOM 6212 C CA . LEU A 1 812 ? -4.940 2.665 9.005 1.00 87.56 812 LEU A CA 1
ATOM 6213 C C . LEU A 1 812 ? -6.391 2.172 9.092 1.00 87.56 812 LEU A C 1
ATOM 6215 O O . LEU A 1 812 ? -7.107 2.273 8.097 1.00 87.56 812 LEU A O 1
ATOM 6219 N N . ASP A 1 813 ? -6.818 1.653 10.248 1.00 90.25 813 ASP A N 1
ATOM 6220 C CA . ASP A 1 813 ? -8.114 1.012 10.526 1.00 90.25 813 ASP A CA 1
ATOM 6221 C C . ASP A 1 813 ? -8.453 -0.174 9.604 1.00 90.25 813 ASP A C 1
ATOM 6223 O O . ASP A 1 813 ? -8.497 -1.314 10.064 1.00 90.25 813 ASP A O 1
ATOM 6227 N N . SER A 1 814 ? -8.667 0.050 8.303 1.00 92.44 814 SER A N 1
ATOM 6228 C CA . SER A 1 814 ? -8.949 -0.999 7.318 1.00 92.44 814 SER A CA 1
ATOM 6229 C C . SER A 1 814 ? -8.408 -0.645 5.931 1.00 92.44 814 SER A C 1
ATOM 6231 O O . SER A 1 814 ? -8.716 0.400 5.364 1.00 92.44 814 SER A O 1
ATOM 6233 N N . SER A 1 815 ? -7.647 -1.563 5.335 1.00 95.50 815 SER A N 1
ATOM 6234 C CA . SER A 1 815 ? -7.120 -1.472 3.968 1.00 95.50 815 SER A CA 1
ATOM 6235 C C . SER A 1 815 ? -7.418 -2.755 3.194 1.00 95.50 815 SER A C 1
ATOM 6237 O O . SER A 1 815 ? -6.995 -3.838 3.597 1.00 95.50 815 SER A O 1
ATOM 6239 N N . ALA A 1 816 ? -8.119 -2.635 2.065 1.00 96.00 816 ALA A N 1
ATOM 6240 C CA . ALA A 1 816 ? -8.543 -3.771 1.250 1.00 96.00 816 ALA A CA 1
ATOM 6241 C C . ALA A 1 816 ? -7.776 -3.850 -0.077 1.00 96.00 816 ALA A C 1
ATOM 6243 O O . ALA A 1 816 ? -7.772 -2.905 -0.866 1.00 96.00 816 ALA A O 1
ATOM 6244 N N . TYR A 1 817 ? -7.196 -5.016 -0.354 1.00 97.19 817 TYR A N 1
ATOM 6245 C CA . TYR A 1 817 ? -6.490 -5.324 -1.597 1.00 97.19 817 TYR A CA 1
ATOM 6246 C C . TYR A 1 817 ? -7.317 -6.317 -2.404 1.00 97.19 817 TYR A C 1
ATOM 6248 O O . TYR A 1 817 ? -7.587 -7.419 -1.928 1.00 97.19 817 TYR A O 1
ATOM 6256 N N . VAL A 1 818 ? -7.739 -5.928 -3.609 1.00 96.81 818 VAL A N 1
ATOM 6257 C CA . VAL A 1 818 ? -8.729 -6.666 -4.411 1.00 96.81 818 VAL A CA 1
ATOM 6258 C C . VAL A 1 818 ? -8.181 -6.964 -5.795 1.00 96.81 818 VAL A C 1
ATOM 6260 O O . VAL A 1 818 ? -7.586 -6.100 -6.438 1.00 96.81 818 VAL A O 1
ATOM 6263 N N . GLY A 1 819 ? -8.411 -8.180 -6.281 1.00 93.56 819 GLY A N 1
ATOM 6264 C CA . GLY A 1 819 ? -7.976 -8.558 -7.616 1.00 93.56 819 GLY A CA 1
ATOM 6265 C C . GLY A 1 819 ? -8.153 -10.040 -7.935 1.00 93.56 819 GLY A C 1
ATOM 6266 O O . GLY A 1 819 ? -8.692 -10.813 -7.138 1.00 93.56 819 GLY A O 1
ATOM 6267 N N . PRO A 1 820 ? -7.715 -10.460 -9.130 1.00 89.25 820 PRO A N 1
ATOM 6268 C CA . PRO A 1 820 ? -7.747 -11.860 -9.525 1.00 89.25 820 PRO A CA 1
ATOM 6269 C C . PRO A 1 820 ? -6.785 -12.701 -8.670 1.00 89.25 820 PRO A C 1
ATOM 6271 O O . PRO A 1 820 ? -5.572 -12.487 -8.669 1.00 89.25 820 PRO A O 1
ATOM 6274 N N . GLY A 1 821 ? -7.346 -13.700 -7.984 1.00 83.62 821 GLY A N 1
ATOM 6275 C CA . GLY A 1 821 ? -6.629 -14.619 -7.096 1.00 83.62 821 GLY A CA 1
ATOM 6276 C C . GLY A 1 821 ? -5.839 -15.735 -7.774 1.00 83.62 821 GLY A C 1
ATOM 6277 O O . GLY A 1 821 ? -5.104 -16.463 -7.108 1.00 83.62 821 GLY A O 1
ATOM 6278 N N . ALA A 1 822 ? -6.015 -15.892 -9.085 1.00 82.38 822 ALA A N 1
ATOM 6279 C CA . ALA A 1 822 ? -5.395 -16.916 -9.915 1.00 82.38 822 ALA A CA 1
ATOM 6280 C C . ALA A 1 822 ? -5.386 -16.472 -11.388 1.00 82.38 822 ALA A C 1
ATOM 6282 O O . ALA A 1 822 ? -6.003 -15.472 -11.764 1.00 82.38 822 ALA A O 1
ATOM 6283 N N . GLY A 1 823 ? -4.708 -17.243 -12.236 1.00 86.25 823 GLY A N 1
ATOM 6284 C CA . GLY A 1 823 ? -4.701 -17.067 -13.687 1.00 86.25 823 GLY A CA 1
ATOM 6285 C C . GLY A 1 823 ? -3.301 -16.858 -14.258 1.00 86.25 823 GLY A C 1
ATOM 6286 O O . GLY A 1 823 ? -2.375 -16.461 -13.554 1.00 86.25 823 GLY A O 1
ATOM 6287 N N . ARG A 1 824 ? -3.157 -17.105 -15.569 1.00 91.44 824 ARG A N 1
ATOM 6288 C CA . ARG A 1 824 ? -1.869 -17.063 -16.290 1.00 91.44 824 ARG A CA 1
ATOM 6289 C C . ARG A 1 824 ? -1.070 -15.799 -16.001 1.00 91.44 824 ARG A C 1
ATOM 6291 O O . ARG A 1 824 ? 0.037 -15.888 -15.492 1.00 91.44 824 ARG A O 1
ATOM 6298 N N . PHE A 1 825 ? -1.627 -14.641 -16.343 1.00 94.31 825 PHE A N 1
ATOM 6299 C CA . PHE A 1 825 ? -0.925 -13.367 -16.224 1.00 94.31 825 PHE A CA 1
ATOM 6300 C C . PHE A 1 825 ? -0.989 -12.739 -14.830 1.00 94.31 825 PHE A C 1
ATOM 6302 O O . PHE A 1 825 ? 0.035 -12.199 -14.434 1.00 94.31 825 PHE A O 1
ATOM 6309 N N . PRO A 1 826 ? -2.092 -12.828 -14.058 1.00 93.44 826 PRO A N 1
ATOM 6310 C CA . PRO A 1 826 ? -2.099 -12.357 -12.673 1.00 93.44 826 PRO A CA 1
ATOM 6311 C C . PRO A 1 826 ? -0.993 -12.983 -11.820 1.00 93.44 826 PRO A C 1
ATOM 6313 O O . PRO A 1 826 ? -0.169 -12.262 -11.269 1.00 93.44 826 PRO A O 1
ATOM 6316 N N . THR A 1 827 ? -0.905 -14.316 -11.786 1.00 93.56 827 THR A N 1
ATOM 6317 C CA . THR A 1 827 ? 0.120 -15.007 -10.994 1.00 93.56 827 THR A CA 1
ATOM 6318 C C . THR A 1 827 ? 1.515 -14.803 -11.586 1.00 93.56 827 THR A C 1
ATOM 6320 O O . THR A 1 827 ? 2.464 -14.570 -10.843 1.00 93.56 827 THR A O 1
ATOM 6323 N N . ALA A 1 828 ? 1.655 -14.815 -12.919 1.00 95.81 828 ALA A N 1
ATOM 6324 C CA . ALA A 1 828 ? 2.942 -14.518 -13.549 1.00 95.81 828 ALA A CA 1
ATOM 6325 C C . ALA A 1 828 ? 3.423 -13.089 -13.253 1.00 95.81 828 ALA A C 1
ATOM 6327 O O . ALA A 1 828 ? 4.621 -12.882 -13.114 1.00 95.81 828 ALA A O 1
ATOM 6328 N N . ASN A 1 829 ? 2.522 -12.114 -13.116 1.00 94.81 829 ASN A N 1
ATOM 6329 C CA . ASN A 1 829 ? 2.876 -10.741 -12.763 1.00 94.81 829 ASN A CA 1
ATOM 6330 C C . ASN A 1 829 ? 3.485 -10.646 -11.355 1.00 94.81 829 ASN A C 1
ATOM 6332 O O . ASN A 1 829 ? 4.451 -9.917 -11.164 1.00 94.81 829 ASN A O 1
ATOM 6336 N N . SER A 1 830 ? 2.982 -11.420 -10.394 1.00 95.81 830 SER A N 1
ATOM 6337 C CA . SER A 1 830 ? 3.571 -11.495 -9.050 1.00 95.81 830 SER A CA 1
ATOM 6338 C C . SER A 1 830 ? 4.964 -12.122 -9.063 1.00 95.81 830 SER A C 1
ATOM 6340 O O . SER A 1 830 ? 5.885 -11.559 -8.481 1.00 95.81 830 SER A O 1
ATOM 6342 N N . VAL A 1 831 ? 5.165 -13.201 -9.834 1.00 96.94 831 VAL A N 1
ATOM 6343 C CA . VAL A 1 831 ? 6.511 -13.767 -10.066 1.00 96.94 831 VAL A CA 1
ATOM 6344 C C . VAL A 1 831 ? 7.433 -12.729 -10.716 1.00 96.94 831 VAL A C 1
ATOM 6346 O O . VAL A 1 831 ? 8.590 -12.588 -10.332 1.00 96.94 831 VAL A O 1
ATOM 6349 N N . MET A 1 832 ? 6.927 -11.970 -11.692 1.00 95.19 832 MET A N 1
ATOM 6350 C CA . MET A 1 832 ? 7.687 -10.903 -12.343 1.00 95.19 832 MET A CA 1
ATOM 6351 C C . MET A 1 832 ? 8.085 -9.787 -11.376 1.00 95.19 832 MET A C 1
ATOM 6353 O O . MET A 1 832 ? 9.180 -9.250 -11.521 1.00 95.19 832 MET A O 1
ATOM 6357 N N . ASN A 1 833 ? 7.241 -9.442 -10.402 1.00 93.56 833 ASN A N 1
ATOM 6358 C CA . ASN A 1 833 ? 7.580 -8.446 -9.386 1.00 93.56 833 ASN A CA 1
ATOM 6359 C C . ASN A 1 833 ? 8.748 -8.916 -8.508 1.00 93.56 833 ASN A C 1
ATOM 6361 O O . ASN A 1 833 ? 9.679 -8.136 -8.306 1.00 93.56 833 ASN A O 1
ATOM 6365 N N . ASP A 1 834 ? 8.754 -10.186 -8.087 1.00 94.75 834 ASP A N 1
ATOM 6366 C CA . ASP A 1 834 ? 9.881 -10.782 -7.352 1.00 94.75 834 ASP A CA 1
ATOM 6367 C C . ASP A 1 834 ? 11.171 -10.755 -8.198 1.00 94.75 834 ASP A C 1
ATOM 6369 O O . ASP A 1 834 ? 12.237 -10.369 -7.715 1.00 94.75 834 ASP A O 1
ATOM 6373 N N . ILE A 1 835 ? 11.076 -11.085 -9.495 1.00 94.69 835 ILE A N 1
ATOM 6374 C CA . ILE A 1 835 ? 12.212 -11.031 -10.436 1.00 94.69 835 ILE A CA 1
ATOM 6375 C C . ILE A 1 835 ? 12.742 -9.599 -10.577 1.00 94.69 835 ILE A C 1
ATOM 6377 O O . ILE A 1 835 ? 13.954 -9.385 -10.579 1.00 94.69 835 ILE A O 1
ATOM 6381 N N . ILE A 1 836 ? 11.853 -8.613 -10.722 1.00 92.69 836 ILE A N 1
ATOM 6382 C CA . ILE A 1 836 ? 12.221 -7.202 -10.897 1.00 92.69 836 ILE A CA 1
ATOM 6383 C C . ILE A 1 836 ? 12.913 -6.665 -9.645 1.00 92.69 836 ILE A C 1
ATOM 6385 O O . ILE A 1 836 ? 13.965 -6.036 -9.776 1.00 92.69 836 ILE A O 1
ATOM 6389 N N . GLN A 1 837 ? 12.346 -6.918 -8.462 1.00 89.56 837 GLN A N 1
ATOM 6390 C CA . GLN A 1 837 ? 12.912 -6.481 -7.184 1.00 89.56 837 GLN A CA 1
ATOM 6391 C C . GLN A 1 837 ? 14.314 -7.073 -6.988 1.00 89.56 837 GLN A C 1
ATOM 6393 O O . GLN A 1 837 ? 15.271 -6.350 -6.702 1.00 89.56 837 GLN A O 1
ATOM 6398 N N . LEU A 1 838 ? 14.457 -8.375 -7.258 1.00 90.38 838 LEU A N 1
ATOM 6399 C CA . LEU A 1 838 ? 15.734 -9.073 -7.173 1.00 90.38 838 LEU A CA 1
ATOM 6400 C C . LEU A 1 838 ? 16.769 -8.523 -8.169 1.00 90.38 838 LEU A C 1
ATOM 6402 O O . LEU A 1 838 ? 17.902 -8.238 -7.791 1.00 90.38 838 LEU A O 1
ATOM 6406 N N . ALA A 1 839 ? 16.390 -8.339 -9.437 1.00 90.81 839 ALA A N 1
ATOM 6407 C CA . ALA A 1 839 ? 17.299 -7.854 -10.478 1.00 90.81 839 ALA A CA 1
ATOM 6408 C C . ALA A 1 839 ? 17.777 -6.416 -10.227 1.00 90.81 839 ALA A C 1
ATOM 6410 O O . ALA A 1 839 ? 18.912 -6.065 -10.556 1.00 90.81 839 ALA A O 1
ATOM 6411 N N . ARG A 1 840 ? 16.923 -5.567 -9.641 1.00 86.81 840 ARG A N 1
ATOM 6412 C CA . ARG A 1 840 ? 17.291 -4.187 -9.297 1.00 86.81 840 ARG A CA 1
ATOM 6413 C C . ARG A 1 840 ? 18.259 -4.097 -8.123 1.00 86.81 840 ARG A C 1
ATOM 6415 O O . ARG A 1 840 ? 18.927 -3.071 -8.006 1.00 86.81 840 ARG A O 1
ATOM 6422 N N . GLY A 1 841 ? 18.373 -5.158 -7.324 1.00 76.00 841 GLY A N 1
ATOM 6423 C CA . GLY A 1 841 ? 19.122 -5.126 -6.072 1.00 76.00 841 GLY A CA 1
ATOM 6424 C C . GLY A 1 841 ? 18.441 -4.248 -5.021 1.00 76.00 841 GLY A C 1
ATOM 6425 O O . GLY A 1 841 ? 19.130 -3.688 -4.169 1.00 76.00 841 GLY A O 1
ATOM 6426 N N . ASP A 1 842 ? 17.109 -4.103 -5.103 1.00 75.38 842 ASP A N 1
ATOM 6427 C CA . ASP A 1 842 ? 16.320 -3.372 -4.109 1.00 75.38 842 ASP A CA 1
ATOM 6428 C C . ASP A 1 842 ? 16.616 -3.941 -2.706 1.00 75.38 842 ASP A C 1
ATOM 6430 O O . ASP A 1 842 ? 16.978 -5.116 -2.565 1.00 75.38 842 ASP A O 1
ATOM 6434 N N . ALA A 1 843 ? 16.516 -3.101 -1.667 1.00 58.47 843 ALA A N 1
ATOM 6435 C CA . ALA A 1 843 ? 16.816 -3.522 -0.300 1.00 58.47 843 ALA A CA 1
ATOM 6436 C C . ALA A 1 843 ? 16.055 -4.823 0.026 1.00 58.47 843 ALA A C 1
ATOM 6438 O O . ALA A 1 843 ? 14.856 -4.901 -0.255 1.00 58.47 843 ALA A O 1
ATOM 6439 N N . PRO A 1 844 ? 16.728 -5.847 0.582 1.00 58.47 844 PRO A N 1
ATOM 6440 C CA . PRO A 1 844 ? 16.103 -7.127 0.838 1.00 58.47 844 PRO A CA 1
ATOM 6441 C C . PRO A 1 844 ? 14.967 -6.927 1.833 1.00 58.47 844 PRO A C 1
ATOM 6443 O O . PRO A 1 844 ? 15.195 -6.586 2.994 1.00 58.47 844 PRO A O 1
ATOM 6446 N N . LEU A 1 845 ? 13.740 -7.141 1.366 1.00 70.25 845 LEU A N 1
ATOM 6447 C CA . LEU A 1 845 ? 12.606 -7.327 2.252 1.00 70.25 845 LEU A CA 1
ATOM 6448 C C . LEU A 1 845 ? 12.844 -8.628 3.021 1.00 70.25 845 LEU A C 1
ATOM 6450 O O . LEU A 1 845 ? 13.195 -9.647 2.421 1.00 70.25 845 LEU A O 1
ATOM 6454 N N . ASP A 1 846 ? 12.701 -8.592 4.348 1.00 79.50 846 ASP A N 1
ATOM 6455 C CA . ASP A 1 846 ? 12.755 -9.816 5.146 1.00 79.50 846 ASP A CA 1
ATOM 6456 C C . ASP A 1 846 ? 11.639 -10.742 4.645 1.00 79.50 846 ASP A C 1
ATOM 6458 O O . ASP A 1 846 ? 10.461 -10.367 4.718 1.00 79.50 846 ASP A O 1
ATOM 6462 N N . PRO A 1 847 ? 11.977 -11.938 4.129 1.00 84.12 847 PRO A N 1
ATOM 6463 C CA . PRO A 1 847 ? 10.984 -12.795 3.528 1.00 84.12 847 PRO A CA 1
ATOM 6464 C C . PRO A 1 847 ? 9.910 -13.207 4.534 1.00 84.12 847 PRO A C 1
ATOM 6466 O O . PRO A 1 847 ? 8.779 -13.352 4.104 1.00 84.12 847 PRO A O 1
ATOM 6469 N N . PHE A 1 848 ? 10.182 -13.346 5.840 1.00 85.81 848 PHE A N 1
ATOM 6470 C CA . PHE A 1 848 ? 9.211 -13.923 6.788 1.00 85.81 848 PHE A CA 1
ATOM 6471 C C . PHE A 1 848 ? 9.020 -13.147 8.107 1.00 85.81 848 PHE A C 1
ATOM 6473 O O . PHE A 1 848 ? 8.232 -13.593 8.937 1.00 85.81 848 PHE A O 1
ATOM 6480 N N . LYS A 1 849 ? 9.682 -12.000 8.318 1.00 85.19 849 LYS A N 1
ATOM 6481 C CA . LYS A 1 849 ? 9.800 -11.295 9.618 1.00 85.19 849 LYS A CA 1
ATOM 6482 C C . LYS A 1 849 ? 10.412 -12.174 10.722 1.00 85.19 849 LYS A C 1
ATOM 6484 O O . LYS A 1 849 ? 10.066 -13.346 10.900 1.00 85.19 849 LYS A O 1
ATOM 6489 N N . ALA A 1 850 ? 11.285 -11.611 11.551 1.00 85.50 850 ALA A N 1
ATOM 6490 C CA . ALA A 1 850 ? 11.813 -12.317 12.722 1.00 85.50 850 ALA A CA 1
ATOM 6491 C C . ALA A 1 850 ? 10.680 -12.799 13.652 1.00 85.50 850 ALA A C 1
ATOM 6493 O O . ALA A 1 850 ? 9.752 -12.050 13.938 1.00 85.50 850 ALA A O 1
ATOM 6494 N N . SER A 1 851 ? 10.729 -14.059 14.102 1.00 85.06 851 SER A N 1
ATOM 6495 C CA . SER A 1 851 ? 9.706 -14.610 15.002 1.00 85.06 851 SER A CA 1
ATOM 6496 C C . SER A 1 851 ? 9.765 -13.963 16.386 1.00 85.06 851 SER A C 1
ATOM 6498 O O . SER A 1 851 ? 10.848 -13.822 16.950 1.00 85.06 851 SER A O 1
ATOM 6500 N N . VAL A 1 852 ? 8.601 -13.655 16.956 1.00 85.94 852 VAL A N 1
ATOM 6501 C CA . VAL A 1 852 ? 8.450 -13.190 18.347 1.00 85.94 852 VAL A CA 1
ATOM 6502 C C . VAL A 1 852 ? 7.825 -14.290 19.211 1.00 85.94 852 VAL A C 1
ATOM 6504 O O . VAL A 1 852 ? 7.185 -15.183 18.658 1.00 85.94 852 VAL A O 1
ATOM 6507 N N . PRO A 1 853 ? 7.975 -14.278 20.548 1.00 89.75 853 PRO A N 1
ATOM 6508 C CA . PRO A 1 853 ? 7.238 -15.192 21.416 1.00 89.75 853 PRO A CA 1
ATOM 6509 C C . PRO A 1 853 ? 5.724 -15.025 21.235 1.00 89.75 853 PRO A C 1
ATOM 6511 O O . PRO A 1 853 ? 5.191 -13.929 21.410 1.00 89.75 853 PRO A O 1
ATOM 6514 N N . PHE A 1 854 ? 5.031 -16.113 20.907 1.00 93.00 854 PHE A N 1
ATOM 6515 C CA . PHE A 1 854 ? 3.588 -16.118 20.680 1.00 93.00 854 PHE A CA 1
ATOM 6516 C C . PHE A 1 854 ? 2.931 -17.357 21.293 1.00 93.00 854 PHE A C 1
ATOM 6518 O O . PHE A 1 854 ? 3.568 -18.399 21.461 1.00 93.00 854 PHE A O 1
ATOM 6525 N N . THR A 1 855 ? 1.630 -17.247 21.541 1.00 94.12 855 THR A N 1
ATOM 6526 C CA . THR A 1 855 ? 0.733 -18.371 21.805 1.00 94.12 855 THR A CA 1
ATOM 6527 C C . THR A 1 855 ? -0.358 -18.364 20.742 1.00 94.12 855 THR A C 1
ATOM 6529 O O . THR A 1 855 ? -1.070 -17.370 20.587 1.00 94.12 855 THR A O 1
ATOM 6532 N N . LEU A 1 856 ? -0.493 -19.468 20.004 1.00 93.19 856 LEU A N 1
ATOM 6533 C CA . LEU A 1 856 ? -1.643 -19.660 19.126 1.00 93.19 856 LEU A CA 1
ATOM 6534 C C . LEU A 1 856 ? -2.855 -20.013 19.975 1.00 93.19 856 LEU A C 1
ATOM 6536 O O . LEU A 1 856 ? -2.827 -20.993 20.719 1.00 93.19 856 LEU A O 1
ATOM 6540 N N . GLN A 1 857 ? -3.912 -19.222 19.836 1.00 93.19 857 GLN A N 1
ATOM 6541 C CA . GLN A 1 857 ? -5.161 -19.413 20.548 1.00 93.19 857 GLN A CA 1
ATOM 6542 C C . GLN A 1 857 ? -6.253 -19.866 19.566 1.00 93.19 857 GLN A C 1
ATOM 6544 O O . GLN A 1 857 ? -6.906 -19.033 18.930 1.00 93.19 857 GLN A O 1
ATOM 6549 N N . PRO A 1 858 ? -6.460 -21.187 19.403 1.00 87.88 858 PRO A N 1
ATOM 6550 C CA . PRO A 1 858 ? -7.484 -21.720 18.506 1.00 87.88 858 PRO A CA 1
ATOM 6551 C C . PRO A 1 858 ? -8.904 -21.552 19.068 1.00 87.88 858 PRO A C 1
ATOM 6553 O O . PRO A 1 858 ? -9.872 -21.681 18.323 1.00 87.88 858 PRO A O 1
ATOM 6556 N N . ASP A 1 859 ? -9.033 -21.284 20.372 1.00 92.12 859 ASP A N 1
ATOM 6557 C CA . ASP A 1 859 ? -10.299 -20.985 21.039 1.00 92.12 859 ASP A CA 1
ATOM 6558 C C . ASP A 1 859 ? -10.469 -19.472 21.206 1.00 92.12 859 ASP A C 1
ATOM 6560 O O . ASP A 1 859 ? -9.964 -18.873 22.158 1.00 92.12 859 ASP A O 1
ATOM 6564 N N . TYR A 1 860 ? -11.128 -18.854 20.229 1.00 91.62 860 TYR A N 1
ATOM 6565 C CA . TYR A 1 860 ? -11.307 -17.409 20.134 1.00 91.62 860 TYR A CA 1
ATOM 6566 C C . TYR A 1 860 ? -12.742 -16.988 20.453 1.00 91.62 860 TYR A C 1
ATOM 6568 O O . TYR A 1 860 ? -13.683 -17.783 20.375 1.00 91.62 860 TYR A O 1
ATOM 6576 N N . GLU A 1 861 ? -12.898 -15.712 20.799 1.00 93.56 861 GLU A N 1
ATOM 6577 C CA . GLU A 1 861 ? -14.198 -15.090 21.028 1.00 93.56 861 GLU A CA 1
ATOM 6578 C C . GLU A 1 861 ? -14.767 -14.501 19.734 1.00 93.56 861 GLU A C 1
ATOM 6580 O O . GLU A 1 861 ? -14.067 -13.811 18.989 1.00 93.56 861 GLU A O 1
ATOM 6585 N N . ALA A 1 862 ? -16.045 -14.768 19.473 1.00 95.00 862 ALA A N 1
ATOM 6586 C CA . ALA A 1 862 ? -16.806 -14.157 18.388 1.00 95.00 862 ALA A CA 1
ATOM 6587 C C . ALA A 1 862 ? -18.313 -14.214 18.684 1.00 95.00 862 ALA A C 1
ATOM 6589 O O . ALA A 1 862 ? -18.762 -14.915 19.595 1.00 95.00 862 ALA A O 1
ATOM 6590 N N . HIS A 1 863 ? -19.099 -13.504 17.879 1.00 97.31 863 HIS A N 1
ATOM 6591 C CA . HIS A 1 863 ? -20.508 -13.837 17.700 1.00 97.31 863 HIS A CA 1
ATOM 6592 C C . HIS A 1 863 ? -20.615 -15.049 16.773 1.00 97.31 863 HIS A C 1
ATOM 6594 O O . HIS A 1 863 ? -19.856 -15.156 15.806 1.00 97.31 863 HIS A O 1
ATOM 6600 N N . PHE A 1 864 ? -21.561 -15.945 17.039 1.00 97.94 864 PHE A N 1
ATOM 6601 C CA . PHE A 1 864 ? -21.758 -17.146 16.234 1.00 97.94 864 PHE A CA 1
ATOM 6602 C C . PHE A 1 864 ? -23.179 -17.236 15.705 1.00 97.94 864 PHE A C 1
ATOM 6604 O O . PHE A 1 864 ? -24.142 -17.044 16.440 1.00 97.94 864 PHE A O 1
ATOM 6611 N N . TYR A 1 865 ? -23.287 -17.572 14.428 1.00 98.31 865 TYR A N 1
ATOM 6612 C CA . TYR A 1 865 ? -24.477 -18.089 13.772 1.00 98.31 865 TYR A CA 1
ATOM 6613 C C . TYR A 1 865 ? -24.527 -19.597 14.007 1.00 98.31 865 TYR A C 1
ATOM 6615 O O . TYR A 1 865 ? -23.536 -20.268 13.739 1.00 98.31 865 TYR A O 1
ATOM 6623 N N . VAL A 1 866 ? -25.647 -20.139 14.486 1.00 98.19 866 VAL A N 1
ATOM 6624 C CA . VAL A 1 866 ? -25.830 -21.578 14.727 1.00 98.19 866 VAL A CA 1
ATOM 6625 C C . VAL A 1 866 ? -27.124 -22.052 14.070 1.00 98.19 866 VAL A C 1
ATOM 6627 O O . VAL A 1 866 ? -28.210 -21.757 14.568 1.00 98.19 866 VAL A O 1
ATOM 6630 N N . ARG A 1 867 ? -27.025 -22.804 12.967 1.00 97.75 867 ARG A N 1
ATOM 6631 C CA . ARG A 1 867 ? -28.164 -23.474 12.320 1.00 97.75 867 ARG A CA 1
ATOM 6632 C C . ARG A 1 867 ? -28.431 -24.811 12.999 1.00 97.75 867 ARG A C 1
ATOM 6634 O O . ARG A 1 867 ? -27.538 -25.655 13.087 1.00 97.75 867 ARG A O 1
ATOM 6641 N N . ILE A 1 868 ? -29.677 -25.022 13.412 1.00 97.50 868 ILE A N 1
ATOM 6642 C CA . ILE A 1 868 ? -30.147 -26.258 14.039 1.00 97.50 868 ILE A CA 1
ATOM 6643 C C . ILE A 1 868 ? -31.257 -26.851 13.169 1.00 97.50 868 ILE A C 1
ATOM 6645 O O . ILE A 1 868 ? -32.243 -26.175 12.866 1.00 97.50 868 ILE A O 1
ATOM 6649 N N . THR A 1 869 ? -31.094 -28.119 12.794 1.00 96.06 869 THR A N 1
ATOM 6650 C CA . THR A 1 869 ? -32.058 -28.882 11.991 1.00 96.06 869 THR A CA 1
ATOM 6651 C C . THR A 1 869 ? -32.803 -29.870 12.887 1.00 96.06 869 THR A C 1
ATOM 6653 O O . THR A 1 869 ? -32.180 -30.694 13.562 1.00 96.06 869 THR A O 1
ATOM 6656 N N . ILE A 1 870 ? -34.132 -29.782 12.918 1.00 96.25 870 ILE A N 1
ATOM 6657 C CA . ILE A 1 870 ? -34.991 -30.505 13.860 1.00 96.25 870 ILE A CA 1
ATOM 6658 C C . ILE A 1 870 ? -36.206 -31.146 13.188 1.00 96.25 870 ILE A C 1
ATOM 6660 O O . ILE A 1 870 ? -36.679 -30.710 12.140 1.00 96.25 870 ILE A O 1
ATOM 6664 N N . THR A 1 871 ? -36.795 -32.104 13.895 1.00 95.94 871 THR A N 1
ATOM 6665 C CA . THR A 1 871 ? -38.212 -32.456 13.762 1.00 95.94 871 THR A CA 1
ATOM 6666 C C . THR A 1 871 ? -39.030 -31.522 14.659 1.00 95.94 871 THR A C 1
ATOM 6668 O O . THR A 1 871 ? -38.755 -31.429 15.857 1.00 95.94 871 THR A O 1
ATOM 6671 N N . ASP A 1 872 ? -40.009 -30.811 14.095 1.00 92.56 872 ASP A N 1
ATOM 6672 C CA . ASP A 1 872 ? -40.803 -29.798 14.804 1.00 92.56 872 ASP A CA 1
ATOM 6673 C C . ASP A 1 872 ? -41.597 -30.387 15.983 1.00 92.56 872 ASP A C 1
ATOM 6675 O O . ASP A 1 872 ? -42.169 -31.477 15.897 1.00 92.56 872 ASP A O 1
ATOM 6679 N N . GLY A 1 873 ? -41.667 -29.643 17.089 1.00 90.56 873 GLY A N 1
ATOM 6680 C CA . GLY A 1 873 ? -42.312 -30.090 18.320 1.00 90.56 873 GLY A CA 1
ATOM 6681 C C . GLY A 1 873 ? -42.309 -29.045 19.438 1.00 90.56 873 GLY A C 1
ATOM 6682 O O . GLY A 1 873 ? -41.640 -28.013 19.380 1.00 90.56 873 GLY A O 1
ATOM 6683 N N . LEU A 1 874 ? -43.073 -29.313 20.500 1.00 91.94 874 LEU A N 1
ATOM 6684 C CA . LEU A 1 874 ? -43.135 -28.428 21.665 1.00 91.94 874 LEU A CA 1
ATOM 6685 C C . LEU A 1 874 ? -41.862 -28.529 22.513 1.00 91.94 874 LEU A C 1
ATOM 6687 O O . LEU A 1 874 ? -41.334 -29.611 22.750 1.00 91.94 874 LEU A O 1
ATOM 6691 N N . GLY A 1 875 ? -41.404 -27.388 23.034 1.00 92.12 875 GLY A N 1
ATOM 6692 C CA . GLY A 1 875 ? -40.278 -27.326 23.971 1.00 92.12 875 GLY A CA 1
ATOM 6693 C C . GLY A 1 875 ? -38.889 -27.284 23.329 1.00 92.12 875 GLY A C 1
ATOM 6694 O O . GLY A 1 875 ? -37.913 -27.178 24.067 1.00 92.12 875 GLY A O 1
ATOM 6695 N N . VAL A 1 876 ? -38.790 -27.290 21.995 1.00 94.56 876 VAL A N 1
ATOM 6696 C CA . VAL A 1 876 ? -37.521 -27.184 21.250 1.00 94.56 876 VAL A CA 1
ATOM 6697 C C . VAL A 1 876 ? -36.725 -25.949 21.679 1.00 94.56 876 VAL A C 1
ATOM 6699 O O . VAL A 1 876 ? -35.614 -26.083 22.185 1.00 94.56 876 VAL A O 1
ATOM 6702 N N . ILE A 1 877 ? -37.310 -24.751 21.544 1.00 94.81 877 ILE A N 1
ATOM 6703 C CA . ILE A 1 877 ? -36.630 -23.489 21.884 1.00 94.81 877 ILE A CA 1
ATOM 6704 C C . ILE A 1 877 ? -36.224 -23.453 23.364 1.00 94.81 877 ILE A C 1
ATOM 6706 O O . ILE A 1 877 ? -35.134 -22.994 23.691 1.00 94.81 877 ILE A O 1
ATOM 6710 N N . ARG A 1 878 ? -37.058 -24.004 24.260 1.00 96.00 878 ARG A N 1
ATOM 6711 C CA . ARG A 1 878 ? -36.741 -24.118 25.693 1.00 96.00 878 ARG A CA 1
ATOM 6712 C C . ARG A 1 878 ? -35.493 -24.969 25.925 1.00 96.00 878 ARG A C 1
ATOM 6714 O O . ARG A 1 878 ? -34.624 -24.554 26.680 1.00 96.00 878 ARG A O 1
ATOM 6721 N N . HIS A 1 879 ? -35.403 -26.142 25.297 1.00 96.31 879 HIS A N 1
ATOM 6722 C CA . HIS A 1 879 ? -34.241 -27.022 25.441 1.00 96.31 879 HIS A CA 1
ATOM 6723 C C . HIS A 1 879 ? -32.970 -26.395 24.872 1.00 96.31 879 HIS A C 1
ATOM 6725 O O . HIS A 1 879 ? -31.921 -26.482 25.499 1.00 96.31 879 HIS A O 1
ATOM 6731 N N . VAL A 1 880 ? -33.070 -25.716 23.731 1.00 96.25 880 VAL A N 1
ATOM 6732 C CA . VAL A 1 880 ? -31.935 -25.006 23.127 1.00 96.25 880 VAL A CA 1
ATOM 6733 C C . VAL A 1 880 ? -31.460 -23.867 24.028 1.00 96.25 880 VAL A C 1
ATOM 6735 O O . VAL A 1 880 ? -30.266 -23.769 24.287 1.00 96.25 880 VAL A O 1
ATOM 6738 N N . GLY A 1 881 ? -32.383 -23.068 24.575 1.00 96.75 881 GLY A N 1
ATOM 6739 C CA . GLY A 1 881 ? -32.057 -22.013 25.539 1.00 96.75 881 GLY A CA 1
ATOM 6740 C C . GLY A 1 881 ? -31.416 -22.552 26.820 1.00 96.75 881 GLY A C 1
ATOM 6741 O O . GLY A 1 881 ? -30.401 -22.022 27.259 1.00 96.75 881 GLY A O 1
ATOM 6742 N N . GLN A 1 882 ? -31.947 -23.650 27.371 1.00 97.69 882 GLN A N 1
ATOM 6743 C CA . GLN A 1 882 ? -31.380 -24.310 28.551 1.00 97.69 882 GLN A CA 1
ATOM 6744 C C . GLN A 1 882 ? -29.949 -24.812 28.289 1.00 97.69 882 GLN A C 1
ATOM 6746 O O . GLN A 1 882 ? -29.051 -24.573 29.090 1.00 97.69 882 GLN A O 1
ATOM 6751 N N . LEU A 1 883 ? -29.707 -25.482 27.157 1.00 98.12 883 LEU A N 1
ATOM 6752 C CA . LEU A 1 883 ? -28.373 -25.988 26.818 1.00 98.12 883 LEU A CA 1
ATOM 6753 C C . LEU A 1 883 ? -27.375 -24.868 26.493 1.00 98.12 883 LEU A C 1
ATOM 6755 O O . LEU A 1 883 ? -26.179 -25.041 26.731 1.00 98.12 883 LEU A O 1
ATOM 6759 N N . ALA A 1 884 ? -27.846 -23.737 25.961 1.00 97.62 884 ALA A N 1
ATOM 6760 C CA . ALA A 1 884 ? -27.028 -22.542 25.785 1.00 97.62 884 ALA A CA 1
ATOM 6761 C C . ALA A 1 884 ? -26.576 -21.985 27.145 1.00 97.62 884 ALA A C 1
ATOM 6763 O O . ALA A 1 884 ? -25.375 -21.808 27.357 1.00 97.62 884 ALA A O 1
ATOM 6764 N N . GLU A 1 885 ? -27.505 -21.825 28.095 1.00 97.69 885 GLU A N 1
ATOM 6765 C CA . GLU A 1 885 ? -27.213 -21.390 29.469 1.00 97.69 885 GLU A CA 1
ATOM 6766 C C . GLU A 1 885 ? -26.226 -22.335 30.173 1.00 97.69 885 GLU A C 1
ATOM 6768 O O . GLU A 1 885 ? -25.192 -21.893 30.674 1.00 97.69 885 GLU A O 1
ATOM 6773 N N . GLU A 1 886 ? -26.482 -23.647 30.141 1.00 97.94 886 GLU A N 1
ATOM 6774 C CA . GLU A 1 886 ? -25.612 -24.668 30.748 1.00 97.94 886 GLU A CA 1
ATOM 6775 C C . GLU A 1 886 ? -24.204 -24.716 30.136 1.00 97.94 886 GLU A C 1
ATOM 6777 O O . GLU A 1 886 ? -23.263 -25.210 30.763 1.00 97.94 886 GLU A O 1
ATOM 6782 N N . SER A 1 887 ? -24.050 -24.268 28.891 1.00 97.88 887 SER A N 1
ATOM 6783 C CA . SER A 1 887 ? -22.753 -24.150 28.213 1.00 97.88 887 SER A CA 1
ATOM 6784 C C . SER A 1 887 ? -22.135 -22.752 28.351 1.00 97.88 887 SER A C 1
ATOM 6786 O O . SER A 1 887 ? -21.034 -22.515 27.850 1.00 97.88 887 SER A O 1
ATOM 6788 N N . GLY A 1 888 ? -22.803 -21.829 29.050 1.00 96.94 888 GLY A N 1
ATOM 6789 C CA . GLY A 1 888 ? -22.347 -20.458 29.265 1.00 96.94 888 GLY A CA 1
ATOM 6790 C C . GLY A 1 888 ? -22.349 -19.607 27.994 1.00 96.94 888 GLY A C 1
ATOM 6791 O O . GLY A 1 888 ? -21.446 -18.782 27.829 1.00 96.94 888 GLY A O 1
ATOM 6792 N N . VAL A 1 889 ? -23.311 -19.841 27.096 1.00 98.06 889 VAL A N 1
ATOM 6793 C CA . VAL A 1 889 ? -23.528 -19.108 25.840 1.00 98.06 889 VAL A CA 1
ATOM 6794 C C . VAL A 1 889 ? -24.812 -18.290 25.958 1.00 98.06 889 VAL A C 1
ATOM 6796 O O . VAL A 1 889 ? -25.885 -18.839 26.196 1.00 98.06 889 VAL A O 1
ATOM 6799 N N . SER A 1 890 ? -24.710 -16.976 25.760 1.00 97.56 890 SER A N 1
ATOM 6800 C CA . SER A 1 890 ? -25.882 -16.098 25.696 1.00 97.56 890 SER A CA 1
ATOM 6801 C C . SER A 1 890 ? -26.411 -16.015 24.265 1.00 97.56 890 SER A C 1
ATOM 6803 O O . SER A 1 890 ? -25.639 -15.855 23.315 1.00 97.56 890 SER A O 1
ATOM 6805 N N . ILE A 1 891 ? -27.731 -16.114 24.109 1.00 97.50 891 ILE A N 1
ATOM 6806 C CA . ILE A 1 891 ? -28.416 -16.003 22.819 1.00 97.50 891 ILE A CA 1
ATOM 6807 C C . ILE A 1 891 ? -28.757 -14.533 22.558 1.00 97.50 891 ILE A C 1
ATOM 6809 O O . ILE A 1 891 ? -29.457 -13.910 23.350 1.00 97.50 891 ILE A O 1
ATOM 6813 N N . TYR A 1 892 ? -28.304 -14.013 21.419 1.00 96.62 892 TYR A N 1
ATOM 6814 C CA . TYR A 1 892 ? -28.642 -12.680 20.921 1.00 96.62 892 TYR A CA 1
ATOM 6815 C C . TYR A 1 892 ? -29.975 -12.673 20.162 1.00 96.62 892 TYR A C 1
ATOM 6817 O O . TYR A 1 892 ? -30.827 -11.819 20.394 1.00 96.62 892 TYR A O 1
ATOM 6825 N N . SER A 1 893 ? -30.178 -13.628 19.246 1.00 95.94 893 SER A N 1
ATOM 6826 C CA . SER A 1 893 ? -31.406 -13.704 18.445 1.00 95.94 893 SER A CA 1
ATOM 6827 C C . SER A 1 893 ? -31.749 -15.133 18.031 1.00 95.94 893 SER A C 1
ATOM 6829 O O . SER A 1 893 ? -30.883 -16.009 17.995 1.00 95.94 893 SER A O 1
ATOM 6831 N N . ILE A 1 894 ? -33.026 -15.359 17.719 1.00 96.31 894 ILE A N 1
ATOM 6832 C CA . ILE A 1 894 ? -33.533 -16.605 17.139 1.00 96.31 894 ILE A CA 1
ATOM 6833 C C . ILE A 1 894 ? -34.290 -16.245 15.862 1.00 96.31 894 ILE A C 1
ATOM 6835 O O . ILE A 1 894 ? -35.232 -15.453 15.900 1.00 96.31 894 ILE A O 1
ATOM 6839 N N . LEU A 1 895 ? -33.884 -16.830 14.739 1.00 94.62 895 LEU A N 1
ATOM 6840 C CA . LEU A 1 895 ? -34.477 -16.617 13.424 1.00 94.62 895 LEU A CA 1
ATOM 6841 C C . LEU A 1 895 ? -35.113 -17.919 12.952 1.00 94.62 895 LEU A C 1
ATOM 6843 O O . LEU A 1 895 ? -34.457 -18.957 12.893 1.00 94.62 895 LEU A O 1
ATOM 6847 N N . GLN A 1 896 ? -36.382 -17.858 12.569 1.00 91.06 896 GLN A N 1
ATOM 6848 C CA . GLN A 1 896 ? -37.102 -19.005 12.037 1.00 91.06 896 GLN A CA 1
ATOM 6849 C C . GLN A 1 896 ? -37.927 -18.567 10.829 1.00 91.06 896 GLN A C 1
ATOM 6851 O O . GLN A 1 896 ? -38.824 -17.731 10.939 1.00 91.06 896 GLN A O 1
ATOM 6856 N N . ALA A 1 897 ? -37.607 -19.128 9.667 1.00 86.94 897 ALA A N 1
ATOM 6857 C CA . ALA A 1 897 ? -38.405 -18.973 8.461 1.00 86.94 897 ALA A CA 1
ATOM 6858 C C . ALA A 1 897 ? -39.721 -19.777 8.577 1.00 86.94 897 ALA A C 1
ATOM 6860 O O . ALA A 1 897 ? -39.816 -20.693 9.402 1.00 86.94 897 ALA A O 1
ATOM 6861 N N . PRO A 1 898 ? -40.749 -19.469 7.763 1.00 87.06 898 PRO A N 1
ATOM 6862 C CA . PRO A 1 898 ? -41.994 -20.234 7.751 1.00 87.06 898 PRO A CA 1
ATOM 6863 C C . PRO A 1 898 ? -41.756 -21.741 7.577 1.00 87.06 898 PRO A C 1
ATOM 6865 O O . PRO A 1 898 ? -41.042 -22.164 6.670 1.00 87.06 898 PRO A O 1
ATOM 6868 N N . ILE A 1 899 ? -42.372 -22.555 8.440 1.00 88.62 899 ILE A N 1
ATOM 6869 C CA . ILE A 1 899 ? -42.244 -24.016 8.397 1.00 88.62 899 ILE A CA 1
ATOM 6870 C C . ILE A 1 899 ? -43.017 -24.565 7.194 1.00 88.62 899 ILE A C 1
ATOM 6872 O O . ILE A 1 899 ? -44.241 -24.440 7.132 1.00 88.62 899 ILE A O 1
ATOM 6876 N N . ILE A 1 900 ? -42.300 -25.204 6.268 1.00 87.19 900 ILE A N 1
ATOM 6877 C CA . ILE A 1 900 ? -42.877 -25.883 5.095 1.00 87.19 900 ILE A CA 1
ATOM 6878 C C . ILE A 1 900 ? -42.978 -27.392 5.350 1.00 87.19 900 ILE A C 1
ATOM 6880 O O . ILE A 1 900 ? -44.010 -27.996 5.067 1.00 87.19 900 ILE A O 1
ATOM 6884 N N . ASP A 1 901 ? -41.937 -27.983 5.940 1.00 90.00 901 ASP A N 1
ATOM 6885 C CA . ASP A 1 901 ? -41.880 -29.394 6.318 1.00 90.00 901 ASP A CA 1
ATOM 6886 C C . ASP A 1 901 ? -41.612 -29.524 7.823 1.00 90.00 901 ASP A C 1
ATOM 6888 O O . ASP A 1 901 ? -40.532 -29.201 8.310 1.00 90.00 901 ASP A O 1
ATOM 6892 N N . ARG A 1 902 ? -42.604 -30.008 8.579 1.00 89.88 902 ARG A N 1
ATOM 6893 C CA . ARG A 1 902 ? -42.465 -30.231 10.029 1.00 89.88 902 ARG A CA 1
ATOM 6894 C C . ARG A 1 902 ? -41.499 -31.363 10.364 1.00 89.88 902 ARG A C 1
ATOM 6896 O O . ARG A 1 902 ? -40.993 -31.409 11.482 1.00 89.88 902 ARG A O 1
ATOM 6903 N N . ALA A 1 903 ? -41.250 -32.265 9.420 1.00 92.06 903 ALA A N 1
ATOM 6904 C CA . ALA A 1 903 ? -40.260 -33.312 9.578 1.00 92.06 903 ALA A CA 1
ATOM 6905 C C . ALA A 1 903 ? -38.844 -32.826 9.265 1.00 92.06 903 ALA A C 1
ATOM 6907 O O . ALA A 1 903 ? -37.937 -33.623 9.418 1.00 92.06 903 ALA A O 1
ATOM 6908 N N . ASN A 1 904 ? -38.632 -31.579 8.832 1.00 91.69 904 ASN A N 1
ATOM 6909 C CA . ASN A 1 904 ? -37.305 -31.021 8.578 1.00 91.69 904 ASN A CA 1
ATOM 6910 C C . ASN A 1 904 ? -37.348 -29.489 8.692 1.00 91.69 904 ASN A C 1
ATOM 6912 O O . ASN A 1 904 ? -37.442 -28.761 7.701 1.00 91.69 904 ASN A O 1
ATOM 6916 N N . VAL A 1 905 ? -37.320 -29.000 9.932 1.00 93.62 905 VAL A N 1
ATOM 6917 C CA . VAL A 1 905 ? -37.310 -27.567 10.234 1.00 93.62 905 VAL A CA 1
ATOM 6918 C C . VAL A 1 905 ? -35.895 -27.123 10.538 1.00 93.62 905 VAL A C 1
ATOM 6920 O O . VAL A 1 905 ? -35.211 -27.704 11.373 1.00 93.62 905 VAL A O 1
ATOM 6923 N N . GLN A 1 906 ? -35.477 -26.039 9.902 1.00 94.38 906 GLN A N 1
ATOM 6924 C CA . GLN A 1 906 ? -34.214 -25.378 10.188 1.00 94.38 906 GLN A CA 1
ATOM 6925 C C . GLN A 1 906 ? -34.512 -24.022 10.798 1.00 94.38 906 GLN A C 1
ATOM 6927 O O . GLN A 1 906 ? -35.325 -23.274 10.257 1.00 94.38 906 GLN A O 1
ATOM 6932 N N . PHE A 1 907 ? -33.849 -23.693 11.895 1.00 95.38 907 PHE A N 1
ATOM 6933 C CA . PHE A 1 907 ? -33.866 -22.356 12.478 1.00 95.38 907 PHE A CA 1
ATOM 6934 C C . PHE A 1 907 ? -32.461 -21.999 12.954 1.00 95.38 907 PHE A C 1
ATOM 6936 O O . PHE A 1 907 ? -31.582 -22.860 13.067 1.00 95.38 907 PHE A O 1
ATOM 6943 N N . VAL A 1 908 ? -32.243 -20.715 13.194 1.00 97.81 908 VAL A N 1
ATOM 6944 C CA . VAL A 1 908 ? -30.934 -20.165 13.528 1.00 97.81 908 VAL A CA 1
ATOM 6945 C C . VAL A 1 908 ? -30.985 -19.511 14.888 1.00 97.81 908 VAL A C 1
ATOM 6947 O O . VAL A 1 908 ? -31.927 -18.791 15.211 1.00 97.81 908 VAL A O 1
ATOM 6950 N N . VAL A 1 909 ? -29.931 -19.726 15.658 1.00 97.56 909 VAL A N 1
ATOM 6951 C CA . VAL A 1 909 ? -29.630 -18.981 16.873 1.00 97.56 909 VAL A CA 1
ATOM 6952 C C . VAL A 1 909 ? -28.364 -18.177 16.621 1.00 97.56 909 VAL A C 1
ATOM 6954 O O . VAL A 1 909 ? -27.376 -18.731 16.144 1.00 97.56 909 VAL A O 1
ATOM 6957 N N . THR A 1 910 ? -28.370 -16.888 16.943 1.00 97.88 910 THR A N 1
ATOM 6958 C CA . THR A 1 910 ? -27.139 -16.093 16.993 1.00 97.88 910 THR A CA 1
ATOM 6959 C C . THR A 1 910 ? -26.729 -15.858 18.437 1.00 97.88 910 THR A C 1
ATOM 6961 O O . THR A 1 910 ? -27.588 -15.619 19.286 1.00 97.88 910 THR A O 1
ATOM 6964 N N . THR A 1 911 ? -25.434 -15.886 18.731 1.00 98.12 911 THR A N 1
ATOM 6965 C CA . THR A 1 911 ? -24.912 -15.695 20.091 1.00 98.12 911 THR A CA 1
ATOM 6966 C C . THR A 1 911 ? -24.428 -14.263 20.325 1.00 98.12 911 THR A C 1
ATOM 6968 O O . THR A 1 911 ? -24.030 -13.561 19.393 1.00 98.12 911 THR A O 1
ATOM 6971 N N . GLU A 1 912 ? -24.384 -13.848 21.590 1.00 96.94 912 GLU A N 1
ATOM 6972 C CA . GLU A 1 912 ? -23.463 -12.789 22.026 1.00 96.94 912 GLU A CA 1
ATOM 6973 C C . GLU A 1 912 ? -22.004 -13.262 21.894 1.00 96.94 912 GLU A C 1
ATOM 6975 O O . GLU A 1 912 ? -21.752 -14.441 21.601 1.00 96.94 912 GLU A O 1
ATOM 6980 N N . THR A 1 913 ? -21.039 -12.372 22.141 1.00 96.94 913 THR A N 1
ATOM 6981 C CA . THR A 1 913 ? -19.613 -12.726 22.182 1.00 96.94 913 THR A CA 1
ATOM 6982 C C . THR A 1 913 ? -19.387 -13.932 23.093 1.00 96.94 913 THR A C 1
ATOM 6984 O O . THR A 1 913 ? -19.656 -13.888 24.293 1.00 96.94 913 THR A O 1
ATOM 6987 N N . SER A 1 914 ? -18.927 -15.032 22.502 1.00 96.75 914 SER A N 1
ATOM 6988 C CA . SER A 1 914 ? -18.757 -16.323 23.168 1.00 96.75 914 SER A CA 1
ATOM 6989 C C . SER A 1 914 ? -17.457 -16.978 22.715 1.00 96.75 914 SER A C 1
ATOM 6991 O O . SER A 1 914 ? -17.022 -16.771 21.588 1.00 96.75 914 SER A O 1
ATOM 6993 N N . LEU A 1 915 ? -16.847 -17.799 23.572 1.00 96.19 915 LEU A N 1
ATOM 6994 C CA . LEU A 1 915 ? -15.723 -18.653 23.176 1.00 96.19 915 LEU A CA 1
ATOM 6995 C C . LEU A 1 915 ? -16.201 -19.781 22.254 1.00 96.19 915 LEU A C 1
ATOM 6997 O O . LEU A 1 915 ? -17.231 -20.414 22.520 1.00 96.19 915 LEU A O 1
ATOM 7001 N N . LEU A 1 916 ? -15.422 -20.081 21.216 1.00 95.25 916 LEU A N 1
ATOM 7002 C CA . LEU A 1 916 ? -15.700 -21.162 20.268 1.00 95.25 916 LEU A CA 1
ATOM 7003 C C . LEU A 1 916 ? -15.914 -22.518 20.964 1.00 95.25 916 LEU A C 1
ATOM 7005 O O . LEU A 1 916 ? -16.813 -23.273 20.592 1.00 95.25 916 LEU A O 1
ATOM 7009 N N . SER A 1 917 ? -15.130 -22.836 21.994 1.00 96.19 917 SER A N 1
ATOM 7010 C CA . SER A 1 917 ? -15.247 -24.073 22.776 1.00 96.19 917 SER A CA 1
ATOM 7011 C C . SER A 1 917 ? -16.604 -24.210 23.471 1.00 96.19 917 SER A C 1
ATOM 7013 O O . SER A 1 917 ? -17.184 -25.300 23.482 1.00 96.19 917 SER A O 1
ATOM 7015 N N . LYS A 1 918 ? -17.160 -23.106 23.984 1.00 97.88 918 LYS A N 1
ATOM 7016 C CA . LYS A 1 918 ? -18.495 -23.075 24.600 1.00 97.88 918 LYS A CA 1
ATOM 7017 C C . LYS A 1 918 ? -19.594 -23.285 23.565 1.00 97.88 918 LYS A C 1
ATOM 7019 O O . LYS A 1 918 ? -20.505 -24.078 23.799 1.00 97.88 918 LYS A O 1
ATOM 7024 N N . VAL A 1 919 ? -19.477 -22.646 22.399 1.00 97.75 919 VAL A N 1
ATOM 7025 C CA . VAL A 1 919 ? -20.420 -22.837 21.283 1.00 97.75 919 VAL A CA 1
ATOM 7026 C C . VAL A 1 919 ? -20.366 -24.272 20.759 1.00 97.75 919 VAL A C 1
ATOM 7028 O O . VAL A 1 919 ? -21.415 -24.878 20.546 1.00 97.75 919 VAL A O 1
ATOM 7031 N N . ARG A 1 920 ? -19.175 -24.871 20.644 1.00 96.69 920 ARG A N 1
ATOM 7032 C CA . ARG A 1 920 ? -19.022 -26.299 20.313 1.00 96.69 920 ARG A CA 1
ATOM 7033 C C . ARG A 1 920 ? -19.682 -27.199 21.351 1.00 96.69 920 ARG A C 1
ATOM 7035 O O . ARG A 1 920 ? -20.426 -28.097 20.974 1.00 96.69 920 ARG A O 1
ATOM 7042 N N . SER A 1 921 ? -19.462 -26.940 22.642 1.00 97.56 921 SER A N 1
ATOM 7043 C CA . SER A 1 921 ? -20.102 -27.705 23.721 1.00 97.56 921 SER A CA 1
ATOM 7044 C C . SER A 1 921 ? -21.630 -27.599 23.661 1.00 97.56 921 SER A C 1
ATOM 7046 O O . SER A 1 921 ? -22.324 -28.610 23.751 1.00 97.56 921 SER A O 1
ATOM 7048 N N . MET A 1 922 ? -22.162 -26.394 23.427 1.00 98.00 922 MET A N 1
ATOM 7049 C CA . MET A 1 922 ? -23.588 -26.172 23.180 1.00 98.00 922 MET A CA 1
ATOM 7050 C C . MET A 1 922 ? -24.085 -26.993 21.981 1.00 98.00 922 MET A C 1
ATOM 7052 O O . MET A 1 922 ? -25.062 -27.726 22.119 1.00 98.00 922 MET A O 1
ATOM 7056 N N . CYS A 1 923 ? -23.399 -26.940 20.835 1.00 97.81 923 CYS A N 1
ATOM 7057 C CA . CYS A 1 923 ? -23.790 -27.679 19.630 1.00 97.81 923 CYS A CA 1
ATOM 7058 C C . CYS A 1 923 ? -23.763 -29.200 19.839 1.00 97.81 923 CYS A C 1
ATOM 7060 O O . CYS A 1 923 ? -24.687 -29.881 19.407 1.00 97.81 923 CYS A O 1
ATOM 7062 N N . GLN A 1 924 ? -22.765 -29.730 20.553 1.00 97.69 924 GLN A N 1
ATOM 7063 C CA . GLN A 1 924 ? -22.667 -31.157 20.886 1.00 97.69 924 GLN A CA 1
ATOM 7064 C C . GLN A 1 924 ? -23.815 -31.623 21.786 1.00 97.69 924 GLN A C 1
ATOM 7066 O O . GLN A 1 924 ? -24.411 -32.671 21.535 1.00 97.69 924 GLN A O 1
ATOM 7071 N N . LYS A 1 925 ? -24.164 -30.840 22.816 1.00 97.81 925 LYS A N 1
ATOM 7072 C CA . LYS A 1 925 ? -25.313 -31.153 23.679 1.00 97.81 925 LYS A CA 1
ATOM 7073 C C . LYS A 1 925 ? -26.631 -31.078 22.906 1.00 97.81 925 LYS A C 1
ATOM 7075 O O . LYS A 1 925 ? -27.487 -31.937 23.095 1.00 97.81 925 LYS A O 1
ATOM 7080 N N . ILE A 1 926 ? -26.787 -30.083 22.026 1.00 97.81 926 ILE A N 1
ATOM 7081 C CA . ILE A 1 926 ? -27.970 -29.948 21.163 1.00 97.81 926 ILE A CA 1
ATOM 7082 C C . ILE A 1 926 ? -28.072 -31.147 20.216 1.00 97.81 926 ILE A C 1
ATOM 7084 O O . ILE A 1 926 ? -29.144 -31.730 20.106 1.00 97.81 926 ILE A O 1
ATOM 7088 N N . ALA A 1 927 ? -26.968 -31.570 19.595 1.00 97.50 927 ALA A N 1
ATOM 7089 C CA . ALA A 1 927 ? -26.935 -32.721 18.690 1.00 97.50 927 ALA A CA 1
ATOM 7090 C C . ALA A 1 927 ? -27.376 -34.040 19.353 1.00 97.50 927 ALA A C 1
ATOM 7092 O O . ALA A 1 927 ? -27.850 -34.938 18.667 1.00 97.50 927 ALA A O 1
ATOM 7093 N N . ALA A 1 928 ? -27.247 -34.163 20.680 1.00 96.94 928 ALA A N 1
ATOM 7094 C CA . ALA A 1 928 ? -27.685 -35.339 21.432 1.00 96.94 928 ALA A CA 1
ATOM 7095 C C . ALA A 1 928 ? -29.201 -35.369 21.722 1.00 96.94 928 ALA A C 1
ATOM 7097 O O . ALA A 1 928 ? -29.705 -36.358 22.262 1.00 96.94 928 ALA A O 1
ATOM 7098 N N . LEU A 1 929 ? -29.940 -34.299 21.405 1.00 96.75 929 LEU A N 1
ATOM 7099 C CA . LEU A 1 929 ? -31.386 -34.249 21.606 1.00 96.75 929 LEU A CA 1
ATOM 7100 C C . LEU A 1 929 ? -32.111 -35.129 20.576 1.00 96.75 929 LEU A C 1
ATOM 7102 O O . LEU A 1 929 ? -31.781 -35.099 19.393 1.00 96.75 929 LEU A O 1
ATOM 7106 N N . PRO A 1 930 ? -33.173 -35.851 20.978 1.00 94.94 930 PRO A N 1
ATOM 7107 C CA . PRO A 1 930 ? -33.815 -36.860 20.131 1.00 94.94 930 PRO A CA 1
ATOM 7108 C C . PRO A 1 930 ? -34.531 -36.286 18.901 1.00 94.94 930 PRO A C 1
ATOM 7110 O O . PRO A 1 930 ? -34.851 -37.028 17.979 1.00 94.94 930 PRO A O 1
ATOM 7113 N N . PHE A 1 931 ? -34.827 -34.984 18.897 1.00 95.38 931 PHE A N 1
ATOM 7114 C CA . PHE A 1 931 ? -35.495 -34.304 17.788 1.00 95.38 931 PHE A CA 1
ATOM 7115 C C . PHE A 1 931 ? -34.526 -33.583 16.841 1.00 95.38 931 PHE A C 1
ATOM 7117 O O . PHE A 1 931 ? -34.988 -33.040 15.840 1.00 95.38 931 PHE A O 1
ATOM 7124 N N . VAL A 1 932 ? -33.222 -33.549 17.133 1.00 96.94 932 VAL A N 1
ATOM 7125 C CA . VAL A 1 932 ? -32.202 -32.926 16.274 1.00 96.94 932 VAL A CA 1
ATOM 7126 C C . VAL A 1 932 ? -31.713 -33.954 15.255 1.00 96.94 932 VAL A C 1
ATOM 7128 O O . VAL A 1 932 ? -31.460 -35.105 15.599 1.00 96.94 932 VAL A O 1
ATOM 7131 N N . GLN A 1 933 ? -31.637 -33.559 13.986 1.00 94.38 933 GLN A N 1
ATOM 7132 C CA . GLN A 1 933 ? -31.421 -34.497 12.873 1.00 94.38 933 GLN A CA 1
ATOM 7133 C C . GLN A 1 933 ? -29.967 -34.613 12.434 1.00 94.38 933 GLN A C 1
ATOM 7135 O O . GLN A 1 933 ? -29.549 -35.641 11.910 1.00 94.38 933 GLN A O 1
ATOM 7140 N N . GLU A 1 934 ? -29.201 -33.550 12.638 1.00 93.75 934 GLU A N 1
ATOM 7141 C CA . GLU A 1 934 ? -27.793 -33.461 12.283 1.00 93.75 934 GLU A CA 1
ATOM 7142 C C . GLU A 1 934 ? -27.073 -32.566 13.288 1.00 93.75 934 GLU A C 1
ATOM 7144 O O . GLU A 1 934 ? -27.692 -31.777 14.008 1.00 93.75 934 GLU A O 1
ATOM 7149 N N . GLU A 1 935 ? -25.748 -32.681 13.336 1.00 95.19 935 GLU A N 1
ATOM 7150 C CA . GLU A 1 935 ? -24.936 -31.780 14.144 1.00 95.19 935 GLU A CA 1
ATOM 7151 C C . GLU A 1 935 ? -25.187 -30.324 13.708 1.00 95.19 935 GLU A C 1
ATOM 7153 O O . GLU A 1 935 ? -25.115 -30.034 12.505 1.00 95.19 935 GLU A O 1
ATOM 7158 N N . PRO A 1 936 ? -25.450 -29.392 14.645 1.00 97.31 936 PRO A N 1
ATOM 7159 C CA . PRO A 1 936 ? -25.617 -27.987 14.306 1.00 97.31 936 PRO A CA 1
ATOM 7160 C C . PRO A 1 936 ? -24.429 -27.438 13.506 1.00 97.31 936 PRO A C 1
ATOM 7162 O O . PRO A 1 936 ? -23.267 -27.775 13.763 1.00 97.31 936 PRO A O 1
ATOM 7165 N N . LEU A 1 937 ? -24.711 -26.590 12.517 1.00 96.69 937 LEU A N 1
ATOM 7166 C CA . LEU A 1 937 ? -23.678 -25.828 11.816 1.00 96.69 937 LEU A CA 1
ATOM 7167 C C . LEU A 1 937 ? -23.459 -24.531 12.584 1.00 96.69 937 LEU A C 1
ATOM 7169 O O . LEU A 1 937 ? -24.411 -23.783 12.775 1.00 96.69 937 LEU A O 1
ATOM 7173 N N . TYR A 1 938 ? -22.225 -24.242 12.980 1.00 96.69 938 TYR A N 1
ATOM 7174 C CA . TYR A 1 938 ? -21.875 -22.964 13.587 1.00 96.69 938 TYR A CA 1
ATOM 7175 C C . TYR A 1 938 ? -20.857 -22.216 12.723 1.00 96.69 938 TYR A C 1
ATOM 7177 O O . TYR A 1 938 ? -19.873 -22.803 12.277 1.00 96.69 938 TYR A O 1
ATOM 7185 N N . LEU A 1 939 ? -21.090 -20.925 12.498 1.00 97.38 939 LEU A N 1
ATOM 7186 C CA . LEU A 1 939 ? -20.237 -20.031 11.714 1.00 97.38 939 LEU A CA 1
ATOM 7187 C C . LEU A 1 939 ? -19.958 -18.764 12.540 1.00 97.38 939 LEU A C 1
ATOM 7189 O O . LEU A 1 939 ? -20.891 -18.236 13.146 1.00 97.38 939 LEU A O 1
ATOM 7193 N N . PRO A 1 940 ? -18.723 -18.243 12.591 1.00 97.19 940 PRO A N 1
ATOM 7194 C CA . PRO A 1 940 ? -18.477 -16.927 13.172 1.00 97.19 940 PRO A CA 1
ATOM 7195 C C . PRO A 1 940 ? -19.176 -15.826 12.354 1.00 97.19 940 PRO A C 1
ATOM 7197 O O . PRO A 1 940 ? -19.395 -15.974 11.148 1.00 97.19 940 PRO A O 1
ATOM 7200 N N . ILE A 1 941 ? -19.514 -14.721 13.017 1.00 97.00 941 ILE A N 1
ATOM 7201 C CA . ILE A 1 941 ? -20.106 -13.520 12.415 1.00 97.00 941 ILE A CA 1
ATOM 7202 C C . ILE A 1 941 ? -19.085 -12.376 12.480 1.00 97.00 941 ILE A C 1
ATOM 7204 O O . ILE A 1 941 ? -18.479 -12.160 13.534 1.00 97.00 941 ILE A O 1
ATOM 7208 N N . MET A 1 942 ? -18.914 -11.654 11.367 1.00 91.69 942 MET A N 1
ATOM 7209 C CA . MET A 1 942 ? -18.008 -10.508 11.209 1.00 91.69 942 MET A CA 1
ATOM 7210 C C . MET A 1 942 ? -18.734 -9.244 10.744 1.00 91.69 942 MET A C 1
ATOM 7212 O O . MET A 1 942 ? -19.570 -9.322 9.809 1.00 91.69 942 MET A O 1
#

Solvent-accessible surface area (backbone atoms only — not comparable to full-atom values): 49407 Å² total; per-residue (Å²): 134,80,77,58,64,63,58,52,50,52,48,51,61,60,53,52,74,76,49,73,84,44,75,64,51,46,51,51,56,49,51,53,51,54,51,48,52,52,53,49,52,53,51,50,55,52,54,52,54,53,50,53,55,64,56,52,74,76,52,70,90,84,59,67,79,73,62,72,83,69,77,77,78,78,77,76,77,60,73,72,73,50,47,63,57,52,52,48,52,53,48,50,53,52,50,51,52,49,4,47,53,51,28,52,64,36,32,63,88,40,82,40,48,73,38,68,69,56,53,78,69,93,79,67,60,27,40,27,25,29,40,50,48,72,46,59,64,31,38,44,67,58,48,61,80,60,33,60,74,41,48,69,58,52,32,64,38,17,67,56,28,46,26,28,31,43,39,35,23,46,24,32,38,44,58,81,55,75,38,49,69,56,16,47,61,25,28,36,40,37,37,30,50,19,55,25,44,63,77,66,83,64,62,61,65,34,54,48,28,27,35,44,32,40,35,39,18,45,36,40,67,56,66,69,61,66,42,64,41,50,47,27,27,35,43,35,42,22,27,22,88,94,49,74,11,31,42,57,59,41,70,57,53,32,51,54,22,65,52,20,28,37,43,35,47,29,46,21,49,51,22,42,62,63,48,46,44,76,17,25,58,44,28,28,36,42,37,44,32,36,27,50,44,19,51,58,66,54,68,38,78,44,27,44,46,24,28,32,42,36,42,28,35,36,38,52,24,56,51,74,55,68,46,66,42,38,73,45,56,78,42,59,36,33,32,54,48,32,16,25,56,20,17,34,48,48,66,70,60,34,68,85,37,85,46,15,47,61,39,78,92,78,72,38,74,52,54,63,66,64,58,96,82,46,88,69,50,64,46,74,58,29,47,54,54,51,60,77,34,47,89,40,41,62,46,78,66,99,61,60,65,76,60,49,59,62,44,76,54,79,45,72,69,30,22,59,56,24,72,42,40,71,53,23,71,25,73,49,94,75,54,24,80,71,70,76,49,71,23,33,9,40,54,62,97,49,31,43,24,13,42,25,58,60,61,64,61,52,50,51,49,30,49,24,61,59,56,60,49,79,80,86,75,48,41,81,50,24,36,94,56,69,35,68,69,85,76,93,80,75,82,87,78,91,83,84,90,82,92,85,91,79,86,56,69,68,52,72,65,33,76,37,30,25,28,29,33,30,64,50,64,40,34,37,34,38,47,32,56,50,47,34,67,72,48,34,52,54,35,44,76,70,52,30,43,64,47,64,40,36,36,33,33,94,59,69,84,62,88,70,84,65,58,73,80,55,92,72,46,46,70,34,72,50,68,59,75,45,64,68,34,85,79,41,49,29,37,40,43,50,54,80,80,43,70,71,48,45,54,52,53,54,48,30,46,76,62,64,18,26,38,34,35,44,47,30,63,44,51,28,73,41,38,70,59,50,54,54,50,43,70,77,31,77,87,41,48,66,34,46,40,22,31,36,41,9,44,34,71,56,54,62,40,49,57,55,76,44,80,90,53,54,60,42,34,39,43,23,36,52,45,26,48,50,33,27,41,43,40,46,31,60,74,70,62,42,48,55,72,63,43,52,51,50,31,37,76,73,63,60,33,56,98,77,40,56,51,53,43,46,28,52,54,30,35,21,36,38,25,47,49,30,15,46,58,65,24,33,88,48,48,47,96,75,40,55,65,40,37,53,84,85,57,45,48,63,55,50,53,53,26,48,77,66,56,23,42,66,45,59,30,21,39,31,35,56,76,38,75,59,37,83,90,78,67,43,50,18,32,33,31,49,38,27,33,42,28,40,26,31,59,90,39,76,75,48,74,62,53,38,50,45,16,35,43,35,41,23,26,80,83,68,55,64,49,78,49,72,38,46,27,55,56,36,58,35,23,15,48,26,48,47,49,44,52,46,44,55,14,46,18,52,66,75,64,61,76,50,53,77,71,59,68,67,40,83,38,83,69,46,75,37,28,35,42,32,42,42,40,26,44,66,68,88,63,53,70,58,52,53,54,51,43,25,53,79,37,73,39,56,77,66,47,77,50,69,70,86,82,87,43,59,80,60,34,65,35,35,38,30,35,41,81,32,46,47,62,36,54,49,51,25,35,55,58,51,38,70,38,92,47,36,76,48,73,47,50,72,30,47,49,90

Mean predicted aligned error: 18.46 Å

Nearest PDB structures (foldseek):
  6dzs-assembly1_A  TM=9.184E-01  e=2.197E-37  Mycolicibacterium hassiacum DSM 44199
  4pg8-assembly1_A  TM=8.338E-01  e=5.534E-27  Staphylococcus aureus M1064
  4pg6-assembly1_B  TM=8.518E-01  e=1.519E-26  Staphylococcus aureus
  4pg4-assembly1_B  TM=8.563E-01  e=4.819E-26  Staphylococcus aureus M1064
  4pg4-assembly1_A  TM=8.331E-01  e=8.581E-26  Staphylococcus aureus M1064

pLDDT: mean 86.8, std 14.05, range [27.17, 98.5]

Foldseek 3Di:
DDPDVLVVVVVCVVCVLVDPPDPVSVCVVVVVVVVVVVVVVVVVVVVVVVVVVVVVVPDDDPCPVVPPPDPPPDPDDPPVVCVVVVVVVVVVVVLQVQLVVLLCQLCVVPPQQSDAPSHNDPPSARRGAEGEDEDLAAQAPCLQVPNAACQVVQQRNLQNLNYQEDAYYSHADQDHDPSVLSVLNHAYYAAHSHQHADDDPSVLSNQNHAYDHDAQYLYAADDPSLLSNQNHAEDHDEHHPPHQHHQEYRLCNQVAHQNHAYDHYYHNQNHAEDHANNNPLNHAEYHYYQPQNHQEYHACQSHCNHAEYEAYNPANHQAHHACLSPNNHNYYAYEYQHNVLAQCLQHRHDQVDLSQPADPVSRRHGHHHDDPPHPRRHDPNRNVVCVVHVVRYHDDDPDRVVLVVVQPDADNVQSVQCSSPFQAWGDDPPPCVVPVFIWTQDSDRSHYGGTGRPVVVLVVVLVCQQQVNDDHDDCVRNVVSVRHDPDPDDDDDDDDDDDDDDDWDQDAQDQAAEEEEDCALQNLLLQQCCQVPVNVVVLVVVLQHYDHQEYADCDQPDDRPRPRDDPSHGYDPDLCVALVDPVGQEYEYDDDDAPVSLCSLLSCLVSLHAYEYLALVNCLACVVVSLVSCVVNVSHAYHHQLVWQQQFSVLVCLLPVQPVWAWFKKKKQTFQLQQQQQQCCLPPVDWNVVSNVVCCVVVSAPPPRCCRQQCVSQLSRLQQVLLSRPVDRDHSVNAATGGCNPPTSVNSVVLVVVQWGKGWMWMKGFPAPQDPVVRRHTEIETYTFTATEHPVDPNRPDHHSKMKMWIATDPPGIDITIGHSDGSNSSSVSSVVSSSCVSNSPTRRPSRPHHTGYDHDNWAWFKKKKKFKFQDDPCLVVVLCVLCVVLVWAWPDKAFDDDPDNLTGIIITITDTDIPVSVQSSQVSSCPDPGTDDRIDMHGYD

InterPro domains:
  IPR001342 Homoserine dehydrogenase, catalytic [PF00742] (649-836)
  IPR002912 ACT domain [PS51671] (865-941)
  IPR005106 Aspartate/homoserine dehydrogenase, NAD-binding [PF03447] (518-631)
  IPR019811 Homoserine dehydrogenase, conserved site [PS01042] (695-717)
  IPR032675 Leucine-rich repeat domain superfamily [G3DSA:3.80.10.10] (140-355)
  IPR036291 NAD(P)-binding domain superfamily [SSF51735] (511-669)
  IPR058256 WLGC domain [PF26605] (414-484)

Secondary structure (DSSP, 8-state):
----HHHHHHHHHHHHTTS--SHHHHHHHHHHHHHHHHHHHHHHHHHHHHHHHHHHTTS-TTSGGGSGGG-----PPPGGGTHHHHHHHHHHHHHHHHHHHHHHHHHTT-TTEEEE-----SS----EEEEEEE-SS--SHHHHHSPPB-HHHHHHHHTTS---EEEEES-B-SS--GGGGG-TT--EEEEES-------GGGGG-TT--EEEEEEE---B--GGGGG-TT--EEEEEEPTTS----B--TTTTSS-TT--EEEEES-TT-------TT-TT--EEEEE--TT-------TT-TT--EEEEES-TT---PPP-TT-TT--EEEEESS-GGGTSSSSSS--TTSTTTS-BTTTTBPPP-PPPTT-TTSPPHHHHHHHHHTGGGEEEPPSS-HHHHHHHHS--HHHHHTTTT-TT-EE--TTTHHHH-PPEEEE-GGG---EEE--HHHHHHHHHHHHHT-SSPP-TTTSGGGTPPP--SS-----------------PPPPPEEEEEE--SHHHHHHHHHHH-HHHHHHHHHTT--EEEEEEE-S-TTS----TT--TT-EEES-SHHHHS-TT--EEEE--SSSHHHHHHHHHHHHTT-EEEE--HHHHHHSHHHHHHHHHH-TT--EE-GGGSSTTS-HHHHHHHTTTTS-EEEEEEE--HHHHHHHHHHHHH---HHHHHHHHHHTTSS-SS-HHHHTSHHHHHHHHHHHHHHHS----GGGS-B--STT--HHHHHHHHHTTEEEEEEEEEEEEE--BTTTTBPEEEEEEEEEEEEETTSGGGG--TTEEEEEEEETTT--EEEEEESS-HHHHHHHHHHHHHHHHHT-----SS-----EEE-SS-EEEEEEEEEE---TTHHHHHHHHHHHTT--EEEEEEPPPS-TTSEEEEEEESSEEHHHHHHHHHHHHTSTTB-SPPEEEEE-

Radius of gyration: 35.66 Å; Cα contacts (8 Å, |Δi|>4): 1911; chains: 1; bounding box: 91×84×82 Å

Organism: NCBI:txid4796